Protein 1F5Q (pdb70)

CATH classification: 3.30.200.20 (+1 more: 1.10.510.10)

Nearest PDB structures (foldseek):
  1f5q-assembly2_C  TM=1.003E+00  e=1.117E-59  Homo sapiens
  3f5x-assembly1_A-3  TM=9.539E-01  e=7.981E-47  Homo sapiens
  3eoc-assembly2_C  TM=9.480E-01  e=1.899E-46  Homo sapiens
  3tnw-assembly2_C  TM=9.416E-01  e=5.377E-46  Homo sapiens
  2wip-assembly1_A  TM=9.443E-01  e=1.151E-44  Homo sapiens

Structure (mmCIF, N/CA/C/O backbone):
data_1F5Q
#
_entry.id   1F5Q
#
_cell.length_a   87.59
_cell.length_b   73.45
_cell.length_c   107.67
_cell.angle_alpha   90
_cell.angle_beta   102.18
_cell.angle_gamma   90
#
_symmetry.space_group_name_H-M   'P 1 21 1'
#
loop_
_entity.id
_entity.type
_entity.pdbx_description
1 polymer 'CYCLIN DEPENDENT KINASE 2'
2 polymer 'GAMMA HERPESVIRUS CYCLIN'
3 non-polymer 'CHLORIDE ION'
4 water water
#
loop_
_atom_site.group_PDB
_atom_site.id
_atom_site.type_symbol
_atom_site.label_atom_id
_atom_site.label_alt_id
_atom_site.label_comp_id
_atom_site.label_asym_id
_atom_site.label_entity_id
_atom_site.label_seq_id
_atom_site.pdbx_PDB_ins_code
_atom_site.Cartn_x
_atom_site.Cartn_y
_atom_site.Cartn_z
_atom_site.occupancy
_atom_site.B_iso_or_equiv
_atom_site.auth_seq_id
_atom_site.auth_comp_id
_atom_site.auth_asym_id
_atom_site.auth_atom_id
_atom_site.pdbx_PDB_model_num
ATOM 1 N N . MET A 1 1 ? 57.082 76.305 -23.862 1.00 63.41 1 MET A N 1
ATOM 2 C CA . MET A 1 1 ? 58.169 75.319 -24.132 1.00 64.64 1 MET A CA 1
ATOM 3 C C . MET A 1 1 ? 59.285 75.827 -25.034 1.00 65.25 1 MET A C 1
ATOM 4 O O . MET A 1 1 ? 60.261 75.108 -25.278 1.00 66.15 1 MET A O 1
ATOM 9 N N . GLU A 1 2 ? 59.149 77.037 -25.567 1.00 65.89 2 GLU A N 1
ATOM 10 C CA . GLU A 1 2 ? 60.233 77.548 -26.387 1.00 66.19 2 GLU A CA 1
ATOM 11 C C . GLU A 1 2 ? 61.030 78.614 -25.642 1.00 66.57 2 GLU A C 1
ATOM 12 O O . GLU A 1 2 ? 60.517 79.660 -25.210 1.00 65.00 2 GLU A O 1
ATOM 18 N N . ASN A 1 3 ? 62.302 78.266 -25.491 1.00 66.58 3 ASN A N 1
ATOM 19 C CA . ASN A 1 3 ? 63.348 79.015 -24.819 1.00 65.77 3 ASN A CA 1
ATOM 20 C C . ASN A 1 3 ? 64.336 77.875 -24.773 1.00 65.80 3 ASN A C 1
ATOM 21 O O . ASN A 1 3 ? 65.034 77.702 -23.769 1.00 67.48 3 ASN A O 1
ATOM 26 N N . PHE A 1 4 ? 64.372 77.074 -25.844 1.00 63.77 4 PHE A N 1
ATOM 27 C CA . PHE A 1 4 ? 65.263 75.921 -25.852 1.00 63.62 4 PHE A CA 1
ATOM 28 C C . PHE A 1 4 ? 65.947 75.556 -27.169 1.00 64.71 4 PHE A C 1
ATOM 29 O O . PHE A 1 4 ? 65.409 75.802 -28.252 1.00 65.85 4 PHE A O 1
ATOM 37 N N . GLN A 1 5 ? 67.148 74.973 -27.045 1.00 64.67 5 GLN A N 1
ATOM 38 C CA . GLN A 1 5 ? 67.966 74.533 -28.182 1.00 63.30 5 GLN A CA 1
ATOM 39 C C . GLN A 1 5 ? 68.411 73.057 -27.983 1.00 62.50 5 GLN A C 1
ATOM 40 O O . GLN A 1 5 ? 69.610 72.736 -27.963 1.00 61.77 5 GLN A O 1
ATOM 42 N N . LYS A 1 6 ? 67.419 72.173 -27.856 1.00 60.52 6 LYS A N 1
ATOM 43 C CA . LYS A 1 6 ? 67.621 70.748 -27.622 1.00 58.30 6 LYS A CA 1
ATOM 44 C C . LYS A 1 6 ? 68.813 70.055 -28.272 1.00 58.63 6 LYS A C 1
ATOM 45 O O . LYS A 1 6 ? 69.287 70.441 -29.343 1.00 58.35 6 LYS A O 1
ATOM 51 N N . VAL A 1 7 ? 69.264 69.008 -27.581 1.00 58.75 7 VAL A N 1
ATOM 52 C CA . VAL A 1 7 ? 70.384 68.156 -27.959 1.00 58.20 7 VAL A CA 1
ATOM 53 C C . VAL A 1 7 ? 70.151 66.889 -27.146 1.00 58.79 7 VAL A C 1
ATOM 54 O O . VAL A 1 7 ? 69.661 66.960 -26.012 1.00 59.40 7 VAL A O 1
ATOM 58 N N . GLU A 1 8 ? 70.481 65.732 -27.711 1.00 58.76 8 GLU A N 1
ATOM 59 C CA . GLU A 1 8 ? 70.315 64.481 -26.978 1.00 58.90 8 GLU A CA 1
ATOM 60 C C . GLU A 1 8 ? 71.331 64.474 -25.823 1.00 59.01 8 GLU A C 1
ATOM 61 O O . GLU A 1 8 ? 72.322 65.218 -25.850 1.00 59.17 8 GLU A O 1
ATOM 63 N N . LYS A 1 9 ? 71.084 63.639 -24.814 1.00 58.54 9 LYS A N 1
ATOM 64 C CA . LYS A 1 9 ? 71.976 63.538 -23.663 1.00 57.09 9 LYS A CA 1
ATOM 65 C C . LYS A 1 9 ? 72.074 62.080 -23.204 1.00 56.98 9 LYS A C 1
ATOM 66 O O . LYS A 1 9 ? 71.145 61.286 -23.391 1.00 56.34 9 LYS A O 1
ATOM 68 N N . GLU A 1 12 ? 67.992 57.431 -24.047 1.00 73.39 12 GLU A N 1
ATOM 69 C CA . GLU A 1 12 ? 68.141 56.350 -23.073 1.00 73.77 12 GLU A CA 1
ATOM 70 C C . GLU A 1 12 ? 67.774 56.880 -21.686 1.00 73.64 12 GLU A C 1
ATOM 71 O O . GLU A 1 12 ? 67.957 56.185 -20.677 1.00 73.77 12 GLU A O 1
ATOM 77 N N . GLY A 1 13 ? 67.266 58.111 -21.643 1.00 72.93 13 GLY A N 1
ATOM 78 C CA . GLY A 1 13 ? 66.899 58.739 -20.381 1.00 72.19 13 GLY A CA 1
ATOM 79 C C . GLY A 1 13 ? 66.058 57.945 -19.388 1.00 71.90 13 GLY A C 1
ATOM 80 O O . GLY A 1 13 ? 66.308 56.757 -19.150 1.00 72.23 13 GLY A O 1
ATOM 81 N N . THR A 1 14 ? 65.057 58.605 -18.806 1.00 71.05 14 THR A N 1
ATOM 82 C CA . THR A 1 14 ? 64.184 57.973 -17.818 1.00 70.91 14 THR A CA 1
ATOM 83 C C . THR A 1 14 ? 62.843 57.483 -18.399 1.00 70.22 14 THR A C 1
ATOM 84 O O . THR A 1 14 ? 62.737 56.313 -18.789 1.00 68.69 14 THR A O 1
ATOM 88 N N . TYR A 1 15 ? 61.818 58.347 -18.425 1.00 69.61 15 TYR A N 1
ATOM 89 C CA . TYR A 1 15 ? 60.514 57.966 -18.995 1.00 68.16 15 TYR A CA 1
ATOM 90 C C . TYR A 1 15 ? 60.593 58.219 -20.497 1.00 68.16 15 TYR A C 1
ATOM 91 O O . TYR A 1 15 ? 59.654 58.755 -21.103 1.00 68.60 15 TYR A O 1
ATOM 100 N N . GLY A 1 16 ? 61.715 57.856 -21.099 1.00 67.10 16 GLY A N 1
ATOM 101 C CA . GLY A 1 16 ? 61.859 58.078 -22.519 1.00 66.75 16 GLY A CA 1
ATOM 102 C C . GLY A 1 16 ? 63.222 58.678 -22.774 1.00 66.83 16 GLY A C 1
ATOM 103 O O . GLY A 1 16 ? 64.254 58.067 -22.461 1.00 67.53 16 GLY A O 1
ATOM 104 N N . VAL A 1 17 ? 63.239 59.881 -23.336 1.00 64.99 17 VAL A N 1
ATOM 105 C CA . VAL A 1 17 ? 64.500 60.536 -23.612 1.00 64.00 17 VAL A CA 1
ATOM 106 C C . VAL A 1 17 ? 64.880 61.496 -22.482 1.00 62.99 17 VAL A C 1
ATOM 107 O O . VAL A 1 17 ? 64.225 61.535 -21.418 1.00 63.96 17 VAL A O 1
ATOM 111 N N . VAL A 1 18 ? 65.951 62.253 -22.727 1.00 59.62 18 VAL A N 1
ATOM 112 C CA . VAL A 1 18 ? 66.480 63.249 -21.797 1.00 54.71 18 VAL A CA 1
ATOM 113 C C . VAL A 1 18 ? 67.347 64.211 -22.614 1.00 52.13 18 VAL A C 1
ATOM 114 O O . VAL A 1 18 ? 68.544 63.984 -22.791 1.00 52.23 18 VAL A O 1
ATOM 118 N N . TYR A 1 19 ? 66.733 65.277 -23.114 1.00 48.36 19 TYR A N 1
ATOM 119 C CA . TYR A 1 19 ? 67.445 66.259 -23.914 1.00 47.51 19 TYR A CA 1
ATOM 120 C C . TYR A 1 19 ? 68.257 67.260 -23.093 1.00 47.33 19 TYR A C 1
ATOM 121 O O . TYR A 1 19 ? 67.812 67.715 -22.035 1.00 47.62 19 TYR A O 1
ATOM 130 N N . LYS A 1 20 ? 69.454 67.589 -23.577 1.00 46.38 20 LYS A N 1
ATOM 131 C CA . LYS A 1 20 ? 70.281 68.615 -22.946 1.00 45.63 20 LYS A CA 1
ATOM 132 C C . LYS A 1 20 ? 69.824 69.767 -23.809 1.00 46.83 20 LYS A C 1
ATOM 133 O O . LYS A 1 20 ? 69.570 69.568 -25.003 1.00 48.35 20 LYS A O 1
ATOM 139 N N . ALA A 1 21 ? 69.707 70.963 -23.260 1.00 46.59 21 ALA A N 1
ATOM 140 C CA . ALA A 1 21 ? 69.217 72.032 -24.103 1.00 47.88 21 ALA A CA 1
ATOM 141 C C . ALA A 1 21 ? 69.628 73.385 -23.614 1.00 49.92 21 ALA A C 1
ATOM 142 O O . ALA A 1 21 ? 70.212 73.506 -22.543 1.00 50.16 21 ALA A O 1
ATOM 144 N N . ARG A 1 22 ? 69.311 74.406 -24.402 1.00 52.60 22 ARG A N 1
ATOM 145 C CA . ARG A 1 22 ? 69.661 75.772 -24.041 1.00 55.79 22 ARG A CA 1
ATOM 146 C C . ARG A 1 22 ? 68.423 76.633 -23.920 1.00 57.87 22 ARG A C 1
ATOM 147 O O . ARG A 1 22 ? 67.408 76.365 -24.551 1.00 57.75 22 ARG A O 1
ATOM 149 N N . ASN A 1 23 ? 68.520 77.676 -23.104 1.00 60.74 23 ASN A N 1
ATOM 150 C CA . ASN A 1 23 ? 67.419 78.609 -22.904 1.00 63.63 23 ASN A CA 1
ATOM 151 C C . ASN A 1 23 ? 67.384 79.497 -24.167 1.00 65.52 23 ASN A C 1
ATOM 152 O O . ASN A 1 23 ? 68.343 79.489 -24.946 1.00 66.80 23 ASN A O 1
ATOM 157 N N . LYS A 1 24 ? 66.290 80.224 -24.415 1.00 67.13 24 LYS A N 1
ATOM 158 C CA . LYS A 1 24 ? 66.231 81.108 -25.608 1.00 67.76 24 LYS A CA 1
ATOM 159 C C . LYS A 1 24 ? 66.515 82.506 -25.113 1.00 67.92 24 LYS A C 1
ATOM 160 O O . LYS A 1 24 ? 67.289 83.264 -25.712 1.00 67.09 24 LYS A O 1
ATOM 162 N N . LEU A 1 25 ? 65.857 82.828 -24.004 1.00 68.86 25 LEU A N 1
ATOM 163 C CA . LEU A 1 25 ? 66.015 84.109 -23.344 1.00 69.68 25 LEU A CA 1
ATOM 164 C C . LEU A 1 25 ? 67.428 84.102 -22.766 1.00 69.96 25 LEU A C 1
ATOM 165 O O . LEU A 1 25 ? 68.257 84.965 -23.091 1.00 70.87 25 LEU A O 1
ATOM 167 N N . THR A 1 26 ? 67.715 83.093 -21.946 1.00 69.30 26 THR A N 1
ATOM 168 C CA . THR A 1 26 ? 69.019 83.008 -21.317 1.00 68.29 26 THR A CA 1
ATOM 169 C C . THR A 1 26 ? 70.006 82.026 -21.967 1.00 67.54 26 THR A C 1
ATOM 170 O O . THR A 1 26 ? 71.174 81.979 -21.574 1.00 68.64 26 THR A O 1
ATOM 174 N N . GLY A 1 27 ? 69.564 81.264 -22.966 1.00 65.72 27 GLY A N 1
ATOM 175 C CA . GLY A 1 27 ? 70.471 80.330 -23.630 1.00 63.89 27 GLY A CA 1
ATOM 176 C C . GLY A 1 27 ? 71.345 79.544 -22.666 1.00 62.62 27 GLY A C 1
ATOM 177 O O . GLY A 1 27 ? 72.535 79.302 -22.937 1.00 61.92 27 GLY A O 1
ATOM 178 N N . GLU A 1 28 ? 70.748 79.147 -21.540 1.00 61.23 28 GLU A N 1
ATOM 179 C CA . GLU A 1 28 ? 71.448 78.391 -20.490 1.00 58.44 28 GLU A CA 1
ATOM 180 C C . GLU A 1 28 ? 71.222 76.890 -20.579 1.00 55.01 28 GLU A C 1
ATOM 181 O O . GLU A 1 28 ? 70.103 76.425 -20.806 1.00 53.98 28 GLU A O 1
ATOM 187 N N . VAL A 1 29 ? 72.301 76.146 -20.372 1.00 51.65 29 VAL A N 1
ATOM 188 C CA . VAL A 1 29 ? 72.247 74.702 -20.403 1.00 48.14 29 VAL A CA 1
ATOM 189 C C . VAL A 1 29 ? 71.239 74.277 -19.332 1.00 46.85 29 VAL A C 1
ATOM 190 O O . VAL A 1 29 ? 71.224 74.808 -18.215 1.00 46.04 29 VAL A O 1
ATOM 194 N N . VAL A 1 30 ? 70.389 73.327 -19.694 1.00 43.27 30 VAL A N 1
ATOM 195 C CA . VAL A 1 30 ? 69.360 72.826 -18.808 1.00 40.51 30 VAL A CA 1
ATOM 196 C C . VAL A 1 30 ? 69.161 71.360 -19.197 1.00 40.52 30 VAL A C 1
ATOM 197 O O . VAL A 1 30 ? 69.590 70.944 -20.277 1.00 40.47 30 VAL A O 1
ATOM 201 N N . ALA A 1 31 ? 68.538 70.570 -18.327 1.00 39.50 31 ALA A N 1
ATOM 202 C CA . ALA A 1 31 ? 68.302 69.161 -18.644 1.00 38.35 31 ALA A CA 1
ATOM 203 C C . ALA A 1 31 ? 66.809 68.945 -18.725 1.00 37.52 31 ALA A C 1
ATOM 204 O O . ALA A 1 31 ? 66.088 69.300 -17.799 1.00 37.81 31 ALA A O 1
ATOM 206 N N . LEU A 1 32 ? 66.350 68.363 -19.831 1.00 36.44 32 LEU A N 1
ATOM 207 C CA . LEU A 1 32 ? 64.925 68.120 -20.037 1.00 35.43 32 LEU A CA 1
ATOM 208 C C . LEU A 1 32 ? 64.505 66.654 -19.972 1.00 35.58 32 LEU A C 1
ATOM 209 O O . LEU A 1 32 ? 65.017 65.811 -20.697 1.00 37.88 32 LEU A O 1
ATOM 214 N N . LYS A 1 33 ? 63.567 66.358 -19.084 1.00 35.46 33 LYS A N 1
ATOM 215 C CA . LYS A 1 33 ? 63.047 65.009 -18.932 1.00 32.55 33 LYS A CA 1
ATOM 216 C C . LYS A 1 33 ? 61.676 65.018 -19.591 1.00 31.61 33 LYS A C 1
ATOM 217 O O . LYS A 1 33 ? 60.814 65.799 -19.212 1.00 31.50 33 LYS A O 1
ATOM 223 N N . LYS A 1 34 ? 61.494 64.165 -20.594 1.00 31.48 34 LYS A N 1
ATOM 224 C CA . LYS A 1 34 ? 60.238 64.067 -21.334 1.00 28.88 34 LYS A CA 1
ATOM 225 C C . LYS A 1 34 ? 59.351 62.920 -20.813 1.00 28.16 34 LYS A C 1
ATOM 226 O O . LYS A 1 34 ? 59.813 61.796 -20.652 1.00 26.49 34 LYS A O 1
ATOM 232 N N . ILE A 1 35 ? 58.083 63.224 -20.539 1.00 26.69 35 ILE A N 1
ATOM 233 C CA . ILE A 1 35 ? 57.107 62.247 -20.043 1.00 25.72 35 ILE A CA 1
ATOM 234 C C . ILE A 1 35 ? 55.848 62.304 -20.899 1.00 25.94 35 ILE A C 1
ATOM 235 O O . ILE A 1 35 ? 55.297 63.374 -21.126 1.00 26.30 35 ILE A O 1
ATOM 240 N N . ARG A 1 36 ? 55.386 61.153 -21.368 1.00 26.22 36 ARG A N 1
ATOM 241 C CA . ARG A 1 36 ? 54.201 61.112 -22.211 1.00 26.64 36 ARG A CA 1
ATOM 242 C C . ARG A 1 36 ? 52.931 60.965 -21.395 1.00 25.78 36 ARG A C 1
ATOM 243 O O . ARG A 1 36 ? 52.853 60.134 -20.497 1.00 26.70 36 ARG A O 1
ATOM 251 N N . LEU A 1 37 ? 51.935 61.781 -21.721 1.00 23.48 37 LEU A N 1
ATOM 252 C CA . LEU A 1 37 ? 50.665 61.778 -21.014 1.00 21.48 37 LEU A CA 1
ATOM 253 C C . LEU A 1 37 ? 49.581 60.977 -21.720 1.00 21.89 37 LEU A C 1
ATOM 254 O O . LEU A 1 37 ? 48.550 60.679 -21.137 1.00 22.55 37 LEU A O 1
ATOM 259 N N . ASP A 1 38 ? 49.825 60.602 -22.965 1.00 23.76 38 ASP A N 1
ATOM 260 C CA . ASP A 1 38 ? 48.818 59.887 -23.730 1.00 25.80 38 ASP A CA 1
ATOM 261 C C . ASP A 1 38 ? 49.060 58.413 -24.076 1.00 26.19 38 ASP A C 1
ATOM 262 O O . ASP A 1 38 ? 48.380 57.873 -24.943 1.00 27.64 38 ASP A O 1
ATOM 267 N N . THR A 1 39 ? 50.000 57.749 -23.412 1.00 25.40 39 THR A N 1
ATOM 268 C CA . THR A 1 39 ? 50.249 56.341 -23.726 1.00 26.08 39 THR A CA 1
ATOM 269 C C . THR A 1 39 ? 49.806 55.342 -22.663 1.00 27.16 39 THR A C 1
ATOM 270 O O . THR A 1 39 ? 49.454 54.218 -22.988 1.00 30.96 39 THR A O 1
ATOM 274 N N . GLU A 1 40 ? 49.801 55.754 -21.403 1.00 27.88 40 GLU A N 1
ATOM 275 C CA . GLU A 1 40 ? 49.414 54.876 -20.309 1.00 28.17 40 GLU A CA 1
ATOM 276 C C . GLU A 1 40 ? 47.941 54.914 -19.929 1.00 28.68 40 GLU A C 1
ATOM 277 O O . GLU A 1 40 ? 47.287 55.951 -19.997 1.00 28.22 40 GLU A O 1
ATOM 283 N N . THR A 1 41 ? 47.426 53.757 -19.529 1.00 26.92 41 THR A N 1
ATOM 284 C CA . THR A 1 41 ? 46.028 53.619 -19.159 1.00 26.90 41 THR A CA 1
ATOM 285 C C . THR A 1 41 ? 45.501 54.697 -18.217 1.00 26.47 41 THR A C 1
ATOM 286 O O . THR A 1 41 ? 44.421 55.246 -18.435 1.00 24.50 41 THR A O 1
ATOM 290 N N . GLU A 1 42 ? 46.256 54.996 -17.165 1.00 24.42 42 GLU A N 1
ATOM 291 C CA . GLU A 1 42 ? 45.814 55.991 -16.203 1.00 22.88 42 GLU A CA 1
ATOM 292 C C . GLU A 1 42 ? 46.295 57.416 -16.442 1.00 22.06 42 GLU A C 1
ATOM 293 O O . GLU A 1 42 ? 46.150 58.255 -15.569 1.00 22.67 42 GLU A O 1
ATOM 299 N N . GLY A 1 43 ? 46.854 57.697 -17.616 1.00 19.82 43 GLY A N 1
ATOM 300 C CA . GLY A 1 43 ? 47.313 59.043 -17.913 1.00 18.88 43 GLY A CA 1
ATOM 301 C C . GLY A 1 43 ? 48.684 59.385 -17.367 1.00 19.14 43 GLY A C 1
ATOM 302 O O . GLY A 1 43 ? 49.607 58.608 -17.510 1.00 19.89 43 GLY A O 1
ATOM 303 N N . VAL A 1 44 ? 48.824 60.555 -16.755 1.00 19.58 44 VAL A N 1
ATOM 304 C CA . VAL A 1 44 ? 50.106 60.970 -16.181 1.00 18.73 44 VAL A CA 1
ATOM 305 C C . VAL A 1 44 ? 50.517 59.901 -15.201 1.00 19.36 44 VAL A C 1
ATOM 306 O O . VAL A 1 44 ? 49.739 59.516 -14.341 1.00 20.72 44 VAL A O 1
ATOM 310 N N . PRO A 1 45 ? 51.750 59.409 -15.312 1.00 17.77 45 PRO A N 1
ATOM 311 C CA . PRO A 1 45 ? 52.206 58.371 -14.389 1.00 18.68 45 PRO A CA 1
ATOM 312 C C . PRO A 1 45 ? 52.229 58.872 -12.949 1.00 18.45 45 PRO A C 1
ATOM 313 O O . PRO A 1 45 ? 52.716 59.961 -12.678 1.00 19.48 45 PRO A O 1
ATOM 317 N N . SER A 1 46 ? 51.704 58.076 -12.027 1.00 17.90 46 SER A N 1
ATOM 318 C CA . SER A 1 46 ? 51.687 58.478 -10.629 1.00 19.48 46 SER A CA 1
ATOM 319 C C . SER A 1 46 ? 53.099 58.738 -10.124 1.00 19.83 46 SER A C 1
ATOM 320 O O . SER A 1 46 ? 53.294 59.526 -9.205 1.00 22.23 46 SER A O 1
ATOM 323 N N . THR A 1 47 ? 54.086 58.083 -10.731 1.00 19.80 47 THR A N 1
ATOM 324 C CA . THR A 1 47 ? 55.479 58.252 -10.328 1.00 19.07 47 THR A CA 1
ATOM 325 C C . THR A 1 47 ? 56.000 59.642 -10.670 1.00 19.94 47 THR A C 1
ATOM 326 O O . THR A 1 47 ? 56.800 60.207 -9.944 1.00 22.48 47 THR A O 1
ATOM 330 N N . ALA A 1 48 ? 55.554 60.179 -11.794 1.00 21.44 48 ALA A N 1
ATOM 331 C CA . ALA A 1 48 ? 55.968 61.505 -12.218 1.00 21.12 48 ALA A CA 1
ATOM 332 C C . ALA A 1 48 ? 55.343 62.498 -11.248 1.00 21.83 48 ALA A C 1
ATOM 333 O O . ALA A 1 48 ? 55.984 63.441 -10.786 1.00 20.12 48 ALA A O 1
ATOM 335 N N . ILE A 1 49 ? 54.082 62.257 -10.927 1.00 20.86 49 ILE A N 1
ATOM 336 C CA . ILE A 1 49 ? 53.366 63.119 -10.023 1.00 20.00 49 ILE A CA 1
ATOM 337 C C . ILE A 1 49 ? 54.041 63.209 -8.667 1.00 20.74 49 ILE A C 1
ATOM 338 O O . ILE A 1 49 ? 54.182 64.297 -8.114 1.00 20.09 49 ILE A O 1
ATOM 343 N N . ARG A 1 50 ? 54.467 62.067 -8.141 1.00 20.69 50 ARG A N 1
ATOM 344 C CA . ARG A 1 50 ? 55.115 62.026 -6.836 1.00 20.08 50 ARG A CA 1
ATOM 345 C C . ARG A 1 50 ? 56.497 62.640 -6.839 1.00 19.53 50 ARG A C 1
ATOM 346 O O . ARG A 1 50 ? 56.900 63.271 -5.869 1.00 19.61 50 ARG A O 1
ATOM 354 N N . GLU A 1 51 ? 57.213 62.446 -7.936 1.00 19.43 51 GLU A N 1
ATOM 355 C CA . GLU A 1 51 ? 58.549 62.977 -8.102 1.00 22.03 51 GLU A CA 1
ATOM 356 C C . GLU A 1 51 ? 58.475 64.510 -8.107 1.00 22.99 51 GLU A C 1
ATOM 357 O O . GLU A 1 51 ? 59.258 65.182 -7.427 1.00 24.69 51 GLU A O 1
ATOM 363 N N . ILE A 1 52 ? 57.519 65.056 -8.855 1.00 21.29 52 ILE A N 1
ATOM 364 C CA . ILE A 1 52 ? 57.358 66.500 -8.945 1.00 20.62 52 ILE A CA 1
ATOM 365 C C . ILE A 1 52 ? 57.071 67.149 -7.595 1.00 21.55 52 ILE A C 1
ATOM 366 O O . ILE A 1 52 ? 57.720 68.116 -7.220 1.00 21.65 52 ILE A O 1
ATOM 371 N N . SER A 1 53 ? 56.100 66.626 -6.867 1.00 21.66 53 SER A N 1
ATOM 372 C CA . SER A 1 53 ? 55.764 67.186 -5.572 1.00 24.83 53 SER A CA 1
ATOM 373 C C . SER A 1 53 ? 56.916 67.053 -4.591 1.00 26.14 53 SER A C 1
ATOM 374 O O . SER A 1 53 ? 57.074 67.863 -3.676 1.00 27.79 53 SER A O 1
ATOM 377 N N . LEU A 1 54 ? 57.712 66.013 -4.790 1.00 25.73 54 LEU A N 1
ATOM 378 C CA . LEU A 1 54 ? 58.854 65.718 -3.941 1.00 23.74 54 LEU A CA 1
ATOM 379 C C . LEU A 1 54 ? 59.965 66.726 -4.167 1.00 24.90 54 LEU A C 1
ATOM 380 O O . LEU A 1 54 ? 60.510 67.280 -3.221 1.00 25.44 54 LEU A O 1
ATOM 385 N N . LEU A 1 55 ? 60.281 66.962 -5.436 1.00 25.93 55 LEU A N 1
ATOM 386 C CA . LEU A 1 55 ? 61.325 67.897 -5.836 1.00 25.78 55 LEU A CA 1
ATOM 387 C C . LEU A 1 55 ? 60.923 69.335 -5.536 1.00 26.78 55 LEU A C 1
ATOM 388 O O . LEU A 1 55 ? 61.766 70.189 -5.285 1.00 26.85 55 LEU A O 1
ATOM 393 N N . LYS A 1 56 ? 59.622 69.588 -5.564 1.00 28.23 56 LYS A N 1
ATOM 394 C CA . LYS A 1 56 ? 59.083 70.914 -5.319 1.00 31.15 56 LYS A CA 1
ATOM 395 C C . LYS A 1 56 ? 59.517 71.391 -3.938 1.00 33.43 56 LYS A C 1
ATOM 396 O O . LYS A 1 56 ? 59.710 72.585 -3.713 1.00 34.87 56 LYS A O 1
ATOM 402 N N . GLU A 1 57 ? 59.679 70.459 -3.008 1.00 34.19 57 GLU A N 1
ATOM 403 C CA . GLU A 1 57 ? 60.067 70.845 -1.664 1.00 37.75 57 GLU A CA 1
ATOM 404 C C . GLU A 1 57 ? 61.571 70.707 -1.404 1.00 37.58 57 GLU A C 1
ATOM 405 O O . GLU A 1 57 ? 62.105 71.298 -0.465 1.00 38.77 57 GLU A O 1
ATOM 411 N N . LEU A 1 58 ? 62.251 69.928 -2.231 1.00 34.59 58 LEU A N 1
ATOM 412 C CA . LEU A 1 58 ? 63.677 69.734 -2.069 1.00 32.34 58 LEU A CA 1
ATOM 413 C C . LEU A 1 58 ? 64.510 70.784 -2.786 1.00 33.97 58 LEU A C 1
ATOM 414 O O . LEU A 1 58 ? 65.154 70.483 -3.788 1.00 34.00 58 LEU A O 1
ATOM 419 N N . ASN A 1 59 ? 64.498 72.015 -2.286 1.00 35.96 59 ASN A N 1
ATOM 420 C CA . ASN A 1 59 ? 65.308 73.064 -2.899 1.00 36.12 59 ASN A CA 1
ATOM 421 C C . ASN A 1 59 ? 66.533 73.252 -2.020 1.00 34.71 59 ASN A C 1
ATOM 422 O O . ASN A 1 59 ? 66.426 73.759 -0.904 1.00 34.97 59 ASN A O 1
ATOM 427 N N . HIS A 1 60 ? 67.686 72.828 -2.530 1.00 31.02 60 HIS A N 1
ATOM 428 C CA . HIS A 1 60 ? 68.943 72.905 -1.803 1.00 30.21 60 HIS A CA 1
ATOM 429 C C . HIS A 1 60 ? 70.077 72.847 -2.825 1.00 30.83 60 HIS A C 1
ATOM 430 O O . HIS A 1 60 ? 69.960 72.197 -3.861 1.00 31.51 60 HIS A O 1
ATOM 437 N N . PRO A 1 61 ? 71.196 73.528 -2.549 1.00 30.74 61 PRO A N 1
ATOM 438 C CA . PRO A 1 61 ? 72.321 73.517 -3.489 1.00 27.82 61 PRO A CA 1
ATOM 439 C C . PRO A 1 61 ? 72.932 72.158 -3.816 1.00 27.10 61 PRO A C 1
ATOM 440 O O . PRO A 1 61 ? 73.582 71.995 -4.848 1.00 26.10 61 PRO A O 1
ATOM 444 N N . ASN A 1 62 ? 72.717 71.177 -2.956 1.00 27.49 62 ASN A N 1
ATOM 445 C CA . ASN A 1 62 ? 73.290 69.863 -3.199 1.00 27.80 62 ASN A CA 1
ATOM 446 C C . ASN A 1 62 ? 72.309 68.791 -3.642 1.00 27.89 62 ASN A C 1
ATOM 447 O O . ASN A 1 62 ? 72.537 67.591 -3.449 1.00 25.29 62 ASN A O 1
ATOM 452 N N . ILE A 1 63 ? 71.220 69.243 -4.253 1.00 27.53 63 ILE A N 1
ATOM 453 C CA . ILE A 1 63 ? 70.190 68.359 -4.773 1.00 26.23 63 ILE A CA 1
ATOM 454 C C . ILE A 1 63 ? 69.838 68.895 -6.152 1.00 25.75 63 ILE A C 1
ATOM 455 O O . ILE A 1 63 ? 69.468 70.057 -6.269 1.00 27.47 63 ILE A O 1
ATOM 460 N N . VAL A 1 64 ? 69.964 68.082 -7.199 1.00 25.41 64 VAL A N 1
ATOM 461 C CA . VAL A 1 64 ? 69.636 68.587 -8.534 1.00 25.11 64 VAL A CA 1
ATOM 462 C C . VAL A 1 64 ? 68.297 69.309 -8.439 1.00 26.24 64 VAL A C 1
ATOM 463 O O . VAL A 1 64 ? 67.305 68.756 -7.980 1.00 24.45 64 VAL A O 1
ATOM 467 N N . LYS A 1 65 ? 68.282 70.559 -8.868 1.00 27.72 65 LYS A N 1
ATOM 468 C CA . LYS A 1 65 ? 67.084 71.360 -8.763 1.00 27.61 65 LYS A CA 1
ATOM 469 C C . LYS A 1 65 ? 66.103 71.291 -9.928 1.00 27.46 65 LYS A C 1
ATOM 470 O O . LYS A 1 65 ? 66.479 71.470 -11.090 1.00 24.86 65 LYS A O 1
ATOM 476 N N . LEU A 1 66 ? 64.841 71.024 -9.592 1.00 26.68 66 LEU A N 1
ATOM 477 C CA . LEU A 1 66 ? 63.768 70.974 -10.574 1.00 26.82 66 LEU A CA 1
ATOM 478 C C . LEU A 1 66 ? 63.433 72.433 -10.858 1.00 27.59 66 LEU A C 1
ATOM 479 O O . LEU A 1 66 ? 62.804 73.107 -10.037 1.00 26.34 66 LEU A O 1
ATOM 484 N N . LEU A 1 67 ? 63.870 72.917 -12.014 1.00 26.28 67 LEU A N 1
ATOM 485 C CA . LEU A 1 67 ? 63.645 74.294 -12.396 1.00 24.99 67 LEU A CA 1
ATOM 486 C C . LEU A 1 67 ? 62.207 74.553 -12.820 1.00 26.91 67 LEU A C 1
ATOM 487 O O . LEU A 1 67 ? 61.584 75.497 -12.350 1.00 27.80 67 LEU A O 1
ATOM 492 N N . ASP A 1 68 ? 61.664 73.720 -13.699 1.00 27.89 68 ASP A N 1
ATOM 493 C CA . ASP A 1 68 ? 60.295 73.943 -14.138 1.00 27.00 68 ASP A CA 1
ATOM 494 C C . ASP A 1 68 ? 59.596 72.693 -14.647 1.00 25.38 68 ASP A C 1
ATOM 495 O O . ASP A 1 68 ? 60.227 71.704 -14.987 1.00 26.12 68 ASP A O 1
ATOM 500 N N . VAL A 1 69 ? 58.275 72.746 -14.667 1.00 24.76 69 VAL A N 1
ATOM 501 C CA . VAL A 1 69 ? 57.461 71.651 -15.171 1.00 25.94 69 VAL A CA 1
ATOM 502 C C . VAL A 1 69 ? 56.646 72.261 -16.293 1.00 23.47 69 VAL A C 1
ATOM 503 O O . VAL A 1 69 ? 55.850 73.164 -16.051 1.00 25.27 69 VAL A O 1
ATOM 507 N N . ILE A 1 70 ? 56.858 71.805 -17.520 1.00 21.35 70 ILE A N 1
ATOM 508 C CA . ILE A 1 70 ? 56.105 72.366 -18.635 1.00 23.29 70 ILE A CA 1
ATOM 509 C C . ILE A 1 70 ? 55.239 71.349 -19.351 1.00 23.21 70 ILE A C 1
ATOM 510 O O . ILE A 1 70 ? 55.706 70.283 -19.741 1.00 24.68 70 ILE A O 1
ATOM 515 N N . HIS A 1 71 ? 53.971 71.696 -19.524 1.00 23.43 71 HIS A N 1
ATOM 516 C CA . HIS A 1 71 ? 53.016 70.835 -20.207 1.00 25.42 71 HIS A CA 1
ATOM 517 C C . HIS A 1 71 ? 52.815 71.327 -21.637 1.00 26.38 71 HIS A C 1
ATOM 518 O O . HIS A 1 71 ? 52.439 72.479 -21.854 1.00 26.78 71 HIS A O 1
ATOM 525 N N . THR A 1 72 ? 53.073 70.450 -22.603 1.00 26.60 72 THR A N 1
ATOM 526 C CA . THR A 1 72 ? 52.903 70.790 -24.011 1.00 27.85 72 THR A CA 1
ATOM 527 C C . THR A 1 72 ? 52.434 69.581 -24.828 1.00 28.38 72 THR A C 1
ATOM 528 O O . THR A 1 72 ? 53.043 68.513 -24.802 1.00 28.39 72 THR A O 1
ATOM 532 N N . GLU A 1 73 ? 51.335 69.759 -25.548 1.00 28.54 73 GLU A N 1
ATOM 533 C CA . GLU A 1 73 ? 50.781 68.698 -26.366 1.00 27.35 73 GLU A CA 1
ATOM 534 C C . GLU A 1 73 ? 50.513 67.465 -25.512 1.00 27.70 73 GLU A C 1
ATOM 535 O O . GLU A 1 73 ? 49.844 67.555 -24.486 1.00 30.91 73 GLU A O 1
ATOM 541 N N . ASN A 1 74 ? 51.027 66.316 -25.941 1.00 28.14 74 ASN A N 1
ATOM 542 C CA . ASN A 1 74 ? 50.845 65.057 -25.214 1.00 27.72 74 ASN A CA 1
ATOM 543 C C . ASN A 1 74 ? 52.080 64.807 -24.355 1.00 26.76 74 ASN A C 1
ATOM 544 O O . ASN A 1 74 ? 52.364 63.669 -23.978 1.00 25.60 74 ASN A O 1
ATOM 549 N N . LYS A 1 75 ? 52.804 65.879 -24.046 1.00 25.16 75 LYS A N 1
ATOM 550 C CA . LYS A 1 75 ? 54.036 65.771 -23.282 1.00 24.93 75 LYS A CA 1
ATOM 551 C C . LYS A 1 75 ? 54.104 66.612 -22.010 1.00 25.89 75 LYS A C 1
ATOM 552 O O . LYS A 1 75 ? 53.433 67.642 -21.876 1.00 23.65 75 LYS A O 1
ATOM 558 N N . LEU A 1 76 ? 54.933 66.149 -21.080 1.00 24.19 76 LEU A N 1
ATOM 559 C CA . LEU A 1 76 ? 55.169 66.851 -19.834 1.00 25.14 76 LEU A CA 1
ATOM 560 C C . LEU A 1 76 ? 56.686 66.951 -19.710 1.00 25.46 76 LEU A C 1
ATOM 561 O O . LEU A 1 76 ? 57.349 65.926 -19.591 1.00 27.38 76 LEU A O 1
ATOM 566 N N . TYR A 1 77 ? 57.237 68.167 -19.745 1.00 23.65 77 TYR A N 1
ATOM 567 C CA . TYR A 1 77 ? 58.690 68.341 -19.639 1.00 22.00 77 TYR A CA 1
ATOM 568 C C . TYR A 1 77 ? 59.187 68.786 -18.287 1.00 22.02 77 TYR A C 1
ATOM 569 O O . TYR A 1 77 ? 58.791 69.832 -17.790 1.00 23.52 77 TYR A O 1
ATOM 578 N N . LEU A 1 78 ? 60.074 67.999 -17.695 1.00 22.69 78 LEU A N 1
ATOM 579 C CA . LEU A 1 78 ? 60.648 68.369 -16.413 1.00 23.21 78 LEU A CA 1
ATOM 580 C C . LEU A 1 78 ? 61.978 69.046 -16.716 1.00 24.38 78 LEU A C 1
ATOM 581 O O . LEU A 1 78 ? 62.868 68.446 -17.307 1.00 23.41 78 LEU A O 1
ATOM 586 N N . VAL A 1 79 ? 62.096 70.307 -16.328 1.00 23.39 79 VAL A N 1
ATOM 587 C CA . VAL A 1 79 ? 63.311 71.067 -16.565 1.00 23.94 79 VAL A CA 1
ATOM 588 C C . VAL A 1 79 ? 64.185 71.031 -15.313 1.00 24.89 79 VAL A C 1
ATOM 589 O O . VAL A 1 79 ? 63.876 71.662 -14.307 1.00 27.26 79 VAL A O 1
ATOM 593 N N . PHE A 1 80 ? 65.266 70.266 -15.382 1.00 25.07 80 PHE A N 1
ATOM 594 C CA . PHE A 1 80 ? 66.204 70.121 -14.273 1.00 26.67 80 PHE A CA 1
ATOM 595 C C . PHE A 1 80 ? 67.417 70.991 -14.553 1.00 29.09 80 PHE A C 1
ATOM 596 O O . PHE A 1 80 ? 67.665 71.375 -15.703 1.00 29.96 80 PHE A O 1
ATOM 604 N N . GLU A 1 81 ? 68.178 71.305 -13.511 1.00 29.55 81 GLU A N 1
ATOM 605 C CA . GLU A 1 81 ? 69.382 72.089 -13.712 1.00 28.18 81 GLU A CA 1
ATOM 606 C C . GLU A 1 81 ? 70.320 71.092 -14.386 1.00 27.96 81 GLU A C 1
ATOM 607 O O . GLU A 1 81 ? 70.210 69.882 -14.170 1.00 25.32 81 GLU A O 1
ATOM 613 N N . PHE A 1 82 ? 71.222 71.591 -15.222 1.00 29.32 82 PHE A N 1
ATOM 614 C CA . PHE A 1 82 ? 72.110 70.714 -15.957 1.00 29.01 82 PHE A CA 1
ATOM 615 C C . PHE A 1 82 ? 73.479 70.487 -15.355 1.00 31.03 82 PHE A C 1
ATOM 616 O O . PHE A 1 82 ? 74.186 71.440 -15.059 1.00 34.09 82 PHE A O 1
ATOM 624 N N . LEU A 1 83 ? 73.849 69.218 -15.183 1.00 29.89 83 LEU A N 1
ATOM 625 C CA . LEU A 1 83 ? 75.158 68.857 -14.664 1.00 29.99 83 LEU A CA 1
ATOM 626 C C . LEU A 1 83 ? 75.837 68.008 -15.722 1.00 31.47 83 LEU A C 1
ATOM 627 O O . LEU A 1 83 ? 75.203 67.173 -16.352 1.00 34.16 83 LEU A O 1
ATOM 632 N N . HIS A 1 84 ? 77.134 68.232 -15.902 1.00 33.32 84 HIS A N 1
ATOM 633 C CA . HIS A 1 84 ? 77.947 67.575 -16.926 1.00 33.16 84 HIS A CA 1
ATOM 634 C C . HIS A 1 84 ? 78.155 66.074 -16.872 1.00 32.08 84 HIS A C 1
ATOM 635 O O . HIS A 1 84 ? 78.219 65.423 -17.917 1.00 31.11 84 HIS A O 1
ATOM 642 N N . GLN A 1 85 ? 78.274 65.509 -15.679 1.00 29.30 85 GLN A N 1
ATOM 643 C CA . GLN A 1 85 ? 78.436 64.072 -15.598 1.00 29.01 85 GLN A CA 1
ATOM 644 C C . GLN A 1 85 ? 78.203 63.505 -14.204 1.00 29.13 85 GLN A C 1
ATOM 645 O O . GLN A 1 85 ? 77.892 64.240 -13.266 1.00 29.72 85 GLN A O 1
ATOM 651 N N . ASP A 1 86 ? 78.349 62.191 -14.067 1.00 29.27 86 ASP A N 1
ATOM 652 C CA . ASP A 1 86 ? 78.134 61.555 -12.779 1.00 30.79 86 ASP A CA 1
ATOM 653 C C . ASP A 1 86 ? 79.430 61.064 -12.141 1.00 30.93 86 ASP A C 1
ATOM 654 O O . ASP A 1 86 ? 80.475 61.032 -12.780 1.00 30.12 86 ASP A O 1
ATOM 659 N N . LEU A 1 87 ? 79.336 60.685 -10.869 1.00 32.66 87 LEU A N 1
ATOM 660 C CA . LEU A 1 87 ? 80.464 60.188 -10.086 1.00 33.30 87 LEU A CA 1
ATOM 661 C C . LEU A 1 87 ? 81.137 58.951 -10.679 1.00 33.80 87 LEU A C 1
ATOM 662 O O . LEU A 1 87 ? 82.351 58.835 -10.627 1.00 33.54 87 LEU A O 1
ATOM 667 N N . LYS A 1 88 ? 80.357 58.027 -11.234 1.00 36.18 88 LYS A N 1
ATOM 668 C CA . LYS A 1 88 ? 80.924 56.813 -11.829 1.00 38.47 88 LYS A CA 1
ATOM 669 C C . LYS A 1 88 ? 81.929 57.145 -12.938 1.00 38.93 88 LYS A C 1
ATOM 670 O O . LYS A 1 88 ? 83.026 56.595 -12.974 1.00 39.24 88 LYS A O 1
ATOM 676 N N . LYS A 1 89 ? 81.554 58.044 -13.842 1.00 39.05 89 LYS A N 1
ATOM 677 C CA . LYS A 1 89 ? 82.447 58.449 -14.917 1.00 39.43 89 LYS A CA 1
ATOM 678 C C . LYS A 1 89 ? 83.719 59.063 -14.311 1.00 39.45 89 LYS A C 1
ATOM 679 O O . LYS A 1 89 ? 84.834 58.697 -14.678 1.00 40.23 89 LYS A O 1
ATOM 685 N N . PHE A 1 90 ? 83.550 59.998 -13.380 1.00 38.58 90 PHE A N 1
ATOM 686 C CA . PHE A 1 90 ? 84.690 60.651 -12.737 1.00 37.42 90 PHE A CA 1
ATOM 687 C C . PHE A 1 90 ? 85.639 59.610 -12.136 1.00 39.87 90 PHE A C 1
ATOM 688 O O . PHE A 1 90 ? 86.815 59.540 -12.520 1.00 41.21 90 PHE A O 1
ATOM 696 N N . MET A 1 91 ? 85.131 58.795 -11.209 1.00 41.48 91 MET A N 1
ATOM 697 C CA . MET A 1 91 ? 85.940 57.754 -10.565 1.00 42.93 91 MET A CA 1
ATOM 698 C C . MET A 1 91 ? 86.701 56.937 -11.603 1.00 44.13 91 MET A C 1
ATOM 699 O O . MET A 1 91 ? 87.807 56.461 -11.343 1.00 44.72 91 MET A O 1
ATOM 704 N N . ASP A 1 92 ? 86.099 56.770 -12.777 1.00 45.49 92 ASP A N 1
ATOM 705 C CA . ASP A 1 92 ? 86.722 56.009 -13.850 1.00 47.89 92 ASP A CA 1
ATOM 706 C C . ASP A 1 92 ? 87.722 56.827 -14.661 1.00 51.19 92 ASP A C 1
ATOM 707 O O . ASP A 1 92 ? 88.554 56.268 -15.379 1.00 51.94 92 ASP A O 1
ATOM 712 N N . ALA A 1 93 ? 87.652 58.151 -14.543 1.00 55.08 93 ALA A N 1
ATOM 713 C CA . ALA A 1 93 ? 88.574 59.017 -15.274 1.00 58.19 93 ALA A CA 1
ATOM 714 C C . ALA A 1 93 ? 89.672 59.535 -14.349 1.00 60.44 93 ALA A C 1
ATOM 715 O O . ALA A 1 93 ? 90.076 60.696 -14.434 1.00 61.77 93 ALA A O 1
ATOM 717 N N . SER A 1 94 ? 90.156 58.662 -13.473 1.00 62.74 94 SER A N 1
ATOM 718 C CA . SER A 1 94 ? 91.205 59.009 -12.515 1.00 64.41 94 SER A CA 1
ATOM 719 C C . SER A 1 94 ? 91.410 57.841 -11.539 1.00 65.35 94 SER A C 1
ATOM 720 O O . SER A 1 94 ? 92.031 58.002 -10.487 1.00 64.25 94 SER A O 1
ATOM 723 N N . ALA A 1 95 ? 90.874 56.674 -11.912 1.00 66.93 95 ALA A N 1
ATOM 724 C CA . ALA A 1 95 ? 90.947 55.441 -11.115 1.00 68.78 95 ALA A CA 1
ATOM 725 C C . ALA A 1 95 ? 92.323 55.172 -10.486 1.00 69.80 95 ALA A C 1
ATOM 726 O O . ALA A 1 95 ? 92.418 54.965 -9.263 1.00 69.62 95 ALA A O 1
ATOM 728 N N . LEU A 1 96 ? 93.368 55.164 -11.325 1.00 70.45 96 LEU A N 1
ATOM 729 C CA . LEU A 1 96 ? 94.750 54.933 -10.879 1.00 70.47 96 LEU A CA 1
ATOM 730 C C . LEU A 1 96 ? 95.249 56.152 -10.131 1.00 70.71 96 LEU A C 1
ATOM 731 O O . LEU A 1 96 ? 95.968 56.049 -9.122 1.00 71.15 96 LEU A O 1
ATOM 736 N N . THR A 1 97 ? 94.850 57.307 -10.659 1.00 69.72 97 THR A N 1
ATOM 737 C CA . THR A 1 97 ? 95.208 58.613 -10.122 1.00 67.27 97 THR A CA 1
ATOM 738 C C . THR A 1 97 ? 94.507 58.933 -8.776 1.00 65.35 97 THR A C 1
ATOM 739 O O . THR A 1 97 ? 95.005 59.756 -7.984 1.00 65.04 97 THR A O 1
ATOM 743 N N . GLY A 1 98 ? 93.369 58.278 -8.521 1.00 61.51 98 GLY A N 1
ATOM 744 C CA . GLY A 1 98 ? 92.626 58.506 -7.294 1.00 56.25 98 GLY A CA 1
ATOM 745 C C . GLY A 1 98 ? 92.153 59.940 -7.137 1.00 54.13 98 GLY A C 1
ATOM 746 O O . GLY A 1 98 ? 92.688 60.868 -7.756 1.00 54.23 98 GLY A O 1
ATOM 747 N N . ILE A 1 99 ? 91.145 60.139 -6.299 1.00 50.71 99 ILE A N 1
ATOM 748 C CA . ILE A 1 99 ? 90.627 61.482 -6.085 1.00 47.86 99 ILE A CA 1
ATOM 749 C C . ILE A 1 99 ? 91.350 62.142 -4.911 1.00 46.74 99 ILE A C 1
ATOM 750 O O . ILE A 1 99 ? 91.480 61.554 -3.838 1.00 46.71 99 ILE A O 1
ATOM 755 N N . PRO A 1 100 ? 91.845 63.373 -5.101 1.00 46.77 100 PRO A N 1
ATOM 756 C CA . PRO A 1 100 ? 92.544 64.019 -3.985 1.00 47.69 100 PRO A CA 1
ATOM 757 C C . PRO A 1 100 ? 91.661 64.099 -2.736 1.00 48.50 100 PRO A C 1
ATOM 758 O O . PRO A 1 100 ? 90.467 64.373 -2.837 1.00 49.56 100 PRO A O 1
ATOM 762 N N . LEU A 1 101 ? 92.244 63.850 -1.568 1.00 47.98 101 LEU A N 1
ATOM 763 C CA . LEU A 1 101 ? 91.487 63.905 -0.317 1.00 48.58 101 LEU A CA 1
ATOM 764 C C . LEU A 1 101 ? 90.641 65.180 -0.178 1.00 47.80 101 LEU A C 1
ATOM 765 O O . LEU A 1 101 ? 89.479 65.129 0.240 1.00 49.09 101 LEU A O 1
ATOM 770 N N . PRO A 1 102 ? 91.216 66.351 -0.510 1.00 46.91 102 PRO A N 1
ATOM 771 C CA . PRO A 1 102 ? 90.412 67.576 -0.381 1.00 43.91 102 PRO A CA 1
ATOM 772 C C . PRO A 1 102 ? 89.138 67.524 -1.219 1.00 40.61 102 PRO A C 1
ATOM 773 O O . PRO A 1 102 ? 88.125 68.090 -0.823 1.00 40.21 102 PRO A O 1
ATOM 777 N N . LEU A 1 103 ? 89.196 66.848 -2.369 1.00 36.71 103 LEU A N 1
ATOM 778 C CA . LEU A 1 103 ? 88.030 66.731 -3.246 1.00 35.76 103 LEU A CA 1
ATOM 779 C C . LEU A 1 103 ? 87.061 65.651 -2.733 1.00 36.31 103 LEU A C 1
ATOM 780 O O . LEU A 1 103 ? 85.837 65.809 -2.808 1.00 36.93 103 LEU A O 1
ATOM 785 N N . ILE A 1 104 ? 87.613 64.561 -2.206 1.00 35.63 104 ILE A N 1
ATOM 786 C CA . ILE A 1 104 ? 86.804 63.482 -1.658 1.00 32.46 104 ILE A CA 1
ATOM 787 C C . ILE A 1 104 ? 86.067 63.996 -0.435 1.00 34.39 104 ILE A C 1
ATOM 788 O O . ILE A 1 104 ? 84.881 63.701 -0.228 1.00 36.00 104 ILE A O 1
ATOM 793 N N . LYS A 1 105 ? 86.779 64.762 0.382 1.00 31.94 105 LYS A N 1
ATOM 794 C CA . LYS A 1 105 ? 86.191 65.310 1.586 1.00 31.78 105 LYS A CA 1
ATOM 795 C C . LYS A 1 105 ? 85.087 66.304 1.205 1.00 30.65 105 LYS A C 1
ATOM 796 O O . LYS A 1 105 ? 83.997 66.289 1.775 1.00 30.00 105 LYS A O 1
ATOM 802 N N . SER A 1 106 ? 85.364 67.155 0.225 1.00 31.08 106 SER A N 1
ATOM 803 C CA . SER A 1 106 ? 84.383 68.137 -0.220 1.00 31.97 106 SER A CA 1
ATOM 804 C C . SER A 1 106 ? 83.125 67.471 -0.776 1.00 32.07 106 SER A C 1
ATOM 805 O O . SER A 1 106 ? 82.003 67.880 -0.445 1.00 31.18 106 SER A O 1
ATOM 808 N N . TYR A 1 107 ? 83.309 66.461 -1.624 1.00 28.01 107 TYR A N 1
ATOM 809 C CA . TYR A 1 107 ? 82.173 65.766 -2.205 1.00 26.46 107 TYR A CA 1
ATOM 810 C C . TYR A 1 107 ? 81.327 65.072 -1.147 1.00 27.63 107 TYR A C 1
ATOM 811 O O . TYR A 1 107 ? 80.103 65.158 -1.181 1.00 26.82 107 TYR A O 1
ATOM 820 N N . LEU A 1 108 ? 81.974 64.381 -0.212 1.00 27.78 108 LEU A N 1
ATOM 821 C CA . LEU A 1 108 ? 81.241 63.696 0.844 1.00 26.46 108 LEU A CA 1
ATOM 822 C C . LEU A 1 108 ? 80.546 64.746 1.710 1.00 26.32 108 LEU A C 1
ATOM 823 O O . LEU A 1 108 ? 79.424 64.545 2.172 1.00 28.40 108 LEU A O 1
ATOM 828 N N . PHE A 1 109 ? 81.211 65.876 1.917 1.00 25.60 109 PHE A N 1
ATOM 829 C CA . PHE A 1 109 ? 80.636 66.949 2.709 1.00 26.74 109 PHE A CA 1
ATOM 830 C C . PHE A 1 109 ? 79.338 67.477 2.088 1.00 27.94 109 PHE A C 1
ATOM 831 O O . PHE A 1 109 ? 78.354 67.702 2.792 1.00 29.27 109 PHE A O 1
ATOM 839 N N . GLN A 1 110 ? 79.341 67.686 0.773 1.00 28.63 110 GLN A N 1
ATOM 840 C CA . GLN A 1 110 ? 78.159 68.195 0.067 1.00 27.91 110 GLN A CA 1
ATOM 841 C C . GLN A 1 110 ? 77.040 67.165 0.028 1.00 26.53 110 GLN A C 1
ATOM 842 O O . GLN A 1 110 ? 75.860 67.500 0.131 1.00 26.15 110 GLN A O 1
ATOM 848 N N . LEU A 1 111 ? 77.421 65.908 -0.133 1.00 22.88 111 LEU A N 1
ATOM 849 C CA . LEU A 1 111 ? 76.452 64.845 -0.184 1.00 22.09 111 LEU A CA 1
ATOM 850 C C . LEU A 1 111 ? 75.751 64.705 1.165 1.00 22.98 111 LEU A C 1
ATOM 851 O O . LEU A 1 111 ? 74.557 64.392 1.224 1.00 21.89 111 LEU A O 1
ATOM 856 N N . LEU A 1 112 ? 76.477 64.960 2.250 1.00 23.53 112 LEU A N 1
ATOM 857 C CA . LEU A 1 112 ? 75.871 64.871 3.569 1.00 22.82 112 LEU A CA 1
ATOM 858 C C . LEU A 1 112 ? 74.990 66.088 3.842 1.00 24.40 112 LEU A C 1
ATOM 859 O O . LEU A 1 112 ? 74.119 66.052 4.705 1.00 26.31 112 LEU A O 1
ATOM 864 N N . GLN A 1 113 ? 75.218 67.168 3.104 1.00 24.73 113 GLN A N 1
ATOM 865 C CA . GLN A 1 113 ? 74.412 68.371 3.258 1.00 25.41 113 GLN A CA 1
ATOM 866 C C . GLN A 1 113 ? 73.093 68.199 2.547 1.00 23.95 113 GLN A C 1
ATOM 867 O O . GLN A 1 113 ? 72.046 68.553 3.069 1.00 23.75 113 GLN A O 1
ATOM 873 N N . GLY A 1 114 ? 73.161 67.660 1.336 1.00 25.56 114 GLY A N 1
ATOM 874 C CA . GLY A 1 114 ? 71.958 67.425 0.568 1.00 26.49 114 GLY A CA 1
ATOM 875 C C . GLY A 1 114 ? 71.151 66.354 1.268 1.00 27.05 114 GLY A C 1
ATOM 876 O O . GLY A 1 114 ? 69.932 66.428 1.369 1.00 27.45 114 GLY A O 1
ATOM 877 N N . LEU A 1 115 ? 71.855 65.362 1.790 1.00 28.20 115 LEU A N 1
ATOM 878 C CA . LEU A 1 115 ? 71.212 64.259 2.468 1.00 27.25 115 LEU A CA 1
ATOM 879 C C . LEU A 1 115 ? 70.599 64.703 3.784 1.00 27.15 115 LEU A C 1
ATOM 880 O O . LEU A 1 115 ? 69.576 64.173 4.199 1.00 29.52 115 LEU A O 1
ATOM 885 N N . ALA A 1 116 ? 71.213 65.676 4.445 1.00 24.25 116 ALA A N 1
ATOM 886 C CA . ALA A 1 116 ? 70.665 66.150 5.710 1.00 24.38 116 ALA A CA 1
ATOM 887 C C . ALA A 1 116 ? 69.363 66.898 5.432 1.00 24.19 116 ALA A C 1
ATOM 888 O O . ALA A 1 116 ? 68.373 66.742 6.156 1.00 21.47 116 ALA A O 1
ATOM 890 N N . PHE A 1 117 ? 69.376 67.689 4.359 1.00 25.06 117 PHE A N 1
ATOM 891 C CA . PHE A 1 117 ? 68.216 68.473 3.947 1.00 25.79 117 PHE A CA 1
ATOM 892 C C . PHE A 1 117 ? 67.061 67.535 3.599 1.00 24.87 117 PHE A C 1
ATOM 893 O O . PHE A 1 117 ? 65.918 67.804 3.951 1.00 25.80 117 PHE A O 1
ATOM 901 N N . CYS A 1 118 ? 67.375 66.440 2.907 1.00 22.94 118 CYS A N 1
ATOM 902 C CA . CYS A 1 118 ? 66.381 65.439 2.517 1.00 23.78 118 CYS A CA 1
ATOM 903 C C . CYS A 1 118 ? 65.650 64.798 3.694 1.00 23.72 118 CYS A C 1
ATOM 904 O O . CYS A 1 118 ? 64.436 64.683 3.681 1.00 24.11 118 CYS A O 1
ATOM 907 N N . HIS A 1 119 ? 66.410 64.369 4.699 1.00 24.69 119 HIS A N 1
ATOM 908 C CA . HIS A 1 119 ? 65.870 63.720 5.885 1.00 23.25 119 HIS A CA 1
ATOM 909 C C . HIS A 1 119 ? 65.120 64.673 6.792 1.00 26.62 119 HIS A C 1
ATOM 910 O O . HIS A 1 119 ? 64.387 64.245 7.675 1.00 26.59 119 HIS A O 1
ATOM 917 N N . SER A 1 120 ? 65.311 65.970 6.576 1.00 30.20 120 SER A N 1
ATOM 918 C CA . SER A 1 120 ? 64.643 66.982 7.377 1.00 31.24 120 SER A CA 1
ATOM 919 C C . SER A 1 120 ? 63.284 67.238 6.780 1.00 31.83 120 SER A C 1
ATOM 920 O O . SER A 1 120 ? 62.443 67.898 7.380 1.00 33.75 120 SER A O 1
ATOM 923 N N . HIS A 1 121 ? 63.080 66.711 5.581 1.00 31.78 121 HIS A N 1
ATOM 924 C CA . HIS A 1 121 ? 61.811 66.853 4.889 1.00 31.66 121 HIS A CA 1
ATOM 925 C C . HIS A 1 121 ? 61.106 65.517 4.705 1.00 29.69 121 HIS A C 1
ATOM 926 O O . HIS A 1 121 ? 60.298 65.352 3.800 1.00 30.52 121 HIS A O 1
ATOM 933 N N . ARG A 1 122 ? 61.409 64.569 5.576 1.00 28.78 122 ARG A N 1
ATOM 934 C CA . ARG A 1 122 ? 60.822 63.244 5.496 1.00 26.70 122 ARG A CA 1
ATOM 935 C C . ARG A 1 122 ? 60.972 62.633 4.109 1.00 24.01 122 ARG A C 1
ATOM 936 O O . ARG A 1 122 ? 60.006 62.179 3.520 1.00 24.60 122 ARG A O 1
ATOM 944 N N . VAL A 1 123 ? 62.198 62.634 3.594 1.00 21.66 123 VAL A N 1
ATOM 945 C CA . VAL A 1 123 ? 62.489 62.055 2.286 1.00 19.72 123 VAL A CA 1
ATOM 946 C C . VAL A 1 123 ? 63.704 61.131 2.356 1.00 21.66 123 VAL A C 1
ATOM 947 O O . VAL A 1 123 ? 64.776 61.537 2.798 1.00 24.02 123 VAL A O 1
ATOM 951 N N . LEU A 1 124 ? 63.519 59.886 1.926 1.00 22.06 124 LEU A N 1
ATOM 952 C CA . LEU A 1 124 ? 64.587 58.895 1.887 1.00 21.26 124 LEU A CA 1
ATOM 953 C C . LEU A 1 124 ? 64.891 58.702 0.429 1.00 22.06 124 LEU A C 1
ATOM 954 O O . LEU A 1 124 ? 63.977 58.532 -0.358 1.00 25.98 124 LEU A O 1
ATOM 959 N N . HIS A 1 125 ? 66.159 58.715 0.047 1.00 22.92 125 HIS A N 1
ATOM 960 C CA . HIS A 1 125 ? 66.481 58.501 -1.356 1.00 22.49 125 HIS A CA 1
ATOM 961 C C . HIS A 1 125 ? 66.338 57.008 -1.721 1.00 23.81 125 HIS A C 1
ATOM 962 O O . HIS A 1 125 ? 65.779 56.670 -2.763 1.00 21.89 125 HIS A O 1
ATOM 969 N N . ARG A 1 126 ? 66.836 56.136 -0.841 1.00 23.36 126 ARG A N 1
ATOM 970 C CA . ARG A 1 126 ? 66.780 54.671 -0.984 1.00 21.85 126 ARG A CA 1
ATOM 971 C C . ARG A 1 126 ? 67.636 54.013 -2.058 1.00 20.64 126 ARG A C 1
ATOM 972 O O . ARG A 1 126 ? 67.771 52.793 -2.062 1.00 19.90 126 ARG A O 1
ATOM 980 N N . ASP A 1 127 ? 68.225 54.793 -2.958 1.00 21.35 127 ASP A N 1
ATOM 981 C CA . ASP A 1 127 ? 69.049 54.192 -4.001 1.00 22.74 127 ASP A CA 1
ATOM 982 C C . ASP A 1 127 ? 70.221 55.075 -4.402 1.00 22.49 127 ASP A C 1
ATOM 983 O O . ASP A 1 127 ? 70.458 55.312 -5.575 1.00 22.48 127 ASP A O 1
ATOM 988 N N . LEU A 1 128 ? 70.964 55.556 -3.415 1.00 23.43 128 LEU A N 1
ATOM 989 C CA . LEU A 1 128 ? 72.123 56.390 -3.698 1.00 24.92 128 LEU A CA 1
ATOM 990 C C . LEU A 1 128 ? 73.244 55.511 -4.223 1.00 26.12 128 LEU A C 1
ATOM 991 O O . LEU A 1 128 ? 73.462 54.401 -3.728 1.00 26.31 128 LEU A O 1
ATOM 996 N N . LYS A 1 129 ? 73.960 56.023 -5.218 1.00 27.41 129 LYS A N 1
ATOM 997 C CA . LYS A 1 129 ? 75.077 55.313 -5.828 1.00 28.28 129 LYS A CA 1
ATOM 998 C C . LYS A 1 129 ? 75.800 56.263 -6.761 1.00 28.28 129 LYS A C 1
ATOM 999 O O . LYS A 1 129 ? 75.300 57.333 -7.067 1.00 30.72 129 LYS A O 1
ATOM 1005 N N . PRO A 1 130 ? 76.996 55.891 -7.216 1.00 28.12 130 PRO A N 1
ATOM 1006 C CA . PRO A 1 130 ? 77.750 56.754 -8.118 1.00 26.90 130 PRO A CA 1
ATOM 1007 C C . PRO A 1 130 ? 76.976 57.245 -9.345 1.00 27.39 130 PRO A C 1
ATOM 1008 O O . PRO A 1 130 ? 77.121 58.400 -9.751 1.00 26.62 130 PRO A O 1
ATOM 1012 N N . GLN A 1 131 ? 76.153 56.371 -9.925 1.00 28.54 131 GLN A N 1
ATOM 1013 C CA . GLN A 1 131 ? 75.365 56.703 -11.119 1.00 29.78 131 GLN A CA 1
ATOM 1014 C C . GLN A 1 131 ? 74.385 57.865 -10.988 1.00 28.95 131 GLN A C 1
ATOM 1015 O O . GLN A 1 131 ? 74.056 58.501 -11.988 1.00 27.61 131 GLN A O 1
ATOM 1021 N N . ASN A 1 132 ? 73.903 58.130 -9.775 1.00 29.60 132 ASN A N 1
ATOM 1022 C CA . ASN A 1 132 ? 72.984 59.241 -9.572 1.00 30.06 132 ASN A CA 1
ATOM 1023 C C . ASN A 1 132 ? 73.469 60.282 -8.567 1.00 29.38 132 ASN A C 1
ATOM 1024 O O . ASN A 1 132 ? 72.720 60.778 -7.723 1.00 29.25 132 ASN A O 1
ATOM 1029 N N . LEU A 1 133 ? 74.750 60.602 -8.680 1.00 28.68 133 LEU A N 1
ATOM 1030 C CA . LEU A 1 133 ? 75.392 61.629 -7.876 1.00 27.17 133 LEU A CA 1
ATOM 1031 C C . LEU A 1 133 ? 76.086 62.442 -8.963 1.00 28.89 133 LEU A C 1
ATOM 1032 O O . LEU A 1 133 ? 77.182 62.096 -9.378 1.00 31.18 133 LEU A O 1
ATOM 1037 N N . LEU A 1 134 ? 75.437 63.497 -9.450 1.00 28.79 134 LEU A N 1
ATOM 1038 C CA . LEU A 1 134 ? 76.008 64.300 -10.533 1.00 28.09 134 LEU A CA 1
ATOM 1039 C C . LEU A 1 134 ? 76.936 65.428 -10.117 1.00 28.58 134 LEU A C 1
ATOM 1040 O O . LEU A 1 134 ? 76.742 66.064 -9.086 1.00 29.35 134 LEU A O 1
ATOM 1045 N N . ILE A 1 135 ? 77.937 65.691 -10.948 1.00 29.73 135 ILE A N 1
ATOM 1046 C CA . ILE A 1 135 ? 78.898 66.759 -10.674 1.00 31.08 135 ILE A CA 1
ATOM 1047 C C . ILE A 1 135 ? 78.996 67.756 -11.834 1.00 31.61 135 ILE A C 1
ATOM 1048 O O . ILE A 1 135 ? 78.798 67.404 -12.987 1.00 32.04 135 ILE A O 1
ATOM 1053 N N . ASN A 1 136 ? 79.289 69.007 -11.512 1.00 32.21 136 ASN A N 1
ATOM 1054 C CA . ASN A 1 136 ? 79.438 70.024 -12.534 1.00 33.33 136 ASN A CA 1
ATOM 1055 C C . ASN A 1 136 ? 80.890 70.495 -12.572 1.00 33.64 136 ASN A C 1
ATOM 1056 O O . ASN A 1 136 ? 81.773 69.891 -11.962 1.00 32.37 136 ASN A O 1
ATOM 1061 N N . THR A 1 137 ? 81.115 71.586 -13.293 1.00 33.79 137 THR A N 1
ATOM 1062 C CA . THR A 1 137 ? 82.439 72.158 -13.456 1.00 32.70 137 THR A CA 1
ATOM 1063 C C . THR A 1 137 ? 82.810 73.189 -12.397 1.00 32.00 137 THR A C 1
ATOM 1064 O O . THR A 1 137 ? 83.873 73.796 -12.475 1.00 33.61 137 THR A O 1
ATOM 1068 N N . GLU A 1 138 ? 81.938 73.405 -11.421 1.00 30.45 138 GLU A N 1
ATOM 1069 C CA . GLU A 1 138 ? 82.232 74.356 -10.363 1.00 30.21 138 GLU A CA 1
ATOM 1070 C C . GLU A 1 138 ? 82.530 73.598 -9.068 1.00 30.68 138 GLU A C 1
ATOM 1071 O O . GLU A 1 138 ? 82.354 74.118 -7.976 1.00 30.73 138 GLU A O 1
ATOM 1073 N N . GLY A 1 139 ? 82.974 72.355 -9.212 1.00 31.01 139 GLY A N 1
ATOM 1074 C CA . GLY A 1 139 ? 83.324 71.543 -8.065 1.00 32.40 139 GLY A CA 1
ATOM 1075 C C . GLY A 1 139 ? 82.190 71.147 -7.144 1.00 33.82 139 GLY A C 1
ATOM 1076 O O . GLY A 1 139 ? 82.385 70.977 -5.935 1.00 34.93 139 GLY A O 1
ATOM 1077 N N . ALA A 1 140 ? 80.998 70.989 -7.700 1.00 32.41 140 ALA A N 1
ATOM 1078 C CA . ALA A 1 140 ? 79.862 70.603 -6.885 1.00 29.49 140 ALA A CA 1
ATOM 1079 C C . ALA A 1 140 ? 79.375 69.221 -7.271 1.00 29.76 140 ALA A C 1
ATOM 1080 O O . ALA A 1 140 ? 79.555 68.770 -8.403 1.00 29.50 140 ALA A O 1
ATOM 1082 N N . ILE A 1 141 ? 78.786 68.530 -6.309 1.00 28.90 141 ILE A N 1
ATOM 1083 C CA . ILE A 1 141 ? 78.232 67.213 -6.566 1.00 27.30 141 ILE A CA 1
ATOM 1084 C C . ILE A 1 141 ? 76.804 67.289 -6.034 1.00 27.73 141 ILE A C 1
ATOM 1085 O O . ILE A 1 141 ? 76.560 67.890 -4.984 1.00 28.01 141 ILE A O 1
ATOM 1090 N N . LYS A 1 142 ? 75.855 66.714 -6.763 1.00 26.27 142 LYS A N 1
ATOM 1091 C CA . LYS A 1 142 ? 74.471 66.769 -6.320 1.00 26.04 142 LYS A CA 1
ATOM 1092 C C . LYS A 1 142 ? 73.694 65.458 -6.408 1.00 25.40 142 LYS A C 1
ATOM 1093 O O . LYS A 1 142 ? 73.892 64.663 -7.328 1.00 26.52 142 LYS A O 1
ATOM 1099 N N . LEU A 1 143 ? 72.815 65.247 -5.427 1.00 24.66 143 LEU A N 1
ATOM 1100 C CA . LEU A 1 143 ? 71.961 64.068 -5.372 1.00 24.83 143 LEU A CA 1
ATOM 1101 C C . LEU A 1 143 ? 70.947 64.207 -6.493 1.00 25.87 143 LEU A C 1
ATOM 1102 O O . LEU A 1 143 ? 70.356 65.271 -6.672 1.00 27.71 143 LEU A O 1
ATOM 1107 N N . ALA A 1 144 ? 70.748 63.133 -7.244 1.00 26.10 144 ALA A N 1
ATOM 1108 C CA . ALA A 1 144 ? 69.805 63.150 -8.343 1.00 25.72 144 ALA A CA 1
ATOM 1109 C C . ALA A 1 144 ? 68.983 61.870 -8.397 1.00 27.52 144 ALA A C 1
ATOM 1110 O O . ALA A 1 144 ? 69.240 60.914 -7.665 1.00 26.77 144 ALA A O 1
ATOM 1112 N N . ASP A 1 145 ? 67.981 61.882 -9.270 1.00 28.19 145 ASP A N 1
ATOM 1113 C CA . ASP A 1 145 ? 67.112 60.742 -9.525 1.00 26.13 145 ASP A CA 1
ATOM 1114 C C . ASP A 1 145 ? 66.442 60.118 -8.299 1.00 25.01 145 ASP A C 1
ATOM 1115 O O . ASP A 1 145 ? 66.817 59.039 -7.858 1.00 23.87 145 ASP A O 1
ATOM 1120 N N . PHE A 1 146 ? 65.432 60.803 -7.770 1.00 25.29 146 PHE A N 1
ATOM 1121 C CA . PHE A 1 146 ? 64.674 60.329 -6.615 1.00 21.84 146 PHE A CA 1
ATOM 1122 C C . PHE A 1 146 ? 63.534 59.412 -7.041 1.00 23.04 146 PHE A C 1
ATOM 1123 O O . PHE A 1 146 ? 62.452 59.444 -6.467 1.00 23.84 146 PHE A O 1
ATOM 1131 N N . GLY A 1 147 ? 63.805 58.586 -8.046 1.00 23.23 147 GLY A N 1
ATOM 1132 C CA . GLY A 1 147 ? 62.816 57.661 -8.567 1.00 25.81 147 GLY A CA 1
ATOM 1133 C C . GLY A 1 147 ? 62.424 56.502 -7.664 1.00 25.53 147 GLY A C 1
ATOM 1134 O O . GLY A 1 147 ? 61.404 55.866 -7.909 1.00 24.90 147 GLY A O 1
ATOM 1135 N N . LEU A 1 148 ? 63.226 56.205 -6.645 1.00 24.84 148 LEU A N 1
ATOM 1136 C CA . LEU A 1 148 ? 62.893 55.128 -5.712 1.00 26.03 148 LEU A CA 1
ATOM 1137 C C . LEU A 1 148 ? 62.760 55.675 -4.288 1.00 25.29 148 LEU A C 1
ATOM 1138 O O . LEU A 1 148 ? 62.792 54.931 -3.306 1.00 26.84 148 LEU A O 1
ATOM 1143 N N . ALA A 1 149 ? 62.589 56.987 -4.198 1.00 22.64 149 ALA A N 1
ATOM 1144 C CA . ALA A 1 149 ? 62.480 57.672 -2.929 1.00 19.81 149 ALA A CA 1
ATOM 1145 C C . ALA A 1 149 ? 61.204 57.350 -2.186 1.00 21.28 149 ALA A C 1
ATOM 1146 O O . ALA A 1 149 ? 60.221 56.896 -2.766 1.00 22.73 149 ALA A O 1
ATOM 1148 N N . ARG A 1 150 ? 61.240 57.574 -0.881 1.00 21.23 150 ARG A N 1
ATOM 1149 C CA . ARG A 1 150 ? 60.078 57.388 -0.041 1.00 20.53 150 ARG A CA 1
ATOM 1150 C C . ARG A 1 150 ? 59.930 58.756 0.584 1.00 20.56 150 ARG A C 1
ATOM 1151 O O . ARG A 1 150 ? 60.776 59.165 1.356 1.00 22.21 150 ARG A O 1
ATOM 1159 N N . ALA A 1 151 ? 58.873 59.473 0.216 1.00 22.04 151 ALA A N 1
ATOM 1160 C CA . ALA A 1 151 ? 58.641 60.819 0.728 1.00 20.69 151 ALA A CA 1
ATOM 1161 C C . ALA A 1 151 ? 57.312 60.926 1.457 1.00 22.04 151 ALA A C 1
ATOM 1162 O O . ALA A 1 151 ? 56.272 60.519 0.943 1.00 23.56 151 ALA A O 1
ATOM 1164 N N . PHE A 1 152 ? 57.362 61.490 2.659 1.00 23.06 152 PHE A N 1
ATOM 1165 C CA . PHE A 1 152 ? 56.186 61.648 3.496 1.00 25.07 152 PHE A CA 1
ATOM 1166 C C . PHE A 1 152 ? 55.635 60.272 3.827 1.00 24.16 152 PHE A C 1
ATOM 1167 O O . PHE A 1 152 ? 54.456 60.107 4.132 1.00 25.68 152 PHE A O 1
ATOM 1175 N N . GLY A 1 153 ? 56.511 59.281 3.763 1.00 25.13 153 GLY A N 1
ATOM 1176 C CA . GLY A 1 153 ? 56.119 57.923 4.065 1.00 24.38 153 GLY A CA 1
ATOM 1177 C C . GLY A 1 153 ? 55.562 57.188 2.865 1.00 25.28 153 GLY A C 1
ATOM 1178 O O . GLY A 1 153 ? 55.245 56.006 2.962 1.00 28.46 153 GLY A O 1
ATOM 1179 N N . VAL A 1 154 ? 55.442 57.868 1.731 1.00 21.01 154 VAL A N 1
ATOM 1180 C CA . VAL A 1 154 ? 54.892 57.227 0.548 1.00 20.66 154 VAL A CA 1
ATOM 1181 C C . VAL A 1 154 ? 55.979 56.992 -0.494 1.00 20.22 154 VAL A C 1
ATOM 1182 O O . VAL A 1 154 ? 56.737 57.898 -0.815 1.00 22.99 154 VAL A O 1
ATOM 1186 N N . PRO A 1 155 ? 56.081 55.759 -1.020 1.00 19.28 155 PRO A N 1
ATOM 1187 C CA . PRO A 1 155 ? 57.083 55.399 -2.028 1.00 18.41 155 PRO A CA 1
ATOM 1188 C C . PRO A 1 155 ? 56.755 55.878 -3.434 1.00 19.12 155 PRO A C 1
ATOM 1189 O O . PRO A 1 155 ? 55.635 55.706 -3.902 1.00 21.43 155 PRO A O 1
ATOM 1193 N N . VAL A 1 156 ? 57.742 56.467 -4.105 1.00 19.14 156 VAL A N 1
ATOM 1194 C CA . VAL A 1 156 ? 57.581 56.931 -5.479 1.00 19.10 156 VAL A CA 1
ATOM 1195 C C . VAL A 1 156 ? 57.549 55.683 -6.353 1.00 21.90 156 VAL A C 1
ATOM 1196 O O . VAL A 1 156 ? 56.946 55.672 -7.428 1.00 24.09 156 VAL A O 1
ATOM 1200 N N . ARG A 1 157 ? 58.228 54.647 -5.857 1.00 22.22 157 ARG A N 1
ATOM 1201 C CA . ARG A 1 157 ? 58.355 53.334 -6.485 1.00 21.61 157 ARG A CA 1
ATOM 1202 C C . ARG A 1 157 ? 58.877 52.368 -5.434 1.00 25.57 157 ARG A C 1
ATOM 1203 O O . ARG A 1 157 ? 59.669 52.744 -4.567 1.00 27.47 157 ARG A O 1
ATOM 1211 N N . THR A 1 158 ? 58.446 51.119 -5.521 1.00 27.15 158 THR A N 1
ATOM 1212 C CA . THR A 1 158 ? 58.893 50.103 -4.591 1.00 30.33 158 THR A CA 1
ATOM 1213 C C . THR A 1 158 ? 59.988 49.284 -5.274 1.00 34.50 158 THR A C 1
ATOM 1214 O O . THR A 1 158 ? 60.069 49.257 -6.503 1.00 36.48 158 THR A O 1
ATOM 1218 N N . TYR A 1 159 ? 60.820 48.610 -4.482 1.00 37.54 159 TYR A N 1
ATOM 1219 C CA . TYR A 1 159 ? 61.911 47.789 -5.021 1.00 40.31 159 TYR A CA 1
ATOM 1220 C C . TYR A 1 159 ? 61.421 46.613 -5.858 1.00 42.57 159 TYR A C 1
ATOM 1221 O O . TYR A 1 159 ? 61.918 46.376 -6.965 1.00 43.87 159 TYR A O 1
ATOM 1230 N N . THR A 1 160 ? 60.467 45.871 -5.300 1.00 44.28 160 THR A N 1
ATOM 1231 C CA . THR A 1 160 ? 59.888 44.686 -5.925 1.00 45.83 160 THR A CA 1
ATOM 1232 C C . THR A 1 160 ? 60.053 44.529 -7.440 1.00 48.81 160 THR A C 1
ATOM 1233 O O . THR A 1 160 ? 60.272 43.416 -7.921 1.00 48.24 160 THR A O 1
ATOM 1237 N N . HIS A 1 161 ? 59.951 45.633 -8.182 1.00 53.07 161 HIS A N 1
ATOM 1238 C CA . HIS A 1 161 ? 60.089 45.617 -9.645 1.00 56.50 161 HIS A CA 1
ATOM 1239 C C . HIS A 1 161 ? 61.385 46.269 -10.165 1.00 57.13 161 HIS A C 1
ATOM 1240 O O . HIS A 1 161 ? 61.963 45.807 -11.145 1.00 57.01 161 HIS A O 1
ATOM 1247 N N . GLU A 1 162 ? 61.838 47.336 -9.509 1.00 58.99 162 GLU A N 1
ATOM 1248 C CA . GLU A 1 162 ? 63.045 48.052 -9.934 1.00 60.15 162 GLU A CA 1
ATOM 1249 C C . GLU A 1 162 ? 64.343 47.564 -9.309 1.00 60.35 162 GLU A C 1
ATOM 1250 O O . GLU A 1 162 ? 65.023 48.338 -8.620 1.00 61.65 162 GLU A O 1
ATOM 1256 N N . VAL A 1 163 ? 64.726 46.314 -9.538 1.00 59.70 163 VAL A N 1
ATOM 1257 C CA . VAL A 1 163 ? 65.973 45.887 -8.919 1.00 58.61 163 VAL A CA 1
ATOM 1258 C C . VAL A 1 163 ? 67.178 46.453 -9.658 1.00 57.02 163 VAL A C 1
ATOM 1259 O O . VAL A 1 163 ? 67.574 45.995 -10.734 1.00 57.35 163 VAL A O 1
ATOM 1263 N N . VAL A 1 164 ? 67.742 47.482 -9.044 1.00 55.28 164 VAL A N 1
ATOM 1264 C CA . VAL A 1 164 ? 68.897 48.205 -9.556 1.00 52.77 164 VAL A CA 1
ATOM 1265 C C . VAL A 1 164 ? 70.163 47.389 -9.262 1.00 50.55 164 VAL A C 1
ATOM 1266 O O . VAL A 1 164 ? 70.340 46.279 -9.785 1.00 50.83 164 VAL A O 1
ATOM 1270 N N . THR A 1 165 ? 71.036 47.963 -8.431 1.00 46.83 165 THR A N 1
ATOM 1271 C CA . THR A 1 165 ? 72.270 47.329 -7.991 1.00 40.75 165 THR A CA 1
ATOM 1272 C C . THR A 1 165 ? 72.071 47.234 -6.490 1.00 37.88 165 THR A C 1
ATOM 1273 O O . THR A 1 165 ? 71.424 48.096 -5.893 1.00 36.33 165 THR A O 1
ATOM 1277 N N . LEU A 1 166 ? 72.622 46.189 -5.889 1.00 34.29 166 LEU A N 1
ATOM 1278 C CA . LEU A 1 166 ? 72.474 45.965 -4.465 1.00 31.76 166 LEU A CA 1
ATOM 1279 C C . LEU A 1 166 ? 73.759 46.267 -3.712 1.00 30.36 166 LEU A C 1
ATOM 1280 O O . LEU A 1 166 ? 73.852 46.010 -2.515 1.00 30.24 166 LEU A O 1
ATOM 1285 N N . TRP A 1 167 ? 74.746 46.828 -4.400 1.00 29.53 167 TRP A N 1
ATOM 1286 C CA . TRP A 1 167 ? 76.019 47.113 -3.749 1.00 31.12 167 TRP A CA 1
ATOM 1287 C C . TRP A 1 167 ? 76.011 48.174 -2.649 1.00 29.09 167 TRP A C 1
ATOM 1288 O O . TRP A 1 167 ? 76.946 48.228 -1.845 1.00 26.91 167 TRP A O 1
ATOM 1299 N N . TYR A 1 168 ? 74.971 49.007 -2.610 1.00 26.60 168 TYR A N 1
ATOM 1300 C CA . TYR A 1 168 ? 74.884 50.064 -1.600 1.00 27.09 168 TYR A CA 1
ATOM 1301 C C . TYR A 1 168 ? 73.682 49.922 -0.672 1.00 26.42 168 TYR A C 1
ATOM 1302 O O . TYR A 1 168 ? 73.473 50.749 0.209 1.00 27.36 168 TYR A O 1
ATOM 1311 N N . ARG A 1 169 ? 72.899 48.871 -0.878 1.00 24.37 169 ARG A N 1
ATOM 1312 C CA . ARG A 1 169 ? 71.724 48.630 -0.063 1.00 25.14 169 ARG A CA 1
ATOM 1313 C C . ARG A 1 169 ? 72.133 48.285 1.357 1.00 25.41 169 ARG A C 1
ATOM 1314 O O . ARG A 1 169 ? 72.956 47.405 1.576 1.00 26.75 169 ARG A O 1
ATOM 1322 N N . ALA A 1 170 ? 71.571 49.003 2.320 1.00 25.62 170 ALA A N 1
ATOM 1323 C CA . ALA A 1 170 ? 71.874 48.768 3.724 1.00 25.54 170 ALA A CA 1
ATOM 1324 C C . ALA A 1 170 ? 71.527 47.329 4.046 1.00 25.17 170 ALA A C 1
ATOM 1325 O O . ALA A 1 170 ? 70.723 46.720 3.361 1.00 26.77 170 ALA A O 1
ATOM 1327 N N . PRO A 1 171 ? 72.133 46.771 5.102 1.00 26.35 171 PRO A N 1
ATOM 1328 C CA . PRO A 1 171 ? 71.884 45.394 5.512 1.00 24.05 171 PRO A CA 1
ATOM 1329 C C . PRO A 1 171 ? 70.537 45.177 6.186 1.00 23.71 171 PRO A C 1
ATOM 1330 O O . PRO A 1 171 ? 70.037 44.067 6.196 1.00 24.16 171 PRO A O 1
ATOM 1334 N N . GLU A 1 172 ? 69.945 46.219 6.759 1.00 23.72 172 GLU A N 1
ATOM 1335 C CA . GLU A 1 172 ? 68.652 46.037 7.409 1.00 22.12 172 GLU A CA 1
ATOM 1336 C C . GLU A 1 172 ? 67.543 45.864 6.378 1.00 22.31 172 GLU A C 1
ATOM 1337 O O . GLU A 1 172 ? 66.525 45.221 6.652 1.00 24.05 172 GLU A O 1
ATOM 1343 N N . ILE A 1 173 ? 67.734 46.447 5.199 1.00 21.04 173 ILE A N 1
ATOM 1344 C CA . ILE A 1 173 ? 66.771 46.301 4.115 1.00 19.45 173 ILE A CA 1
ATOM 1345 C C . ILE A 1 173 ? 66.902 44.850 3.650 1.00 19.03 173 ILE A C 1
ATOM 1346 O O . ILE A 1 173 ? 65.912 44.152 3.481 1.00 18.92 173 ILE A O 1
ATOM 1351 N N . LEU A 1 174 ? 68.147 44.416 3.462 1.00 19.71 174 LEU A N 1
ATOM 1352 C CA . LEU A 1 174 ? 68.471 43.057 3.038 1.00 19.12 174 LEU A CA 1
ATOM 1353 C C . LEU A 1 174 ? 67.925 41.984 3.995 1.00 17.97 174 LEU A C 1
ATOM 1354 O O . LEU A 1 174 ? 67.610 40.878 3.575 1.00 18.01 174 LEU A O 1
ATOM 1359 N N . LEU A 1 175 ? 67.822 42.327 5.277 1.00 16.86 175 LEU A N 1
ATOM 1360 C CA . LEU A 1 175 ? 67.328 41.421 6.304 1.00 16.42 175 LEU A CA 1
ATOM 1361 C C . LEU A 1 175 ? 65.824 41.574 6.499 1.00 19.20 175 LEU A C 1
ATOM 1362 O O . LEU A 1 175 ? 65.252 41.062 7.455 1.00 18.51 175 LEU A O 1
ATOM 1367 N N . GLY A 1 176 ? 65.202 42.299 5.579 1.00 20.00 176 GLY A N 1
ATOM 1368 C CA . GLY A 1 176 ? 63.772 42.507 5.619 1.00 21.03 176 GLY A CA 1
ATOM 1369 C C . GLY A 1 176 ? 63.213 43.306 6.773 1.00 21.52 176 GLY A C 1
ATOM 1370 O O . GLY A 1 176 ? 62.015 43.227 7.056 1.00 19.90 176 GLY A O 1
ATOM 1371 N N . CYS A 1 177 ? 64.060 44.077 7.441 1.00 21.50 177 CYS A N 1
ATOM 1372 C CA . CYS A 1 177 ? 63.593 44.871 8.555 1.00 21.41 177 CYS A CA 1
ATOM 1373 C C . CYS A 1 177 ? 62.374 45.644 8.083 1.00 23.60 177 CYS A C 1
ATOM 1374 O O . CYS A 1 177 ? 62.409 46.283 7.038 1.00 24.60 177 CYS A O 1
ATOM 1377 N N . LYS A 1 178 ? 61.293 45.586 8.850 1.00 25.46 178 LYS A N 1
ATOM 1378 C CA . LYS A 1 178 ? 60.069 46.271 8.466 1.00 27.16 178 LYS A CA 1
ATOM 1379 C C . LYS A 1 178 ? 59.999 47.726 8.906 1.00 27.48 178 LYS A C 1
ATOM 1380 O O . LYS A 1 178 ? 59.047 48.425 8.567 1.00 28.21 178 LYS A O 1
ATOM 1386 N N . TYR A 1 179 ? 61.010 48.191 9.637 1.00 26.94 179 TYR A N 1
ATOM 1387 C CA . TYR A 1 179 ? 61.018 49.576 10.112 1.00 26.45 179 TYR A CA 1
ATOM 1388 C C . TYR A 1 179 ? 62.215 50.401 9.687 1.00 24.51 179 TYR A C 1
ATOM 1389 O O . TYR A 1 179 ? 62.541 51.387 10.340 1.00 26.83 179 TYR A O 1
ATOM 1398 N N . TYR A 1 180 ? 62.873 50.013 8.603 1.00 23.18 180 TYR A N 1
ATOM 1399 C CA . TYR A 1 180 ? 64.032 50.759 8.154 1.00 21.43 180 TYR A CA 1
ATOM 1400 C C . TYR A 1 180 ? 63.667 52.212 7.846 1.00 23.61 180 TYR A C 1
ATOM 1401 O O . TYR A 1 180 ? 62.507 52.535 7.597 1.00 26.94 180 TYR A O 1
ATOM 1410 N N . SER A 1 181 ? 64.656 53.094 7.885 1.00 22.23 181 SER A N 1
ATOM 1411 C CA . SER A 1 181 ? 64.402 54.506 7.645 1.00 19.28 181 SER A CA 1
ATOM 1412 C C . SER A 1 181 ? 65.595 55.256 7.052 1.00 18.46 181 SER A C 1
ATOM 1413 O O . SER A 1 181 ? 66.313 54.733 6.213 1.00 17.52 181 SER A O 1
ATOM 1416 N N . THR A 1 182 ? 65.803 56.479 7.522 1.00 18.15 182 THR A N 1
ATOM 1417 C CA . THR A 1 182 ? 66.871 57.341 7.031 1.00 21.58 182 THR A CA 1
ATOM 1418 C C . THR A 1 182 ? 68.288 56.783 7.071 1.00 22.31 182 THR A C 1
ATOM 1419 O O . THR A 1 182 ? 69.105 57.153 6.238 1.00 25.09 182 THR A O 1
ATOM 1423 N N . ALA A 1 183 ? 68.593 55.906 8.022 1.00 22.33 183 ALA A N 1
ATOM 1424 C CA . ALA A 1 183 ? 69.930 55.322 8.094 1.00 19.87 183 ALA A CA 1
ATOM 1425 C C . ALA A 1 183 ? 70.337 54.589 6.799 1.00 21.12 183 ALA A C 1
ATOM 1426 O O . ALA A 1 183 ? 71.507 54.595 6.429 1.00 23.75 183 ALA A O 1
ATOM 1428 N N . VAL A 1 184 ? 69.390 53.969 6.099 1.00 20.34 184 VAL A N 1
ATOM 1429 C CA . VAL A 1 184 ? 69.746 53.271 4.865 1.00 19.02 184 VAL A CA 1
ATOM 1430 C C . VAL A 1 184 ? 70.528 54.147 3.886 1.00 19.15 184 VAL A C 1
ATOM 1431 O O . VAL A 1 184 ? 71.433 53.661 3.221 1.00 23.16 184 VAL A O 1
ATOM 1435 N N . ASP A 1 185 ? 70.185 55.425 3.787 1.00 18.20 185 ASP A N 1
ATOM 1436 C CA . ASP A 1 185 ? 70.902 56.324 2.885 1.00 19.89 185 ASP A CA 1
ATOM 1437 C C . ASP A 1 185 ? 72.336 56.589 3.350 1.00 21.84 185 ASP A C 1
ATOM 1438 O O . ASP A 1 185 ? 73.247 56.693 2.531 1.00 21.93 185 ASP A O 1
ATOM 1443 N N . ILE A 1 186 ? 72.519 56.723 4.666 1.00 22.05 186 ILE A N 1
ATOM 1444 C CA . ILE A 1 186 ? 73.829 56.962 5.259 1.00 21.09 186 ILE A CA 1
ATOM 1445 C C . ILE A 1 186 ? 74.764 55.812 4.931 1.00 21.94 186 ILE A C 1
ATOM 1446 O O . ILE A 1 186 ? 75.951 56.018 4.707 1.00 21.65 186 ILE A O 1
ATOM 1451 N N . TRP A 1 187 ? 74.212 54.602 4.903 1.00 22.77 187 TRP A N 1
ATOM 1452 C CA . TRP A 1 187 ? 74.979 53.407 4.581 1.00 22.49 187 TRP A CA 1
ATOM 1453 C C . TRP A 1 187 ? 75.494 53.516 3.150 1.00 22.68 187 TRP A C 1
ATOM 1454 O O . TRP A 1 187 ? 76.667 53.292 2.879 1.00 24.54 187 TRP A O 1
ATOM 1465 N N . SER A 1 188 ? 74.601 53.866 2.237 1.00 23.52 188 SER A N 1
ATOM 1466 C CA . SER A 1 188 ? 74.954 54.028 0.840 1.00 22.92 188 SER A CA 1
ATOM 1467 C C . SER A 1 188 ? 76.109 55.010 0.693 1.00 23.29 188 SER A C 1
ATOM 1468 O O . SER A 1 188 ? 77.043 54.773 -0.066 1.00 25.17 188 SER A O 1
ATOM 1471 N N . LEU A 1 189 ? 76.035 56.117 1.418 1.00 24.63 189 LEU A N 1
ATOM 1472 C CA . LEU A 1 189 ? 77.087 57.123 1.380 1.00 28.67 189 LEU A CA 1
ATOM 1473 C C . LEU A 1 189 ? 78.370 56.568 1.962 1.00 29.21 189 LEU A C 1
ATOM 1474 O O . LEU A 1 189 ? 79.455 56.929 1.531 1.00 29.76 189 LEU A O 1
ATOM 1479 N N . GLY A 1 190 ? 78.231 55.699 2.956 1.00 29.72 190 GLY A N 1
ATOM 1480 C CA . GLY A 1 190 ? 79.387 55.085 3.581 1.00 29.99 190 GLY A CA 1
ATOM 1481 C C . GLY A 1 190 ? 80.112 54.205 2.588 1.00 30.35 190 GLY A C 1
ATOM 1482 O O . GLY A 1 190 ? 81.337 54.188 2.565 1.00 31.87 190 GLY A O 1
ATOM 1483 N N . CYS A 1 191 ? 79.359 53.482 1.759 1.00 29.09 191 CYS A N 1
ATOM 1484 C CA . CYS A 1 191 ? 79.961 52.614 0.751 1.00 29.97 191 CYS A CA 1
ATOM 1485 C C . CYS A 1 191 ? 80.530 53.449 -0.379 1.00 31.77 191 CYS A C 1
ATOM 1486 O O . CYS A 1 191 ? 81.502 53.058 -1.013 1.00 32.48 191 CYS A O 1
ATOM 1489 N N . ILE A 1 192 ? 79.913 54.595 -0.642 1.00 33.33 192 ILE A N 1
ATOM 1490 C CA . ILE A 1 192 ? 80.375 55.476 -1.707 1.00 33.90 192 ILE A CA 1
ATOM 1491 C C . ILE A 1 192 ? 81.599 56.270 -1.257 1.00 34.21 192 ILE A C 1
ATOM 1492 O O . ILE A 1 192 ? 82.472 56.572 -2.064 1.00 35.54 192 ILE A O 1
ATOM 1497 N N . PHE A 1 193 ? 81.662 56.598 0.032 1.00 32.84 193 PHE A N 1
ATOM 1498 C CA . PHE A 1 193 ? 82.793 57.335 0.590 1.00 32.05 193 PHE A CA 1
ATOM 1499 C C . PHE A 1 193 ? 84.039 56.474 0.511 1.00 32.98 193 PHE A C 1
ATOM 1500 O O . PHE A 1 193 ? 85.135 56.966 0.261 1.00 32.42 193 PHE A O 1
ATOM 1508 N N . ALA A 1 194 ? 83.865 55.177 0.735 1.00 34.35 194 ALA A N 1
ATOM 1509 C CA . ALA A 1 194 ? 84.986 54.256 0.687 1.00 34.78 194 ALA A CA 1
ATOM 1510 C C . ALA A 1 194 ? 85.418 54.075 -0.759 1.00 35.97 194 ALA A C 1
ATOM 1511 O O . ALA A 1 194 ? 86.576 54.311 -1.104 1.00 37.96 194 ALA A O 1
ATOM 1513 N N . GLU A 1 195 ? 84.475 53.675 -1.601 1.00 36.06 195 GLU A N 1
ATOM 1514 C CA . GLU A 1 195 ? 84.749 53.455 -3.008 1.00 35.76 195 GLU A CA 1
ATOM 1515 C C . GLU A 1 195 ? 85.534 54.615 -3.612 1.00 37.18 195 GLU A C 1
ATOM 1516 O O . GLU A 1 195 ? 86.448 54.400 -4.410 1.00 38.61 195 GLU A O 1
ATOM 1522 N N . MET A 1 196 ? 85.186 55.846 -3.252 1.00 35.83 196 MET A N 1
ATOM 1523 C CA . MET A 1 196 ? 85.927 56.977 -3.799 1.00 37.40 196 MET A CA 1
ATOM 1524 C C . MET A 1 196 ? 87.405 56.781 -3.476 1.00 38.58 196 MET A C 1
ATOM 1525 O O . MET A 1 196 ? 88.248 56.692 -4.366 1.00 39.89 196 MET A O 1
ATOM 1530 N N . VAL A 1 197 ? 87.690 56.686 -2.183 1.00 38.35 197 VAL A N 1
ATOM 1531 C CA . VAL A 1 197 ? 89.038 56.519 -1.676 1.00 38.55 197 VAL A CA 1
ATOM 1532 C C . VAL A 1 197 ? 89.851 55.370 -2.285 1.00 40.17 197 VAL A C 1
ATOM 1533 O O . VAL A 1 197 ? 91.032 55.545 -2.597 1.00 41.16 197 VAL A O 1
ATOM 1537 N N . THR A 1 198 ? 89.231 54.209 -2.471 1.00 40.18 198 THR A N 1
ATOM 1538 C CA . THR A 1 198 ? 89.947 53.057 -3.003 1.00 40.97 198 THR A CA 1
ATOM 1539 C C . THR A 1 198 ? 89.833 52.853 -4.497 1.00 42.57 198 THR A C 1
ATOM 1540 O O . THR A 1 198 ? 90.604 52.080 -5.071 1.00 44.94 198 THR A O 1
ATOM 1544 N N . ARG A 1 199 ? 88.882 53.527 -5.132 1.00 43.69 199 ARG A N 1
ATOM 1545 C CA . ARG A 1 199 ? 88.661 53.373 -6.575 1.00 44.58 199 ARG A CA 1
ATOM 1546 C C . ARG A 1 199 ? 87.900 52.071 -6.853 1.00 44.44 199 ARG A C 1
ATOM 1547 O O . ARG A 1 199 ? 87.559 51.781 -7.999 1.00 45.41 199 ARG A O 1
ATOM 1549 N N . ARG A 1 200 ? 87.634 51.301 -5.797 1.00 45.08 200 ARG A N 1
ATOM 1550 C CA . ARG A 1 200 ? 86.926 50.025 -5.907 1.00 44.87 200 ARG A CA 1
ATOM 1551 C C . ARG A 1 200 ? 85.635 50.014 -5.066 1.00 43.24 200 ARG A C 1
ATOM 1552 O O . ARG A 1 200 ? 85.553 50.693 -4.036 1.00 41.81 200 ARG A O 1
ATOM 1560 N N . ALA A 1 201 ? 84.633 49.248 -5.513 1.00 40.92 201 ALA A N 1
ATOM 1561 C CA . ALA A 1 201 ? 83.348 49.137 -4.802 1.00 39.15 201 ALA A CA 1
ATOM 1562 C C . ALA A 1 201 ? 83.503 48.375 -3.483 1.00 37.88 201 ALA A C 1
ATOM 1563 O O . ALA A 1 201 ? 84.031 47.268 -3.456 1.00 37.28 201 ALA A O 1
ATOM 1565 N N . LEU A 1 202 ? 83.018 48.964 -2.396 1.00 37.11 202 LEU A N 1
ATOM 1566 C CA . LEU A 1 202 ? 83.146 48.355 -1.083 1.00 36.58 202 LEU A CA 1
ATOM 1567 C C . LEU A 1 202 ? 82.535 46.962 -0.928 1.00 37.79 202 LEU A C 1
ATOM 1568 O O . LEU A 1 202 ? 83.181 46.073 -0.381 1.00 40.30 202 LEU A O 1
ATOM 1573 N N . PHE A 1 203 ? 81.307 46.751 -1.390 1.00 38.62 203 PHE A N 1
ATOM 1574 C CA . PHE A 1 203 ? 80.687 45.426 -1.265 1.00 38.50 203 PHE A CA 1
ATOM 1575 C C . PHE A 1 203 ? 80.344 44.806 -2.617 1.00 40.85 203 PHE A C 1
ATOM 1576 O O . PHE A 1 203 ? 79.178 44.615 -2.941 1.00 39.39 203 PHE A O 1
ATOM 1584 N N . PRO A 1 204 ? 81.380 44.458 -3.408 1.00 44.97 204 PRO A N 1
ATOM 1585 C CA . PRO A 1 204 ? 81.353 43.854 -4.756 1.00 46.78 204 PRO A CA 1
ATOM 1586 C C . PRO A 1 204 ? 80.594 42.542 -4.779 1.00 49.39 204 PRO A C 1
ATOM 1587 O O . PRO A 1 204 ? 81.085 41.538 -5.316 1.00 50.40 204 PRO A O 1
ATOM 1591 N N . GLY A 1 205 ? 79.399 42.554 -4.204 1.00 51.04 205 GLY A N 1
ATOM 1592 C CA . GLY A 1 205 ? 78.613 41.342 -4.131 1.00 53.29 205 GLY A CA 1
ATOM 1593 C C . GLY A 1 205 ? 77.944 40.912 -5.413 1.00 55.14 205 GLY A C 1
ATOM 1594 O O . GLY A 1 205 ? 77.657 41.723 -6.304 1.00 53.96 205 GLY A O 1
ATOM 1595 N N . ASP A 1 206 ? 77.718 39.609 -5.508 1.00 56.71 206 ASP A N 1
ATOM 1596 C CA . ASP A 1 206 ? 77.033 39.022 -6.656 1.00 57.54 206 ASP A CA 1
ATOM 1597 C C . ASP A 1 206 ? 75.580 39.434 -6.359 1.00 57.41 206 ASP A C 1
ATOM 1598 O O . ASP A 1 206 ? 75.331 40.635 -6.207 1.00 58.45 206 ASP A O 1
ATOM 1603 N N . SER A 1 207 ? 74.624 38.515 -6.232 1.00 54.95 207 SER A N 1
ATOM 1604 C CA . SER A 1 207 ? 73.286 39.015 -5.941 1.00 54.03 207 SER A CA 1
ATOM 1605 C C . SER A 1 207 ? 72.467 38.539 -4.748 1.00 54.05 207 SER A C 1
ATOM 1606 O O . SER A 1 207 ? 72.569 37.404 -4.272 1.00 53.29 207 SER A O 1
ATOM 1609 N N . GLU A 1 208 ? 71.616 39.459 -4.308 1.00 54.42 208 GLU A N 1
ATOM 1610 C CA . GLU A 1 208 ? 70.707 39.281 -3.186 1.00 55.29 208 GLU A CA 1
ATOM 1611 C C . GLU A 1 208 ? 71.350 38.493 -2.056 1.00 54.53 208 GLU A C 1
ATOM 1612 O O . GLU A 1 208 ? 71.692 39.061 -0.998 1.00 53.56 208 GLU A O 1
ATOM 1618 N N . ILE A 1 209 ? 71.511 37.189 -2.269 1.00 52.78 209 ILE A N 1
ATOM 1619 C CA . ILE A 1 209 ? 72.138 36.349 -1.259 1.00 49.97 209 ILE A CA 1
ATOM 1620 C C . ILE A 1 209 ? 73.584 36.781 -1.026 1.00 47.48 209 ILE A C 1
ATOM 1621 O O . ILE A 1 209 ? 73.895 37.341 0.015 1.00 48.67 209 ILE A O 1
ATOM 1626 N N . ASP A 1 210 ? 74.466 36.569 -1.994 1.00 44.72 210 ASP A N 1
ATOM 1627 C CA . ASP A 1 210 ? 75.858 36.932 -1.771 1.00 43.34 210 ASP A CA 1
ATOM 1628 C C . ASP A 1 210 ? 75.976 38.261 -1.041 1.00 41.59 210 ASP A C 1
ATOM 1629 O O . ASP A 1 210 ? 76.509 38.315 0.065 1.00 43.10 210 ASP A O 1
ATOM 1634 N N . GLN A 1 211 ? 75.460 39.319 -1.658 1.00 38.77 211 GLN A N 1
ATOM 1635 C CA . GLN A 1 211 ? 75.512 40.673 -1.104 1.00 34.53 211 GLN A CA 1
ATOM 1636 C C . GLN A 1 211 ? 75.492 40.737 0.414 1.00 33.12 211 GLN A C 1
ATOM 1637 O O . GLN A 1 211 ? 76.339 41.384 1.008 1.00 34.50 211 GLN A O 1
ATOM 1643 N N . LEU A 1 212 ? 74.527 40.075 1.037 1.00 28.80 212 LEU A N 1
ATOM 1644 C CA . LEU A 1 212 ? 74.421 40.086 2.489 1.00 28.64 212 LEU A CA 1
ATOM 1645 C C . LEU A 1 212 ? 75.638 39.417 3.130 1.00 28.75 212 LEU A C 1
ATOM 1646 O O . LEU A 1 212 ? 76.111 39.836 4.183 1.00 27.18 212 LEU A O 1
ATOM 1651 N N . PHE A 1 213 ? 76.131 38.365 2.490 1.00 29.50 213 PHE A N 1
ATOM 1652 C CA . PHE A 1 213 ? 77.281 37.630 2.997 1.00 30.37 213 PHE A CA 1
ATOM 1653 C C . PHE A 1 213 ? 78.550 38.394 2.670 1.00 28.80 213 PHE A C 1
ATOM 1654 O O . PHE A 1 213 ? 79.514 38.362 3.425 1.00 30.20 213 PHE A O 1
ATOM 1662 N N . ARG A 1 214 ? 78.527 39.102 1.551 1.00 26.88 214 ARG A N 1
ATOM 1663 C CA . ARG A 1 214 ? 79.661 39.894 1.116 1.00 27.44 214 ARG A CA 1
ATOM 1664 C C . ARG A 1 214 ? 79.947 40.908 2.208 1.00 27.94 214 ARG A C 1
ATOM 1665 O O . ARG A 1 214 ? 81.095 41.278 2.444 1.00 31.44 214 ARG A O 1
ATOM 1673 N N . ILE A 1 215 ? 78.883 41.353 2.869 1.00 26.12 215 ILE A N 1
ATOM 1674 C CA . ILE A 1 215 ? 78.991 42.323 3.939 1.00 24.56 215 ILE A CA 1
ATOM 1675 C C . ILE A 1 215 ? 79.421 41.624 5.221 1.00 26.06 215 ILE A C 1
ATOM 1676 O O . ILE A 1 215 ? 80.174 42.187 6.018 1.00 27.35 215 ILE A O 1
ATOM 1681 N N . PHE A 1 216 ? 78.928 40.407 5.428 1.00 22.75 216 PHE A N 1
ATOM 1682 C CA . PHE A 1 216 ? 79.280 39.664 6.622 1.00 24.56 216 PHE A CA 1
ATOM 1683 C C . PHE A 1 216 ? 80.755 39.284 6.628 1.00 25.93 216 PHE A C 1
ATOM 1684 O O . PHE A 1 216 ? 81.424 39.357 7.653 1.00 24.64 216 PHE A O 1
ATOM 1692 N N . ARG A 1 217 ? 81.250 38.887 5.463 1.00 28.49 217 ARG A N 1
ATOM 1693 C CA . ARG A 1 217 ? 82.637 38.474 5.300 1.00 30.76 217 ARG A CA 1
ATOM 1694 C C . ARG A 1 217 ? 83.599 39.648 5.400 1.00 32.38 217 ARG A C 1
ATOM 1695 O O . ARG A 1 217 ? 84.818 39.464 5.415 1.00 33.88 217 ARG A O 1
ATOM 1703 N N . THR A 1 218 ? 83.050 40.858 5.471 1.00 32.68 218 THR A N 1
ATOM 1704 C CA . THR A 1 218 ? 83.876 42.060 5.566 1.00 31.06 218 THR A CA 1
ATOM 1705 C C . THR A 1 218 ? 83.719 42.765 6.902 1.00 31.74 218 THR A C 1
ATOM 1706 O O . THR A 1 218 ? 84.698 43.227 7.477 1.00 31.92 218 THR A O 1
ATOM 1710 N N . LEU A 1 219 ? 82.483 42.855 7.389 1.00 30.20 219 LEU A N 1
ATOM 1711 C CA . LEU A 1 219 ? 82.223 43.524 8.651 1.00 28.07 219 LEU A CA 1
ATOM 1712 C C . LEU A 1 219 ? 81.918 42.542 9.786 1.00 29.29 219 LEU A C 1
ATOM 1713 O O . LEU A 1 219 ? 81.722 42.949 10.928 1.00 30.92 219 LEU A O 1
ATOM 1718 N N . GLY A 1 220 ? 81.889 41.251 9.472 1.00 28.98 220 GLY A N 1
ATOM 1719 C CA . GLY A 1 220 ? 81.600 40.251 10.483 1.00 29.43 220 GLY A CA 1
ATOM 1720 C C . GLY A 1 220 ? 80.108 40.042 10.667 1.00 29.88 220 GLY A C 1
ATOM 1721 O O . GLY A 1 220 ? 79.342 40.997 10.629 1.00 31.13 220 GLY A O 1
ATOM 1722 N N . THR A 1 221 ? 79.691 38.795 10.860 1.00 30.26 221 THR A N 1
ATOM 1723 C CA . THR A 1 221 ? 78.278 38.468 11.056 1.00 29.34 221 THR A CA 1
ATOM 1724 C C . THR A 1 221 ? 77.769 39.097 12.344 1.00 29.63 221 THR A C 1
ATOM 1725 O O . THR A 1 221 ? 78.200 38.733 13.437 1.00 31.15 221 THR A O 1
ATOM 1729 N N . PRO A 1 222 ? 76.829 40.045 12.236 1.00 30.20 222 PRO A N 1
ATOM 1730 C CA . PRO A 1 222 ? 76.299 40.702 13.429 1.00 30.03 222 PRO A CA 1
ATOM 1731 C C . PRO A 1 222 ? 75.555 39.767 14.370 1.00 28.68 222 PRO A C 1
ATOM 1732 O O . PRO A 1 222 ? 75.027 38.733 13.952 1.00 25.66 222 PRO A O 1
ATOM 1736 N N . ASP A 1 223 ? 75.534 40.156 15.642 1.00 28.25 223 ASP A N 1
ATOM 1737 C CA . ASP A 1 223 ? 74.861 39.417 16.697 1.00 28.73 223 ASP A CA 1
ATOM 1738 C C . ASP A 1 223 ? 74.060 40.411 17.539 1.00 27.87 223 ASP A C 1
ATOM 1739 O O . ASP A 1 223 ? 74.017 41.599 17.228 1.00 25.87 223 ASP A O 1
ATOM 1744 N N . GLU A 1 224 ? 73.444 39.917 18.609 1.00 27.49 224 GLU A N 1
ATOM 1745 C CA . GLU A 1 224 ? 72.628 40.732 19.498 1.00 28.31 224 GLU A CA 1
ATOM 1746 C C . GLU A 1 224 ? 73.421 41.737 20.346 1.00 30.38 224 GLU A C 1
ATOM 1747 O O . GLU A 1 224 ? 72.838 42.625 20.982 1.00 32.75 224 GLU A O 1
ATOM 1753 N N . VAL A 1 225 ? 74.745 41.593 20.357 1.00 30.33 225 VAL A N 1
ATOM 1754 C CA . VAL A 1 225 ? 75.613 42.483 21.123 1.00 29.38 225 VAL A CA 1
ATOM 1755 C C . VAL A 1 225 ? 75.853 43.747 20.314 1.00 29.24 225 VAL A C 1
ATOM 1756 O O . VAL A 1 225 ? 75.608 44.857 20.798 1.00 29.38 225 VAL A O 1
ATOM 1760 N N . VAL A 1 226 ? 76.322 43.573 19.080 1.00 27.10 226 VAL A N 1
ATOM 1761 C CA . VAL A 1 226 ? 76.589 44.706 18.214 1.00 27.43 226 VAL A CA 1
ATOM 1762 C C . VAL A 1 226 ? 75.296 45.258 17.616 1.00 28.28 226 VAL A C 1
ATOM 1763 O O . VAL A 1 226 ? 75.181 46.463 17.356 1.00 29.26 226 VAL A O 1
ATOM 1767 N N . TRP A 1 227 ? 74.313 44.384 17.427 1.00 26.74 227 TRP A N 1
ATOM 1768 C CA . TRP A 1 227 ? 73.038 44.798 16.851 1.00 26.14 227 TRP A CA 1
ATOM 1769 C C . TRP A 1 227 ? 71.845 44.167 17.564 1.00 26.11 227 TRP A C 1
ATOM 1770 O O . TRP A 1 227 ? 71.395 43.089 17.190 1.00 26.87 227 TRP A O 1
ATOM 1781 N N . PRO A 1 228 ? 71.322 44.832 18.607 1.00 26.21 228 PRO A N 1
ATOM 1782 C CA . PRO A 1 228 ? 70.171 44.276 19.327 1.00 24.23 228 PRO A CA 1
ATOM 1783 C C . PRO A 1 228 ? 68.954 44.138 18.412 1.00 23.42 228 PRO A C 1
ATOM 1784 O O . PRO A 1 228 ? 68.506 45.104 17.821 1.00 26.97 228 PRO A O 1
ATOM 1788 N N . GLY A 1 229 ? 68.436 42.925 18.285 1.00 24.58 229 GLY A N 1
ATOM 1789 C CA . GLY A 1 229 ? 67.286 42.705 17.430 1.00 24.96 229 GLY A CA 1
ATOM 1790 C C . GLY A 1 229 ? 67.553 42.005 16.102 1.00 26.98 229 GLY A C 1
ATOM 1791 O O . GLY A 1 229 ? 66.592 41.630 15.435 1.00 28.09 229 GLY A O 1
ATOM 1792 N N . VAL A 1 230 ? 68.822 41.818 15.716 1.00 26.52 230 VAL A N 1
ATOM 1793 C CA . VAL A 1 230 ? 69.157 41.155 14.447 1.00 25.15 230 VAL A CA 1
ATOM 1794 C C . VAL A 1 230 ? 68.489 39.818 14.284 1.00 25.89 230 VAL A C 1
ATOM 1795 O O . VAL A 1 230 ? 67.793 39.588 13.310 1.00 28.52 230 VAL A O 1
ATOM 1799 N N . THR A 1 231 ? 68.738 38.927 15.237 1.00 26.64 231 THR A N 1
ATOM 1800 C CA . THR A 1 231 ? 68.198 37.576 15.200 1.00 26.46 231 THR A CA 1
ATOM 1801 C C . THR A 1 231 ? 66.677 37.514 15.103 1.00 26.67 231 THR A C 1
ATOM 1802 O O . THR A 1 231 ? 66.108 36.436 14.949 1.00 30.61 231 THR A O 1
ATOM 1806 N N . SER A 1 232 ? 66.015 38.660 15.183 1.00 24.17 232 SER A N 1
ATOM 1807 C CA . SER A 1 232 ? 64.569 38.673 15.073 1.00 25.53 232 SER A CA 1
ATOM 1808 C C . SER A 1 232 ? 64.122 39.235 13.731 1.00 26.04 232 SER A C 1
ATOM 1809 O O . SER A 1 232 ? 62.937 39.281 13.436 1.00 29.26 232 SER A O 1
ATOM 1812 N N . MET A 1 233 ? 65.073 39.652 12.912 1.00 23.69 233 MET A N 1
ATOM 1813 C CA . MET A 1 233 ? 64.745 40.209 11.611 1.00 25.05 233 MET A CA 1
ATOM 1814 C C . MET A 1 233 ? 64.047 39.154 10.746 1.00 22.87 233 MET A C 1
ATOM 1815 O O . MET A 1 233 ? 64.405 37.989 10.769 1.00 23.56 233 MET A O 1
ATOM 1820 N N . PRO A 1 234 ? 63.043 39.560 9.966 1.00 21.95 234 PRO A N 1
ATOM 1821 C CA . PRO A 1 234 ? 62.294 38.654 9.099 1.00 21.34 234 PRO A CA 1
ATOM 1822 C C . PRO A 1 234 ? 63.133 37.672 8.296 1.00 20.62 234 PRO A C 1
ATOM 1823 O O . PRO A 1 234 ? 62.825 36.482 8.241 1.00 20.78 234 PRO A O 1
ATOM 1827 N N . ASP A 1 235 ? 64.189 38.176 7.672 1.00 21.21 235 ASP A N 1
ATOM 1828 C CA . ASP A 1 235 ? 65.044 37.344 6.851 1.00 22.61 235 ASP A CA 1
ATOM 1829 C C . ASP A 1 235 ? 66.362 36.925 7.484 1.00 25.57 235 ASP A C 1
ATOM 1830 O O . ASP A 1 235 ? 67.291 36.527 6.793 1.00 28.31 235 ASP A O 1
ATOM 1835 N N . TYR A 1 236 ? 66.449 37.012 8.804 1.00 27.09 236 TYR A N 1
ATOM 1836 C CA . TYR A 1 236 ? 67.650 36.566 9.494 1.00 28.16 236 TYR A CA 1
ATOM 1837 C C . TYR A 1 236 ? 67.568 35.034 9.557 1.00 29.20 236 TYR A C 1
ATOM 1838 O O . TYR A 1 236 ? 66.482 34.471 9.661 1.00 29.51 236 TYR A O 1
ATOM 1847 N N . LYS A 1 237 ? 68.713 34.368 9.480 1.00 30.87 237 LYS A N 1
ATOM 1848 C CA . LYS A 1 237 ? 68.768 32.908 9.528 1.00 32.51 237 LYS A CA 1
ATOM 1849 C C . LYS A 1 237 ? 69.772 32.423 10.574 1.00 34.34 237 LYS A C 1
ATOM 1850 O O . LYS A 1 237 ? 70.970 32.722 10.491 1.00 35.54 237 LYS A O 1
ATOM 1856 N N . PRO A 1 238 ? 69.300 31.652 11.569 1.00 35.16 238 PRO A N 1
ATOM 1857 C CA . PRO A 1 238 ? 70.184 31.139 12.617 1.00 35.75 238 PRO A CA 1
ATOM 1858 C C . PRO A 1 238 ? 71.302 30.303 12.016 1.00 36.26 238 PRO A C 1
ATOM 1859 O O . PRO A 1 238 ? 72.367 30.163 12.611 1.00 38.02 238 PRO A O 1
ATOM 1863 N N . SER A 1 239 ? 71.065 29.751 10.832 1.00 35.30 239 SER A N 1
ATOM 1864 C CA . SER A 1 239 ? 72.081 28.933 10.186 1.00 35.42 239 SER A CA 1
ATOM 1865 C C . SER A 1 239 ? 73.138 29.757 9.429 1.00 35.81 239 SER A C 1
ATOM 1866 O O . SER A 1 239 ? 73.974 29.190 8.721 1.00 36.02 239 SER A O 1
ATOM 1869 N N . PHE A 1 240 ? 73.103 31.082 9.570 1.00 35.81 240 PHE A N 1
ATOM 1870 C CA . PHE A 1 240 ? 74.081 31.943 8.899 1.00 37.22 240 PHE A CA 1
ATOM 1871 C C . PHE A 1 240 ? 75.503 31.628 9.371 1.00 36.84 240 PHE A C 1
ATOM 1872 O O . PHE A 1 240 ? 75.709 31.226 10.513 1.00 37.60 240 PHE A O 1
ATOM 1880 N N . PRO A 1 241 ? 76.501 31.813 8.492 1.00 36.84 241 PRO A N 1
ATOM 1881 C CA . PRO A 1 241 ? 77.922 31.573 8.771 1.00 37.47 241 PRO A CA 1
ATOM 1882 C C . PRO A 1 241 ? 78.429 32.660 9.704 1.00 37.48 241 PRO A C 1
ATOM 1883 O O . PRO A 1 241 ? 78.162 33.832 9.470 1.00 38.81 241 PRO A O 1
ATOM 1887 N N . LYS A 1 242 ? 79.168 32.287 10.741 1.00 37.76 242 LYS A N 1
ATOM 1888 C CA . LYS A 1 242 ? 79.677 33.277 11.683 1.00 40.53 242 LYS A CA 1
ATOM 1889 C C . LYS A 1 242 ? 81.062 33.869 11.371 1.00 39.73 242 LYS A C 1
ATOM 1890 O O . LYS A 1 242 ? 82.044 33.585 12.060 1.00 42.42 242 LYS A O 1
ATOM 1896 N N . TRP A 1 243 ? 81.122 34.714 10.349 1.00 35.86 243 TRP A N 1
ATOM 1897 C CA . TRP A 1 243 ? 82.356 35.368 9.952 1.00 33.30 243 TRP A CA 1
ATOM 1898 C C . TRP A 1 243 ? 82.731 36.456 10.949 1.00 32.22 243 TRP A C 1
ATOM 1899 O O . TRP A 1 243 ? 81.915 36.857 11.779 1.00 31.43 243 TRP A O 1
ATOM 1910 N N . ALA A 1 244 ? 83.964 36.942 10.845 1.00 30.44 244 ALA A N 1
ATOM 1911 C CA . ALA A 1 244 ? 84.459 37.979 11.740 1.00 29.26 244 ALA A CA 1
ATOM 1912 C C . ALA A 1 244 ? 84.942 39.214 10.979 1.00 29.75 244 ALA A C 1
ATOM 1913 O O . ALA A 1 244 ? 85.193 39.161 9.771 1.00 28.00 244 ALA A O 1
ATOM 1915 N N . ARG A 1 245 ? 85.061 40.325 11.700 1.00 31.21 245 ARG A N 1
ATOM 1916 C CA . ARG A 1 245 ? 85.514 41.584 11.119 1.00 35.58 245 ARG A CA 1
ATOM 1917 C C . ARG A 1 245 ? 86.808 41.380 10.363 1.00 37.13 245 ARG A C 1
ATOM 1918 O O . ARG A 1 245 ? 87.515 40.402 10.576 1.00 38.20 245 ARG A O 1
ATOM 1926 N N . GLN A 1 246 ? 87.113 42.308 9.471 1.00 38.95 246 GLN A N 1
ATOM 1927 C CA . GLN A 1 246 ? 88.359 42.264 8.745 1.00 40.31 246 GLN A CA 1
ATOM 1928 C C . GLN A 1 246 ? 89.074 43.510 9.215 1.00 44.72 246 GLN A C 1
ATOM 1929 O O . GLN A 1 246 ? 88.440 44.449 9.704 1.00 45.46 246 GLN A O 1
ATOM 1935 N N . ASP A 1 247 ? 90.397 43.517 9.095 1.00 49.26 247 ASP A N 1
ATOM 1936 C CA . ASP A 1 247 ? 91.177 44.667 9.518 1.00 50.90 247 ASP A CA 1
ATOM 1937 C C . ASP A 1 247 ? 90.868 45.789 8.525 1.00 51.26 247 ASP A C 1
ATOM 1938 O O . ASP A 1 247 ? 91.433 45.852 7.424 1.00 50.26 247 ASP A O 1
ATOM 1943 N N . PHE A 1 248 ? 89.939 46.657 8.917 1.00 51.95 248 PHE A N 1
ATOM 1944 C CA . PHE A 1 248 ? 89.520 47.772 8.074 1.00 53.03 248 PHE A CA 1
ATOM 1945 C C . PHE A 1 248 ? 90.735 48.535 7.549 1.00 52.17 248 PHE A C 1
ATOM 1946 O O . PHE A 1 248 ? 90.742 49.032 6.418 1.00 51.21 248 PHE A O 1
ATOM 1954 N N . SER A 1 249 ? 91.770 48.592 8.381 1.00 52.42 249 SER A N 1
ATOM 1955 C CA . SER A 1 249 ? 93.023 49.277 8.067 1.00 51.87 249 SER A CA 1
ATOM 1956 C C . SER A 1 249 ? 93.572 48.752 6.756 1.00 51.38 249 SER A C 1
ATOM 1957 O O . SER A 1 249 ? 94.400 49.384 6.110 1.00 52.97 249 SER A O 1
ATOM 1960 N N . LYS A 1 250 ? 93.100 47.578 6.374 1.00 51.44 250 LYS A N 1
ATOM 1961 C CA . LYS A 1 250 ? 93.539 46.933 5.150 1.00 50.97 250 LYS A CA 1
ATOM 1962 C C . LYS A 1 250 ? 92.461 47.042 4.078 1.00 50.41 250 LYS A C 1
ATOM 1963 O O . LYS A 1 250 ? 92.733 46.812 2.905 1.00 50.69 250 LYS A O 1
ATOM 1969 N N . VAL A 1 251 ? 91.235 47.377 4.481 1.00 50.17 251 VAL A N 1
ATOM 1970 C CA . VAL A 1 251 ? 90.130 47.532 3.532 1.00 49.74 251 VAL A CA 1
ATOM 1971 C C . VAL A 1 251 ? 90.251 48.884 2.798 1.00 50.27 251 VAL A C 1
ATOM 1972 O O . VAL A 1 251 ? 90.396 48.924 1.569 1.00 52.01 251 VAL A O 1
ATOM 1976 N N . VAL A 1 252 ? 90.193 49.985 3.544 1.00 48.84 252 VAL A N 1
ATOM 1977 C CA . VAL A 1 252 ? 90.357 51.318 2.961 1.00 47.38 252 VAL A CA 1
ATOM 1978 C C . VAL A 1 252 ? 91.706 51.799 3.512 1.00 46.99 252 VAL A C 1
ATOM 1979 O O . VAL A 1 252 ? 91.775 52.564 4.489 1.00 48.72 252 VAL A O 1
ATOM 1983 N N . PRO A 1 253 ? 92.807 51.341 2.894 1.00 44.67 253 PRO A N 1
ATOM 1984 C CA . PRO A 1 253 ? 94.100 51.775 3.418 1.00 43.99 253 PRO A CA 1
ATOM 1985 C C . PRO A 1 253 ? 94.440 53.265 3.411 1.00 43.24 253 PRO A C 1
ATOM 1986 O O . PRO A 1 253 ? 94.716 53.835 4.464 1.00 45.84 253 PRO A O 1
ATOM 1990 N N . PRO A 1 254 ? 94.398 53.930 2.253 1.00 41.67 254 PRO A N 1
ATOM 1991 C CA . PRO A 1 254 ? 94.743 55.361 2.284 1.00 40.60 254 PRO A CA 1
ATOM 1992 C C . PRO A 1 254 ? 93.969 56.294 3.229 1.00 40.59 254 PRO A C 1
ATOM 1993 O O . PRO A 1 254 ? 94.126 57.510 3.162 1.00 41.46 254 PRO A O 1
ATOM 1997 N N . LEU A 1 255 ? 93.167 55.741 4.129 1.00 40.90 255 LEU A N 1
ATOM 1998 C CA . LEU A 1 255 ? 92.362 56.567 5.028 1.00 42.00 255 LEU A CA 1
ATOM 1999 C C . LEU A 1 255 ? 93.028 56.959 6.357 1.00 43.85 255 LEU A C 1
ATOM 2000 O O . LEU A 1 255 ? 93.583 56.109 7.059 1.00 45.46 255 LEU A O 1
ATOM 2005 N N . ASP A 1 256 ? 92.956 58.244 6.710 1.00 44.96 256 ASP A N 1
ATOM 2006 C CA . ASP A 1 256 ? 93.544 58.723 7.961 1.00 46.90 256 ASP A CA 1
ATOM 2007 C C . ASP A 1 256 ? 92.641 58.464 9.165 1.00 47.44 256 ASP A C 1
ATOM 2008 O O . ASP A 1 256 ? 91.452 58.210 8.999 1.00 49.45 256 ASP A O 1
ATOM 2013 N N . GLU A 1 257 ? 93.200 58.543 10.374 1.00 47.81 257 GLU A N 1
ATOM 2014 C CA . GLU A 1 257 ? 92.444 58.247 11.595 1.00 47.08 257 GLU A CA 1
ATOM 2015 C C . GLU A 1 257 ? 91.051 58.864 11.676 1.00 46.87 257 GLU A C 1
ATOM 2016 O O . GLU A 1 257 ? 90.190 58.367 12.415 1.00 45.21 257 GLU A O 1
ATOM 2018 N N . ASP A 1 258 ? 90.819 59.940 10.932 1.00 46.73 258 ASP A N 1
ATOM 2019 C CA . ASP A 1 258 ? 89.502 60.568 10.953 1.00 47.23 258 ASP A CA 1
ATOM 2020 C C . ASP A 1 258 ? 88.594 59.902 9.936 1.00 46.11 258 ASP A C 1
ATOM 2021 O O . ASP A 1 258 ? 87.421 59.653 10.209 1.00 47.18 258 ASP A O 1
ATOM 2026 N N . GLY A 1 259 ? 89.154 59.613 8.767 1.00 44.30 259 GLY A N 1
ATOM 2027 C CA . GLY A 1 259 ? 88.402 58.980 7.706 1.00 44.26 259 GLY A CA 1
ATOM 2028 C C . GLY A 1 259 ? 87.679 57.727 8.155 1.00 44.85 259 GLY A C 1
ATOM 2029 O O . GLY A 1 259 ? 86.470 57.606 7.969 1.00 45.50 259 GLY A O 1
ATOM 2030 N N . ARG A 1 260 ? 88.415 56.787 8.739 1.00 45.70 260 ARG A N 1
ATOM 2031 C CA . ARG A 1 260 ? 87.807 55.547 9.209 1.00 46.63 260 ARG A CA 1
ATOM 2032 C C . ARG A 1 260 ? 86.895 55.896 10.382 1.00 45.46 260 ARG A C 1
ATOM 2033 O O . ARG A 1 260 ? 85.930 55.180 10.669 1.00 45.31 260 ARG A O 1
ATOM 2041 N N . SER A 1 261 ? 87.212 56.998 11.059 1.00 43.84 261 SER A N 1
ATOM 2042 C CA . SER A 1 261 ? 86.417 57.438 12.197 1.00 44.36 261 SER A CA 1
ATOM 2043 C C . SER A 1 261 ? 85.038 57.855 11.732 1.00 45.15 261 SER A C 1
ATOM 2044 O O . SER A 1 261 ? 84.063 57.771 12.481 1.00 47.48 261 SER A O 1
ATOM 2047 N N . LEU A 1 262 ? 84.953 58.333 10.498 1.00 43.12 262 LEU A N 1
ATOM 2048 C CA . LEU A 1 262 ? 83.664 58.731 9.975 1.00 39.70 262 LEU A CA 1
ATOM 2049 C C . LEU A 1 262 ? 83.050 57.531 9.261 1.00 38.90 262 LEU A C 1
ATOM 2050 O O . LEU A 1 262 ? 81.865 57.250 9.432 1.00 41.18 262 LEU A O 1
ATOM 2055 N N . LEU A 1 263 ? 83.851 56.795 8.497 1.00 35.51 263 LEU A N 1
ATOM 2056 C CA . LEU A 1 263 ? 83.315 55.638 7.792 1.00 36.01 263 LEU A CA 1
ATOM 2057 C C . LEU A 1 263 ? 82.801 54.559 8.740 1.00 36.90 263 LEU A C 1
ATOM 2058 O O . LEU A 1 263 ? 81.770 53.939 8.481 1.00 38.35 263 LEU A O 1
ATOM 2063 N N . SER A 1 264 ? 83.515 54.339 9.836 1.00 35.68 264 SER A N 1
ATOM 2064 C CA . SER A 1 264 ? 83.118 53.323 10.798 1.00 34.13 264 SER A CA 1
ATOM 2065 C C . SER A 1 264 ? 81.755 53.631 11.419 1.00 34.22 264 SER A C 1
ATOM 2066 O O . SER A 1 264 ? 81.041 52.719 11.839 1.00 34.22 264 SER A O 1
ATOM 2069 N N . GLN A 1 265 ? 81.397 54.911 11.493 1.00 32.42 265 GLN A N 1
ATOM 2070 C CA . GLN A 1 265 ? 80.114 55.292 12.077 1.00 30.67 265 GLN A CA 1
ATOM 2071 C C . GLN A 1 265 ? 78.971 55.337 11.081 1.00 28.16 265 GLN A C 1
ATOM 2072 O O . GLN A 1 265 ? 77.809 55.301 11.467 1.00 26.72 265 GLN A O 1
ATOM 2078 N N . MET A 1 266 ? 79.309 55.439 9.803 1.00 26.17 266 MET A N 1
ATOM 2079 C CA . MET A 1 266 ? 78.309 55.440 8.757 1.00 28.17 266 MET A CA 1
ATOM 2080 C C . MET A 1 266 ? 78.024 53.975 8.416 1.00 29.67 266 MET A C 1
ATOM 2081 O O . MET A 1 266 ? 77.024 53.654 7.770 1.00 30.96 266 MET A O 1
ATOM 2086 N N . LEU A 1 267 ? 78.904 53.089 8.872 1.00 29.52 267 LEU A N 1
ATOM 2087 C CA . LEU A 1 267 ? 78.765 51.668 8.605 1.00 27.64 267 LEU A CA 1
ATOM 2088 C C . LEU A 1 267 ? 78.422 50.789 9.800 1.00 26.28 267 LEU A C 1
ATOM 2089 O O . LEU A 1 267 ? 78.817 49.629 9.849 1.00 26.60 267 LEU A O 1
ATOM 2094 N N . HIS A 1 268 ? 77.697 51.335 10.766 1.00 27.05 268 HIS A N 1
ATOM 2095 C CA . HIS A 1 268 ? 77.278 50.552 11.926 1.00 28.74 268 HIS A CA 1
ATOM 2096 C C . HIS A 1 268 ? 76.112 49.675 11.505 1.00 27.50 268 HIS A C 1
ATOM 2097 O O . HIS A 1 268 ? 75.200 50.144 10.827 1.00 26.78 268 HIS A O 1
ATOM 2104 N N . TYR A 1 269 ? 76.143 48.406 11.896 1.00 26.44 269 TYR A N 1
ATOM 2105 C CA . TYR A 1 269 ? 75.070 47.479 11.554 1.00 25.77 269 TYR A CA 1
ATOM 2106 C C . TYR A 1 269 ? 73.731 47.968 12.104 1.00 27.89 269 TYR A C 1
ATOM 2107 O O . TYR A 1 269 ? 72.702 47.908 11.430 1.00 28.96 269 TYR A O 1
ATOM 2116 N N . ASP A 1 270 ? 73.765 48.467 13.331 1.00 27.06 270 ASP A N 1
ATOM 2117 C CA . ASP A 1 270 ? 72.576 48.963 14.001 1.00 28.11 270 ASP A CA 1
ATOM 2118 C C . ASP A 1 270 ? 72.122 50.316 13.443 1.00 27.10 270 ASP A C 1
ATOM 2119 O O . ASP A 1 270 ? 72.850 51.300 13.518 1.00 26.81 270 ASP A O 1
ATOM 2124 N N . PRO A 1 271 ? 70.909 50.381 12.875 1.00 25.86 271 PRO A N 1
ATOM 2125 C CA . PRO A 1 271 ? 70.438 51.659 12.341 1.00 26.34 271 PRO A CA 1
ATOM 2126 C C . PRO A 1 271 ? 70.338 52.704 13.452 1.00 26.81 271 PRO A C 1
ATOM 2127 O O . PRO A 1 271 ? 70.433 53.903 13.194 1.00 26.86 271 PRO A O 1
ATOM 2131 N N . ASN A 1 272 ? 70.153 52.239 14.688 1.00 28.40 272 ASN A N 1
ATOM 2132 C CA . ASN A 1 272 ? 70.036 53.127 15.850 1.00 30.39 272 ASN A CA 1
ATOM 2133 C C . ASN A 1 272 ? 71.366 53.733 16.288 1.00 30.92 272 ASN A C 1
ATOM 2134 O O . ASN A 1 272 ? 71.395 54.797 16.913 1.00 31.47 272 ASN A O 1
ATOM 2139 N N . LYS A 1 273 ? 72.462 53.049 15.968 1.00 29.40 273 LYS A N 1
ATOM 2140 C CA . LYS A 1 273 ? 73.781 53.533 16.324 1.00 30.46 273 LYS A CA 1
ATOM 2141 C C . LYS A 1 273 ? 74.417 54.263 15.155 1.00 30.35 273 LYS A C 1
ATOM 2142 O O . LYS A 1 273 ? 75.250 55.146 15.356 1.00 32.92 273 LYS A O 1
ATOM 2148 N N . ARG A 1 274 ? 74.026 53.899 13.937 1.00 28.43 274 ARG A N 1
ATOM 2149 C CA . ARG A 1 274 ? 74.588 54.530 12.754 1.00 27.27 274 ARG A CA 1
ATOM 2150 C C . ARG A 1 274 ? 74.468 56.043 12.857 1.00 26.86 274 ARG A C 1
ATOM 2151 O O . ARG A 1 274 ? 73.474 56.576 13.353 1.00 26.29 274 ARG A O 1
ATOM 2159 N N . ILE A 1 275 ? 75.500 56.730 12.391 1.00 25.83 275 ILE A N 1
ATOM 2160 C CA . ILE A 1 275 ? 75.540 58.178 12.441 1.00 25.61 275 ILE A CA 1
ATOM 2161 C C . ILE A 1 275 ? 74.517 58.803 11.482 1.00 28.03 275 ILE A C 1
ATOM 2162 O O . ILE A 1 275 ? 74.162 58.214 10.461 1.00 30.31 275 ILE A O 1
ATOM 2167 N N . SER A 1 276 ? 74.033 59.992 11.822 1.00 27.17 276 SER A N 1
ATOM 2168 C CA . SER A 1 276 ? 73.079 60.678 10.972 1.00 27.22 276 SER A CA 1
ATOM 2169 C C . SER A 1 276 ? 73.834 61.630 10.024 1.00 28.07 276 SER A C 1
ATOM 2170 O O . SER A 1 276 ? 75.037 61.824 10.156 1.00 26.31 276 SER A O 1
ATOM 2173 N N . ALA A 1 277 ? 73.133 62.201 9.052 1.00 28.23 277 ALA A N 1
ATOM 2174 C CA . ALA A 1 277 ? 73.770 63.117 8.120 1.00 28.91 277 ALA A CA 1
ATOM 2175 C C . ALA A 1 277 ? 74.196 64.365 8.888 1.00 28.85 277 ALA A C 1
ATOM 2176 O O . ALA A 1 277 ? 75.355 64.794 8.824 1.00 26.47 277 ALA A O 1
ATOM 2178 N N . LYS A 1 278 ? 73.246 64.935 9.622 1.00 27.23 278 LYS A N 1
ATOM 2179 C CA . LYS A 1 278 ? 73.501 66.125 10.412 1.00 29.95 278 LYS A CA 1
ATOM 2180 C C . LYS A 1 278 ? 74.756 65.892 11.245 1.00 31.34 278 LYS A C 1
ATOM 2181 O O . LYS A 1 278 ? 75.730 66.635 11.137 1.00 31.01 278 LYS A O 1
ATOM 2187 N N . ALA A 1 279 ? 74.721 64.829 12.048 1.00 32.05 279 ALA A N 1
ATOM 2188 C CA . ALA A 1 279 ? 75.815 64.454 12.937 1.00 30.81 279 ALA A CA 1
ATOM 2189 C C . ALA A 1 279 ? 77.160 64.319 12.254 1.00 31.12 279 ALA A C 1
ATOM 2190 O O . ALA A 1 279 ? 78.178 64.735 12.799 1.00 32.62 279 ALA A O 1
ATOM 2192 N N . ALA A 1 280 ? 77.175 63.733 11.067 1.00 30.61 280 ALA A N 1
ATOM 2193 C CA . ALA A 1 280 ? 78.426 63.552 10.346 1.00 30.22 280 ALA A CA 1
ATOM 2194 C C . ALA A 1 280 ? 78.989 64.899 9.903 1.00 31.18 280 ALA A C 1
ATOM 2195 O O . ALA A 1 280 ? 80.196 65.054 9.766 1.00 30.78 280 ALA A O 1
ATOM 2197 N N . LEU A 1 281 ? 78.112 65.871 9.679 1.00 31.20 281 LEU A N 1
ATOM 2198 C CA . LEU A 1 281 ? 78.557 67.194 9.265 1.00 31.75 281 LEU A CA 1
ATOM 2199 C C . LEU A 1 281 ? 79.503 67.839 10.278 1.00 33.33 281 LEU A C 1
ATOM 2200 O O . LEU A 1 281 ? 80.417 68.572 9.902 1.00 34.87 281 LEU A O 1
ATOM 2205 N N . ALA A 1 282 ? 79.288 67.555 11.558 1.00 33.93 282 ALA A N 1
ATOM 2206 C CA . ALA A 1 282 ? 80.129 68.107 12.616 1.00 34.93 282 ALA A CA 1
ATOM 2207 C C . ALA A 1 282 ? 81.307 67.183 12.977 1.00 35.42 282 ALA A C 1
ATOM 2208 O O . ALA A 1 282 ? 82.013 67.404 13.966 1.00 33.53 282 ALA A O 1
ATOM 2210 N N . HIS A 1 283 ? 81.526 66.153 12.167 1.00 36.25 283 HIS A N 1
ATOM 2211 C CA . HIS A 1 283 ? 82.620 65.223 12.419 1.00 39.18 283 HIS A CA 1
ATOM 2212 C C . HIS A 1 283 ? 83.932 65.907 12.090 1.00 41.15 283 HIS A C 1
ATOM 2213 O O . HIS A 1 283 ? 84.035 66.617 11.096 1.00 41.65 283 HIS A O 1
ATOM 2220 N N . PRO A 1 284 ? 84.954 65.710 12.938 1.00 44.22 284 PRO A N 1
ATOM 2221 C CA . PRO A 1 284 ? 86.265 66.328 12.709 1.00 43.40 284 PRO A CA 1
ATOM 2222 C C . PRO A 1 284 ? 86.871 66.113 11.317 1.00 42.47 284 PRO A C 1
ATOM 2223 O O . PRO A 1 284 ? 87.590 66.971 10.811 1.00 43.68 284 PRO A O 1
ATOM 2227 N N . PHE A 1 285 ? 86.583 64.988 10.684 1.00 42.16 285 PHE A N 1
ATOM 2228 C CA . PHE A 1 285 ? 87.130 64.750 9.353 1.00 42.17 285 PHE A CA 1
ATOM 2229 C C . PHE A 1 285 ? 86.759 65.927 8.427 1.00 43.23 285 PHE A C 1
ATOM 2230 O O . PHE A 1 285 ? 87.392 66.153 7.399 1.00 42.05 285 PHE A O 1
ATOM 2238 N N . PHE A 1 286 ? 85.727 66.672 8.801 1.00 44.89 286 PHE A N 1
ATOM 2239 C CA . PHE A 1 286 ? 85.295 67.834 8.021 1.00 48.81 286 PHE A CA 1
ATOM 2240 C C . PHE A 1 286 ? 85.800 69.109 8.680 1.00 51.21 286 PHE A C 1
ATOM 2241 O O . PHE A 1 286 ? 85.223 70.189 8.503 1.00 52.08 286 PHE A O 1
ATOM 2249 N N . GLN A 1 287 ? 86.864 68.974 9.460 1.00 53.53 287 GLN A N 1
ATOM 2250 C CA . GLN A 1 287 ? 87.463 70.111 10.146 1.00 54.88 287 GLN A CA 1
ATOM 2251 C C . GLN A 1 287 ? 88.002 71.141 9.155 1.00 54.86 287 GLN A C 1
ATOM 2252 O O . GLN A 1 287 ? 87.776 72.345 9.307 1.00 55.13 287 GLN A O 1
ATOM 2258 N N . ASP A 1 288 ? 88.722 70.651 8.149 1.00 53.51 288 ASP A N 1
ATOM 2259 C CA . ASP A 1 288 ? 89.332 71.497 7.133 1.00 53.45 288 ASP A CA 1
ATOM 2260 C C . ASP A 1 288 ? 88.767 71.190 5.741 1.00 54.44 288 ASP A C 1
ATOM 2261 O O . ASP A 1 288 ? 89.458 70.624 4.879 1.00 54.24 288 ASP A O 1
ATOM 2266 N N . VAL A 1 289 ? 87.516 71.574 5.519 1.00 53.92 289 VAL A N 1
ATOM 2267 C CA . VAL A 1 289 ? 86.862 71.324 4.246 1.00 54.07 289 VAL A CA 1
ATOM 2268 C C . VAL A 1 289 ? 86.876 72.508 3.302 1.00 52.75 289 VAL A C 1
ATOM 2269 O O . VAL A 1 289 ? 86.339 73.573 3.621 1.00 51.96 289 VAL A O 1
ATOM 2273 N N . THR A 1 290 ? 87.478 72.315 2.134 1.00 52.14 290 THR A N 1
ATOM 2274 C CA . THR A 1 290 ? 87.503 73.359 1.121 1.00 51.47 290 THR A CA 1
ATOM 2275 C C . THR A 1 290 ? 86.517 72.961 0.025 1.00 50.77 290 THR A C 1
ATOM 2276 O O . THR A 1 290 ? 85.609 72.163 0.251 1.00 51.05 290 THR A O 1
ATOM 2280 N N . LYS A 1 291 ? 86.701 73.516 -1.164 1.00 48.95 291 LYS A N 1
ATOM 2281 C CA . LYS A 1 291 ? 85.826 73.205 -2.280 1.00 45.42 291 LYS A CA 1
ATOM 2282 C C . LYS A 1 291 ? 86.615 73.317 -3.569 1.00 42.24 291 LYS A C 1
ATOM 2283 O O . LYS A 1 291 ? 86.417 74.241 -4.352 1.00 42.00 291 LYS A O 1
ATOM 2289 N N . PRO A 1 292 ? 87.543 72.376 -3.790 1.00 39.91 292 PRO A N 1
ATOM 2290 C CA . PRO A 1 292 ? 88.368 72.367 -4.995 1.00 39.60 292 PRO A CA 1
ATOM 2291 C C . PRO A 1 292 ? 87.427 72.174 -6.175 1.00 40.44 292 PRO A C 1
ATOM 2292 O O . PRO A 1 292 ? 86.271 71.771 -5.997 1.00 42.50 292 PRO A O 1
ATOM 2296 N N . VAL A 1 293 ? 87.899 72.470 -7.374 1.00 38.80 293 VAL A N 1
ATOM 2297 C CA . VAL A 1 293 ? 87.076 72.271 -8.550 1.00 37.23 293 VAL A CA 1
ATOM 2298 C C . VAL A 1 293 ? 87.957 71.558 -9.556 1.00 38.00 293 VAL A C 1
ATOM 2299 O O . VAL A 1 293 ? 88.966 72.089 -10.027 1.00 39.36 293 VAL A O 1
ATOM 2303 N N . PRO A 1 294 ? 87.600 70.306 -9.862 1.00 38.50 294 PRO A N 1
ATOM 2304 C CA . PRO A 1 294 ? 88.299 69.428 -10.793 1.00 37.56 294 PRO A CA 1
ATOM 2305 C C . PRO A 1 294 ? 88.169 69.911 -12.209 1.00 38.46 294 PRO A C 1
ATOM 2306 O O . PRO A 1 294 ? 87.405 70.825 -12.501 1.00 39.81 294 PRO A O 1
ATOM 2310 N N . HIS A 1 295 ? 88.939 69.292 -13.084 1.00 40.23 295 HIS A N 1
ATOM 2311 C CA . HIS A 1 295 ? 88.844 69.579 -14.500 1.00 42.63 295 HIS A CA 1
ATOM 2312 C C . HIS A 1 295 ? 88.029 68.378 -14.906 1.00 44.46 295 HIS A C 1
ATOM 2313 O O . HIS A 1 295 ? 88.389 67.249 -14.543 1.00 45.14 295 HIS A O 1
ATOM 2320 N N . LEU A 1 296 ? 86.935 68.591 -15.628 1.00 45.06 296 LEU A N 1
ATOM 2321 C CA . LEU A 1 296 ? 86.125 67.455 -16.044 1.00 48.05 296 LEU A CA 1
ATOM 2322 C C . LEU A 1 296 ? 86.509 66.904 -17.410 1.00 51.40 296 LEU A C 1
ATOM 2323 O O . LEU A 1 296 ? 86.845 67.648 -18.341 1.00 52.20 296 LEU A O 1
ATOM 2328 N N . ARG A 1 297 ? 86.485 65.581 -17.500 1.00 55.04 297 ARG A N 1
ATOM 2329 C CA . ARG A 1 297 ? 86.794 64.877 -18.735 1.00 60.10 297 ARG A CA 1
ATOM 2330 C C . ARG A 1 297 ? 85.437 64.834 -19.446 1.00 62.01 297 ARG A C 1
ATOM 2331 O O . ARG A 1 297 ? 84.649 63.901 -19.249 1.00 62.85 297 ARG A O 1
ATOM 2339 N N . LEU A 1 298 ? 85.151 65.858 -20.250 1.00 64.28 298 LEU A N 1
ATOM 2340 C CA . LEU A 1 298 ? 83.866 65.917 -20.944 1.00 66.21 298 LEU A CA 1
ATOM 2341 C C . LEU A 1 298 ? 83.979 65.659 -22.450 1.00 67.62 298 LEU A C 1
ATOM 2342 O O . LEU A 1 298 ? 83.704 64.505 -22.881 1.00 67.42 298 LEU A O 1
ATOM 2347 N N . PHE B 2 6 ? 51.233 55.806 3.684 1.00 47.42 6 PHE B N 1
ATOM 2348 C CA . PHE B 2 6 ? 51.675 56.293 5.024 1.00 50.58 6 PHE B CA 1
ATOM 2349 C C . PHE B 2 6 ? 51.490 55.235 6.121 1.00 52.31 6 PHE B C 1
ATOM 2350 O O . PHE B 2 6 ? 50.358 54.839 6.445 1.00 53.70 6 PHE B O 1
ATOM 2352 N N . GLN B 2 7 ? 52.604 54.778 6.693 1.00 52.54 7 GLN B N 1
ATOM 2353 C CA . GLN B 2 7 ? 52.563 53.791 7.774 1.00 51.19 7 GLN B CA 1
ATOM 2354 C C . GLN B 2 7 ? 52.751 54.512 9.122 1.00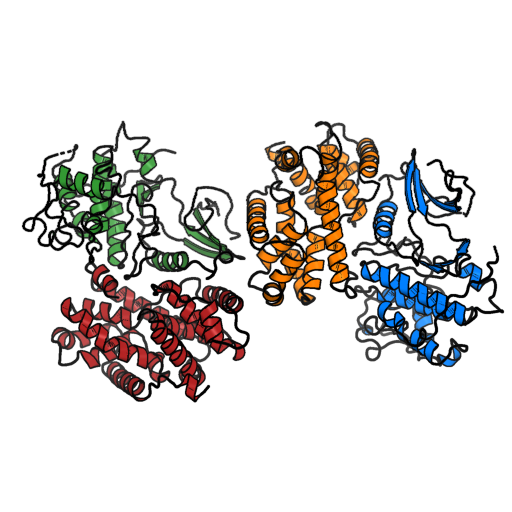 48.63 7 GLN B C 1
ATOM 2355 O O . GLN B 2 7 ? 53.478 54.045 10.009 1.00 49.07 7 GLN B O 1
ATOM 2357 N N . GLY B 2 8 ? 52.080 55.654 9.254 1.00 44.74 8 GLY B N 1
ATOM 2358 C CA . GLY B 2 8 ? 52.166 56.443 10.462 1.00 42.03 8 GLY B CA 1
ATOM 2359 C C . GLY B 2 8 ? 52.805 57.784 10.152 1.00 41.95 8 GLY B C 1
ATOM 2360 O O . GLY B 2 8 ? 52.201 58.647 9.517 1.00 40.73 8 GLY B O 1
ATOM 2361 N N . PHE B 2 9 ? 54.044 57.951 10.604 1.00 41.06 9 PHE B N 1
ATOM 2362 C CA . PHE B 2 9 ? 54.799 59.177 10.391 1.00 38.93 9 PHE B CA 1
ATOM 2363 C C . PHE B 2 9 ? 56.215 58.711 10.077 1.00 38.62 9 PHE B C 1
ATOM 2364 O O . PHE B 2 9 ? 57.182 59.103 10.736 1.00 36.09 9 PHE B O 1
ATOM 2372 N N . LEU B 2 10 ? 56.316 57.853 9.062 1.00 39.64 10 LEU B N 1
ATOM 2373 C CA . LEU B 2 10 ? 57.593 57.271 8.655 1.00 39.22 10 LEU B CA 1
ATOM 2374 C C . LEU B 2 10 ? 58.659 58.326 8.380 1.00 40.50 10 LEU B C 1
ATOM 2375 O O . LEU B 2 10 ? 58.347 59.420 7.883 1.00 42.79 10 LEU B O 1
ATOM 2380 N N . ASP B 2 11 ? 59.904 57.999 8.736 1.00 37.80 11 ASP B N 1
ATOM 2381 C CA . ASP B 2 11 ? 61.033 58.869 8.470 1.00 35.58 11 ASP B CA 1
ATOM 2382 C C . ASP B 2 11 ? 60.922 60.262 9.057 1.00 34.96 11 ASP B C 1
ATOM 2383 O O . ASP B 2 11 ? 61.160 61.241 8.362 1.00 34.83 11 ASP B O 1
ATOM 2388 N N . SER B 2 12 ? 60.597 60.353 10.339 1.00 37.22 12 SER B N 1
ATOM 2389 C CA . SER B 2 12 ? 60.415 61.656 10.986 1.00 37.53 12 SER B CA 1
ATOM 2390 C C . SER B 2 12 ? 61.244 61.916 12.249 1.00 38.00 12 SER B C 1
ATOM 2391 O O . SER B 2 12 ? 61.119 62.972 12.863 1.00 39.45 12 SER B O 1
ATOM 2394 N N . SER B 2 13 ? 62.081 60.962 12.634 1.00 37.86 13 SER B N 1
ATOM 2395 C CA . SER B 2 13 ? 62.891 61.093 13.837 1.00 38.65 13 SER B CA 1
ATOM 2396 C C . SER B 2 13 ? 63.857 62.264 13.901 1.00 38.71 13 SER B C 1
ATOM 2397 O O . SER B 2 13 ? 64.078 62.811 14.974 1.00 41.00 13 SER B O 1
ATOM 2400 N N . LEU B 2 14 ? 64.422 62.652 12.764 1.00 37.66 14 LEU B N 1
ATOM 2401 C CA . LEU B 2 14 ? 65.410 63.734 12.719 1.00 37.35 14 LEU B CA 1
ATOM 2402 C C . LEU B 2 14 ? 64.861 65.148 12.623 1.00 37.51 14 LEU B C 1
ATOM 2403 O O . LEU B 2 14 ? 65.630 66.111 12.500 1.00 39.11 14 LEU B O 1
ATOM 2408 N N . LEU B 2 15 ? 63.543 65.275 12.680 1.00 36.16 15 LEU B N 1
ATOM 2409 C CA . LEU B 2 15 ? 62.899 66.576 12.604 1.00 36.07 15 LEU B CA 1
ATOM 2410 C C . LEU B 2 15 ? 63.065 67.393 13.875 1.00 35.31 15 LEU B C 1
ATOM 2411 O O . LEU B 2 15 ? 63.038 66.858 14.973 1.00 34.10 15 LEU B O 1
ATOM 2416 N N . ASN B 2 16 ? 63.236 68.699 13.709 1.00 35.99 16 ASN B N 1
ATOM 2417 C CA . ASN B 2 16 ? 63.355 69.620 14.834 1.00 37.05 16 ASN B CA 1
ATOM 2418 C C . ASN B 2 16 ? 62.235 70.634 14.660 1.00 37.57 16 ASN B C 1
ATOM 2419 O O . ASN B 2 16 ? 61.838 70.927 13.539 1.00 38.66 16 ASN B O 1
ATOM 2424 N N . GLU B 2 17 ? 61.724 71.169 15.761 1.00 40.10 17 GLU B N 1
ATOM 2425 C CA . GLU B 2 17 ? 60.624 72.127 15.696 1.00 41.23 17 GLU B CA 1
ATOM 2426 C C . GLU B 2 17 ? 60.547 72.962 14.417 1.00 39.45 17 GLU B C 1
ATOM 2427 O O . GLU B 2 17 ? 59.502 73.039 13.790 1.00 40.88 17 GLU B O 1
ATOM 2433 N N . GLU B 2 18 ? 61.654 73.566 14.016 1.00 37.42 18 GLU B N 1
ATOM 2434 C CA . GLU B 2 18 ? 61.637 74.415 12.843 1.00 38.04 18 GLU B CA 1
ATOM 2435 C C . GLU B 2 18 ? 61.163 73.738 11.562 1.00 39.13 18 GLU B C 1
ATOM 2436 O O . GLU B 2 18 ? 60.503 74.380 10.736 1.00 40.08 18 GLU B O 1
ATOM 2442 N N . ASP B 2 19 ? 61.502 72.460 11.388 1.00 37.86 19 ASP B N 1
ATOM 2443 C CA . ASP B 2 19 ? 61.096 71.718 10.201 1.00 35.49 19 ASP B CA 1
ATOM 2444 C C . ASP B 2 19 ? 59.576 71.581 10.190 1.00 35.93 19 ASP B C 1
ATOM 2445 O O . ASP B 2 19 ? 58.928 71.758 9.152 1.00 37.41 19 ASP B O 1
ATOM 2450 N N . CYS B 2 20 ? 59.021 71.251 11.355 1.00 34.15 20 CYS B N 1
ATOM 2451 C CA . CYS B 2 20 ? 57.590 71.083 11.523 1.00 33.60 20 CYS B CA 1
ATOM 2452 C C . CYS B 2 20 ? 56.896 72.418 11.270 1.00 35.00 20 CYS B C 1
ATOM 2453 O O . CYS B 2 20 ? 55.760 72.471 10.782 1.00 35.12 20 CYS B O 1
ATOM 2456 N N . ARG B 2 21 ? 57.578 73.505 11.614 1.00 33.93 21 ARG B N 1
ATOM 2457 C CA . ARG B 2 21 ? 57.008 74.821 11.400 1.00 32.08 21 ARG B CA 1
ATOM 2458 C C . ARG B 2 21 ? 56.992 75.144 9.920 1.00 32.21 21 ARG B C 1
ATOM 2459 O O . ARG B 2 21 ? 56.047 75.754 9.435 1.00 33.47 21 ARG B O 1
ATOM 2467 N N . GLN B 2 22 ? 58.036 74.732 9.203 1.00 31.93 22 GLN B N 1
ATOM 2468 C CA . GLN B 2 22 ? 58.113 74.956 7.765 1.00 31.25 22 GLN B CA 1
ATOM 2469 C C . GLN B 2 22 ? 56.927 74.317 7.065 1.00 30.47 22 GLN B C 1
ATOM 2470 O O . GLN B 2 22 ? 56.364 74.883 6.137 1.00 28.10 22 GLN B O 1
ATOM 2476 N N . MET B 2 23 ? 56.576 73.122 7.525 1.00 30.01 23 MET B N 1
ATOM 2477 C CA . MET B 2 23 ? 55.471 72.337 6.987 1.00 30.32 23 MET B CA 1
ATOM 2478 C C . MET B 2 23 ? 54.156 73.047 7.271 1.00 28.50 23 MET B C 1
ATOM 2479 O O . MET B 2 23 ? 53.266 73.105 6.429 1.00 28.90 23 MET B O 1
ATOM 2484 N N . ILE B 2 24 ? 54.033 73.593 8.468 1.00 28.84 24 ILE B N 1
ATOM 2485 C CA . ILE B 2 24 ? 52.812 74.298 8.823 1.00 28.78 24 ILE B CA 1
ATOM 2486 C C . ILE B 2 24 ? 52.686 75.529 7.940 1.00 30.16 24 ILE B C 1
ATOM 2487 O O . ILE B 2 24 ? 51.611 75.827 7.444 1.00 31.62 24 ILE B O 1
ATOM 2492 N N . TYR B 2 25 ? 53.799 76.228 7.744 1.00 29.94 25 TYR B N 1
ATOM 2493 C CA . TYR B 2 25 ? 53.823 77.422 6.921 1.00 31.54 25 TYR B CA 1
ATOM 2494 C C . TYR B 2 25 ? 53.418 77.053 5.499 1.00 30.02 25 TYR B C 1
ATOM 2495 O O . TYR B 2 25 ? 52.847 77.863 4.770 1.00 28.91 25 TYR B O 1
ATOM 2504 N N . ARG B 2 26 ? 53.711 75.823 5.105 1.00 27.93 26 ARG B N 1
ATOM 2505 C CA . ARG B 2 26 ? 53.374 75.386 3.766 1.00 27.98 26 ARG B CA 1
ATOM 2506 C C . ARG B 2 26 ? 51.887 75.112 3.612 1.00 27.67 26 ARG B C 1
ATOM 2507 O O . ARG B 2 26 ? 51.347 75.264 2.522 1.00 27.74 26 ARG B O 1
ATOM 2515 N N . SER B 2 27 ? 51.222 74.697 4.683 1.00 23.52 27 SER B N 1
ATOM 2516 C CA . SER B 2 27 ? 49.793 74.445 4.579 1.00 24.00 27 SER B CA 1
ATOM 2517 C C . SER B 2 27 ? 49.072 75.781 4.704 1.00 22.95 27 SER B C 1
ATOM 2518 O O . SER B 2 27 ? 47.951 75.935 4.240 1.00 23.59 27 SER B O 1
ATOM 2521 N N . GLU B 2 28 ? 49.732 76.749 5.325 1.00 22.60 28 GLU B N 1
ATOM 2522 C CA . GLU B 2 28 ? 49.165 78.079 5.484 1.00 23.44 28 GLU B CA 1
ATOM 2523 C C . GLU B 2 28 ? 49.071 78.709 4.102 1.00 25.57 28 GLU B C 1
ATOM 2524 O O . GLU B 2 28 ? 48.056 79.296 3.730 1.00 27.21 28 GLU B O 1
ATOM 2530 N N . ARG B 2 29 ? 50.151 78.567 3.344 1.00 26.48 29 ARG B N 1
ATOM 2531 C CA . ARG B 2 29 ? 50.227 79.104 1.998 1.00 24.94 29 ARG B CA 1
ATOM 2532 C C . ARG B 2 29 ? 49.273 78.397 1.047 1.00 22.59 29 ARG B C 1
ATOM 2533 O O . ARG B 2 29 ? 48.644 79.039 0.206 1.00 23.86 29 ARG B O 1
ATOM 2541 N N . GLU B 2 30 ? 49.155 77.082 1.183 1.00 20.71 30 GLU B N 1
ATOM 2542 C CA . GLU B 2 30 ? 48.261 76.316 0.331 1.00 18.98 30 GLU B CA 1
ATOM 2543 C C . GLU B 2 30 ? 46.825 76.722 0.634 1.00 19.58 30 GLU B C 1
ATOM 2544 O O . GLU B 2 30 ? 45.993 76.806 -0.263 1.00 18.78 30 GLU B O 1
ATOM 2550 N N . HIS B 2 31 ? 46.539 76.978 1.907 1.00 19.66 31 HIS B N 1
ATOM 2551 C CA . HIS B 2 31 ? 45.211 77.406 2.325 1.00 17.22 31 HIS B CA 1
ATOM 2552 C C . HIS B 2 31 ? 44.915 78.736 1.646 1.00 20.73 31 HIS B C 1
ATOM 2553 O O . HIS B 2 31 ? 43.829 78.944 1.109 1.00 24.04 31 HIS B O 1
ATOM 2560 N N . ASP B 2 32 ? 45.889 79.640 1.676 1.00 21.42 32 ASP B N 1
ATOM 2561 C CA . ASP B 2 32 ? 45.730 80.947 1.061 1.00 23.35 32 ASP B CA 1
ATOM 2562 C C . ASP B 2 32 ? 45.482 80.818 -0.439 1.00 24.35 32 ASP B C 1
ATOM 2563 O O . ASP B 2 32 ? 44.498 81.343 -0.958 1.00 23.64 32 ASP B O 1
ATOM 2568 N N . ALA B 2 33 ? 46.377 80.121 -1.131 1.00 24.49 33 ALA B N 1
ATOM 2569 C CA . ALA B 2 33 ? 46.241 79.941 -2.570 1.00 26.83 33 ALA B CA 1
ATOM 2570 C C . ALA B 2 33 ? 44.882 79.371 -2.898 1.00 29.12 33 ALA B C 1
ATOM 2571 O O . ALA B 2 33 ? 44.284 79.708 -3.911 1.00 32.43 33 ALA B O 1
ATOM 2573 N N . ARG B 2 34 ? 44.393 78.510 -2.023 1.00 31.36 34 ARG B N 1
ATOM 2574 C CA . ARG B 2 34 ? 43.115 77.865 -2.222 1.00 32.81 34 ARG B CA 1
ATOM 2575 C C . ARG B 2 34 ? 41.993 78.753 -1.760 1.00 35.03 34 ARG B C 1
ATOM 2576 O O . ARG B 2 34 ? 40.839 78.491 -2.064 1.00 35.09 34 ARG B O 1
ATOM 2584 N N . MET B 2 35 ? 42.331 79.809 -1.028 1.00 40.42 35 MET B N 1
ATOM 2585 C CA . MET B 2 35 ? 41.316 80.722 -0.489 1.00 43.89 35 MET B CA 1
ATOM 2586 C C . MET B 2 35 ? 41.110 82.039 -1.251 1.00 46.35 35 MET B C 1
ATOM 2587 O O . MET B 2 35 ? 40.011 82.601 -1.235 1.00 46.26 35 MET B O 1
ATOM 2592 N N . VAL B 2 36 ? 42.154 82.552 -1.896 1.00 47.80 36 VAL B N 1
ATOM 2593 C CA . VAL B 2 36 ? 41.996 83.790 -2.648 1.00 49.62 36 VAL B CA 1
ATOM 2594 C C . VAL B 2 36 ? 41.217 83.442 -3.930 1.00 49.76 36 VAL B C 1
ATOM 2595 O O . VAL B 2 36 ? 41.455 83.986 -5.023 1.00 49.94 36 VAL B O 1
ATOM 2599 N N . GLY B 2 37 ? 40.265 82.525 -3.767 1.00 48.50 37 GLY B N 1
ATOM 2600 C CA . GLY B 2 37 ? 39.452 82.090 -4.880 1.00 46.20 37 GLY B CA 1
ATOM 2601 C C . GLY B 2 37 ? 38.343 83.057 -5.249 1.00 46.01 37 GLY B C 1
ATOM 2602 O O . GLY B 2 37 ? 38.387 84.261 -4.967 1.00 44.30 37 GLY B O 1
ATOM 2603 N N . VAL B 2 38 ? 37.330 82.494 -5.892 1.00 46.43 38 VAL B N 1
ATOM 2604 C CA . VAL B 2 38 ? 36.168 83.231 -6.366 1.00 45.37 38 VAL B CA 1
ATOM 2605 C C . VAL B 2 38 ? 34.930 82.683 -5.633 1.00 43.54 38 VAL B C 1
ATOM 2606 O O . VAL B 2 38 ? 34.716 81.480 -5.608 1.00 42.43 38 VAL B O 1
ATOM 2610 N N . ASN B 2 39 ? 34.137 83.561 -5.021 1.00 42.05 39 ASN B N 1
ATOM 2611 C CA . ASN B 2 39 ? 32.944 83.131 -4.291 1.00 40.65 39 ASN B CA 1
ATOM 2612 C C . ASN B 2 39 ? 33.301 82.031 -3.285 1.00 38.06 39 ASN B C 1
ATOM 2613 O O . ASN B 2 39 ? 32.668 80.963 -3.281 1.00 37.50 39 ASN B O 1
ATOM 2618 N N . VAL B 2 40 ? 34.297 82.277 -2.438 1.00 32.38 40 VAL B N 1
ATOM 2619 C CA . VAL B 2 40 ? 34.714 81.273 -1.462 1.00 27.82 40 VAL B CA 1
ATOM 2620 C C . VAL B 2 40 ? 33.569 80.729 -0.603 1.00 26.78 40 VAL B C 1
ATOM 2621 O O . VAL B 2 40 ? 33.254 79.546 -0.652 1.00 31.63 40 VAL B O 1
ATOM 2625 N N . ASP B 2 41 ? 32.938 81.592 0.176 1.00 24.22 41 ASP B N 1
ATOM 2626 C CA . ASP B 2 41 ? 31.855 81.180 1.058 1.00 25.17 41 ASP B CA 1
ATOM 2627 C C . ASP B 2 41 ? 30.716 80.466 0.342 1.00 25.58 41 ASP B C 1
ATOM 2628 O O . ASP B 2 41 ? 30.141 79.516 0.864 1.00 26.22 41 ASP B O 1
ATOM 2633 N N . GLN B 2 42 ? 30.393 80.929 -0.854 1.00 25.40 42 GLN B N 1
ATOM 2634 C CA . GLN B 2 42 ? 29.311 80.356 -1.633 1.00 24.77 42 GLN B CA 1
ATOM 2635 C C . GLN B 2 42 ? 29.564 78.900 -1.977 1.00 24.11 42 GLN B C 1
ATOM 2636 O O . GLN B 2 42 ? 28.650 78.078 -2.013 1.00 23.94 42 GLN B O 1
ATOM 2642 N N . HIS B 2 43 ? 30.817 78.578 -2.234 1.00 22.36 43 HIS B N 1
ATOM 2643 C CA . HIS B 2 43 ? 31.153 77.216 -2.568 1.00 21.43 43 HIS B CA 1
ATOM 2644 C C . HIS B 2 43 ? 31.035 76.319 -1.337 1.00 23.02 43 HIS B C 1
ATOM 2645 O O . HIS B 2 43 ? 30.486 75.225 -1.416 1.00 22.64 43 HIS B O 1
ATOM 2652 N N . PHE B 2 44 ? 31.531 76.789 -0.197 1.00 20.55 44 PHE B N 1
ATOM 2653 C CA . PHE B 2 44 ? 31.495 75.982 1.012 1.00 19.28 44 PHE B CA 1
ATOM 2654 C C . PHE B 2 44 ? 30.131 75.802 1.661 1.00 20.78 44 PHE B C 1
ATOM 2655 O O . PHE B 2 44 ? 29.896 74.824 2.375 1.00 21.40 44 PHE B O 1
ATOM 2663 N N . THR B 2 45 ? 29.220 76.722 1.397 1.00 18.15 45 THR B N 1
ATOM 2664 C CA . THR B 2 45 ? 27.891 76.608 1.961 1.00 19.74 45 THR B CA 1
ATOM 2665 C C . THR B 2 45 ? 26.949 75.889 0.999 1.00 20.75 45 THR B C 1
ATOM 2666 O O . THR B 2 45 ? 25.888 75.418 1.397 1.00 18.48 45 THR B O 1
ATOM 2670 N N . SER B 2 46 ? 27.359 75.790 -0.264 1.00 22.83 46 SER B N 1
ATOM 2671 C CA . SER B 2 46 ? 26.539 75.158 -1.287 1.00 24.03 46 SER B CA 1
ATOM 2672 C C . SER B 2 46 ? 26.114 73.752 -0.938 1.00 25.76 46 SER B C 1
ATOM 2673 O O . SER B 2 46 ? 26.730 73.079 -0.124 1.00 27.34 46 SER B O 1
ATOM 2676 N N . GLN B 2 47 ? 25.028 73.325 -1.562 1.00 26.96 47 GLN B N 1
ATOM 2677 C CA . GLN B 2 47 ? 24.499 71.999 -1.353 1.00 29.45 47 GLN B CA 1
ATOM 2678 C C . GLN B 2 47 ? 25.231 70.998 -2.242 1.00 27.75 47 GLN B C 1
ATOM 2679 O O . GLN B 2 47 ? 25.321 69.820 -1.907 1.00 28.77 47 GLN B O 1
ATOM 2685 N N . TYR B 2 48 ? 25.764 71.465 -3.366 1.00 24.40 48 TYR B N 1
ATOM 2686 C CA . TYR B 2 48 ? 26.469 70.572 -4.266 1.00 24.02 48 TYR B CA 1
ATOM 2687 C C . TYR B 2 48 ? 27.802 70.141 -3.690 1.00 22.90 48 TYR B C 1
ATOM 2688 O O . TYR B 2 48 ? 28.314 69.090 -4.046 1.00 23.17 48 TYR B O 1
ATOM 2697 N N . ARG B 2 49 ? 28.375 70.945 -2.802 1.00 23.42 49 ARG B N 1
ATOM 2698 C CA . ARG B 2 49 ? 29.647 70.563 -2.216 1.00 23.37 49 ARG B CA 1
ATOM 2699 C C . ARG B 2 49 ? 29.428 69.445 -1.213 1.00 24.12 49 ARG B C 1
ATOM 2700 O O . ARG B 2 49 ? 30.310 68.632 -0.975 1.00 22.74 49 ARG B O 1
ATOM 2708 N N . LYS B 2 50 ? 28.239 69.413 -0.626 1.00 26.50 50 LYS B N 1
ATOM 2709 C CA . LYS B 2 50 ? 27.910 68.381 0.342 1.00 27.82 50 LYS B CA 1
ATOM 2710 C C . LYS B 2 50 ? 27.804 67.039 -0.372 1.00 27.68 50 LYS B C 1
ATOM 2711 O O . LYS B 2 50 ? 28.341 66.033 0.095 1.00 29.38 50 LYS B O 1
ATOM 2717 N N . VAL B 2 51 ? 27.111 67.026 -1.506 1.00 24.82 51 VAL B N 1
ATOM 2718 C CA . VAL B 2 51 ? 26.939 65.804 -2.283 1.00 23.67 51 VAL B CA 1
ATOM 2719 C C . VAL B 2 51 ? 28.288 65.269 -2.787 1.00 23.83 51 VAL B C 1
ATOM 2720 O O . VAL B 2 51 ? 28.595 64.084 -2.657 1.00 23.91 51 VAL B O 1
ATOM 2724 N N . LEU B 2 52 ? 29.088 66.164 -3.351 1.00 23.36 52 LEU B N 1
ATOM 2725 C CA . LEU B 2 52 ? 30.393 65.823 -3.883 1.00 20.94 52 LEU B CA 1
ATOM 2726 C C . LEU B 2 52 ? 31.363 65.232 -2.852 1.00 20.19 52 LEU B C 1
ATOM 2727 O O . LEU B 2 52 ? 32.028 64.250 -3.145 1.00 17.84 52 LEU B O 1
ATOM 2732 N N . THR B 2 53 ? 31.438 65.803 -1.649 1.00 19.62 53 THR B N 1
ATOM 2733 C CA . THR B 2 53 ? 32.358 65.275 -0.634 1.00 18.37 53 THR B CA 1
ATOM 2734 C C . THR B 2 53 ? 31.879 63.987 0.025 1.00 19.22 53 THR B C 1
ATOM 2735 O O . THR B 2 53 ? 32.689 63.132 0.367 1.00 18.32 53 THR B O 1
ATOM 2739 N N . THR B 2 54 ? 30.573 63.842 0.220 1.00 21.07 54 THR B N 1
ATOM 2740 C CA . THR B 2 54 ? 30.070 62.626 0.844 1.00 23.86 54 THR B CA 1
ATOM 2741 C C . THR B 2 54 ? 30.112 61.481 -0.173 1.00 26.63 54 THR B C 1
ATOM 2742 O O . THR B 2 54 ? 30.170 60.307 0.196 1.00 29.31 54 THR B O 1
ATOM 2746 N N . TRP B 2 55 ? 30.087 61.834 -1.455 1.00 26.09 55 TRP B N 1
ATOM 2747 C CA . TRP B 2 55 ? 30.168 60.849 -2.514 1.00 24.63 55 TRP B CA 1
ATOM 2748 C C . TRP B 2 55 ? 31.589 60.319 -2.543 1.00 25.83 55 TRP B C 1
ATOM 2749 O O . TRP B 2 55 ? 31.817 59.124 -2.419 1.00 30.29 55 TRP B O 1
ATOM 2760 N N . MET B 2 56 ? 32.550 61.216 -2.716 1.00 24.95 56 MET B N 1
ATOM 2761 C CA . MET B 2 56 ? 33.951 60.832 -2.746 1.00 22.94 56 MET B CA 1
ATOM 2762 C C . MET B 2 56 ? 34.284 60.009 -1.514 1.00 23.28 56 MET B C 1
ATOM 2763 O O . MET B 2 56 ? 35.065 59.065 -1.585 1.00 22.08 56 MET B O 1
ATOM 2768 N N . PHE B 2 57 ? 33.675 60.382 -0.389 1.00 23.40 57 PHE B N 1
ATOM 2769 C CA . PHE B 2 57 ? 33.897 59.713 0.886 1.00 24.04 57 PHE B CA 1
ATOM 2770 C C . PHE B 2 57 ? 33.457 58.258 0.867 1.00 25.41 57 PHE B C 1
ATOM 2771 O O . PHE B 2 57 ? 34.176 57.375 1.338 1.00 24.82 57 PHE B O 1
ATOM 2779 N N A CYS B 2 58 ? 32.268 57.998 0.348 0.50 25.47 58 CYS B N 1
ATOM 2780 N N B CYS B 2 58 ? 32.263 58.028 0.331 0.50 25.07 58 CYS B N 1
ATOM 2781 C CA A CYS B 2 58 ? 31.807 56.627 0.298 0.50 26.08 58 CYS B CA 1
ATOM 2782 C CA B CYS B 2 58 ? 31.697 56.692 0.232 0.50 25.43 58 CYS B CA 1
ATOM 2783 C C A CYS B 2 58 ? 32.620 55.846 -0.723 0.50 27.08 58 CYS B C 1
ATOM 2784 C C B CYS B 2 58 ? 32.552 55.867 -0.733 0.50 26.71 58 CYS B C 1
ATOM 2785 O O A CYS B 2 58 ? 32.933 54.670 -0.513 0.50 25.99 58 CYS B O 1
ATOM 2786 O O B CYS B 2 58 ? 32.836 54.691 -0.486 0.50 25.91 58 CYS B O 1
ATOM 2791 N N . VAL B 2 59 ? 32.979 56.503 -1.817 1.00 26.73 59 VAL B N 1
ATOM 2792 C CA . VAL B 2 59 ? 33.785 55.847 -2.836 1.00 28.15 59 VAL B CA 1
ATOM 2793 C C . VAL B 2 59 ? 35.104 55.391 -2.245 1.00 27.82 59 VAL B C 1
ATOM 2794 O O . VAL B 2 59 ? 35.566 54.297 -2.525 1.00 29.04 59 VAL B O 1
ATOM 2798 N N . CYS B 2 60 ? 35.705 56.242 -1.428 1.00 28.46 60 CYS B N 1
ATOM 2799 C CA . CYS B 2 60 ? 36.965 55.913 -0.790 1.00 29.41 60 CYS B CA 1
ATOM 2800 C C . CYS B 2 60 ? 36.792 54.787 0.222 1.00 30.58 60 CYS B C 1
ATOM 2801 O O . CYS B 2 60 ? 37.680 53.952 0.387 1.00 31.53 60 CYS B O 1
ATOM 2804 N N . LYS B 2 61 ? 35.658 54.764 0.908 1.00 32.73 61 LYS B N 1
ATOM 2805 C CA . LYS B 2 61 ? 35.418 53.715 1.891 1.00 34.85 61 LYS B CA 1
ATOM 2806 C C . LYS B 2 61 ? 35.177 52.393 1.163 1.00 35.69 61 LYS B C 1
ATOM 2807 O O . LYS B 2 61 ? 35.712 51.356 1.554 1.00 36.90 61 LYS B O 1
ATOM 2813 N N . ASP B 2 62 ? 34.378 52.436 0.098 1.00 34.96 62 ASP B N 1
ATOM 2814 C CA . ASP B 2 62 ? 34.091 51.238 -0.673 1.00 34.15 62 ASP B CA 1
ATOM 2815 C C . ASP B 2 62 ? 35.369 50.664 -1.288 1.00 34.57 62 ASP B C 1
ATOM 2816 O O . ASP B 2 62 ? 35.731 49.530 -0.986 1.00 35.64 62 ASP B O 1
ATOM 2821 N N . LEU B 2 63 ? 36.058 51.436 -2.133 1.00 33.54 63 LEU B N 1
ATOM 2822 C CA . LEU B 2 63 ? 37.302 50.965 -2.754 1.00 32.80 63 LEU B CA 1
ATOM 2823 C C . LEU B 2 63 ? 38.386 50.730 -1.714 1.00 34.04 63 LEU B C 1
ATOM 2824 O O . LEU B 2 63 ? 39.505 50.353 -2.051 1.00 34.61 63 LEU B O 1
ATOM 2829 N N . ARG B 2 64 ? 38.053 50.974 -0.452 1.00 36.24 64 ARG B N 1
ATOM 2830 C CA . ARG B 2 64 ? 38.989 50.780 0.648 1.00 38.87 64 ARG B CA 1
ATOM 2831 C C . ARG B 2 64 ? 40.326 51.447 0.395 1.00 38.67 64 ARG B C 1
ATOM 2832 O O . ARG B 2 64 ? 41.366 50.784 0.402 1.00 40.87 64 ARG B O 1
ATOM 2840 N N . GLN B 2 65 ? 40.285 52.766 0.212 1.00 37.94 65 GLN B N 1
ATOM 2841 C CA . GLN B 2 65 ? 41.465 53.558 -0.100 1.00 38.56 65 GLN B CA 1
ATOM 2842 C C . GLN B 2 65 ? 42.310 54.054 1.051 1.00 41.28 65 GLN B C 1
ATOM 2843 O O . GLN B 2 65 ? 41.831 54.126 2.190 1.00 42.67 65 GLN B O 1
ATOM 2849 N N . ASP B 2 66 ? 43.567 54.405 0.744 1.00 43.22 66 ASP B N 1
ATOM 2850 C CA . ASP B 2 66 ? 44.478 54.943 1.763 1.00 44.08 66 ASP B CA 1
ATOM 2851 C C . ASP B 2 66 ? 43.689 56.055 2.410 1.00 43.72 66 ASP B C 1
ATOM 2852 O O . ASP B 2 66 ? 42.976 56.794 1.715 1.00 44.56 66 ASP B O 1
ATOM 2857 N N . ASN B 2 67 ? 43.818 56.186 3.727 1.00 42.45 67 ASN B N 1
ATOM 2858 C CA . ASN B 2 67 ? 43.072 57.205 4.451 1.00 41.79 67 ASN B CA 1
ATOM 2859 C C . ASN B 2 67 ? 43.490 58.642 4.242 1.00 38.42 67 ASN B C 1
ATOM 2860 O O . ASN B 2 67 ? 42.943 59.549 4.879 1.00 40.57 67 ASN B O 1
ATOM 2865 N N . ASN B 2 68 ? 44.457 58.870 3.369 1.00 32.52 68 ASN B N 1
ATOM 2866 C CA . ASN B 2 68 ? 44.857 60.232 3.100 1.00 29.82 68 ASN B CA 1
ATOM 2867 C C . ASN B 2 68 ? 44.401 60.655 1.722 1.00 27.01 68 ASN B C 1
ATOM 2868 O O . ASN B 2 68 ? 44.568 61.804 1.347 1.00 30.39 68 ASN B O 1
ATOM 2873 N N . VAL B 2 69 ? 43.793 59.728 0.986 1.00 23.52 69 VAL B N 1
ATOM 2874 C CA . VAL B 2 69 ? 43.310 60.009 -0.360 1.00 20.15 69 VAL B CA 1
ATOM 2875 C C . VAL B 2 69 ? 42.138 60.970 -0.348 1.00 19.83 69 VAL B C 1
ATOM 2876 O O . VAL B 2 69 ? 42.167 61.984 -1.034 1.00 19.90 69 VAL B O 1
ATOM 2880 N N . PHE B 2 70 ? 41.109 60.639 0.429 1.00 18.80 70 PHE B N 1
ATOM 2881 C CA . PHE B 2 70 ? 39.913 61.470 0.560 1.00 18.57 70 PHE B CA 1
ATOM 2882 C C . PHE B 2 70 ? 40.254 62.904 1.016 1.00 20.63 70 PHE B C 1
ATOM 2883 O O . PHE B 2 70 ? 39.746 63.876 0.459 1.00 20.78 70 PHE B O 1
ATOM 2891 N N . PRO B 2 71 ? 41.109 63.048 2.047 1.00 21.67 71 PRO B N 1
ATOM 2892 C CA . PRO B 2 71 ? 41.499 64.370 2.546 1.00 21.52 71 PRO B CA 1
ATOM 2893 C C . PRO B 2 71 ? 42.098 65.248 1.450 1.00 22.46 71 PRO B C 1
ATOM 2894 O O . PRO B 2 71 ? 41.712 66.403 1.301 1.00 24.53 71 PRO B O 1
ATOM 2898 N N . LEU B 2 72 ? 43.043 64.694 0.692 1.00 19.85 72 LEU B N 1
ATOM 2899 C CA . LEU B 2 72 ? 43.685 65.425 -0.395 1.00 19.06 72 LEU B CA 1
ATOM 2900 C C . LEU B 2 72 ? 42.689 65.694 -1.516 1.00 19.60 72 LEU B C 1
ATOM 2901 O O . LEU B 2 72 ? 42.629 66.796 -2.053 1.00 22.75 72 LEU B O 1
ATOM 2906 N N . ALA B 2 73 ? 41.912 64.678 -1.868 1.00 16.76 73 ALA B N 1
ATOM 2907 C CA . ALA B 2 73 ? 40.920 64.811 -2.920 1.00 16.72 73 ALA B CA 1
ATOM 2908 C C . ALA B 2 73 ? 40.015 65.991 -2.628 1.00 16.06 73 ALA B C 1
ATOM 2909 O O . ALA B 2 73 ? 39.575 66.676 -3.541 1.00 18.18 73 ALA B O 1
ATOM 2911 N N . VAL B 2 74 ? 39.744 66.230 -1.350 1.00 14.93 74 VAL B N 1
ATOM 2912 C CA . VAL B 2 74 ? 38.884 67.336 -0.959 1.00 14.29 74 VAL B CA 1
ATOM 2913 C C . VAL B 2 74 ? 39.606 68.686 -1.076 1.00 16.04 74 VAL B C 1
ATOM 2914 O O . VAL B 2 74 ? 39.020 69.657 -1.545 1.00 16.44 74 VAL B O 1
ATOM 2918 N N . ALA B 2 75 ? 40.874 68.738 -0.675 1.00 13.47 75 ALA B N 1
ATOM 2919 C CA . ALA B 2 75 ? 41.657 69.970 -0.768 1.00 12.60 75 ALA B CA 1
ATOM 2920 C C . ALA B 2 75 ? 41.811 70.389 -2.224 1.00 13.53 75 ALA B C 1
ATOM 2921 O O . ALA B 2 75 ? 41.828 71.578 -2.542 1.00 11.51 75 ALA B O 1
ATOM 2923 N N . LEU B 2 76 ? 41.913 69.387 -3.095 1.00 14.83 76 LEU B N 1
ATOM 2924 C CA . LEU B 2 76 ? 42.088 69.582 -4.533 1.00 15.44 76 LEU B CA 1
ATOM 2925 C C . LEU B 2 76 ? 40.813 69.910 -5.272 1.00 15.83 76 LEU B C 1
ATOM 2926 O O . LEU B 2 76 ? 40.845 70.594 -6.284 1.00 16.17 76 LEU B O 1
ATOM 2931 N N . LEU B 2 77 ? 39.696 69.391 -4.781 1.00 16.98 77 LEU B N 1
ATOM 2932 C CA . LEU B 2 77 ? 38.409 69.656 -5.395 1.00 17.82 77 LEU B CA 1
ATOM 2933 C C . LEU B 2 77 ? 38.073 71.124 -5.151 1.00 20.91 77 LEU B C 1
ATOM 2934 O O . LEU B 2 77 ? 37.571 71.805 -6.044 1.00 23.57 77 LEU B O 1
ATOM 2939 N N . ASP B 2 78 ? 38.365 71.596 -3.936 1.00 20.54 78 ASP B N 1
ATOM 2940 C CA . ASP B 2 78 ? 38.107 72.979 -3.542 1.00 19.97 78 ASP B CA 1
ATOM 2941 C C . ASP B 2 78 ? 38.905 74.000 -4.342 1.00 21.05 78 ASP B C 1
ATOM 2942 O O . ASP B 2 78 ? 38.350 75.000 -4.771 1.00 23.09 78 ASP B O 1
ATOM 2947 N N . GLU B 2 79 ? 40.197 73.763 -4.541 1.00 16.48 79 GLU B N 1
ATOM 2948 C CA . GLU B 2 79 ? 40.983 74.704 -5.302 1.00 17.62 79 GLU B CA 1
ATOM 2949 C C . GLU B 2 79 ? 40.519 74.733 -6.754 1.00 18.83 79 GLU B C 1
ATOM 2950 O O . GLU B 2 79 ? 40.541 75.775 -7.399 1.00 17.03 79 GLU B O 1
ATOM 2956 N N . LEU B 2 80 ? 40.090 73.587 -7.265 1.00 18.67 80 LEU B N 1
ATOM 2957 C CA . LEU B 2 80 ? 39.626 73.516 -8.637 1.00 20.35 80 LEU B CA 1
ATOM 2958 C C . LEU B 2 80 ? 38.320 74.265 -8.826 1.00 22.46 80 LEU B C 1
ATOM 2959 O O . LEU B 2 80 ? 38.104 74.890 -9.852 1.00 22.00 80 LEU B O 1
ATOM 2964 N N . PHE B 2 81 ? 37.449 74.206 -7.827 1.00 24.61 81 PHE B N 1
ATOM 2965 C CA . PHE B 2 81 ? 36.170 74.893 -7.906 1.00 23.60 81 PHE B CA 1
ATOM 2966 C C . PHE B 2 81 ? 36.344 76.383 -7.694 1.00 25.31 81 PHE B C 1
ATOM 2967 O O . PHE B 2 81 ? 35.619 77.181 -8.274 1.00 26.66 81 PHE B O 1
ATOM 2975 N N . LEU B 2 82 ? 37.309 76.762 -6.866 1.00 25.99 82 LEU B N 1
ATOM 2976 C CA . LEU B 2 82 ? 37.542 78.172 -6.591 1.00 25.69 82 LEU B CA 1
ATOM 2977 C C . LEU B 2 82 ? 38.520 78.818 -7.576 1.00 27.41 82 LEU B C 1
ATOM 2978 O O . LEU B 2 82 ? 38.557 80.040 -7.694 1.00 27.09 82 LEU B O 1
ATOM 2983 N N . SER B 2 83 ? 39.307 78.015 -8.286 1.00 27.87 83 SER B N 1
ATOM 2984 C CA . SER B 2 83 ? 40.288 78.574 -9.218 1.00 29.36 83 SER B CA 1
ATOM 2985 C C . SER B 2 83 ? 39.914 78.528 -10.683 1.00 30.11 83 SER B C 1
ATOM 2986 O O . SER B 2 83 ? 40.710 78.910 -11.531 1.00 31.16 83 SER B O 1
ATOM 2989 N N . THR B 2 84 ? 38.723 78.041 -10.989 1.00 30.89 84 THR B N 1
ATOM 2990 C CA . THR B 2 84 ? 38.283 77.965 -12.374 1.00 33.57 84 THR B CA 1
ATOM 2991 C C . THR B 2 84 ? 36.772 77.968 -12.396 1.00 35.05 84 THR B C 1
ATOM 2992 O O . THR B 2 84 ? 36.129 77.870 -11.352 1.00 37.38 84 THR B O 1
ATOM 2996 N N . ARG B 2 85 ? 36.204 78.105 -13.585 1.00 34.94 85 ARG B N 1
ATOM 2997 C CA . ARG B 2 85 ? 34.764 78.095 -13.715 1.00 33.96 85 ARG B CA 1
ATOM 2998 C C . ARG B 2 85 ? 34.382 76.720 -14.207 1.00 32.36 85 ARG B C 1
ATOM 2999 O O . ARG B 2 85 ? 34.876 76.266 -15.236 1.00 33.43 85 ARG B O 1
ATOM 3007 N N . ILE B 2 86 ? 33.518 76.052 -13.458 1.00 28.85 86 ILE B N 1
ATOM 3008 C CA . ILE B 2 86 ? 33.088 74.707 -13.808 1.00 26.35 86 ILE B CA 1
ATOM 3009 C C . ILE B 2 86 ? 31.597 74.709 -14.135 1.00 25.27 86 ILE B C 1
ATOM 3010 O O . ILE B 2 86 ? 30.806 75.365 -13.464 1.00 25.36 86 ILE B O 1
ATOM 3015 N N . ASP B 2 87 ? 31.215 73.984 -15.177 1.00 23.13 87 ASP B N 1
ATOM 3016 C CA . ASP B 2 87 ? 29.814 73.905 -15.546 1.00 23.55 87 ASP B CA 1
ATOM 3017 C C . ASP B 2 87 ? 29.182 72.829 -14.682 1.00 23.65 87 ASP B C 1
ATOM 3018 O O . ASP B 2 87 ? 29.817 71.821 -14.397 1.00 22.23 87 ASP B O 1
ATOM 3023 N N . ARG B 2 88 ? 27.944 73.045 -14.251 1.00 23.48 88 ARG B N 1
ATOM 3024 C CA . ARG B 2 88 ? 27.277 72.068 -13.403 1.00 26.03 88 ARG B CA 1
ATOM 3025 C C . ARG B 2 88 ? 27.350 70.634 -13.929 1.00 25.16 88 ARG B C 1
ATOM 3026 O O . ARG B 2 88 ? 27.410 69.701 -13.144 1.00 25.91 88 ARG B O 1
ATOM 3034 N N . GLU B 2 89 ? 27.345 70.460 -15.249 1.00 28.31 89 GLU B N 1
ATOM 3035 C CA . GLU B 2 89 ? 27.418 69.123 -15.855 1.00 30.66 89 GLU B CA 1
ATOM 3036 C C . GLU B 2 89 ? 28.712 68.405 -15.488 1.00 28.41 89 GLU B C 1
ATOM 3037 O O . GLU B 2 89 ? 28.726 67.195 -15.339 1.00 27.94 89 GLU B O 1
ATOM 3043 N N . ASN B 2 90 ? 29.796 69.159 -15.343 1.00 26.48 90 ASN B N 1
ATOM 3044 C CA . ASN B 2 90 ? 31.085 68.565 -15.026 1.00 24.77 90 ASN B CA 1
ATOM 3045 C C . ASN B 2 90 ? 31.464 68.508 -13.546 1.00 23.85 90 ASN B C 1
ATOM 3046 O O . ASN B 2 90 ? 32.598 68.174 -13.220 1.00 25.83 90 ASN B O 1
ATOM 3051 N N . TYR B 2 91 ? 30.535 68.830 -12.652 1.00 22.12 91 TYR B N 1
ATOM 3052 C CA . TYR B 2 91 ? 30.822 68.775 -11.216 1.00 22.15 91 TYR B CA 1
ATOM 3053 C C . TYR B 2 91 ? 31.214 67.359 -10.780 1.00 22.95 91 TYR B C 1
ATOM 3054 O O . TYR B 2 91 ? 32.310 67.134 -10.291 1.00 22.30 91 TYR B O 1
ATOM 3063 N N . GLN B 2 92 ? 30.304 66.410 -10.961 1.00 21.44 92 GLN B N 1
ATOM 3064 C CA . GLN B 2 92 ? 30.561 65.042 -10.580 1.00 22.08 92 GLN B CA 1
ATOM 3065 C C . GLN B 2 92 ? 31.887 64.563 -11.163 1.00 22.42 92 GLN B C 1
ATOM 3066 O O . GLN B 2 92 ? 32.664 63.890 -10.482 1.00 22.85 92 GLN B O 1
ATOM 3072 N N . SER B 2 93 ? 32.140 64.924 -12.419 1.00 19.77 93 SER B N 1
ATOM 3073 C CA . SER B 2 93 ? 33.358 64.540 -13.116 1.00 18.58 93 SER B CA 1
ATOM 3074 C C . SER B 2 93 ? 34.590 65.119 -12.451 1.00 18.63 93 SER B C 1
ATOM 3075 O O . SER B 2 93 ? 35.614 64.461 -12.364 1.00 17.32 93 SER B O 1
ATOM 3078 N N . THR B 2 94 ? 34.487 66.363 -12.000 1.00 18.65 94 THR B N 1
ATOM 3079 C CA . THR B 2 94 ? 35.584 67.037 -11.318 1.00 18.23 94 THR B CA 1
ATOM 3080 C C . THR B 2 94 ? 35.885 66.300 -10.012 1.00 19.50 94 THR B C 1
ATOM 3081 O O . THR B 2 94 ? 37.037 66.094 -9.647 1.00 20.66 94 THR B O 1
ATOM 3085 N N . ALA B 2 95 ? 34.832 65.903 -9.312 1.00 17.23 95 ALA B N 1
ATOM 3086 C CA . ALA B 2 95 ? 34.976 65.196 -8.053 1.00 18.23 95 ALA B CA 1
ATOM 3087 C C . ALA B 2 95 ? 35.700 63.871 -8.285 1.00 19.86 95 ALA B C 1
ATOM 3088 O O . ALA B 2 95 ? 36.428 63.388 -7.422 1.00 22.28 95 ALA B O 1
ATOM 3090 N N . ALA B 2 96 ? 35.504 63.287 -9.460 1.00 18.90 96 ALA B N 1
ATOM 3091 C CA . ALA B 2 96 ? 36.152 62.036 -9.793 1.00 16.44 96 ALA B CA 1
ATOM 3092 C C . ALA B 2 96 ? 37.633 62.261 -10.103 1.00 17.49 96 ALA B C 1
ATOM 3093 O O . ALA B 2 96 ? 38.482 61.444 -9.746 1.00 15.53 96 ALA B O 1
ATOM 3095 N N . VAL B 2 97 ? 37.936 63.377 -10.762 1.00 16.18 97 VAL B N 1
ATOM 3096 C CA . VAL B 2 97 ? 39.303 63.719 -11.124 1.00 14.09 97 VAL B CA 1
ATOM 3097 C C . VAL B 2 97 ? 40.108 64.014 -9.872 1.00 15.20 97 VAL B C 1
ATOM 3098 O O . VAL B 2 97 ? 41.242 63.559 -9.736 1.00 17.68 97 VAL B O 1
ATOM 3102 N N . ALA B 2 98 ? 39.514 64.779 -8.965 1.00 11.37 98 ALA B N 1
ATOM 3103 C CA . ALA B 2 98 ? 40.163 65.119 -7.717 1.00 11.90 98 ALA B CA 1
ATOM 3104 C C . ALA B 2 98 ? 40.515 63.821 -6.995 1.00 15.45 98 ALA B C 1
ATOM 3105 O O . ALA B 2 98 ? 41.570 63.686 -6.400 1.00 17.01 98 ALA B O 1
ATOM 3107 N N . LEU B 2 99 ? 39.610 62.860 -7.069 1.00 16.58 99 LEU B N 1
ATOM 3108 C CA . LEU B 2 99 ? 39.781 61.561 -6.456 1.00 16.18 99 LEU B CA 1
ATOM 3109 C C . LEU B 2 99 ? 40.888 60.804 -7.170 1.00 19.94 99 LEU B C 1
ATOM 3110 O O . LEU B 2 99 ? 41.766 60.219 -6.540 1.00 23.69 99 LEU B O 1
ATOM 3115 N N . HIS B 2 100 ? 40.852 60.824 -8.495 1.00 18.89 100 HIS B N 1
ATOM 3116 C CA . HIS B 2 100 ? 41.849 60.122 -9.285 1.00 18.87 100 HIS B CA 1
ATOM 3117 C C . HIS B 2 100 ? 43.254 60.681 -9.076 1.00 20.93 100 HIS B C 1
ATOM 3118 O O . HIS B 2 100 ? 44.227 59.924 -8.999 1.00 22.33 100 HIS B O 1
ATOM 3125 N N . ILE B 2 101 ? 43.361 62.006 -8.998 1.00 19.13 101 ILE B N 1
ATOM 3126 C CA . ILE B 2 101 ? 44.649 62.650 -8.800 1.00 18.11 101 ILE B CA 1
ATOM 3127 C C . ILE B 2 101 ? 45.211 62.425 -7.389 1.00 15.75 101 ILE B C 1
ATOM 3128 O O . ILE B 2 101 ? 46.410 62.276 -7.218 1.00 15.69 101 ILE B O 1
ATOM 3133 N N . ALA B 2 102 ? 44.337 62.397 -6.390 1.00 15.14 102 ALA B N 1
ATOM 3134 C CA . ALA B 2 102 ? 44.745 62.188 -5.007 1.00 15.67 102 ALA B CA 1
ATOM 3135 C C . ALA B 2 102 ? 45.323 60.794 -4.842 1.00 16.52 102 ALA B C 1
ATOM 3136 O O . ALA B 2 102 ? 46.263 60.593 -4.082 1.00 14.88 102 ALA B O 1
ATOM 3138 N N . GLY B 2 103 ? 44.742 59.832 -5.558 1.00 19.68 103 GLY B N 1
ATOM 3139 C CA . GLY B 2 103 ? 45.224 58.461 -5.508 1.00 19.59 103 GLY B CA 1
ATOM 3140 C C . GLY B 2 103 ? 46.641 58.353 -6.054 1.00 20.81 103 GLY B C 1
ATOM 3141 O O . GLY B 2 103 ? 47.491 57.663 -5.488 1.00 22.31 103 GLY B O 1
ATOM 3142 N N . LYS B 2 104 ? 46.900 59.045 -7.158 1.00 18.40 104 LYS B N 1
ATOM 3143 C CA . LYS B 2 104 ? 48.217 59.048 -7.761 1.00 17.50 104 LYS B CA 1
ATOM 3144 C C . LYS B 2 104 ? 49.251 59.603 -6.805 1.00 17.58 104 LYS B C 1
ATOM 3145 O O . LYS B 2 104 ? 50.438 59.460 -7.033 1.00 22.42 104 LYS B O 1
ATOM 3151 N N . VAL B 2 105 ? 48.806 60.252 -5.742 1.00 17.38 105 VAL B N 1
ATOM 3152 C CA . VAL B 2 105 ? 49.733 60.831 -4.780 1.00 18.05 105 VAL B CA 1
ATOM 3153 C C . VAL B 2 105 ? 49.874 60.011 -3.503 1.00 17.34 105 VAL B C 1
ATOM 3154 O O . VAL B 2 105 ? 50.978 59.730 -3.060 1.00 17.16 105 VAL B O 1
ATOM 3158 N N . ARG B 2 106 ? 48.742 59.619 -2.935 1.00 18.96 106 ARG B N 1
ATOM 3159 C CA . ARG B 2 106 ? 48.716 58.903 -1.662 1.00 23.09 106 ARG B CA 1
ATOM 3160 C C . ARG B 2 106 ? 48.269 57.445 -1.685 1.00 25.60 106 ARG B C 1
ATOM 3161 O O . ARG B 2 106 ? 48.466 56.733 -0.707 1.00 27.26 106 ARG B O 1
ATOM 3169 N N . ALA B 2 107 ? 47.666 56.992 -2.779 1.00 25.83 107 ALA B N 1
ATOM 3170 C CA . ALA B 2 107 ? 47.162 55.622 -2.816 1.00 27.00 107 ALA B CA 1
ATOM 3171 C C . ALA B 2 107 ? 48.179 54.525 -3.064 1.00 27.59 107 ALA B C 1
ATOM 3172 O O . ALA B 2 107 ? 49.128 54.690 -3.822 1.00 28.94 107 ALA B O 1
ATOM 3174 N N . TYR B 2 108 ? 47.989 53.401 -2.390 1.00 28.28 108 TYR B N 1
ATOM 3175 C CA . TYR B 2 108 ? 48.862 52.276 -2.622 1.00 30.33 108 TYR B CA 1
ATOM 3176 C C . TYR B 2 108 ? 48.232 51.586 -3.840 1.00 32.56 108 TYR B C 1
ATOM 3177 O O . TYR B 2 108 ? 48.854 51.480 -4.899 1.00 34.52 108 TYR B O 1
ATOM 3186 N N . MET B 2 109 ? 46.983 51.146 -3.688 1.00 35.66 109 MET B N 1
ATOM 3187 C CA . MET B 2 109 ? 46.239 50.497 -4.771 1.00 38.29 109 MET B CA 1
ATOM 3188 C C . MET B 2 109 ? 45.748 51.583 -5.712 1.00 38.07 109 MET B C 1
ATOM 3189 O O . MET B 2 109 ? 44.857 52.356 -5.373 1.00 38.99 109 MET B O 1
ATOM 3194 N N . PRO B 2 110 ? 46.310 51.646 -6.919 1.00 39.18 110 PRO B N 1
ATOM 3195 C CA . PRO B 2 110 ? 45.881 52.673 -7.876 1.00 38.40 110 PRO B CA 1
ATOM 3196 C C . PRO B 2 110 ? 44.360 52.794 -8.028 1.00 36.73 110 PRO B C 1
ATOM 3197 O O . PRO B 2 110 ? 43.642 51.799 -8.003 1.00 35.32 110 PRO B O 1
ATOM 3201 N N . ILE B 2 111 ? 43.876 54.021 -8.181 1.00 35.47 111 ILE B N 1
ATOM 3202 C CA . ILE B 2 111 ? 42.446 54.271 -8.364 1.00 34.85 111 ILE B CA 1
ATOM 3203 C C . ILE B 2 111 ? 42.159 54.415 -9.859 1.00 32.51 111 ILE B C 1
ATOM 3204 O O . ILE B 2 111 ? 42.509 55.418 -10.454 1.00 33.78 111 ILE B O 1
ATOM 3209 N N . LYS B 2 112 ? 41.507 53.423 -10.459 1.00 30.62 112 LYS B N 1
ATOM 3210 C CA . LYS B 2 112 ? 41.243 53.428 -11.908 1.00 27.84 112 LYS B CA 1
ATOM 3211 C C . LYS B 2 112 ? 40.170 54.352 -12.477 1.00 26.35 112 LYS B C 1
ATOM 3212 O O . LYS B 2 112 ? 39.042 54.397 -11.993 1.00 26.00 112 LYS B O 1
ATOM 3218 N N . ALA B 2 113 ? 40.533 55.051 -13.549 1.00 23.18 113 ALA B N 1
ATOM 3219 C CA . ALA B 2 113 ? 39.636 55.969 -14.241 1.00 20.13 113 ALA B CA 1
ATOM 3220 C C . ALA B 2 113 ? 38.381 55.278 -14.806 1.00 20.76 113 ALA B C 1
ATOM 3221 O O . ALA B 2 113 ? 37.277 55.823 -14.717 1.00 21.25 113 ALA B O 1
ATOM 3223 N N . THR B 2 114 ? 38.558 54.091 -15.394 1.00 18.74 114 THR B N 1
ATOM 3224 C CA . THR B 2 114 ? 37.445 53.336 -15.966 1.00 18.52 114 THR B CA 1
ATOM 3225 C C . THR B 2 114 ? 36.447 52.980 -14.879 1.00 20.47 114 THR B C 1
ATOM 3226 O O . THR B 2 114 ? 35.236 53.002 -15.092 1.00 20.52 114 THR B O 1
ATOM 3230 N N . GLN B 2 115 ? 36.966 52.637 -13.711 1.00 20.35 115 GLN B N 1
ATOM 3231 C CA . GLN B 2 115 ? 36.107 52.284 -12.603 1.00 22.29 115 GLN B CA 1
ATOM 3232 C C . GLN B 2 115 ? 35.397 53.525 -12.086 1.00 21.59 115 GLN B C 1
ATOM 3233 O O . GLN B 2 115 ? 34.228 53.471 -11.745 1.00 23.43 115 GLN B O 1
ATOM 3239 N N . LEU B 2 116 ? 36.102 54.649 -12.045 1.00 20.42 116 LEU B N 1
ATOM 3240 C CA . LEU B 2 116 ? 35.497 55.885 -11.583 1.00 19.67 116 LEU B CA 1
ATOM 3241 C C . LEU B 2 116 ? 34.442 56.376 -12.568 1.00 19.47 116 LEU B C 1
ATOM 3242 O O . LEU B 2 116 ? 33.391 56.863 -12.161 1.00 18.79 116 LEU B O 1
ATOM 3247 N N . ALA B 2 117 ? 34.720 56.248 -13.860 1.00 18.50 117 ALA B N 1
ATOM 3248 C CA . ALA B 2 117 ? 33.768 56.676 -14.876 1.00 19.95 117 ALA B CA 1
ATOM 3249 C C . ALA B 2 117 ? 32.483 55.890 -14.674 1.00 21.98 117 ALA B C 1
ATOM 3250 O O . ALA B 2 117 ? 31.386 56.435 -14.699 1.00 23.38 117 ALA B O 1
ATOM 3252 N N . TYR B 2 118 ? 32.641 54.593 -14.459 1.00 22.82 118 TYR B N 1
ATOM 3253 C CA . TYR B 2 118 ? 31.520 53.702 -14.225 1.00 24.81 118 TYR B CA 1
ATOM 3254 C C . TYR B 2 118 ? 30.723 54.130 -12.992 1.00 25.49 118 TYR B C 1
ATOM 3255 O O . TYR B 2 118 ? 29.501 54.190 -13.026 1.00 24.55 118 TYR B O 1
ATOM 3264 N N . LEU B 2 119 ? 31.415 54.403 -11.894 1.00 26.35 119 LEU B N 1
ATOM 3265 C CA . LEU B 2 119 ? 30.731 54.824 -10.680 1.00 26.36 119 LEU B CA 1
ATOM 3266 C C . LEU B 2 119 ? 29.991 56.130 -10.955 1.00 26.71 119 LEU B C 1
ATOM 3267 O O . LEU B 2 119 ? 28.935 56.374 -10.395 1.00 25.42 119 LEU B O 1
ATOM 3272 N N . CYS B 2 120 ? 30.540 56.957 -11.841 1.00 28.51 120 CYS B N 1
ATOM 3273 C CA . CYS B 2 120 ? 29.912 58.224 -12.183 1.00 30.94 120 CYS B CA 1
ATOM 3274 C C . CYS B 2 120 ? 28.647 57.982 -12.990 1.00 32.54 120 CYS B C 1
ATOM 3275 O O . CYS B 2 120 ? 27.643 58.669 -12.810 1.00 32.22 120 CYS B O 1
ATOM 3278 N N . GLY B 2 121 ? 28.699 57.000 -13.884 1.00 34.53 121 GLY B N 1
ATOM 3279 C CA . GLY B 2 121 ? 27.542 56.689 -14.704 1.00 35.27 121 GLY B CA 1
ATOM 3280 C C . GLY B 2 121 ? 27.229 57.807 -15.680 1.00 37.26 121 GLY B C 1
ATOM 3281 O O . GLY B 2 121 ? 27.830 58.883 -15.617 1.00 38.82 121 GLY B O 1
ATOM 3282 N N . GLY B 2 122 ? 26.291 57.558 -16.587 1.00 37.04 122 GLY B N 1
ATOM 3283 C CA . GLY B 2 122 ? 25.937 58.570 -17.563 1.00 35.22 122 GLY B CA 1
ATOM 3284 C C . GLY B 2 122 ? 26.781 58.437 -18.816 1.00 33.92 122 GLY B C 1
ATOM 3285 O O . GLY B 2 122 ? 27.032 57.328 -19.287 1.00 32.60 122 GLY B O 1
ATOM 3286 N N . ALA B 2 123 ? 27.221 59.568 -19.355 1.00 33.61 123 ALA B N 1
ATOM 3287 C CA . ALA B 2 123 ? 28.044 59.573 -20.561 1.00 34.38 123 ALA B CA 1
ATOM 3288 C C . ALA B 2 123 ? 29.522 59.671 -20.205 1.00 34.42 123 ALA B C 1
ATOM 3289 O O . ALA B 2 123 ? 30.376 59.868 -21.081 1.00 36.23 123 ALA B O 1
ATOM 3291 N N . THR B 2 124 ? 29.806 59.531 -18.912 1.00 32.63 124 THR B N 1
ATOM 3292 C CA . THR B 2 124 ? 31.163 59.612 -18.382 1.00 29.88 124 THR B CA 1
ATOM 3293 C C . THR B 2 124 ? 32.022 58.412 -18.778 1.00 27.73 124 THR B C 1
ATOM 3294 O O . THR B 2 124 ? 31.598 57.266 -18.648 1.00 26.62 124 THR B O 1
ATOM 3298 N N . THR B 2 125 ? 33.229 58.693 -19.263 1.00 24.82 125 THR B N 1
ATOM 3299 C CA . THR B 2 125 ? 34.169 57.654 -19.661 1.00 24.73 125 THR B CA 1
ATOM 3300 C C . THR B 2 125 ? 35.559 57.997 -19.163 1.00 24.01 125 THR B C 1
ATOM 3301 O O . THR B 2 125 ? 35.855 59.150 -18.862 1.00 24.13 125 THR B O 1
ATOM 3305 N N . ALA B 2 126 ? 36.416 56.989 -19.095 1.00 23.11 126 ALA B N 1
ATOM 3306 C CA . ALA B 2 126 ? 37.773 57.194 -18.636 1.00 24.83 126 ALA B CA 1
ATOM 3307 C C . ALA B 2 126 ? 38.424 58.253 -19.504 1.00 26.82 126 ALA B C 1
ATOM 3308 O O . ALA B 2 126 ? 39.088 59.152 -18.999 1.00 30.52 126 ALA B O 1
ATOM 3310 N N . ASP B 2 127 ? 38.230 58.144 -20.814 1.00 28.39 127 ASP B N 1
ATOM 3311 C CA . ASP B 2 127 ? 38.817 59.097 -21.740 1.00 29.89 127 ASP B CA 1
ATOM 3312 C C . ASP B 2 127 ? 38.449 60.547 -21.372 1.00 28.03 127 ASP B C 1
ATOM 3313 O O . ASP B 2 127 ? 39.288 61.442 -21.444 1.00 28.71 127 ASP B O 1
ATOM 3318 N N . LYS B 2 128 ? 37.206 60.781 -20.967 1.00 25.03 128 LYS B N 1
ATOM 3319 C CA . LYS B 2 128 ? 36.796 62.124 -20.583 1.00 23.27 128 LYS B CA 1
ATOM 3320 C C . LYS B 2 128 ? 37.418 62.566 -19.259 1.00 22.62 128 LYS B C 1
ATOM 3321 O O . LYS B 2 128 ? 37.822 63.714 -19.110 1.00 22.56 128 LYS B O 1
ATOM 3327 N N . LEU B 2 129 ? 37.484 61.658 -18.293 1.00 20.31 129 LEU B N 1
ATOM 3328 C CA . LEU B 2 129 ? 38.065 61.988 -17.002 1.00 19.00 129 LEU B CA 1
ATOM 3329 C C . LEU B 2 129 ? 39.552 62.309 -17.113 1.00 19.58 129 LEU B C 1
ATOM 3330 O O . LEU B 2 129 ? 40.046 63.183 -16.404 1.00 19.79 129 LEU B O 1
ATOM 3335 N N . LEU B 2 130 ? 40.256 61.612 -18.007 1.00 19.57 130 LEU B N 1
ATOM 3336 C CA . LEU B 2 130 ? 41.686 61.830 -18.219 1.00 19.91 130 LEU B CA 1
ATOM 3337 C C . LEU B 2 130 ? 41.970 63.138 -18.945 1.00 21.30 130 LEU B C 1
ATOM 3338 O O . LEU B 2 130 ? 42.998 63.764 -18.725 1.00 24.45 130 LEU B O 1
ATOM 3343 N N . THR B 2 131 ? 41.070 63.547 -19.823 1.00 22.75 131 THR B N 1
ATOM 3344 C CA . THR B 2 131 ? 41.248 64.815 -20.514 1.00 23.60 131 THR B CA 1
ATOM 3345 C C . THR B 2 131 ? 41.025 65.932 -19.494 1.00 22.08 131 THR B C 1
ATOM 3346 O O . THR B 2 131 ? 41.666 66.978 -19.551 1.00 25.12 131 THR B O 1
ATOM 3350 N N . LEU B 2 132 ? 40.123 65.681 -18.553 1.00 20.43 132 LEU B N 1
ATOM 3351 C CA . LEU B 2 132 ? 39.803 66.633 -17.501 1.00 20.10 132 LEU B CA 1
ATOM 3352 C C . LEU B 2 132 ? 40.904 66.683 -16.443 1.00 21.03 132 LEU B C 1
ATOM 3353 O O . LEU B 2 132 ? 41.083 67.685 -15.777 1.00 22.66 132 LEU B O 1
ATOM 3358 N N . GLU B 2 133 ? 41.634 65.589 -16.286 1.00 21.12 133 GLU B N 1
ATOM 3359 C CA . GLU B 2 133 ? 42.711 65.525 -15.317 1.00 20.41 133 GLU B CA 1
ATOM 3360 C C . GLU B 2 133 ? 43.905 66.361 -15.764 1.00 21.69 133 GLU B C 1
ATOM 3361 O O . GLU B 2 133 ? 44.591 66.950 -14.939 1.00 23.37 133 GLU B O 1
ATOM 3367 N N . VAL B 2 134 ? 44.160 66.409 -17.066 1.00 20.17 134 VAL B N 1
ATOM 3368 C CA . VAL B 2 134 ? 45.279 67.190 -17.586 1.00 19.85 134 VAL B CA 1
ATOM 3369 C C . VAL B 2 134 ? 44.990 68.684 -17.366 1.00 21.00 134 VAL B C 1
ATOM 3370 O O . VAL B 2 134 ? 45.838 69.447 -16.895 1.00 18.96 134 VAL B O 1
ATOM 3374 N N . LYS B 2 135 ? 43.768 69.077 -17.706 1.00 22.78 135 LYS B N 1
ATOM 3375 C CA . LYS B 2 135 ? 43.319 70.445 -17.560 1.00 24.81 135 LYS B CA 1
ATOM 3376 C C . LYS B 2 135 ? 43.332 70.829 -16.080 1.00 23.71 135 LYS B C 1
ATOM 3377 O O . LYS B 2 135 ? 43.653 71.958 -15.738 1.00 26.17 135 LYS B O 1
ATOM 3383 N N . SER B 2 136 ? 43.001 69.891 -15.200 1.00 21.93 136 SER B N 1
ATOM 3384 C CA . SER B 2 136 ? 43.002 70.161 -13.765 1.00 19.36 136 SER B CA 1
ATOM 3385 C C . SER B 2 136 ? 44.435 70.305 -13.241 1.00 19.03 136 SER B C 1
ATOM 3386 O O . SER B 2 136 ? 44.744 71.240 -12.515 1.00 19.21 136 SER B O 1
ATOM 3389 N N . LEU B 2 137 ? 45.312 69.381 -13.615 1.00 18.24 137 LEU B N 1
ATOM 3390 C CA . LEU B 2 137 ? 46.704 69.448 -13.187 1.00 19.51 137 LEU B CA 1
ATOM 3391 C C . LEU B 2 137 ? 47.394 70.726 -13.699 1.00 21.38 137 LEU B C 1
ATOM 3392 O O . LEU B 2 137 ? 48.293 71.255 -13.046 1.00 21.32 137 LEU B O 1
ATOM 3397 N N . ASP B 2 138 ? 46.970 71.212 -14.865 1.00 22.34 138 ASP B N 1
ATOM 3398 C CA . ASP B 2 138 ? 47.515 72.445 -15.431 1.00 21.75 138 ASP B CA 1
ATOM 3399 C C . ASP B 2 138 ? 47.153 73.588 -14.488 1.00 21.62 138 ASP B C 1
ATOM 3400 O O . ASP B 2 138 ? 47.920 74.528 -14.302 1.00 23.52 138 ASP B O 1
ATOM 3405 N N . THR B 2 139 ? 45.963 73.503 -13.911 1.00 20.52 139 THR B N 1
ATOM 3406 C CA . THR B 2 139 ? 45.488 74.507 -12.979 1.00 19.63 139 THR B CA 1
ATOM 3407 C C . THR B 2 139 ? 46.356 74.472 -11.725 1.00 21.05 139 THR B C 1
ATOM 3408 O O . THR B 2 139 ? 46.781 75.504 -11.221 1.00 20.11 139 THR B O 1
ATOM 3412 N N . LEU B 2 140 ? 46.622 73.266 -11.240 1.00 19.60 140 LEU B N 1
ATOM 3413 C CA . LEU B 2 140 ? 47.422 73.064 -10.049 1.00 16.42 140 LEU B CA 1
ATOM 3414 C C . LEU B 2 140 ? 48.925 73.092 -10.339 1.00 17.02 140 LEU B C 1
ATOM 3415 O O . LEU B 2 140 ? 49.727 72.718 -9.495 1.00 17.06 140 LEU B O 1
ATOM 3420 N N . SER B 2 141 ? 49.305 73.541 -11.531 1.00 17.47 141 SER B N 1
ATOM 3421 C CA . SER B 2 141 ? 50.713 73.624 -11.923 1.00 17.19 141 SER B CA 1
ATOM 3422 C C . SER B 2 141 ? 51.465 72.304 -11.750 1.00 19.10 141 SER B C 1
ATOM 3423 O O . SER B 2 141 ? 52.660 72.287 -11.495 1.00 18.38 141 SER B O 1
ATOM 3426 N N . TRP B 2 142 ? 50.746 71.201 -11.879 1.00 16.81 142 TRP B N 1
ATOM 3427 C CA . TRP B 2 142 ? 51.328 69.875 -11.758 1.00 19.61 142 TRP B CA 1
ATOM 3428 C C . TRP B 2 142 ? 51.931 69.537 -10.396 1.00 21.14 142 TRP B C 1
ATOM 3429 O O . TRP B 2 142 ? 52.755 68.633 -10.280 1.00 22.48 142 TRP B O 1
ATOM 3440 N N . VAL B 2 143 ? 51.491 70.268 -9.374 1.00 19.98 143 VAL B N 1
ATOM 3441 C CA . VAL B 2 143 ? 51.898 70.060 -7.988 1.00 16.26 143 VAL B CA 1
ATOM 3442 C C . VAL B 2 143 ? 50.598 69.629 -7.325 1.00 15.87 143 VAL B C 1
ATOM 3443 O O . VAL B 2 143 ? 49.757 70.460 -7.014 1.00 16.01 143 VAL B O 1
ATOM 3447 N N . ALA B 2 144 ? 50.435 68.328 -7.112 1.00 17.17 144 ALA B N 1
ATOM 3448 C CA . ALA B 2 144 ? 49.199 67.796 -6.547 1.00 18.45 144 ALA B CA 1
ATOM 3449 C C . ALA B 2 144 ? 49.135 67.434 -5.071 1.00 18.79 144 ALA B C 1
ATOM 3450 O O . ALA B 2 144 ? 48.047 67.253 -4.534 1.00 20.83 144 ALA B O 1
ATOM 3452 N N . ASP B 2 145 ? 50.266 67.318 -4.398 1.00 19.55 145 ASP B N 1
ATOM 3453 C CA . ASP B 2 145 ? 50.190 66.962 -2.994 1.00 21.56 145 ASP B CA 1
ATOM 3454 C C . ASP B 2 145 ? 50.077 68.181 -2.100 1.00 21.17 145 ASP B C 1
ATOM 3455 O O . ASP B 2 145 ? 50.618 69.238 -2.399 1.00 21.98 145 ASP B O 1
ATOM 3460 N N . ARG B 2 146 ? 49.350 68.016 -1.004 1.00 20.46 146 ARG B N 1
ATOM 3461 C CA . ARG B 2 146 ? 49.132 69.082 -0.044 1.00 21.59 146 ARG B CA 1
ATOM 3462 C C . ARG B 2 146 ? 49.517 68.601 1.339 1.00 24.27 146 ARG B C 1
ATOM 3463 O O . ARG B 2 146 ? 49.753 67.411 1.555 1.00 26.11 146 ARG B O 1
ATOM 3471 N N . CYS B 2 147 ? 49.585 69.543 2.269 1.00 24.08 147 CYS B N 1
ATOM 3472 C CA . CYS B 2 147 ? 49.872 69.245 3.661 1.00 23.36 147 CYS B CA 1
ATOM 3473 C C . CYS B 2 147 ? 48.484 69.292 4.299 1.00 21.33 147 CYS B C 1
ATOM 3474 O O . CYS B 2 147 ? 47.911 70.354 4.505 1.00 19.67 147 CYS B O 1
ATOM 3477 N N . LEU B 2 148 ? 47.939 68.121 4.583 1.00 20.73 148 LEU B N 1
ATOM 3478 C CA . LEU B 2 148 ? 46.603 67.990 5.151 1.00 20.49 148 LEU B CA 1
ATOM 3479 C C . LEU B 2 148 ? 46.543 68.118 6.681 1.00 21.76 148 LEU B C 1
ATOM 3480 O O . LEU B 2 148 ? 47.571 68.089 7.369 1.00 20.34 148 LEU B O 1
ATOM 3485 N N . SER B 2 149 ? 45.328 68.259 7.207 1.00 19.98 149 SER B N 1
ATOM 3486 C CA . SER B 2 149 ? 45.124 68.366 8.649 1.00 20.48 149 SER B CA 1
ATOM 3487 C C . SER B 2 149 ? 45.543 67.061 9.321 1.00 21.97 149 SER B C 1
ATOM 3488 O O . SER B 2 149 ? 45.998 67.053 10.474 1.00 23.15 149 SER B O 1
ATOM 3491 N N . THR B 2 150 ? 45.360 65.959 8.600 1.00 22.04 150 THR B N 1
ATOM 3492 C CA . THR B 2 150 ? 45.754 64.652 9.100 1.00 21.88 150 THR B CA 1
ATOM 3493 C C . THR B 2 150 ? 47.273 64.654 9.229 1.00 22.13 150 THR B C 1
ATOM 3494 O O . THR B 2 150 ? 47.814 64.228 10.244 1.00 24.68 150 THR B O 1
ATOM 3498 N N . ASP B 2 151 ? 47.956 65.148 8.201 1.00 21.73 151 ASP B N 1
ATOM 3499 C CA . ASP B 2 151 ? 49.408 65.188 8.214 1.00 20.47 151 ASP B CA 1
ATOM 3500 C C . ASP B 2 151 ? 49.932 66.100 9.301 1.00 22.16 151 ASP B C 1
ATOM 3501 O O . ASP B 2 151 ? 50.969 65.817 9.889 1.00 26.74 151 ASP B O 1
ATOM 3506 N N . LEU B 2 152 ? 49.231 67.202 9.553 1.00 24.45 152 LEU B N 1
ATOM 3507 C CA . LEU B 2 152 ? 49.651 68.168 10.567 1.00 25.27 152 LEU B CA 1
ATOM 3508 C C . LEU B 2 152 ? 49.596 67.625 11.992 1.00 25.82 152 LEU B C 1
ATOM 3509 O O . LEU B 2 152 ? 50.416 67.983 12.833 1.00 24.64 152 LEU B O 1
ATOM 3514 N N . ILE B 2 153 ? 48.628 66.760 12.256 1.00 25.45 153 ILE B N 1
ATOM 3515 C CA . ILE B 2 153 ? 48.483 66.170 13.576 1.00 27.74 153 ILE B CA 1
ATOM 3516 C C . ILE B 2 153 ? 49.802 65.642 14.133 1.00 29.93 153 ILE B C 1
ATOM 3517 O O . ILE B 2 153 ? 50.073 65.732 15.325 1.00 31.83 153 ILE B O 1
ATOM 3522 N N . CYS B 2 154 ? 50.630 65.099 13.259 1.00 31.04 154 CYS B N 1
ATOM 3523 C CA . CYS B 2 154 ? 51.892 64.535 13.681 1.00 30.99 154 CYS B CA 1
ATOM 3524 C C . CYS B 2 154 ? 53.023 65.574 13.814 1.00 30.42 154 CYS B C 1
ATOM 3525 O O . CYS B 2 154 ? 53.942 65.398 14.627 1.00 30.81 154 CYS B O 1
ATOM 3528 N N . TYR B 2 155 ? 52.954 66.662 13.049 1.00 26.02 155 TYR B N 1
ATOM 3529 C CA . TYR B 2 155 ? 53.976 67.701 13.141 1.00 25.24 155 TYR B CA 1
ATOM 3530 C C . TYR B 2 155 ? 53.812 68.478 14.423 1.00 26.18 155 TYR B C 1
ATOM 3531 O O . TYR B 2 155 ? 54.755 69.091 14.924 1.00 25.82 155 TYR B O 1
ATOM 3540 N N . ILE B 2 156 ? 52.591 68.440 14.941 1.00 26.10 156 ILE B N 1
ATOM 3541 C CA . ILE B 2 156 ? 52.243 69.127 16.163 1.00 27.74 156 ILE B CA 1
ATOM 3542 C C . ILE B 2 156 ? 52.600 68.305 17.379 1.00 28.79 156 ILE B C 1
ATOM 3543 O O . ILE B 2 156 ? 52.995 68.853 18.399 1.00 29.94 156 ILE B O 1
ATOM 3548 N N . LEU B 2 157 ? 52.455 66.991 17.281 1.00 29.42 157 LEU B N 1
ATOM 3549 C CA . LEU B 2 157 ? 52.816 66.134 18.402 1.00 30.83 157 LEU B CA 1
ATOM 3550 C C . LEU B 2 157 ? 54.333 66.158 18.553 1.00 32.99 157 LEU B C 1
ATOM 3551 O O . LEU B 2 157 ? 54.853 66.049 19.658 1.00 36.24 157 LEU B O 1
ATOM 3556 N N . HIS B 2 158 ? 55.040 66.307 17.438 1.00 34.11 158 HIS B N 1
ATOM 3557 C CA . HIS B 2 158 ? 56.499 66.349 17.477 1.00 35.25 158 HIS B CA 1
ATOM 3558 C C . HIS B 2 158 ? 56.938 67.621 18.193 1.00 35.92 158 HIS B C 1
ATOM 3559 O O . HIS B 2 158 ? 57.723 67.572 19.133 1.00 38.05 158 HIS B O 1
ATOM 3566 N N . ILE B 2 159 ? 56.422 68.758 17.735 1.00 35.07 159 ILE B N 1
ATOM 3567 C CA . ILE B 2 159 ? 56.721 70.057 18.324 1.00 31.86 159 ILE B CA 1
ATOM 3568 C C . ILE B 2 159 ? 56.460 70.066 19.837 1.00 32.71 159 ILE B C 1
ATOM 3569 O O . ILE B 2 159 ? 57.123 70.782 20.591 1.00 33.44 159 ILE B O 1
ATOM 3574 N N . MET B 2 160 ? 55.485 69.279 20.274 1.00 32.40 160 MET B N 1
ATOM 3575 C CA . MET B 2 160 ? 55.145 69.194 21.688 1.00 31.47 160 MET B CA 1
ATOM 3576 C C . MET B 2 160 ? 55.885 68.028 22.342 1.00 33.35 160 MET B C 1
ATOM 3577 O O . MET B 2 160 ? 55.468 67.540 23.394 1.00 34.46 160 MET B O 1
ATOM 3582 N N . HIS B 2 161 ? 56.978 67.594 21.719 1.00 35.12 161 HIS B N 1
ATOM 3583 C CA . HIS B 2 161 ? 57.777 66.461 22.198 1.00 36.09 161 HIS B CA 1
ATOM 3584 C C . HIS B 2 161 ? 56.962 65.371 22.886 1.00 35.04 161 HIS B C 1
ATOM 3585 O O . HIS B 2 161 ? 57.242 64.994 24.017 1.00 35.21 161 HIS B O 1
ATOM 3592 N N . ALA B 2 162 ? 55.953 64.868 22.182 1.00 34.04 162 ALA B N 1
ATOM 3593 C CA . ALA B 2 162 ? 55.085 63.819 22.691 1.00 35.77 162 ALA B CA 1
ATOM 3594 C C . ALA B 2 162 ? 55.793 62.490 22.547 1.00 36.59 162 ALA B C 1
ATOM 3595 O O . ALA B 2 162 ? 56.714 62.365 21.749 1.00 38.55 162 ALA B O 1
ATOM 3597 N N . PRO B 2 163 ? 55.385 61.482 23.331 1.00 36.88 163 PRO B N 1
ATOM 3598 C CA . PRO B 2 163 ? 56.010 60.155 23.253 1.00 36.01 163 PRO B CA 1
ATOM 3599 C C . PRO B 2 163 ? 55.517 59.397 22.020 1.00 35.50 163 PRO B C 1
ATOM 3600 O O . PRO B 2 163 ? 54.348 59.494 21.662 1.00 36.17 163 PRO B O 1
ATOM 3604 N N . ARG B 2 164 ? 56.402 58.638 21.383 1.00 37.41 164 ARG B N 1
ATOM 3605 C CA . ARG B 2 164 ? 56.057 57.859 20.185 1.00 39.69 164 ARG B CA 1
ATOM 3606 C C . ARG B 2 164 ? 54.735 57.115 20.315 1.00 40.25 164 ARG B C 1
ATOM 3607 O O . ARG B 2 164 ? 53.893 57.132 19.417 1.00 41.04 164 ARG B O 1
ATOM 3615 N N . GLU B 2 165 ? 54.580 56.442 21.445 1.00 39.31 165 GLU B N 1
ATOM 3616 C CA . GLU B 2 165 ? 53.404 55.634 21.731 1.00 40.84 165 GLU B CA 1
ATOM 3617 C C . GLU B 2 165 ? 52.071 56.363 21.699 1.00 40.14 165 GLU B C 1
ATOM 3618 O O . GLU B 2 165 ? 51.020 55.734 21.555 1.00 40.26 165 GLU B O 1
ATOM 3624 N N . ASP B 2 166 ? 52.100 57.682 21.847 1.00 37.54 166 ASP B N 1
ATOM 3625 C CA . ASP B 2 166 ? 50.863 58.446 21.831 1.00 35.43 166 ASP B CA 1
ATOM 3626 C C . ASP B 2 166 ? 50.325 58.641 20.418 1.00 33.65 166 ASP B C 1
ATOM 3627 O O . ASP B 2 166 ? 49.152 58.418 20.163 1.00 32.51 166 ASP B O 1
ATOM 3632 N N . TYR B 2 167 ? 51.191 59.039 19.496 1.00 32.81 167 TYR B N 1
ATOM 3633 C CA . TYR B 2 167 ? 50.775 59.288 18.122 1.00 32.76 167 TYR B CA 1
ATOM 3634 C C . TYR B 2 167 ? 49.653 58.417 17.571 1.00 33.05 167 TYR B C 1
ATOM 3635 O O . TYR B 2 167 ? 48.647 58.930 17.102 1.00 34.56 167 TYR B O 1
ATOM 3644 N N . LEU B 2 168 ? 49.817 57.105 17.623 1.00 34.58 168 LEU B N 1
ATOM 3645 C CA . LEU B 2 168 ? 48.804 56.219 17.073 1.00 34.87 168 LEU B CA 1
ATOM 3646 C C . LEU B 2 168 ? 47.405 56.465 17.579 1.00 34.74 168 LEU B C 1
ATOM 3647 O O . LEU B 2 168 ? 46.512 56.779 16.799 1.00 36.94 168 LEU B O 1
ATOM 3652 N N . ASN B 2 169 ? 47.200 56.294 18.879 1.00 36.36 169 ASN B N 1
ATOM 3653 C CA . ASN B 2 169 ? 45.871 56.480 19.453 1.00 36.47 169 ASN B CA 1
ATOM 3654 C C . ASN B 2 169 ? 45.308 57.827 19.056 1.00 34.24 169 ASN B C 1
ATOM 3655 O O . ASN B 2 169 ? 44.134 57.938 18.716 1.00 33.01 169 ASN B O 1
ATOM 3660 N N . ILE B 2 170 ? 46.161 58.847 19.098 1.00 32.87 170 ILE B N 1
ATOM 3661 C CA . ILE B 2 170 ? 45.767 60.212 18.776 1.00 29.77 170 ILE B CA 1
ATOM 3662 C C . ILE B 2 170 ? 45.401 60.382 17.317 1.00 29.04 170 ILE B C 1
ATOM 3663 O O . ILE B 2 170 ? 44.351 60.927 16.987 1.00 29.57 170 ILE B O 1
ATOM 3668 N N . TYR B 2 171 ? 46.257 59.910 16.433 1.00 25.90 171 TYR B N 1
ATOM 3669 C CA . TYR B 2 171 ? 45.951 60.013 15.023 1.00 26.74 171 TYR B CA 1
ATOM 3670 C C . TYR B 2 171 ? 44.580 59.403 14.752 1.00 26.86 171 TYR B C 1
ATOM 3671 O O . TYR B 2 171 ? 43.735 60.009 14.093 1.00 27.44 171 TYR B O 1
ATOM 3680 N N . ASN B 2 172 ? 44.362 58.203 15.275 1.00 24.87 172 ASN B N 1
ATOM 3681 C CA . ASN B 2 172 ? 43.113 57.512 15.054 1.00 25.54 172 ASN B CA 1
ATOM 3682 C C . ASN B 2 172 ? 41.879 58.156 15.635 1.00 26.14 172 ASN B C 1
ATOM 3683 O O . ASN B 2 172 ? 40.766 57.852 15.208 1.00 26.82 172 ASN B O 1
ATOM 3688 N N . LEU B 2 173 ? 42.043 59.029 16.615 1.00 26.45 173 LEU B N 1
ATOM 3689 C CA . LEU B 2 173 ? 40.870 59.670 17.169 1.00 27.85 173 LEU B CA 1
ATOM 3690 C C . LEU B 2 173 ? 40.564 60.916 16.361 1.00 28.48 173 LEU B C 1
ATOM 3691 O O . LEU B 2 173 ? 39.401 61.256 16.133 1.00 29.16 173 LEU B O 1
ATOM 3696 N N . CYS B 2 174 ? 41.618 61.576 15.900 1.00 27.40 174 CYS B N 1
ATOM 3697 C CA . CYS B 2 174 ? 41.475 62.798 15.129 1.00 29.47 174 CYS B CA 1
ATOM 3698 C C . CYS B 2 174 ? 40.987 62.595 13.707 1.00 29.52 174 CYS B C 1
ATOM 3699 O O . CYS B 2 174 ? 40.226 63.402 13.198 1.00 29.95 174 CYS B O 1
ATOM 3702 N N . ARG B 2 175 ? 41.431 61.521 13.066 1.00 31.17 175 ARG B N 1
ATOM 3703 C CA . ARG B 2 175 ? 41.051 61.241 11.688 1.00 30.39 175 ARG B CA 1
ATOM 3704 C C . ARG B 2 175 ? 39.548 61.396 11.437 1.00 29.31 175 ARG B C 1
ATOM 3705 O O . ARG B 2 175 ? 39.130 62.229 10.631 1.00 30.77 175 ARG B O 1
ATOM 3713 N N . PRO B 2 176 ? 38.713 60.614 12.141 1.00 26.97 176 PRO B N 1
ATOM 3714 C CA . PRO B 2 176 ? 37.269 60.724 11.921 1.00 24.68 176 PRO B CA 1
ATOM 3715 C C . PRO B 2 176 ? 36.681 62.122 12.057 1.00 24.49 176 PRO B C 1
ATOM 3716 O O . PRO B 2 176 ? 35.768 62.489 11.321 1.00 27.27 176 PRO B O 1
ATOM 3720 N N . LYS B 2 177 ? 37.193 62.904 12.996 1.00 24.56 177 LYS B N 1
ATOM 3721 C CA . LYS B 2 177 ? 36.693 64.259 13.196 1.00 23.47 177 LYS B CA 1
ATOM 3722 C C . LYS B 2 177 ? 37.055 65.161 12.023 1.00 22.99 177 LYS B C 1
ATOM 3723 O O . LYS B 2 177 ? 36.247 65.986 11.599 1.00 22.72 177 LYS B O 1
ATOM 3729 N N . ILE B 2 178 ? 38.275 64.993 11.514 1.00 20.96 178 ILE B N 1
ATOM 3730 C CA . ILE B 2 178 ? 38.784 65.783 10.399 1.00 20.44 178 ILE B CA 1
ATOM 3731 C C . ILE B 2 178 ? 38.005 65.535 9.112 1.00 22.67 178 ILE B C 1
ATOM 3732 O O . ILE B 2 178 ? 37.739 66.457 8.352 1.00 21.70 178 ILE B O 1
ATOM 3737 N N . PHE B 2 179 ? 37.655 64.274 8.876 1.00 22.00 179 PHE B N 1
ATOM 3738 C CA . PHE B 2 179 ? 36.912 63.883 7.688 1.00 21.70 179 PHE B CA 1
ATOM 3739 C C . PHE B 2 179 ? 35.537 64.511 7.701 1.00 22.12 179 PHE B C 1
ATOM 3740 O O . PHE B 2 179 ? 35.034 64.921 6.668 1.00 23.40 179 PHE B O 1
ATOM 3748 N N . CYS B 2 180 ? 34.929 64.572 8.878 1.00 21.38 180 CYS B N 1
ATOM 3749 C CA . CYS B 2 180 ? 33.614 65.166 9.021 1.00 22.70 180 CYS B CA 1
ATOM 3750 C C . CYS B 2 180 ? 33.713 66.662 8.811 1.00 22.66 180 CYS B C 1
ATOM 3751 O O . CYS B 2 180 ? 32.820 67.278 8.232 1.00 24.60 180 CYS B O 1
ATOM 3754 N N . ALA B 2 181 ? 34.810 67.239 9.286 1.00 20.63 181 ALA B N 1
ATOM 3755 C CA . ALA B 2 181 ? 35.036 68.663 9.154 1.00 21.00 181 ALA B CA 1
ATOM 3756 C C . ALA B 2 181 ? 35.145 69.031 7.689 1.00 20.81 181 ALA B C 1
ATOM 3757 O O . ALA B 2 181 ? 34.660 70.078 7.265 1.00 21.45 181 ALA B O 1
ATOM 3759 N N . LEU B 2 182 ? 35.775 68.152 6.919 1.00 20.80 182 LEU B N 1
ATOM 3760 C CA . LEU B 2 182 ? 35.971 68.370 5.497 1.00 20.39 182 LEU B CA 1
ATOM 3761 C C . LEU B 2 182 ? 34.672 68.388 4.721 1.00 21.27 182 LEU B C 1
ATOM 3762 O O . LEU B 2 182 ? 34.539 69.111 3.747 1.00 25.45 182 LEU B O 1
ATOM 3767 N N . CYS B 2 183 ? 33.699 67.609 5.165 1.00 24.35 183 CYS B N 1
ATOM 3768 C CA . CYS B 2 183 ? 32.414 67.562 4.487 1.00 25.82 183 CYS B CA 1
ATOM 3769 C C . CYS B 2 183 ? 31.506 68.706 4.891 1.00 27.27 183 CYS B C 1
ATOM 3770 O O . CYS B 2 183 ? 30.453 68.906 4.291 1.00 27.95 183 CYS B O 1
ATOM 3773 N N . ASP B 2 184 ? 31.892 69.444 5.926 1.00 29.29 184 ASP B N 1
ATOM 3774 C CA . ASP B 2 184 ? 31.087 70.575 6.364 1.00 29.69 184 ASP B CA 1
ATOM 3775 C C . ASP B 2 184 ? 31.800 71.829 5.861 1.00 28.49 184 ASP B C 1
ATOM 3776 O O . ASP B 2 184 ? 32.938 72.088 6.224 1.00 29.12 184 ASP B O 1
ATOM 3781 N N . GLY B 2 185 ? 31.133 72.589 5.003 1.00 28.09 185 GLY B N 1
ATOM 3782 C CA . GLY B 2 185 ? 31.727 73.795 4.460 1.00 27.36 185 GLY B CA 1
ATOM 3783 C C . GLY B 2 185 ? 32.052 74.844 5.504 1.00 27.47 185 GLY B C 1
ATOM 3784 O O . GLY B 2 185 ? 33.015 75.582 5.353 1.00 27.21 185 GLY B O 1
ATOM 3785 N N . ARG B 2 186 ? 31.251 74.915 6.561 1.00 27.29 186 ARG B N 1
ATOM 3786 C CA . ARG B 2 186 ? 31.496 75.889 7.609 1.00 29.65 186 ARG B CA 1
ATOM 3787 C C . ARG B 2 186 ? 32.726 75.561 8.435 1.00 28.89 186 ARG B C 1
ATOM 3788 O O . ARG B 2 186 ? 33.201 76.403 9.183 1.00 31.47 186 ARG B O 1
ATOM 3796 N N . SER B 2 187 ? 33.247 74.346 8.299 1.00 27.53 187 SER B N 1
ATOM 3797 C CA . SER B 2 187 ? 34.441 73.950 9.039 1.00 24.96 187 SER B CA 1
ATOM 3798 C C . SER B 2 187 ? 35.583 73.567 8.113 1.00 24.25 187 SER B C 1
ATOM 3799 O O . SER B 2 187 ? 36.733 73.545 8.522 1.00 26.46 187 SER B O 1
ATOM 3802 N N . ALA B 2 188 ? 35.260 73.278 6.865 1.00 21.87 188 ALA B N 1
ATOM 3803 C CA . ALA B 2 188 ? 36.263 72.892 5.900 1.00 21.90 188 ALA B CA 1
ATOM 3804 C C . ALA B 2 188 ? 36.998 74.085 5.295 1.00 22.15 188 ALA B C 1
ATOM 3805 O O . ALA B 2 188 ? 38.053 73.916 4.681 1.00 24.73 188 ALA B O 1
ATOM 3807 N N . MET B 2 189 ? 36.456 75.287 5.456 1.00 22.04 189 MET B N 1
ATOM 3808 C CA . MET B 2 189 ? 37.113 76.469 4.908 1.00 22.84 189 MET B CA 1
ATOM 3809 C C . MET B 2 189 ? 38.099 77.069 5.926 1.00 23.44 189 MET B C 1
ATOM 3810 O O . MET B 2 189 ? 38.796 78.050 5.655 1.00 23.28 189 MET B O 1
ATOM 3815 N N . LYS B 2 190 ? 38.172 76.446 7.096 1.00 24.30 190 LYS B N 1
ATOM 3816 C CA . LYS B 2 190 ? 39.081 76.897 8.136 1.00 23.67 190 LYS B CA 1
ATOM 3817 C C . LYS B 2 190 ? 40.494 76.414 7.823 1.00 23.90 190 LYS B C 1
ATOM 3818 O O . LYS B 2 190 ? 40.672 75.396 7.163 1.00 23.07 190 LYS B O 1
ATOM 3824 N N . ARG B 2 191 ? 41.493 77.154 8.293 1.00 23.38 191 ARG B N 1
ATOM 3825 C CA . ARG B 2 191 ? 42.892 76.794 8.075 1.00 23.25 191 ARG B CA 1
ATOM 3826 C C . ARG B 2 191 ? 43.115 75.362 8.547 1.00 22.11 191 ARG B C 1
ATOM 3827 O O . ARG B 2 191 ? 42.463 74.908 9.482 1.00 24.73 191 ARG B O 1
ATOM 3835 N N . PRO B 2 192 ? 44.031 74.630 7.894 1.00 19.85 192 PRO B N 1
ATOM 3836 C CA . PRO B 2 192 ? 44.373 73.243 8.221 1.00 18.22 192 PRO B CA 1
ATOM 3837 C C . PRO B 2 192 ? 44.828 73.004 9.667 1.00 18.08 192 PRO B C 1
ATOM 3838 O O . PRO B 2 192 ? 44.336 72.097 10.322 1.00 19.40 192 PRO B O 1
ATOM 3842 N N . VAL B 2 193 ? 45.774 73.796 10.161 1.00 17.37 193 VAL B N 1
ATOM 3843 C CA . VAL B 2 193 ? 46.252 73.617 11.529 1.00 19.28 193 VAL B CA 1
ATOM 3844 C C . VAL B 2 193 ? 45.161 73.843 12.556 1.00 19.24 193 VAL B C 1
ATOM 3845 O O . VAL B 2 193 ? 45.094 73.134 13.552 1.00 20.09 193 VAL B O 1
ATOM 3849 N N . LEU B 2 194 ? 44.320 74.843 12.318 1.00 18.41 194 LEU B N 1
ATOM 3850 C CA . LEU B 2 194 ? 43.238 75.155 13.233 1.00 19.18 194 LEU B CA 1
ATOM 3851 C C . LEU B 2 194 ? 42.311 73.958 13.380 1.00 17.89 194 LEU B C 1
ATOM 3852 O O . LEU B 2 194 ? 41.824 73.674 14.462 1.00 18.87 194 LEU B O 1
ATOM 3857 N N . ILE B 2 195 ? 42.067 73.266 12.278 1.00 18.98 195 ILE B N 1
ATOM 3858 C CA . ILE B 2 195 ? 41.208 72.095 12.278 1.00 20.03 195 ILE B CA 1
ATOM 3859 C C . ILE B 2 195 ? 41.943 70.989 13.018 1.00 20.12 195 ILE B C 1
ATOM 3860 O O . ILE B 2 195 ? 41.356 70.251 13.807 1.00 21.06 195 ILE B O 1
ATOM 3865 N N . THR B 2 196 ? 43.242 70.907 12.769 1.00 20.44 196 THR B N 1
ATOM 3866 C CA . THR B 2 196 ? 44.104 69.923 13.397 1.00 19.01 196 THR B CA 1
ATOM 3867 C C . THR B 2 196 ? 44.135 70.161 14.899 1.00 18.72 196 THR B C 1
ATOM 3868 O O . THR B 2 196 ? 43.824 69.270 15.677 1.00 17.79 196 THR B O 1
ATOM 3872 N N . LEU B 2 197 ? 44.515 71.371 15.296 1.00 16.93 197 LEU B N 1
ATOM 3873 C CA . LEU B 2 197 ? 44.573 71.731 16.699 1.00 16.86 197 LEU B CA 1
ATOM 3874 C C . LEU B 2 197 ? 43.215 71.559 17.389 1.00 18.32 197 LEU B C 1
ATOM 3875 O O . LEU B 2 197 ? 43.155 71.131 18.545 1.00 20.78 197 LEU B O 1
ATOM 3880 N N . ALA B 2 198 ? 42.132 71.874 16.683 1.00 16.65 198 ALA B N 1
ATOM 3881 C CA . ALA B 2 198 ? 40.787 71.728 17.230 1.00 15.07 198 ALA B CA 1
ATOM 3882 C C . ALA B 2 198 ? 40.506 70.265 17.564 1.00 15.96 198 ALA B C 1
ATOM 3883 O O . ALA B 2 198 ? 40.076 69.938 18.659 1.00 15.79 198 ALA B O 1
ATOM 3885 N N . CYS B 2 199 ? 40.755 69.387 16.604 1.00 19.02 199 CYS B N 1
ATOM 3886 C CA . CYS B 2 199 ? 40.541 67.962 16.798 1.00 22.10 199 CYS B CA 1
ATOM 3887 C C . CYS B 2 199 ? 41.472 67.446 17.903 1.00 22.36 199 CYS B C 1
ATOM 3888 O O . CYS B 2 199 ? 41.068 66.634 18.737 1.00 20.14 199 CYS B O 1
ATOM 3891 N N . MET B 2 200 ? 42.716 67.925 17.902 1.00 22.56 200 MET B N 1
ATOM 3892 C CA . MET B 2 200 ? 43.682 67.543 18.922 1.00 24.98 200 MET B CA 1
ATOM 3893 C C . MET B 2 200 ? 43.199 67.990 20.311 1.00 27.15 200 MET B C 1
ATOM 3894 O O . MET B 2 200 ? 43.364 67.259 21.294 1.00 27.50 200 MET B O 1
ATOM 3899 N N . HIS B 2 201 ? 42.598 69.181 20.383 1.00 26.19 201 HIS B N 1
ATOM 3900 C CA . HIS B 2 201 ? 42.067 69.709 21.644 1.00 24.82 201 HIS B CA 1
ATOM 3901 C C . HIS B 2 201 ? 40.963 68.779 22.140 1.00 24.53 201 HIS B C 1
ATOM 3902 O O . HIS B 2 201 ? 40.943 68.357 23.294 1.00 24.53 201 HIS B O 1
ATOM 3909 N N . LEU B 2 202 ? 40.045 68.468 21.235 1.00 24.77 202 LEU B N 1
ATOM 3910 C CA . LEU B 2 202 ? 38.918 67.599 21.520 1.00 25.57 202 LEU B CA 1
ATOM 3911 C C . LEU B 2 202 ? 39.349 66.249 22.056 1.00 26.03 202 LEU B C 1
ATOM 3912 O O . LEU B 2 202 ? 38.630 65.620 22.829 1.00 29.45 202 LEU B O 1
ATOM 3917 N N . THR B 2 203 ? 40.532 65.810 21.661 1.00 26.01 203 THR B N 1
ATOM 3918 C CA . THR B 2 203 ? 40.995 64.511 22.087 1.00 27.18 203 THR B CA 1
ATOM 3919 C C . THR B 2 203 ? 42.109 64.519 23.130 1.00 27.53 203 THR B C 1
ATOM 3920 O O . THR B 2 203 ? 42.249 63.571 23.900 1.00 29.24 203 THR B O 1
ATOM 3924 N N . MET B 2 204 ? 42.893 65.585 23.165 1.00 27.10 204 MET B N 1
ATOM 3925 C CA . MET B 2 204 ? 44.010 65.659 24.100 1.00 27.57 204 MET B CA 1
ATOM 3926 C C . MET B 2 204 ? 43.811 66.583 25.291 1.00 29.48 204 MET B C 1
ATOM 3927 O O . MET B 2 204 ? 44.482 66.431 26.302 1.00 30.26 204 MET B O 1
ATOM 3932 N N . ASN B 2 205 ? 42.906 67.545 25.168 1.00 31.79 205 ASN B N 1
ATOM 3933 C CA . ASN B 2 205 ? 42.672 68.491 26.247 1.00 33.78 205 ASN B CA 1
ATOM 3934 C C . ASN B 2 205 ? 42.363 67.830 27.577 1.00 34.83 205 ASN B C 1
ATOM 3935 O O . ASN B 2 205 ? 41.439 67.037 27.690 1.00 36.98 205 ASN B O 1
ATOM 3940 N N . GLN B 2 206 ? 43.140 68.183 28.589 1.00 35.66 206 GLN B N 1
ATOM 3941 C CA . GLN B 2 206 ? 42.966 67.640 29.923 1.00 36.90 206 GLN B CA 1
ATOM 3942 C C . GLN B 2 206 ? 43.087 66.124 29.969 1.00 37.80 206 GLN B C 1
ATOM 3943 O O . GLN B 2 206 ? 42.404 65.481 30.755 1.00 40.54 206 GLN B O 1
ATOM 3949 N N . LYS B 2 207 ? 43.951 65.551 29.134 1.00 37.31 207 LYS B N 1
ATOM 3950 C CA . LYS B 2 207 ? 44.156 64.106 29.143 1.00 37.16 207 LYS B CA 1
ATOM 3951 C C . LYS B 2 207 ? 45.630 63.775 29.020 1.00 36.53 207 LYS B C 1
ATOM 3952 O O . LYS B 2 207 ? 46.073 62.705 29.461 1.00 38.41 207 LYS B O 1
ATOM 3958 N N . TYR B 2 208 ? 46.378 64.696 28.415 1.00 34.99 208 TYR B N 1
ATOM 3959 C CA . TYR B 2 208 ? 47.820 64.551 28.228 1.00 34.87 208 TYR B CA 1
ATOM 3960 C C . TYR B 2 208 ? 48.458 65.802 28.809 1.00 36.92 208 TYR B C 1
ATOM 3961 O O . TYR B 2 208 ? 47.995 66.914 28.558 1.00 39.76 208 TYR B O 1
ATOM 3970 N N . ASP B 2 209 ? 49.518 65.634 29.585 1.00 36.53 209 ASP B N 1
ATOM 3971 C CA . ASP B 2 209 ? 50.165 66.788 30.200 1.00 37.67 209 ASP B CA 1
ATOM 3972 C C . ASP B 2 209 ? 51.011 67.639 29.262 1.00 34.17 209 ASP B C 1
ATOM 3973 O O . ASP B 2 209 ? 51.047 68.854 29.405 1.00 34.26 209 ASP B O 1
ATOM 3978 N N . TYR B 2 210 ? 51.699 67.025 28.310 1.00 32.28 210 TYR B N 1
ATOM 3979 C CA . TYR B 2 210 ? 52.506 67.825 27.405 1.00 31.09 210 TYR B CA 1
ATOM 3980 C C . TYR B 2 210 ? 51.622 68.718 26.556 1.00 32.30 210 TYR B C 1
ATOM 3981 O O . TYR B 2 210 ? 52.045 69.798 26.145 1.00 34.68 210 TYR B O 1
ATOM 3990 N N . TYR B 2 211 ? 50.390 68.283 26.311 1.00 31.81 211 TYR B N 1
ATOM 3991 C CA . TYR B 2 211 ? 49.448 69.083 25.525 1.00 32.28 211 TYR B CA 1
ATOM 3992 C C . TYR B 2 211 ? 49.106 70.358 26.283 1.00 33.40 211 TYR B C 1
ATOM 3993 O O . TYR B 2 211 ? 49.272 71.475 25.793 1.00 33.07 211 TYR B O 1
ATOM 4002 N N . GLU B 2 212 ? 48.614 70.143 27.495 1.00 34.24 212 GLU B N 1
ATOM 4003 C CA . GLU B 2 212 ? 48.199 71.186 28.405 1.00 35.06 212 GLU B CA 1
ATOM 4004 C C . GLU B 2 212 ? 49.296 72.187 28.770 1.00 34.57 212 GLU B C 1
ATOM 4005 O O . GLU B 2 212 ? 49.000 73.313 29.149 1.00 35.61 212 GLU B O 1
ATOM 4011 N N . ASN B 2 213 ? 50.555 71.778 28.647 1.00 34.62 213 ASN B N 1
ATOM 4012 C CA . ASN B 2 213 ? 51.689 72.645 28.969 1.00 33.86 213 ASN B CA 1
ATOM 4013 C C . ASN B 2 213 ? 52.207 73.459 27.790 1.00 33.29 213 ASN B C 1
ATOM 4014 O O . ASN B 2 213 ? 52.784 74.525 27.983 1.00 33.91 213 ASN B O 1
ATOM 4019 N N . ARG B 2 214 ? 52.008 72.955 26.576 1.00 32.02 214 ARG B N 1
ATOM 4020 C CA . ARG B 2 214 ? 52.508 73.620 25.378 1.00 30.69 214 ARG B CA 1
ATOM 4021 C C . ARG B 2 214 ? 51.522 74.226 24.396 1.00 29.68 214 ARG B C 1
ATOM 4022 O O . ARG B 2 214 ? 51.928 74.976 23.510 1.00 28.13 214 ARG B O 1
ATOM 4030 N N . ILE B 2 215 ? 50.243 73.908 24.530 1.00 28.18 215 ILE B N 1
ATOM 4031 C CA . ILE B 2 215 ? 49.266 74.408 23.578 1.00 29.11 215 ILE B CA 1
ATOM 4032 C C . ILE B 2 215 ? 49.183 75.923 23.432 1.00 31.56 215 ILE B C 1
ATOM 4033 O O . ILE B 2 215 ? 48.890 76.423 22.343 1.00 30.84 215 ILE B O 1
ATOM 4038 N N . ASP B 2 216 ? 49.441 76.661 24.508 1.00 32.88 216 ASP B N 1
ATOM 4039 C CA . ASP B 2 216 ? 49.354 78.110 24.416 1.00 33.43 216 ASP B CA 1
ATOM 4040 C C . ASP B 2 216 ? 50.420 78.735 23.539 1.00 31.76 216 ASP B C 1
ATOM 4041 O O . ASP B 2 216 ? 50.121 79.621 22.731 1.00 31.43 216 ASP B O 1
ATOM 4046 N N . GLY B 2 217 ? 51.655 78.269 23.696 1.00 31.08 217 GLY B N 1
ATOM 4047 C CA . GLY B 2 217 ? 52.752 78.784 22.896 1.00 30.88 217 GLY B CA 1
ATOM 4048 C C . GLY B 2 217 ? 52.597 78.366 21.444 1.00 30.20 217 GLY B C 1
ATOM 4049 O O . GLY B 2 217 ? 52.850 79.150 20.523 1.00 31.15 217 GLY B O 1
ATOM 4050 N N . VAL B 2 218 ? 52.186 77.120 21.242 1.00 28.23 218 VAL B N 1
ATOM 4051 C CA . VAL B 2 218 ? 51.975 76.610 19.909 1.00 26.66 218 VAL B CA 1
ATOM 4052 C C . VAL B 2 218 ? 51.000 77.558 19.236 1.00 26.88 218 VAL B C 1
ATOM 4053 O O . VAL B 2 218 ? 51.324 78.160 18.220 1.00 27.73 218 VAL B O 1
ATOM 4057 N N . CYS B 2 219 ? 49.817 77.718 19.815 1.00 26.98 219 CYS B N 1
ATOM 4058 C CA . CYS B 2 219 ? 48.807 78.612 19.233 1.00 28.39 219 CYS B CA 1
ATOM 4059 C C . CYS B 2 219 ? 49.353 80.009 18.969 1.00 28.86 219 CYS B C 1
ATOM 4060 O O . CYS B 2 219 ? 49.090 80.604 17.921 1.00 28.56 219 CYS B O 1
ATOM 4063 N N . LYS B 2 220 ? 50.103 80.528 19.932 1.00 27.63 220 LYS B N 1
ATOM 4064 C CA . LYS B 2 220 ? 50.687 81.856 19.824 1.00 28.36 220 LYS B CA 1
ATOM 4065 C C . LYS B 2 220 ? 51.654 81.994 18.641 1.00 28.41 220 LYS B C 1
ATOM 4066 O O . LYS B 2 220 ? 51.623 82.989 17.911 1.00 28.51 220 LYS B O 1
ATOM 4072 N N . SER B 2 221 ? 52.516 80.997 18.461 1.00 28.10 221 SER B N 1
ATOM 4073 C CA . SER B 2 221 ? 53.487 81.017 17.377 1.00 28.01 221 SER B CA 1
ATOM 4074 C C . SER B 2 221 ? 52.809 80.899 16.014 1.00 27.72 221 SER B C 1
ATOM 4075 O O . SER B 2 221 ? 53.392 81.258 14.986 1.00 28.53 221 SER B O 1
ATOM 4078 N N . LEU B 2 222 ? 51.577 80.400 16.013 1.00 25.56 222 LEU B N 1
ATOM 4079 C CA . LEU B 2 222 ? 50.817 80.223 14.789 1.00 25.31 222 LEU B CA 1
ATOM 4080 C C . LEU B 2 222 ? 49.746 81.300 14.641 1.00 27.59 222 LEU B C 1
ATOM 4081 O O . LEU B 2 222 ? 48.917 81.257 13.730 1.00 28.75 222 LEU B O 1
ATOM 4086 N N . TYR B 2 223 ? 49.766 82.264 15.551 1.00 27.17 223 TYR B N 1
ATOM 4087 C CA . TYR B 2 223 ? 48.816 83.365 15.529 1.00 27.05 223 TYR B CA 1
ATOM 4088 C C . TYR B 2 223 ? 47.382 82.924 15.775 1.00 26.67 223 TYR B C 1
ATOM 4089 O O . TYR B 2 223 ? 46.451 83.483 15.189 1.00 28.77 223 TYR B O 1
ATOM 4098 N N . ILE B 2 224 ? 47.196 81.927 16.633 1.00 24.76 224 ILE B N 1
ATOM 4099 C CA . ILE B 2 224 ? 45.852 81.457 16.933 1.00 22.08 224 ILE B CA 1
ATOM 4100 C C . ILE B 2 224 ? 45.468 81.821 18.355 1.00 22.71 224 ILE B C 1
ATOM 4101 O O . ILE B 2 224 ? 46.189 81.527 19.303 1.00 24.27 224 ILE B O 1
ATOM 4106 N N . THR B 2 225 ? 44.323 82.473 18.500 1.00 23.47 225 THR B N 1
ATOM 4107 C CA . THR B 2 225 ? 43.854 82.879 19.811 1.00 25.06 225 THR B CA 1
ATOM 4108 C C . THR B 2 225 ? 43.104 81.708 20.453 1.00 28.21 225 THR B C 1
ATOM 4109 O O . THR B 2 225 ? 42.706 80.763 19.775 1.00 28.43 225 THR B O 1
ATOM 4113 N N . LYS B 2 226 ? 42.920 81.768 21.765 1.00 28.88 226 LYS B N 1
ATOM 4114 C CA . LYS B 2 226 ? 42.231 80.706 22.465 1.00 30.30 226 LYS B CA 1
ATOM 4115 C C . LYS B 2 226 ? 40.806 80.644 21.941 1.00 30.74 226 LYS B C 1
ATOM 4116 O O . LYS B 2 226 ? 40.233 79.565 21.760 1.00 30.63 226 LYS B O 1
ATOM 4122 N N . GLU B 2 227 ? 40.258 81.820 21.667 1.00 30.85 227 GLU B N 1
ATOM 4123 C CA . GLU B 2 227 ? 38.904 81.949 21.147 1.00 31.83 227 GLU B CA 1
ATOM 4124 C C . GLU B 2 227 ? 38.716 81.211 19.817 1.00 31.26 227 GLU B C 1
ATOM 4125 O O . GLU B 2 227 ? 37.723 80.499 19.636 1.00 31.17 227 GLU B O 1
ATOM 4131 N N . GLU B 2 228 ? 39.670 81.381 18.896 1.00 28.34 228 GLU B N 1
ATOM 4132 C CA . GLU B 2 228 ? 39.597 80.740 17.590 1.00 25.68 228 GLU B CA 1
ATOM 4133 C C . GLU B 2 228 ? 39.567 79.218 17.719 1.00 24.52 228 GLU B C 1
ATOM 4134 O O . GLU B 2 228 ? 38.783 78.539 17.062 1.00 20.61 228 GLU B O 1
ATOM 4140 N N . LEU B 2 229 ? 40.447 78.694 18.564 1.00 24.32 229 LEU B N 1
ATOM 4141 C CA . LEU B 2 229 ? 40.545 77.263 18.798 1.00 22.66 229 LEU B CA 1
ATOM 4142 C C . LEU B 2 229 ? 39.209 76.708 19.277 1.00 23.22 229 LEU B C 1
ATOM 4143 O O . LEU B 2 229 ? 38.694 75.746 18.718 1.00 24.93 229 LEU B O 1
ATOM 4148 N N . HIS B 2 230 ? 38.641 77.336 20.299 1.00 23.12 230 HIS B N 1
ATOM 4149 C CA . HIS B 2 230 ? 37.367 76.900 20.858 1.00 23.58 230 HIS B CA 1
ATOM 4150 C C . HIS B 2 230 ? 36.192 76.989 19.920 1.00 22.85 230 HIS B C 1
ATOM 4151 O O . HIS B 2 230 ? 35.287 76.163 19.980 1.00 22.10 230 HIS B O 1
ATOM 4158 N N . GLN B 2 231 ? 36.178 78.009 19.075 1.00 23.56 231 GLN B N 1
ATOM 4159 C CA . GLN B 2 231 ? 35.091 78.136 18.126 1.00 23.86 231 GLN B CA 1
ATOM 4160 C C . GLN B 2 231 ? 35.219 76.992 17.144 1.00 22.07 231 GLN B C 1
ATOM 4161 O O . GLN B 2 231 ? 34.247 76.312 16.829 1.00 24.41 231 GLN B O 1
ATOM 4167 N N . CYS B 2 232 ? 36.436 76.769 16.673 1.00 20.06 232 CYS B N 1
ATOM 4168 C CA . CYS B 2 232 ? 36.668 75.711 15.715 1.00 22.83 232 CYS B CA 1
ATOM 4169 C C . CYS B 2 232 ? 36.180 74.394 16.284 1.00 23.03 232 CYS B C 1
ATOM 4170 O O . CYS B 2 232 ? 35.540 73.623 15.581 1.00 22.72 232 CYS B O 1
ATOM 4173 N N . CYS B 2 233 ? 36.469 74.146 17.559 1.00 24.40 233 CYS B N 1
ATOM 4174 C CA . CYS B 2 233 ? 36.031 72.914 18.209 1.00 25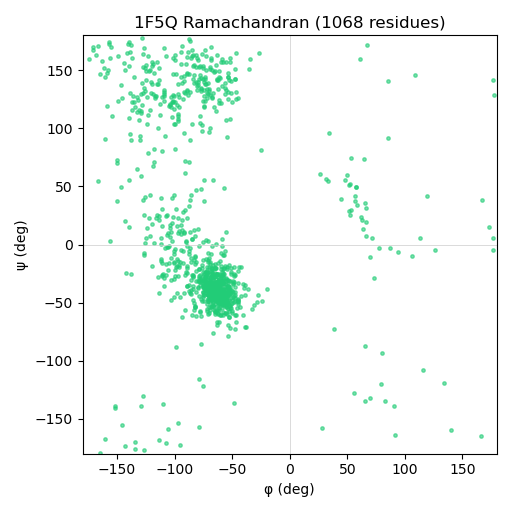.25 233 CYS B CA 1
ATOM 4175 C C . CYS B 2 233 ? 34.527 72.717 18.047 1.00 26.70 233 CYS B C 1
ATOM 4176 O O . CYS B 2 233 ? 34.053 71.584 17.883 1.00 28.15 233 CYS B O 1
ATOM 4179 N N . ASP B 2 234 ? 33.779 73.819 18.098 1.00 25.65 234 ASP B N 1
ATOM 4180 C CA . ASP B 2 234 ? 32.334 73.752 17.959 1.00 26.63 234 ASP B CA 1
ATOM 4181 C C . ASP B 2 234 ? 31.918 73.556 16.517 1.00 26.27 234 ASP B C 1
ATOM 4182 O O . ASP B 2 234 ? 30.874 72.961 16.250 1.00 24.68 234 ASP B O 1
ATOM 4187 N N . LEU B 2 235 ? 32.729 74.059 15.589 1.00 24.53 235 LEU B N 1
ATOM 4188 C CA . LEU B 2 235 ? 32.437 73.884 14.175 1.00 23.56 235 LEU B CA 1
ATOM 4189 C C . LEU B 2 235 ? 32.610 72.405 13.858 1.00 21.84 235 LEU B C 1
ATOM 4190 O O . LEU B 2 235 ? 31.797 71.815 13.154 1.00 22.03 235 LEU B O 1
ATOM 4195 N N . VAL B 2 236 ? 33.671 71.813 14.400 1.00 21.61 236 VAL B N 1
ATOM 4196 C CA . VAL B 2 236 ? 33.959 70.403 14.189 1.00 22.14 236 VAL B CA 1
ATOM 4197 C C . VAL B 2 236 ? 32.866 69.515 14.789 1.00 24.27 236 VAL B C 1
ATOM 4198 O O . VAL B 2 236 ? 32.437 68.547 14.160 1.00 24.20 236 VAL B O 1
ATOM 4202 N N . ASP B 2 237 ? 32.405 69.836 15.995 1.00 25.76 237 ASP B N 1
ATOM 4203 C CA . ASP B 2 237 ? 31.348 69.042 16.598 1.00 26.94 237 ASP B CA 1
ATOM 4204 C C . ASP B 2 237 ? 30.049 69.165 15.824 1.00 26.39 237 ASP B C 1
ATOM 4205 O O . ASP B 2 237 ? 29.217 68.268 15.862 1.00 26.85 237 ASP B O 1
ATOM 4210 N N . ILE B 2 238 ? 29.871 70.284 15.132 1.00 27.35 238 ILE B N 1
ATOM 4211 C CA . ILE B 2 238 ? 28.685 70.472 14.313 1.00 27.08 238 ILE B CA 1
ATOM 4212 C C . ILE B 2 238 ? 28.879 69.588 13.084 1.00 26.43 238 ILE B C 1
ATOM 4213 O O . ILE B 2 238 ? 27.959 68.884 12.649 1.00 27.17 238 ILE B O 1
ATOM 4218 N N . ALA B 2 239 ? 30.093 69.627 12.542 1.00 24.63 239 ALA B N 1
ATOM 4219 C CA . ALA B 2 239 ? 30.441 68.837 11.371 1.00 24.35 239 ALA B CA 1
ATOM 4220 C C . ALA B 2 239 ? 30.208 67.368 11.662 1.00 24.84 239 ALA B C 1
ATOM 4221 O O . ALA B 2 239 ? 29.699 66.650 10.821 1.00 27.04 239 ALA B O 1
ATOM 4223 N N . ILE B 2 240 ? 30.570 66.925 12.859 1.00 24.06 240 ILE B N 1
ATOM 4224 C CA . ILE B 2 240 ? 30.389 65.526 13.226 1.00 24.79 240 ILE B CA 1
ATOM 4225 C C . ILE B 2 240 ? 28.921 65.117 13.359 1.00 25.64 240 ILE B C 1
ATOM 4226 O O . ILE B 2 240 ? 28.534 64.021 12.956 1.00 26.30 240 ILE B O 1
ATOM 4231 N N . VAL B 2 241 ? 28.100 66.000 13.904 1.00 26.06 241 VAL B N 1
ATOM 4232 C CA . VAL B 2 241 ? 26.691 65.686 14.090 1.00 27.94 241 VAL B CA 1
ATOM 4233 C C . VAL B 2 241 ? 25.859 65.694 12.818 1.00 30.06 241 VAL B C 1
ATOM 4234 O O . VAL B 2 241 ? 24.950 64.887 12.676 1.00 29.56 241 VAL B O 1
ATOM 4238 N N . SER B 2 242 ? 26.177 66.600 11.899 1.00 31.30 242 SER B N 1
ATOM 4239 C CA . SER B 2 242 ? 25.433 66.720 10.652 1.00 32.50 242 SER B CA 1
ATOM 4240 C C . SER B 2 242 ? 25.953 65.878 9.485 1.00 32.66 242 SER B C 1
ATOM 4241 O O . SER B 2 242 ? 25.401 65.948 8.387 1.00 34.18 242 SER B O 1
ATOM 4244 N N . PHE B 2 243 ? 26.997 65.083 9.723 1.00 32.02 243 PHE B N 1
ATOM 4245 C CA . PHE B 2 243 ? 27.568 64.210 8.697 1.00 30.99 243 PHE B CA 1
ATOM 4246 C C . PHE B 2 243 ? 26.645 63.024 8.388 1.00 34.05 243 PHE B C 1
ATOM 4247 O O . PHE B 2 243 ? 26.246 62.291 9.287 1.00 33.33 243 PHE B O 1
ATOM 4255 N N . ASP B 2 244 ? 26.317 62.848 7.109 1.00 37.01 244 ASP B N 1
ATOM 4256 C CA . ASP B 2 244 ? 25.445 61.766 6.650 1.00 39.53 244 ASP B CA 1
ATOM 4257 C C . ASP B 2 244 ? 26.105 61.147 5.427 1.00 38.41 244 ASP B C 1
ATOM 4258 O O . ASP B 2 244 ? 26.289 61.818 4.421 1.00 37.87 244 ASP B O 1
ATOM 4263 N N . GLU B 2 245 ? 26.451 59.870 5.514 1.00 40.19 245 GLU B N 1
ATOM 4264 C CA . GLU B 2 245 ? 27.112 59.176 4.407 1.00 42.33 245 GLU B CA 1
ATOM 4265 C C . GLU B 2 245 ? 26.252 59.077 3.149 1.00 42.70 245 GLU B C 1
ATOM 4266 O O . GLU B 2 245 ? 26.767 58.950 2.032 1.00 42.70 245 GLU B O 1
ATOM 4272 N N . ASN B 2 246 ? 24.940 59.124 3.339 1.00 42.84 246 ASN B N 1
ATOM 4273 C CA . ASN B 2 246 ? 24.019 58.982 2.232 1.00 42.84 246 ASN B CA 1
ATOM 4274 C C . ASN B 2 246 ? 23.485 60.299 1.680 1.00 42.63 246 ASN B C 1
ATOM 4275 O O . ASN B 2 246 ? 22.505 60.313 0.938 1.00 43.13 246 ASN B O 1
ATOM 4280 N N . TYR B 2 247 ? 24.133 61.406 2.016 1.00 42.15 247 TYR B N 1
ATOM 4281 C CA . TYR B 2 247 ? 23.662 62.698 1.527 1.00 43.23 247 TYR B CA 1
ATOM 4282 C C . TYR B 2 247 ? 23.563 62.715 0.003 1.00 42.64 247 TYR B C 1
ATOM 4283 O O . TYR B 2 247 ? 22.518 63.039 -0.564 1.00 42.52 247 TYR B O 1
ATOM 4292 N N . PHE B 2 248 ? 24.658 62.370 -0.660 1.00 42.19 248 PHE B N 1
ATOM 4293 C CA . PHE B 2 248 ? 24.659 62.371 -2.108 1.00 42.95 248 PHE B CA 1
ATOM 4294 C C . PHE B 2 248 ? 23.545 61.472 -2.651 1.00 44.40 248 PHE B C 1
ATOM 4295 O O . PHE B 2 248 ? 23.155 61.605 -3.799 1.00 45.04 248 PHE B O 1
ATOM 4303 N N . LYS B 2 249 ? 23.028 60.567 -1.823 1.00 47.19 249 LYS B N 1
ATOM 4304 C CA . LYS B 2 249 ? 21.956 59.658 -2.249 1.00 49.06 249 LYS B CA 1
ATOM 4305 C C . LYS B 2 249 ? 20.573 60.304 -2.146 1.00 50.63 249 LYS B C 1
ATOM 4306 O O . LYS B 2 249 ? 19.824 60.366 -3.126 1.00 49.28 249 LYS B O 1
ATOM 4312 N N . ILE B 2 250 ? 20.265 60.770 -0.933 1.00 53.65 250 ILE B N 1
ATOM 4313 C CA . ILE B 2 250 ? 19.004 61.420 -0.558 1.00 55.17 250 ILE B CA 1
ATOM 4314 C C . ILE B 2 250 ? 18.627 62.651 -1.391 1.00 57.57 250 ILE B C 1
ATOM 4315 O O . ILE B 2 250 ? 17.472 62.805 -1.804 1.00 57.63 250 ILE B O 1
ATOM 4320 N N . ASN B 2 251 ? 19.601 63.532 -1.611 1.00 59.62 251 ASN B N 1
ATOM 4321 C CA . ASN B 2 251 ? 19.356 64.781 -2.335 1.00 61.72 251 ASN B CA 1
ATOM 4322 C C . ASN B 2 251 ? 19.585 64.696 -3.839 1.00 62.45 251 ASN B C 1
ATOM 4323 O O . ASN B 2 251 ? 18.689 65.022 -4.631 1.00 63.83 251 ASN B O 1
ATOM 4328 N N . ALA B 2 252 ? 20.787 64.283 -4.229 1.00 61.41 252 ALA B N 1
ATOM 4329 C CA . ALA B 2 252 ? 21.117 64.155 -5.635 1.00 61.33 252 ALA B CA 1
ATOM 4330 C C . ALA B 2 252 ? 19.941 63.563 -6.386 1.00 61.25 252 ALA B C 1
ATOM 4331 O O . ALA B 2 252 ? 19.837 62.314 -6.419 1.00 61.96 252 ALA B O 1
ATOM 4333 N N . MET C 1 1 ? 28.478 58.917 24.787 1.00 61.45 1 MET C N 1
ATOM 4334 C CA . MET C 1 1 ? 27.655 59.628 23.764 1.00 62.31 1 MET C CA 1
ATOM 4335 C C . MET C 1 1 ? 27.358 58.817 22.508 1.00 63.46 1 MET C C 1
ATOM 4336 O O . MET C 1 1 ? 26.527 59.216 21.679 1.00 63.46 1 MET C O 1
ATOM 4341 N N . GLU C 1 2 ? 28.035 57.682 22.364 1.00 65.40 2 GLU C N 1
ATOM 4342 C CA . GLU C 1 2 ? 27.814 56.812 21.216 1.00 68.06 2 GLU C CA 1
ATOM 4343 C C . GLU C 1 2 ? 26.570 55.930 21.441 1.00 69.50 2 GLU C C 1
ATOM 4344 O O . GLU C 1 2 ? 26.594 54.717 21.212 1.00 70.31 2 GLU C O 1
ATOM 4350 N N . ASN C 1 3 ? 25.482 56.552 21.889 1.00 70.52 3 ASN C N 1
ATOM 4351 C CA . ASN C 1 3 ? 24.225 55.852 22.136 1.00 71.10 3 ASN C CA 1
ATOM 4352 C C . ASN C 1 3 ? 23.037 56.710 21.655 1.00 71.55 3 ASN C C 1
ATOM 4353 O O . ASN C 1 3 ? 21.882 56.427 22.004 1.00 71.46 3 ASN C O 1
ATOM 4358 N N . PHE C 1 4 ? 23.315 57.744 20.850 1.00 71.92 4 PHE C N 1
ATOM 4359 C CA . PHE C 1 4 ? 22.263 58.647 20.354 1.00 72.12 4 PHE C CA 1
ATOM 4360 C C . PHE C 1 4 ? 22.503 59.121 18.909 1.00 72.54 4 PHE C C 1
ATOM 4361 O O . PHE C 1 4 ? 23.435 58.641 18.238 1.00 72.55 4 PHE C O 1
ATOM 4369 N N . GLN C 1 5 ? 21.651 60.054 18.450 1.00 72.90 5 GLN C N 1
ATOM 4370 C CA . GLN C 1 5 ? 21.713 60.656 17.099 1.00 72.95 5 GLN C CA 1
ATOM 4371 C C . GLN C 1 5 ? 20.545 61.632 16.833 1.00 73.05 5 GLN C C 1
ATOM 4372 O O . GLN C 1 5 ? 19.410 61.363 17.245 1.00 74.29 5 GLN C O 1
ATOM 4374 N N . LYS C 1 6 ? 20.843 62.743 16.145 1.00 72.50 6 LYS C N 1
ATOM 4375 C CA . LYS C 1 6 ? 19.887 63.804 15.740 1.00 71.92 6 LYS C CA 1
ATOM 4376 C C . LYS C 1 6 ? 20.466 65.224 15.881 1.00 71.88 6 LYS C C 1
ATOM 4377 O O . LYS C 1 6 ? 21.693 65.392 15.924 1.00 71.24 6 LYS C O 1
ATOM 4383 N N . VAL C 1 7 ? 19.611 66.249 15.953 1.00 71.56 7 VAL C N 1
ATOM 4384 C CA . VAL C 1 7 ? 20.151 67.609 16.046 1.00 72.41 7 VAL C CA 1
ATOM 4385 C C . VAL C 1 7 ? 19.398 68.655 16.873 1.00 72.30 7 VAL C C 1
ATOM 4386 O O . VAL C 1 7 ? 18.656 68.327 17.806 1.00 72.11 7 VAL C O 1
ATOM 4388 N N . GLU C 1 8 ? 19.627 69.916 16.505 1.00 72.83 8 GLU C N 1
ATOM 4389 C CA . GLU C 1 8 ? 19.054 71.113 17.138 1.00 73.22 8 GLU C CA 1
ATOM 4390 C C . GLU C 1 8 ? 17.702 71.026 17.861 1.00 73.68 8 GLU C C 1
ATOM 4391 O O . GLU C 1 8 ? 16.940 70.065 17.697 1.00 74.84 8 GLU C O 1
ATOM 4397 N N . LYS C 1 9 ? 17.416 72.053 18.662 1.00 72.94 9 LYS C N 1
ATOM 4398 C CA . LYS C 1 9 ? 16.172 72.129 19.429 1.00 72.18 9 LYS C CA 1
ATOM 4399 C C . LYS C 1 9 ? 16.190 73.388 20.309 1.00 72.10 9 LYS C C 1
ATOM 4400 O O . LYS C 1 9 ? 17.022 74.286 20.114 1.00 70.91 9 LYS C O 1
ATOM 4402 N N . GLU C 1 12 ? 19.622 78.008 22.013 1.00 74.25 12 GLU C N 1
ATOM 4403 C CA . GLU C 1 12 ? 18.630 78.122 23.083 1.00 74.90 12 GLU C CA 1
ATOM 4404 C C . GLU C 1 12 ? 18.976 77.196 24.267 1.00 75.46 12 GLU C C 1
ATOM 4405 O O . GLU C 1 12 ? 18.580 76.020 24.284 1.00 76.23 12 GLU C O 1
ATOM 4407 N N . GLY C 1 13 ? 19.716 77.715 25.248 1.00 75.32 13 GLY C N 1
ATOM 4408 C CA . GLY C 1 13 ? 20.075 76.888 26.393 1.00 75.87 13 GLY C CA 1
ATOM 4409 C C . GLY C 1 13 ? 20.973 77.566 27.416 1.00 76.17 13 GLY C C 1
ATOM 4410 O O . GLY C 1 13 ? 22.024 78.118 27.056 1.00 76.27 13 GLY C O 1
ATOM 4411 N N . THR C 1 14 ? 20.567 77.513 28.686 1.00 76.30 14 THR C N 1
ATOM 4412 C CA . THR C 1 14 ? 21.319 78.126 29.783 1.00 77.04 14 THR C CA 1
ATOM 4413 C C . THR C 1 14 ? 22.835 77.972 29.571 1.00 77.91 14 THR C C 1
ATOM 4414 O O . THR C 1 14 ? 23.535 78.950 29.250 1.00 77.13 14 THR C O 1
ATOM 4418 N N . TYR C 1 15 ? 23.332 76.740 29.720 1.00 78.79 15 TYR C N 1
ATOM 4419 C CA . TYR C 1 15 ? 24.763 76.443 29.548 1.00 78.15 15 TYR C CA 1
ATOM 4420 C C . TYR C 1 15 ? 25.270 76.756 28.129 1.00 77.66 15 TYR C C 1
ATOM 4421 O O . TYR C 1 15 ? 26.087 77.676 27.943 1.00 77.78 15 TYR C O 1
ATOM 4423 N N . GLY C 1 16 ? 24.785 76.002 27.139 1.00 76.36 16 GLY C N 1
ATOM 4424 C CA . GLY C 1 16 ? 25.208 76.222 25.762 1.00 74.81 16 GLY C CA 1
ATOM 4425 C C . GLY C 1 16 ? 24.168 75.818 24.730 1.00 73.78 16 GLY C C 1
ATOM 4426 O O . GLY C 1 16 ? 22.972 76.077 24.911 1.00 72.96 16 GLY C O 1
ATOM 4427 N N . VAL C 1 17 ? 24.625 75.185 23.647 1.00 73.38 17 VAL C N 1
ATOM 4428 C CA . VAL C 1 17 ? 23.741 74.739 22.568 1.00 73.50 17 VAL C CA 1
ATOM 4429 C C . VAL C 1 17 ? 22.994 73.507 23.054 1.00 73.54 17 VAL C C 1
ATOM 4430 O O . VAL C 1 17 ? 23.518 72.767 23.897 1.00 73.19 17 VAL C O 1
ATOM 4432 N N . VAL C 1 18 ? 21.784 73.285 22.528 1.00 73.95 18 VAL C N 1
ATOM 4433 C CA . VAL C 1 18 ? 20.957 72.147 22.957 1.00 73.89 18 VAL C CA 1
ATOM 4434 C C . VAL C 1 18 ? 20.811 70.979 21.987 1.00 72.60 18 VAL C C 1
ATOM 4435 O O . VAL C 1 18 ? 21.487 70.910 20.959 1.00 72.08 18 VAL C O 1
ATOM 4439 N N . TYR C 1 19 ? 19.909 70.065 22.340 1.00 71.16 19 TYR C N 1
ATOM 4440 C CA . TYR C 1 19 ? 19.629 68.889 21.530 1.00 69.62 19 TYR C CA 1
ATOM 4441 C C . TYR C 1 19 ? 18.251 68.220 21.726 1.00 70.24 19 TYR C C 1
ATOM 4442 O O . TYR C 1 19 ? 17.433 68.577 22.608 1.00 69.54 19 TYR C O 1
ATOM 4451 N N . LYS C 1 20 ? 18.019 67.257 20.842 1.00 69.94 20 LYS C N 1
ATOM 4452 C CA . LYS C 1 20 ? 16.819 66.433 20.781 1.00 68.34 20 LYS C CA 1
ATOM 4453 C C . LYS C 1 20 ? 17.396 65.277 19.997 1.00 67.20 20 LYS C C 1
ATOM 4454 O O . LYS C 1 20 ? 17.866 65.483 18.874 1.00 68.75 20 LYS C O 1
ATOM 4460 N N . ALA C 1 21 ? 17.395 64.081 20.576 1.00 65.46 21 ALA C N 1
ATOM 4461 C CA . ALA C 1 21 ? 17.960 62.933 19.885 1.00 63.55 21 ALA C CA 1
ATOM 4462 C C . ALA C 1 21 ? 17.184 61.636 20.063 1.00 63.83 21 ALA C C 1
ATOM 4463 O O . ALA C 1 21 ? 16.210 61.549 20.823 1.00 62.10 21 ALA C O 1
ATOM 4465 N N . ARG C 1 22 ? 17.628 60.634 19.309 1.00 64.79 22 ARG C N 1
ATOM 4466 C CA . ARG C 1 22 ? 17.064 59.296 19.350 1.00 64.48 22 ARG C CA 1
ATOM 4467 C C . ARG C 1 22 ? 18.272 58.484 19.790 1.00 64.35 22 ARG C C 1
ATOM 4468 O O . ARG C 1 22 ? 19.417 58.922 19.588 1.00 63.35 22 ARG C O 1
ATOM 4470 N N . ASN C 1 23 ? 18.025 57.327 20.401 1.00 64.76 23 ASN C N 1
ATOM 4471 C CA . ASN C 1 23 ? 19.104 56.464 20.893 1.00 65.14 23 ASN C CA 1
ATOM 4472 C C . ASN C 1 23 ? 19.212 55.167 20.091 1.00 64.80 23 ASN C C 1
ATOM 4473 O O . ASN C 1 23 ? 20.289 54.810 19.603 1.00 63.65 23 ASN C O 1
ATOM 4475 N N . GLY C 1 27 ? 16.233 54.495 18.810 1.00 66.62 27 GLY C N 1
ATOM 4476 C CA . GLY C 1 27 ? 15.135 53.894 19.554 1.00 67.50 27 GLY C CA 1
ATOM 4477 C C . GLY C 1 27 ? 14.387 54.892 20.425 1.00 67.61 27 GLY C C 1
ATOM 4478 O O . GLY C 1 27 ? 13.460 55.555 19.952 1.00 67.17 27 GLY C O 1
ATOM 4479 N N . GLU C 1 28 ? 14.784 54.996 21.698 1.00 67.90 28 GLU C N 1
ATOM 4480 C CA . GLU C 1 28 ? 14.156 55.933 22.643 1.00 67.34 28 GLU C CA 1
ATOM 4481 C C . GLU C 1 28 ? 14.598 57.380 22.366 1.00 66.70 28 GLU C C 1
ATOM 4482 O O . GLU C 1 28 ? 15.801 57.666 22.274 1.00 66.47 28 GLU C O 1
ATOM 4484 N N . VAL C 1 29 ? 13.631 58.284 22.218 1.00 65.20 29 VAL C N 1
ATOM 4485 C CA . VAL C 1 29 ? 13.950 59.688 21.972 1.00 63.90 29 VAL C CA 1
ATOM 4486 C C . VAL C 1 29 ? 14.302 60.318 23.323 1.00 62.79 29 VAL C C 1
ATOM 4487 O O . VAL C 1 29 ? 13.951 59.774 24.381 1.00 63.57 29 VAL C O 1
ATOM 4491 N N . VAL C 1 30 ? 14.993 61.456 23.291 1.00 60.58 30 VAL C N 1
ATOM 4492 C CA . VAL C 1 30 ? 15.402 62.131 24.516 1.00 57.46 30 VAL C CA 1
ATOM 4493 C C . VAL C 1 30 ? 16.065 63.485 24.235 1.00 55.45 30 VAL C C 1
ATOM 4494 O O . VAL C 1 30 ? 16.528 63.740 23.126 1.00 55.57 30 VAL C O 1
ATOM 4498 N N . ALA C 1 31 ? 16.104 64.355 25.243 1.00 53.35 31 ALA C N 1
ATOM 4499 C CA . ALA C 1 31 ? 16.747 65.666 25.106 1.00 50.78 31 ALA C CA 1
ATOM 4500 C C . ALA C 1 31 ? 18.140 65.648 25.757 1.00 47.84 31 ALA C C 1
ATOM 4501 O O . ALA C 1 31 ? 18.369 64.955 26.746 1.00 46.35 31 ALA C O 1
ATOM 4503 N N . LEU C 1 32 ? 19.067 66.408 25.187 1.00 46.45 32 LEU C N 1
ATOM 4504 C CA . LEU C 1 32 ? 20.425 66.492 25.709 1.00 45.18 32 LEU C CA 1
ATOM 4505 C C . LEU C 1 32 ? 20.807 67.955 25.928 1.00 43.77 32 LEU C C 1
ATOM 4506 O O . LEU C 1 32 ? 20.633 68.797 25.049 1.00 42.97 32 LEU C O 1
ATOM 4511 N N . LYS C 1 33 ? 21.318 68.247 27.116 1.00 42.13 33 LYS C N 1
ATOM 4512 C CA . LYS C 1 33 ? 21.774 69.581 27.448 1.00 40.00 33 LYS C CA 1
ATOM 4513 C C . LYS C 1 33 ? 23.300 69.482 27.382 1.00 39.78 33 LYS C C 1
ATOM 4514 O O . LYS C 1 33 ? 23.900 68.663 28.088 1.00 39.38 33 LYS C O 1
ATOM 4520 N N . LYS C 1 34 ? 23.921 70.277 26.513 1.00 38.51 34 LYS C N 1
ATOM 4521 C CA . LYS C 1 34 ? 25.369 70.255 26.368 1.00 37.10 34 LYS C CA 1
ATOM 4522 C C . LYS C 1 34 ? 26.007 71.317 27.253 1.00 35.92 34 LYS C C 1
ATOM 4523 O O . LYS C 1 34 ? 25.489 72.423 27.347 1.00 35.01 34 LYS C O 1
ATOM 4529 N N . ILE C 1 35 ? 27.126 70.984 27.899 1.00 34.54 35 ILE C N 1
ATOM 4530 C CA . ILE C 1 35 ? 27.819 71.928 28.792 1.00 33.64 35 ILE C CA 1
ATOM 4531 C C . ILE C 1 35 ? 29.345 71.918 28.621 1.00 33.69 35 ILE C C 1
ATOM 4532 O O . ILE C 1 35 ? 29.996 70.921 28.919 1.00 35.54 35 ILE C O 1
ATOM 4537 N N . ARG C 1 36 ? 29.918 73.032 28.176 1.00 33.18 36 ARG C N 1
ATOM 4538 C CA . ARG C 1 36 ? 31.368 73.119 27.963 1.00 32.23 36 ARG C CA 1
ATOM 4539 C C . ARG C 1 36 ? 32.195 73.173 29.250 1.00 31.20 36 ARG C C 1
ATOM 4540 O O . ARG C 1 36 ? 31.913 73.970 30.149 1.00 28.80 36 ARG C O 1
ATOM 4548 N N . LEU C 1 37 ? 33.221 72.325 29.324 1.00 28.68 37 LEU C N 1
ATOM 4549 C CA . LEU C 1 37 ? 34.088 72.250 30.501 1.00 28.00 37 LEU C CA 1
ATOM 4550 C C . LEU C 1 37 ? 35.419 72.970 30.349 1.00 29.28 37 LEU C C 1
ATOM 4551 O O . LEU C 1 37 ? 36.158 73.112 31.323 1.00 30.62 37 LEU C O 1
ATOM 4556 N N . ASP C 1 38 ? 35.717 73.435 29.139 1.00 29.38 38 ASP C N 1
ATOM 4557 C CA . ASP C 1 38 ? 36.995 74.082 28.858 1.00 27.53 38 ASP C CA 1
ATOM 4558 C C . ASP C 1 38 ? 36.996 75.582 28.541 1.00 28.15 38 ASP C C 1
ATOM 4559 O O . ASP C 1 38 ? 38.054 76.152 28.309 1.00 30.16 38 ASP C O 1
ATOM 4564 N N . THR C 1 39 ? 35.841 76.231 28.544 1.00 28.16 39 THR C N 1
ATOM 4565 C CA . THR C 1 39 ? 35.812 77.651 28.214 1.00 29.98 39 THR C CA 1
ATOM 4566 C C . THR C 1 39 ? 35.761 78.658 29.368 1.00 30.24 39 THR C C 1
ATOM 4567 O O . THR C 1 39 ? 36.083 79.825 29.185 1.00 31.92 39 THR C O 1
ATOM 4571 N N . GLU C 1 40 ? 35.366 78.217 30.551 1.00 29.25 40 GLU C N 1
ATOM 4572 C CA . GLU C 1 40 ? 35.267 79.109 31.693 1.00 29.30 40 GLU C CA 1
ATOM 4573 C C . GLU C 1 40 ? 36.508 79.123 32.567 1.00 30.23 40 GLU C C 1
ATOM 4574 O O . GLU C 1 40 ? 37.258 78.162 32.605 1.00 32.23 40 GLU C O 1
ATOM 4580 N N . THR C 1 41 ? 36.710 80.214 33.294 1.00 30.69 41 THR C N 1
ATOM 4581 C CA . THR C 1 41 ? 37.878 80.329 34.162 1.00 30.57 41 THR C CA 1
ATOM 4582 C C . THR C 1 41 ? 37.961 79.201 35.194 1.00 29.83 41 THR C C 1
ATOM 4583 O O . THR C 1 41 ? 39.008 78.559 35.341 1.00 29.46 41 THR C O 1
ATOM 4587 N N . GLU C 1 42 ? 36.859 78.951 35.897 1.00 26.67 42 GLU C N 1
ATOM 4588 C CA . GLU C 1 42 ? 36.845 77.908 36.913 1.00 25.16 42 GLU C CA 1
ATOM 4589 C C . GLU C 1 42 ? 36.371 76.524 36.425 1.00 26.72 42 GLU C C 1
ATOM 4590 O O . GLU C 1 42 ? 35.846 75.732 37.209 1.00 27.56 42 GLU C O 1
ATOM 4596 N N . GLY C 1 43 ? 36.558 76.229 35.140 1.00 25.68 43 GLY C N 1
ATOM 4597 C CA . GLY C 1 43 ? 36.162 74.932 34.611 1.00 23.83 43 GLY C CA 1
ATOM 4598 C C . GLY C 1 43 ? 34.675 74.633 34.611 1.00 24.43 43 GLY C C 1
ATOM 4599 O O . GLY C 1 43 ? 33.864 75.467 34.220 1.00 26.16 43 GLY C O 1
ATOM 4600 N N . VAL C 1 44 ? 34.320 73.430 35.047 1.00 24.00 44 VAL C N 1
ATOM 4601 C CA . VAL C 1 44 ? 32.931 72.997 35.104 1.00 22.63 44 VAL C CA 1
ATOM 4602 C C . VAL C 1 44 ? 32.065 74.012 35.811 1.00 23.63 44 VAL C C 1
ATOM 4603 O O . VAL C 1 44 ? 32.310 74.350 36.956 1.00 23.01 44 VAL C O 1
ATOM 4607 N N . PRO C 1 45 ? 31.022 74.500 35.139 1.00 24.35 45 PRO C N 1
ATOM 4608 C CA . PRO C 1 45 ? 30.148 75.479 35.777 1.00 24.48 45 PRO C CA 1
ATOM 4609 C C . PRO C 1 45 ? 29.579 74.957 37.097 1.00 26.38 45 PRO C C 1
ATOM 4610 O O . PRO C 1 45 ? 29.121 73.813 37.183 1.00 26.95 45 PRO C O 1
ATOM 4614 N N . SER C 1 46 ? 29.604 75.798 38.127 1.00 25.80 46 SER C N 1
ATOM 4615 C CA . SER C 1 46 ? 29.076 75.389 39.414 1.00 24.03 46 SER C CA 1
ATOM 4616 C C . SER C 1 46 ? 27.563 75.232 39.303 1.00 24.90 46 SER C C 1
ATOM 4617 O O . SER C 1 46 ? 26.946 74.548 40.116 1.00 27.75 46 SER C O 1
ATOM 4620 N N . THR C 1 47 ? 26.950 75.850 38.300 1.00 23.06 47 THR C N 1
ATOM 4621 C CA . THR C 1 47 ? 25.506 75.708 38.159 1.00 23.91 47 THR C CA 1
ATOM 4622 C C . THR C 1 47 ? 25.147 74.299 37.679 1.00 25.58 47 THR C C 1
ATOM 4623 O O . THR C 1 47 ? 24.152 73.722 38.106 1.00 27.58 47 THR C O 1
ATOM 4627 N N . ALA C 1 48 ? 25.971 73.745 36.794 1.00 27.77 48 ALA C N 1
ATOM 4628 C CA . ALA C 1 48 ? 25.746 72.401 36.275 1.00 26.79 48 ALA C CA 1
ATOM 4629 C C . ALA C 1 48 ? 25.886 71.425 37.425 1.00 26.48 48 ALA C C 1
ATOM 4630 O O . ALA C 1 48 ? 25.048 70.568 37.619 1.00 29.53 48 ALA C O 1
ATOM 4632 N N . ILE C 1 49 ? 26.949 71.562 38.198 1.00 25.65 49 ILE C N 1
ATOM 4633 C CA . ILE C 1 49 ? 27.164 70.663 39.312 1.00 24.59 49 ILE C CA 1
ATOM 4634 C C . ILE C 1 49 ? 25.953 70.650 40.239 1.00 25.76 49 ILE C C 1
ATOM 4635 O O . ILE C 1 49 ? 25.410 69.595 40.558 1.00 26.38 49 ILE C O 1
ATOM 4640 N N . ARG C 1 50 ? 25.518 71.831 40.648 1.00 25.61 50 ARG C N 1
ATOM 4641 C CA . ARG C 1 50 ? 24.388 71.951 41.548 1.00 25.43 50 ARG C CA 1
ATOM 4642 C C . ARG C 1 50 ? 23.067 71.480 40.970 1.00 25.59 50 ARG C C 1
ATOM 4643 O O . ARG C 1 50 ? 22.143 71.188 41.712 1.00 25.47 50 ARG C O 1
ATOM 4651 N N . GLU C 1 51 ? 22.961 71.403 39.653 1.00 25.98 51 GLU C N 1
ATOM 4652 C CA . GLU C 1 51 ? 21.707 70.964 39.073 1.00 28.41 51 GLU C CA 1
ATOM 4653 C C . GLU C 1 51 ? 21.704 69.445 39.024 1.00 27.93 51 GLU C C 1
ATOM 4654 O O . GLU C 1 51 ? 20.707 68.808 39.358 1.00 29.46 51 GLU C O 1
ATOM 4660 N N . ILE C 1 52 ? 22.827 68.863 38.627 1.00 27.41 52 ILE C N 1
ATOM 4661 C CA . ILE C 1 52 ? 22.937 67.412 38.562 1.00 27.91 52 ILE C CA 1
ATOM 4662 C C . ILE C 1 52 ? 22.541 66.822 39.909 1.00 28.65 52 ILE C C 1
ATOM 4663 O O . ILE C 1 52 ? 21.647 65.981 39.997 1.00 30.03 52 ILE C O 1
ATOM 4668 N N . SER C 1 53 ? 23.218 67.289 40.953 1.00 29.70 53 SER C N 1
ATOM 4669 C CA . SER C 1 53 ? 23.009 66.818 42.312 1.00 30.42 53 SER C CA 1
ATOM 4670 C C . SER C 1 53 ? 21.641 67.141 42.864 1.00 31.43 53 SER C C 1
ATOM 4671 O O . SER C 1 53 ? 21.212 66.564 43.856 1.00 31.92 53 SER C O 1
ATOM 4674 N N . LEU C 1 54 ? 20.962 68.074 42.219 1.00 31.86 54 LEU C N 1
ATOM 4675 C CA . LEU C 1 54 ? 19.631 68.449 42.626 1.00 30.76 54 LEU C CA 1
ATOM 4676 C C . LEU C 1 54 ? 18.702 67.418 42.013 1.00 32.31 54 LEU C C 1
ATOM 4677 O O . LEU C 1 54 ? 17.923 66.760 42.700 1.00 32.79 54 LEU C O 1
ATOM 4682 N N . LEU C 1 55 ? 18.829 67.262 40.704 1.00 32.67 55 LEU C N 1
ATOM 4683 C CA . LEU C 1 55 ? 18.002 66.344 39.938 1.00 32.83 55 LEU C CA 1
ATOM 4684 C C . LEU C 1 55 ? 18.132 64.875 40.271 1.00 33.23 55 LEU C C 1
ATOM 4685 O O . LEU C 1 55 ? 17.154 64.144 40.209 1.00 33.03 55 LEU C O 1
ATOM 4690 N N . LYS C 1 56 ? 19.332 64.427 40.608 1.00 36.14 56 LYS C N 1
ATOM 4691 C CA . LYS C 1 56 ? 19.508 63.017 40.931 1.00 39.32 56 LYS C CA 1
ATOM 4692 C C . LYS C 1 56 ? 18.492 62.673 42.012 1.00 40.32 56 LYS C C 1
ATOM 4693 O O . LYS C 1 56 ? 17.822 61.642 41.961 1.00 42.91 56 LYS C O 1
ATOM 4699 N N . GLU C 1 57 ? 18.344 63.582 42.961 1.00 40.96 57 GLU C N 1
ATOM 4700 C CA . GLU C 1 57 ? 17.423 63.413 44.069 1.00 41.93 57 GLU C CA 1
ATOM 4701 C C . GLU C 1 57 ? 15.923 63.522 43.745 1.00 41.81 57 GLU C C 1
ATOM 4702 O O . GLU C 1 57 ? 15.097 63.054 44.522 1.00 42.69 57 GLU C O 1
ATOM 4704 N N . LEU C 1 58 ? 15.562 64.139 42.623 1.00 41.82 58 LEU C N 1
ATOM 4705 C CA . LEU C 1 58 ? 14.146 64.299 42.276 1.00 41.05 58 LEU C CA 1
ATOM 4706 C C . LEU C 1 58 ? 13.639 63.276 41.269 1.00 41.81 58 LEU C C 1
ATOM 4707 O O . LEU C 1 58 ? 13.558 63.562 40.072 1.00 40.67 58 LEU C O 1
ATOM 4712 N N . ASN C 1 59 ? 13.286 62.090 41.753 1.00 43.67 59 ASN C N 1
ATOM 4713 C CA . ASN C 1 59 ? 12.775 61.037 40.880 1.00 43.88 59 ASN C CA 1
ATOM 4714 C C . ASN C 1 59 ? 11.282 60.850 41.125 1.00 42.97 59 ASN C C 1
ATOM 4715 O O . ASN C 1 59 ? 10.887 60.103 42.019 1.00 43.71 59 ASN C O 1
ATOM 4720 N N . HIS C 1 60 ? 10.465 61.532 40.326 1.00 40.24 60 HIS C N 1
ATOM 4721 C CA . HIS C 1 60 ? 9.007 61.467 40.442 1.00 40.65 60 HIS C CA 1
ATOM 4722 C C . HIS C 1 60 ? 8.400 61.597 39.034 1.00 42.46 60 HIS C C 1
ATOM 4723 O O . HIS C 1 60 ? 8.845 62.428 38.240 1.00 44.38 60 HIS C O 1
ATOM 4730 N N . PRO C 1 61 ? 7.382 60.781 38.705 1.00 42.20 61 PRO C N 1
ATOM 4731 C CA . PRO C 1 61 ? 6.772 60.872 37.374 1.00 41.47 61 PRO C CA 1
ATOM 4732 C C . PRO C 1 61 ? 6.359 62.288 36.942 1.00 40.75 61 PRO C C 1
ATOM 4733 O O . PRO C 1 61 ? 6.265 62.572 35.746 1.00 41.11 61 PRO C O 1
ATOM 4737 N N . ASN C 1 62 ? 6.130 63.181 37.902 1.00 39.65 62 ASN C N 1
ATOM 4738 C CA . ASN C 1 62 ? 5.738 64.543 37.561 1.00 37.86 62 ASN C CA 1
ATOM 4739 C C . ASN C 1 62 ? 6.890 65.529 37.481 1.00 37.03 62 ASN C C 1
ATOM 4740 O O . ASN C 1 62 ? 6.680 66.743 37.506 1.00 37.76 62 ASN C O 1
ATOM 4745 N N . ILE C 1 63 ? 8.109 65.014 37.379 1.00 34.74 63 ILE C N 1
ATOM 4746 C CA . ILE C 1 63 ? 9.285 65.870 37.260 1.00 33.48 63 ILE C CA 1
ATOM 4747 C C . ILE C 1 63 ? 10.183 65.286 36.170 1.00 35.19 63 ILE C C 1
ATOM 4748 O O . ILE C 1 63 ? 10.506 64.091 36.200 1.00 35.93 63 ILE C O 1
ATOM 4753 N N . VAL C 1 64 ? 10.574 66.118 35.204 1.00 34.74 64 VAL C N 1
ATOM 4754 C CA . VAL C 1 64 ? 11.414 65.652 34.105 1.00 34.79 64 VAL C CA 1
ATOM 4755 C C . VAL C 1 64 ? 12.638 64.935 34.653 1.00 36.65 64 VAL C C 1
ATOM 4756 O O . VAL C 1 64 ? 13.546 65.546 35.204 1.00 36.01 64 VAL C O 1
ATOM 4760 N N . LYS C 1 65 ? 12.650 63.620 34.490 1.00 39.81 65 LYS C N 1
ATOM 4761 C CA . LYS C 1 65 ? 13.734 62.795 34.999 1.00 42.18 65 LYS C CA 1
ATOM 4762 C C . LYS C 1 65 ? 15.051 62.891 34.233 1.00 44.00 65 LYS C C 1
ATOM 4763 O O . LYS C 1 65 ? 15.099 62.663 33.012 1.00 44.89 65 LYS C O 1
ATOM 4769 N N . LEU C 1 66 ? 16.115 63.241 34.960 1.00 42.93 66 LEU C N 1
ATOM 4770 C CA . LEU C 1 66 ? 17.450 63.313 34.388 1.00 40.28 66 LEU C CA 1
ATOM 4771 C C . LEU C 1 66 ? 17.782 61.841 34.291 1.00 39.60 66 LEU C C 1
ATOM 4772 O O . LEU C 1 66 ? 17.731 61.133 35.291 1.00 39.88 66 LEU C O 1
ATOM 4777 N N . LEU C 1 67 ? 18.111 61.372 33.098 1.00 40.34 67 LEU C N 1
ATOM 4778 C CA . LEU C 1 67 ? 18.427 59.961 32.921 1.00 40.15 67 LEU C CA 1
ATOM 4779 C C . LEU C 1 67 ? 19.897 59.629 33.120 1.00 40.34 67 LEU C C 1
ATOM 4780 O O . LEU C 1 67 ? 20.227 58.578 33.668 1.00 42.19 67 LEU C O 1
ATOM 4785 N N . ASP C 1 68 ? 20.791 60.521 32.710 1.00 39.62 68 ASP C N 1
ATOM 4786 C CA . ASP C 1 68 ? 22.201 60.196 32.831 1.00 38.42 68 ASP C CA 1
ATOM 4787 C C . ASP C 1 68 ? 23.076 61.425 32.580 1.00 37.02 68 ASP C C 1
ATOM 4788 O O . ASP C 1 68 ? 22.613 62.427 32.044 1.00 37.50 68 ASP C O 1
ATOM 4793 N N . VAL C 1 69 ? 24.331 61.343 33.003 1.00 33.81 69 VAL C N 1
ATOM 4794 C CA . VAL C 1 69 ? 25.289 62.423 32.823 1.00 32.66 69 VAL C CA 1
ATOM 4795 C C . VAL C 1 69 ? 26.550 61.795 32.230 1.00 32.56 69 VAL C C 1
ATOM 4796 O O . VAL C 1 69 ? 27.202 60.959 32.855 1.00 32.48 69 VAL C O 1
ATOM 4800 N N . ILE C 1 70 ? 26.878 62.188 31.008 1.00 32.67 70 ILE C N 1
ATOM 4801 C CA . ILE C 1 70 ? 28.042 61.640 30.325 1.00 32.64 70 ILE C CA 1
ATOM 4802 C C . ILE C 1 70 ? 29.090 62.712 30.114 1.00 32.38 70 ILE C C 1
ATOM 4803 O O . ILE C 1 70 ? 28.764 63.845 29.749 1.00 33.18 70 ILE C O 1
ATOM 4808 N N . HIS C 1 71 ? 30.346 62.350 30.346 1.00 29.80 71 HIS C N 1
ATOM 4809 C CA . HIS C 1 71 ? 31.440 63.284 30.176 1.00 29.27 71 HIS C CA 1
ATOM 4810 C C . HIS C 1 71 ? 32.299 62.853 29.014 1.00 31.24 71 HIS C C 1
ATOM 4811 O O . HIS C 1 71 ? 32.980 61.827 29.096 1.00 32.30 71 HIS C O 1
ATOM 4818 N N . THR C 1 72 ? 32.282 63.629 27.936 1.00 31.11 72 THR C N 1
ATOM 4819 C CA . THR C 1 72 ? 33.122 63.285 26.804 1.00 31.51 72 THR C CA 1
ATOM 4820 C C . THR C 1 72 ? 33.919 64.464 26.247 1.00 31.48 72 THR C C 1
ATOM 4821 O O . THR C 1 72 ? 33.387 65.529 25.960 1.00 31.25 72 THR C O 1
ATOM 4825 N N . GLU C 1 73 ? 35.221 64.251 26.138 1.00 32.35 73 GLU C N 1
ATOM 4826 C CA . GLU C 1 73 ? 36.149 65.231 25.600 1.00 33.78 73 GLU C CA 1
ATOM 4827 C C . GLU C 1 73 ? 36.333 66.511 26.403 1.00 35.10 73 GLU C C 1
ATOM 4828 O O . GLU C 1 73 ? 37.260 66.608 27.221 1.00 37.72 73 GLU C O 1
ATOM 4834 N N . ASN C 1 74 ? 35.481 67.497 26.145 1.00 33.76 74 ASN C N 1
ATOM 4835 C CA . ASN C 1 74 ? 35.557 68.776 26.847 1.00 32.90 74 ASN C CA 1
ATOM 4836 C C . ASN C 1 74 ? 34.141 69.257 27.085 1.00 30.56 74 ASN C C 1
ATOM 4837 O O . ASN C 1 74 ? 33.898 70.438 27.318 1.00 31.04 74 ASN C O 1
ATOM 4842 N N . LYS C 1 75 ? 33.221 68.297 27.029 1.00 29.97 75 LYS C N 1
ATOM 4843 C CA . LYS C 1 75 ? 31.800 68.523 27.224 1.00 29.15 75 LYS C CA 1
ATOM 4844 C C . LYS C 1 75 ? 31.206 67.591 28.274 1.00 31.18 75 LYS C C 1
ATOM 4845 O O . LYS C 1 75 ? 31.792 66.571 28.639 1.00 31.45 75 LYS C O 1
ATOM 4851 N N . LEU C 1 76 ? 30.022 67.953 28.744 1.00 31.50 76 LEU C N 1
ATOM 4852 C CA . LEU C 1 76 ? 29.319 67.193 29.755 1.00 31.82 76 LEU C CA 1
ATOM 4853 C C . LEU C 1 76 ? 27.864 67.216 29.337 1.00 32.82 76 LEU C C 1
ATOM 4854 O O . LEU C 1 76 ? 27.218 68.254 29.436 1.00 33.98 76 LEU C O 1
ATOM 4859 N N . TYR C 1 77 ? 27.339 66.085 28.883 1.00 32.56 77 TYR C N 1
ATOM 4860 C CA . TYR C 1 77 ? 25.955 66.049 28.438 1.00 31.51 77 TYR C CA 1
ATOM 4861 C C . TYR C 1 77 ? 24.963 65.661 29.505 1.00 31.03 77 TYR C C 1
ATOM 4862 O O . TYR C 1 77 ? 25.141 64.672 30.200 1.00 32.54 77 TYR C O 1
ATOM 4871 N N . LEU C 1 78 ? 23.902 66.442 29.624 1.00 31.74 78 LEU C N 1
ATOM 4872 C CA . LEU C 1 78 ? 22.848 66.156 30.589 1.00 34.12 78 LEU C CA 1
ATOM 4873 C C . LEU C 1 78 ? 21.707 65.504 29.784 1.00 36.90 78 LEU C C 1
ATOM 4874 O O . LEU C 1 78 ? 21.135 66.142 28.901 1.00 39.24 78 LEU C O 1
ATOM 4879 N N . VAL C 1 79 ? 21.375 64.245 30.076 1.00 36.71 79 VAL C N 1
ATOM 4880 C CA . VAL C 1 79 ? 20.319 63.532 29.339 1.00 34.70 79 VAL C CA 1
ATOM 4881 C C . VAL C 1 79 ? 18.948 63.551 30.026 1.00 35.61 79 VAL C C 1
ATOM 4882 O O . VAL C 1 79 ? 18.779 62.932 31.064 1.00 36.71 79 VAL C O 1
ATOM 4886 N N . PHE C 1 80 ? 17.965 64.232 29.436 1.00 37.53 80 PHE C N 1
ATOM 4887 C CA . PHE C 1 80 ? 16.619 64.321 30.024 1.00 39.27 80 PHE C CA 1
ATOM 4888 C C . PHE C 1 80 ? 15.554 63.631 29.198 1.00 41.78 80 PHE C C 1
ATOM 4889 O O . PHE C 1 80 ? 15.567 63.735 27.975 1.00 41.86 80 PHE C O 1
ATOM 4897 N N . GLU C 1 81 ? 14.606 62.966 29.857 1.00 44.60 81 GLU C N 1
ATOM 4898 C CA . GLU C 1 81 ? 13.514 62.324 29.128 1.00 47.34 81 GLU C CA 1
ATOM 4899 C C . GLU C 1 81 ? 12.915 63.436 28.262 1.00 49.18 81 GLU C C 1
ATOM 4900 O O . GLU C 1 81 ? 12.662 64.540 28.758 1.00 49.23 81 GLU C O 1
ATOM 4906 N N . PHE C 1 82 ? 12.709 63.162 26.974 1.00 50.85 82 PHE C N 1
ATOM 4907 C CA . PHE C 1 82 ? 12.181 64.187 26.067 1.00 51.86 82 PHE C CA 1
ATOM 4908 C C . PHE C 1 82 ? 10.674 64.404 26.107 1.00 52.86 82 PHE C C 1
ATOM 4909 O O . PHE C 1 82 ? 9.897 63.445 26.068 1.00 53.31 82 PHE C O 1
ATOM 4917 N N . LEU C 1 83 ? 10.263 65.668 26.172 1.00 53.72 83 LEU C N 1
ATOM 4918 C CA . LEU C 1 83 ? 8.839 65.996 26.163 1.00 55.43 83 LEU C CA 1
ATOM 4919 C C . LEU C 1 83 ? 8.557 66.863 24.946 1.00 58.02 83 LEU C C 1
ATOM 4920 O O . LEU C 1 83 ? 9.338 67.761 24.611 1.00 59.56 83 LEU C O 1
ATOM 4925 N N . HIS C 1 84 ? 7.441 66.578 24.282 1.00 60.27 84 HIS C N 1
ATOM 4926 C CA . HIS C 1 84 ? 7.061 67.262 23.049 1.00 61.90 84 HIS C CA 1
ATOM 4927 C C . HIS C 1 84 ? 7.088 68.778 23.054 1.00 62.04 84 HIS C C 1
ATOM 4928 O O . HIS C 1 84 ? 7.636 69.388 22.132 1.00 61.29 84 HIS C O 1
ATOM 4935 N N . GLN C 1 85 ? 6.507 69.387 24.084 1.00 62.29 85 GLN C N 1
ATOM 4936 C CA . GLN C 1 85 ? 6.469 70.842 24.160 1.00 62.63 85 GLN C CA 1
ATOM 4937 C C . GLN C 1 85 ? 5.947 71.292 25.522 1.00 62.87 85 GLN C C 1
ATOM 4938 O O . GLN C 1 85 ? 5.428 70.473 26.299 1.00 62.74 85 GLN C O 1
ATOM 4944 N N . ASP C 1 86 ? 6.060 72.592 25.804 1.00 62.76 86 ASP C N 1
ATOM 4945 C CA . ASP C 1 86 ? 5.573 73.108 27.079 1.00 62.72 86 ASP C CA 1
ATOM 4946 C C . ASP C 1 86 ? 4.097 73.501 27.076 1.00 61.45 86 ASP C C 1
ATOM 4947 O O . ASP C 1 86 ? 3.416 73.413 26.060 1.00 60.79 86 ASP C O 1
ATOM 4952 N N . LEU C 1 87 ? 3.619 73.913 28.244 1.00 61.33 87 LEU C N 1
ATOM 4953 C CA . LEU C 1 87 ? 2.237 74.317 28.443 1.00 61.01 87 LEU C CA 1
ATOM 4954 C C . LEU C 1 87 ? 1.940 75.696 27.868 1.00 61.36 87 LEU C C 1
ATOM 4955 O O . LEU C 1 87 ? 0.827 76.202 28.022 1.00 61.82 87 LEU C O 1
ATOM 4960 N N . LYS C 1 88 ? 2.927 76.324 27.234 1.00 62.53 88 LYS C N 1
ATOM 4961 C CA . LYS C 1 88 ? 2.702 77.652 26.660 1.00 63.35 88 LYS C CA 1
ATOM 4962 C C . LYS C 1 88 ? 2.108 77.527 25.260 1.00 63.95 88 LYS C C 1
ATOM 4963 O O . LYS C 1 88 ? 1.224 78.303 24.868 1.00 65.01 88 LYS C O 1
ATOM 4969 N N . LYS C 1 89 ? 2.595 76.547 24.507 1.00 64.24 89 LYS C N 1
ATOM 4970 C CA . LYS C 1 89 ? 2.077 76.300 23.169 1.00 64.50 89 LYS C CA 1
ATOM 4971 C C . LYS C 1 89 ? 0.608 75.896 23.315 1.00 64.96 89 LYS C C 1
ATOM 4972 O O . LYS C 1 89 ? -0.305 76.621 22.900 1.00 64.31 89 LYS C O 1
ATOM 4978 N N . PHE C 1 90 ? 0.402 74.729 23.922 1.00 65.52 90 PHE C N 1
ATOM 4979 C CA . PHE C 1 90 ? -0.931 74.192 24.137 1.00 66.83 90 PHE C CA 1
ATOM 4980 C C . PHE C 1 90 ? -1.937 75.265 24.524 1.00 68.56 90 PHE C C 1
ATOM 4981 O O . PHE C 1 90 ? -3.110 75.168 24.158 1.00 69.40 90 PHE C O 1
ATOM 4989 N N . MET C 1 91 ? -1.489 76.273 25.275 1.00 70.49 91 MET C N 1
ATOM 4990 C CA . MET C 1 91 ? -2.372 77.367 25.697 1.00 72.62 91 MET C CA 1
ATOM 4991 C C . MET C 1 91 ? -2.482 78.407 24.588 1.00 73.59 91 MET C C 1
ATOM 4992 O O . MET C 1 91 ? -3.583 78.835 24.219 1.00 73.53 91 MET C O 1
ATOM 4997 N N . ASP C 1 92 ? -1.332 78.841 24.084 1.00 74.14 92 ASP C N 1
ATOM 4998 C CA . ASP C 1 92 ? -1.341 79.826 23.025 1.00 75.24 92 ASP C CA 1
ATOM 4999 C C . ASP C 1 92 ? -2.278 79.307 21.932 1.00 76.13 92 ASP C C 1
ATOM 5000 O O . ASP C 1 92 ? -3.405 79.809 21.765 1.00 76.55 92 ASP C O 1
ATOM 5005 N N . ALA C 1 93 ? -1.819 78.271 21.228 1.00 76.03 93 ALA C N 1
ATOM 5006 C CA . ALA C 1 93 ? -2.573 77.656 20.138 1.00 75.77 93 ALA C CA 1
ATOM 5007 C C . ALA C 1 93 ? -3.757 76.781 20.591 1.00 75.31 93 ALA C C 1
ATOM 5008 O O . ALA C 1 93 ? -3.841 75.601 20.224 1.00 75.30 93 ALA C O 1
ATOM 5010 N N . SER C 1 94 ? -4.671 77.356 21.373 1.00 74.83 94 SER C N 1
ATOM 5011 C CA . SER C 1 94 ? -5.847 76.625 21.856 1.00 74.77 94 SER C CA 1
ATOM 5012 C C . SER C 1 94 ? -6.679 77.498 22.786 1.00 75.20 94 SER C C 1
ATOM 5013 O O . SER C 1 94 ? -7.663 77.041 23.380 1.00 75.12 94 SER C O 1
ATOM 5016 N N . ALA C 1 95 ? -6.283 78.761 22.909 1.00 76.00 95 ALA C N 1
ATOM 5017 C CA . ALA C 1 95 ? -6.996 79.686 23.783 1.00 76.99 95 ALA C CA 1
ATOM 5018 C C . ALA C 1 95 ? -8.493 79.682 23.486 1.00 77.95 95 ALA C C 1
ATOM 5019 O O . ALA C 1 95 ? -9.310 79.504 24.388 1.00 77.80 95 ALA C O 1
ATOM 5021 N N . LEU C 1 96 ? -8.829 79.882 22.211 1.00 78.97 96 LEU C N 1
ATOM 5022 C CA . LEU C 1 96 ? -10.216 79.939 21.734 1.00 78.60 96 LEU C CA 1
ATOM 5023 C C . LEU C 1 96 ? -11.096 78.914 22.448 1.00 78.24 96 LEU C C 1
ATOM 5024 O O . LEU C 1 96 ? -11.949 79.267 23.279 1.00 78.24 96 LEU C O 1
ATOM 5029 N N . THR C 1 97 ? -10.884 77.644 22.122 1.00 77.60 97 THR C N 1
ATOM 5030 C CA . THR C 1 97 ? -11.636 76.566 22.748 1.00 76.64 97 THR C CA 1
ATOM 5031 C C . THR C 1 97 ? -11.269 76.561 24.248 1.00 76.66 97 THR C C 1
ATOM 5032 O O . THR C 1 97 ? -12.009 76.036 25.095 1.00 76.62 97 THR C O 1
ATOM 5036 N N . GLY C 1 98 ? -10.126 77.173 24.562 1.00 75.93 98 GLY C N 1
ATOM 5037 C CA . GLY C 1 98 ? -9.668 77.256 25.941 1.00 74.49 98 GLY C CA 1
ATOM 5038 C C . GLY C 1 98 ? -9.018 75.984 26.452 1.00 73.31 98 GLY C C 1
ATOM 5039 O O . GLY C 1 98 ? -8.001 75.522 25.910 1.00 73.25 98 GLY C O 1
ATOM 5040 N N . ILE C 1 99 ? -9.597 75.418 27.506 1.00 71.75 99 ILE C N 1
ATOM 5041 C CA . ILE C 1 99 ? -9.061 74.192 28.071 1.00 71.46 99 ILE C CA 1
ATOM 5042 C C . ILE C 1 99 ? -10.128 73.386 28.799 1.00 70.97 99 ILE C C 1
ATOM 5043 O O . ILE C 1 99 ? -10.612 73.793 29.860 1.00 71.13 99 ILE C O 1
ATOM 5048 N N . PRO C 1 100 ? -10.506 72.227 28.241 1.00 70.17 100 PRO C N 1
ATOM 5049 C CA . PRO C 1 100 ? -11.527 71.439 28.937 1.00 69.97 100 PRO C CA 1
ATOM 5050 C C . PRO C 1 100 ? -11.150 71.432 30.425 1.00 69.67 100 PRO C C 1
ATOM 5051 O O . PRO C 1 100 ? -10.017 71.109 30.790 1.00 69.86 100 PRO C O 1
ATOM 5055 N N . LEU C 1 101 ? -12.080 71.821 31.284 1.00 69.58 101 LEU C N 1
ATOM 5056 C CA . LEU C 1 101 ? -11.752 71.880 32.695 1.00 70.24 101 LEU C CA 1
ATOM 5057 C C . LEU C 1 101 ? -11.095 70.590 33.182 1.00 71.72 101 LEU C C 1
ATOM 5058 O O . LEU C 1 101 ? -9.956 70.613 33.656 1.00 72.45 101 LEU C O 1
ATOM 5063 N N . PRO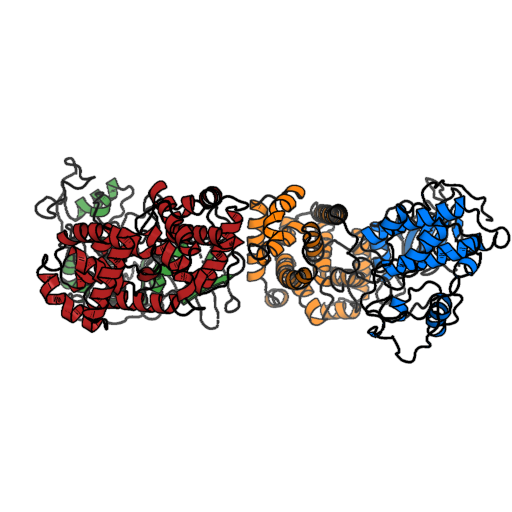 C 1 102 ? -11.784 69.440 33.047 1.00 72.92 102 PRO C N 1
ATOM 5064 C CA . PRO C 1 102 ? -11.185 68.177 33.509 1.00 72.64 102 PRO C CA 1
ATOM 5065 C C . PRO C 1 102 ? -9.698 68.014 33.158 1.00 72.44 102 PRO C C 1
ATOM 5066 O O . PRO C 1 102 ? -9.000 67.178 33.760 1.00 73.57 102 PRO C O 1
ATOM 5070 N N . LEU C 1 103 ? -9.210 68.782 32.180 1.00 70.18 103 LEU C N 1
ATOM 5071 C CA . LEU C 1 103 ? -7.785 68.719 31.854 1.00 68.76 103 LEU C CA 1
ATOM 5072 C C . LEU C 1 103 ? -7.136 69.636 32.917 1.00 68.15 103 LEU C C 1
ATOM 5073 O O . LEU C 1 103 ? -6.340 69.180 33.752 1.00 68.27 103 LEU C O 1
ATOM 5078 N N . ILE C 1 104 ? -7.507 70.919 32.899 1.00 66.28 104 ILE C N 1
ATOM 5079 C CA . ILE C 1 104 ? -6.999 71.879 33.877 1.00 63.90 104 ILE C CA 1
ATOM 5080 C C . ILE C 1 104 ? -6.885 71.248 35.277 1.00 62.45 104 ILE C C 1
ATOM 5081 O O . ILE C 1 104 ? -5.890 71.470 35.977 1.00 62.63 104 ILE C O 1
ATOM 5086 N N . LYS C 1 105 ? -7.894 70.475 35.692 1.00 60.45 105 LYS C N 1
ATOM 5087 C CA . LYS C 1 105 ? -7.849 69.835 37.009 1.00 58.21 105 LYS C CA 1
ATOM 5088 C C . LYS C 1 105 ? -6.668 68.884 37.055 1.00 58.43 105 LYS C C 1
ATOM 5089 O O . LYS C 1 105 ? -5.766 69.028 37.887 1.00 59.71 105 LYS C O 1
ATOM 5095 N N . SER C 1 106 ? -6.680 67.915 36.146 1.00 57.46 106 SER C N 1
ATOM 5096 C CA . SER C 1 106 ? -5.617 66.927 36.061 1.00 56.87 106 SER C CA 1
ATOM 5097 C C . SER C 1 106 ? -4.271 67.665 36.102 1.00 56.57 106 SER C C 1
ATOM 5098 O O . SER C 1 106 ? -3.564 67.630 37.120 1.00 55.81 106 SER C O 1
ATOM 5101 N N . TYR C 1 107 ? -3.938 68.338 34.996 1.00 55.41 107 TYR C N 1
ATOM 5102 C CA . TYR C 1 107 ? -2.697 69.112 34.870 1.00 53.65 107 TYR C CA 1
ATOM 5103 C C . TYR C 1 107 ? -2.296 69.807 36.176 1.00 52.04 107 TYR C C 1
ATOM 5104 O O . TYR C 1 107 ? -1.113 69.876 36.517 1.00 52.06 107 TYR C O 1
ATOM 5113 N N . LEU C 1 108 ? -3.290 70.318 36.897 1.00 50.58 108 LEU C N 1
ATOM 5114 C CA . LEU C 1 108 ? -3.063 71.015 38.162 1.00 49.29 108 LEU C CA 1
ATOM 5115 C C . LEU C 1 108 ? -2.740 70.012 39.263 1.00 49.49 108 LEU C C 1
ATOM 5116 O O . LEU C 1 108 ? -1.818 70.204 40.067 1.00 50.61 108 LEU C O 1
ATOM 5121 N N . PHE C 1 109 ? -3.518 68.941 39.298 1.00 47.68 109 PHE C N 1
ATOM 5122 C CA . PHE C 1 109 ? -3.335 67.904 40.288 1.00 45.92 109 PHE C CA 1
ATOM 5123 C C . PHE C 1 109 ? -1.925 67.316 40.151 1.00 46.02 109 PHE C C 1
ATOM 5124 O O . PHE C 1 109 ? -1.252 67.038 41.148 1.00 47.22 109 PHE C O 1
ATOM 5132 N N . GLN C 1 110 ? -1.468 67.159 38.915 1.00 44.68 110 GLN C N 1
ATOM 5133 C CA . GLN C 1 110 ? -0.151 66.581 38.665 1.00 43.60 110 GLN C CA 1
ATOM 5134 C C . GLN C 1 110 ? 0.978 67.478 39.143 1.00 42.95 110 GLN C C 1
ATOM 5135 O O . GLN C 1 110 ? 1.904 67.017 39.826 1.00 43.45 110 GLN C O 1
ATOM 5141 N N . LEU C 1 111 ? 0.902 68.758 38.788 1.00 41.22 111 LEU C N 1
ATOM 5142 C CA . LEU C 1 111 ? 1.923 69.713 39.202 1.00 38.73 111 LEU C CA 1
ATOM 5143 C C . LEU C 1 111 ? 1.979 69.769 40.731 1.00 37.96 111 LEU C C 1
ATOM 5144 O O . LEU C 1 111 ? 3.054 69.705 41.324 1.00 36.97 111 LEU C O 1
ATOM 5149 N N . LEU C 1 112 ? 0.819 69.864 41.370 1.00 36.26 112 LEU C N 1
ATOM 5150 C CA . LEU C 1 112 ? 0.789 69.899 42.817 1.00 36.96 112 LEU C CA 1
ATOM 5151 C C . LEU C 1 112 ? 1.408 68.636 43.392 1.00 39.41 112 LEU C C 1
ATOM 5152 O O . LEU C 1 112 ? 1.600 68.532 44.608 1.00 40.40 112 LEU C O 1
ATOM 5157 N N . GLN C 1 113 ? 1.726 67.681 42.517 1.00 40.06 113 GLN C N 1
ATOM 5158 C CA . GLN C 1 113 ? 2.322 66.420 42.948 1.00 40.71 113 GLN C CA 1
ATOM 5159 C C . GLN C 1 113 ? 3.834 66.466 42.843 1.00 40.59 113 GLN C C 1
ATOM 5160 O O . GLN C 1 113 ? 4.556 66.027 43.747 1.00 40.41 113 GLN C O 1
ATOM 5166 N N . GLY C 1 114 ? 4.312 66.975 41.718 1.00 39.75 114 GLY C N 1
ATOM 5167 C CA . GLY C 1 114 ? 5.742 67.088 41.539 1.00 38.82 114 GLY C CA 1
ATOM 5168 C C . GLY C 1 114 ? 6.180 68.139 42.532 1.00 38.31 114 GLY C C 1
ATOM 5169 O O . GLY C 1 114 ? 7.222 68.024 43.175 1.00 38.35 114 GLY C O 1
ATOM 5170 N N . LEU C 1 115 ? 5.357 69.167 42.684 1.00 37.01 115 LEU C N 1
ATOM 5171 C CA . LEU C 1 115 ? 5.693 70.231 43.607 1.00 37.69 115 LEU C CA 1
ATOM 5172 C C . LEU C 1 115 ? 5.742 69.719 45.045 1.00 37.74 115 LEU C C 1
ATOM 5173 O O . LEU C 1 115 ? 6.613 70.109 45.814 1.00 38.01 115 LEU C O 1
ATOM 5178 N N . ALA C 1 116 ? 4.810 68.843 45.399 1.00 36.17 116 ALA C N 1
ATOM 5179 C CA . ALA C 1 116 ? 4.758 68.299 46.746 1.00 35.96 116 ALA C CA 1
ATOM 5180 C C . ALA C 1 116 ? 5.982 67.441 46.997 1.00 36.29 116 ALA C C 1
ATOM 5181 O O . ALA C 1 116 ? 6.545 67.448 48.098 1.00 36.09 116 ALA C O 1
ATOM 5183 N N . PHE C 1 117 ? 6.388 66.701 45.970 1.00 34.74 117 PHE C N 1
ATOM 5184 C CA . PHE C 1 117 ? 7.558 65.838 46.075 1.00 33.91 117 PHE C CA 1
ATOM 5185 C C . PHE C 1 117 ? 8.800 66.712 46.289 1.00 34.97 117 PHE C C 1
ATOM 5186 O O . PHE C 1 117 ? 9.654 66.390 47.118 1.00 35.29 117 PHE C O 1
ATOM 5194 N N . CYS C 1 118 ? 8.888 67.809 45.530 1.00 35.14 118 CYS C N 1
ATOM 5195 C CA . CYS C 1 118 ? 10.012 68.747 45.602 1.00 34.83 118 CYS C CA 1
ATOM 5196 C C . CYS C 1 118 ? 10.218 69.341 46.980 1.00 33.01 118 CYS C C 1
ATOM 5197 O O . CYS C 1 118 ? 11.284 69.235 47.559 1.00 32.78 118 CYS C O 1
ATOM 5200 N N . HIS C 1 119 ? 9.180 69.992 47.482 1.00 32.35 119 HIS C N 1
ATOM 5201 C CA . HIS C 1 119 ? 9.229 70.629 48.777 1.00 32.18 119 HIS C CA 1
ATOM 5202 C C . HIS C 1 119 ? 9.588 69.614 49.842 1.00 33.79 119 HIS C C 1
ATOM 5203 O O . HIS C 1 119 ? 10.130 69.966 50.883 1.00 35.20 119 HIS C O 1
ATOM 5210 N N . SER C 1 120 ? 9.291 68.350 49.568 1.00 34.95 120 SER C N 1
ATOM 5211 C CA . SER C 1 120 ? 9.579 67.270 50.499 1.00 36.31 120 SER C CA 1
ATOM 5212 C C . SER C 1 120 ? 11.049 66.900 50.425 1.00 37.02 120 SER C C 1
ATOM 5213 O O . SER C 1 120 ? 11.509 66.006 51.131 1.00 37.74 120 SER C O 1
ATOM 5216 N N . HIS C 1 121 ? 11.772 67.579 49.542 1.00 36.17 121 HIS C N 1
ATOM 5217 C CA . HIS C 1 121 ? 13.197 67.343 49.352 1.00 37.76 121 HIS C CA 1
ATOM 5218 C C . HIS C 1 121 ? 13.952 68.657 49.489 1.00 38.17 121 HIS C C 1
ATOM 5219 O O . HIS C 1 121 ? 15.037 68.815 48.936 1.00 39.61 121 HIS C O 1
ATOM 5226 N N . ARG C 1 122 ? 13.368 69.592 50.231 1.00 36.26 122 ARG C N 1
ATOM 5227 C CA . ARG C 1 122 ? 13.971 70.895 50.457 1.00 35.43 122 ARG C CA 1
ATOM 5228 C C . ARG C 1 122 ? 14.460 71.510 49.153 1.00 35.84 122 ARG C C 1
ATOM 5229 O O . ARG C 1 122 ? 15.630 71.852 49.021 1.00 38.45 122 ARG C O 1
ATOM 5237 N N . VAL C 1 123 ? 13.552 71.633 48.189 1.00 36.27 123 VAL C N 1
ATOM 5238 C CA . VAL C 1 123 ? 13.854 72.215 46.878 1.00 35.94 123 VAL C CA 1
ATOM 5239 C C . VAL C 1 123 ? 12.727 73.161 46.460 1.00 37.58 123 VAL C C 1
ATOM 5240 O O . VAL C 1 123 ? 11.563 72.761 46.394 1.00 37.04 123 VAL C O 1
ATOM 5244 N N . LEU C 1 124 ? 13.073 74.415 46.191 1.00 37.88 124 LEU C N 1
ATOM 5245 C CA . LEU C 1 124 ? 12.089 75.401 45.758 1.00 37.03 124 LEU C CA 1
ATOM 5246 C C . LEU C 1 124 ? 12.410 75.641 44.300 1.00 36.02 124 LEU C C 1
ATOM 5247 O O . LEU C 1 124 ? 13.572 75.855 43.970 1.00 38.36 124 LEU C O 1
ATOM 5252 N N . HIS C 1 125 ?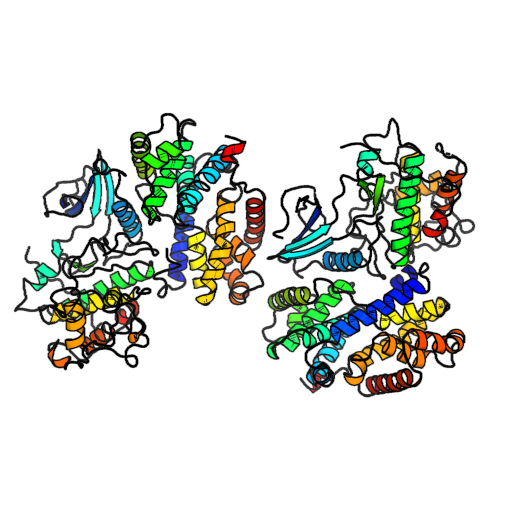 11.414 75.607 43.419 1.00 33.73 125 HIS C N 1
ATOM 5253 C CA . HIS C 1 125 ? 11.693 75.844 42.009 1.00 30.84 125 HIS C CA 1
ATOM 5254 C C . HIS C 1 125 ? 12.015 77.323 41.764 1.00 31.60 125 HIS C C 1
ATOM 5255 O O . HIS C 1 125 ? 13.033 77.655 41.148 1.00 30.56 125 HIS C O 1
ATOM 5262 N N . ARG C 1 126 ? 11.144 78.203 42.254 1.00 31.36 126 ARG C N 1
ATOM 5263 C CA . ARG C 1 126 ? 11.337 79.652 42.154 1.00 32.44 126 ARG C CA 1
ATOM 5264 C C . ARG C 1 126 ? 11.182 80.288 40.780 1.00 34.78 126 ARG C C 1
ATOM 5265 O O . ARG C 1 126 ? 11.445 81.475 40.619 1.00 34.92 126 ARG C O 1
ATOM 5273 N N . ASP C 1 127 ? 10.772 79.523 39.783 1.00 36.98 127 ASP C N 1
ATOM 5274 C CA . ASP C 1 127 ? 10.605 80.108 38.465 1.00 39.79 127 ASP C CA 1
ATOM 5275 C C . ASP C 1 127 ? 9.504 79.379 37.696 1.00 40.38 127 ASP C C 1
ATOM 5276 O O . ASP C 1 127 ? 9.596 79.170 36.488 1.00 41.92 127 ASP C O 1
ATOM 5281 N N . LEU C 1 128 ? 8.454 78.991 38.407 1.00 40.00 128 LEU C N 1
ATOM 5282 C CA . LEU C 1 128 ? 7.355 78.288 37.776 1.00 40.08 128 LEU C CA 1
ATOM 5283 C C . LEU C 1 128 ? 6.630 79.224 36.836 1.00 41.50 128 LEU C C 1
ATOM 5284 O O . LEU C 1 128 ? 6.220 80.316 37.217 1.00 40.70 128 LEU C O 1
ATOM 5289 N N . LYS C 1 129 ? 6.498 78.791 35.591 1.00 44.40 129 LYS C N 1
ATOM 5290 C CA . LYS C 1 129 ? 5.808 79.564 34.567 1.00 47.36 129 LYS C CA 1
ATOM 5291 C C . LYS C 1 129 ? 5.488 78.589 33.436 1.00 49.90 129 LYS C C 1
ATOM 5292 O O . LYS C 1 129 ? 6.125 77.545 33.326 1.00 51.99 129 LYS C O 1
ATOM 5298 N N . PRO C 1 130 ? 4.484 78.899 32.594 1.00 51.85 130 PRO C N 1
ATOM 5299 C CA . PRO C 1 130 ? 4.185 77.960 31.509 1.00 51.48 130 PRO C CA 1
ATOM 5300 C C . PRO C 1 130 ? 5.407 77.608 30.651 1.00 51.80 130 PRO C C 1
ATOM 5301 O O . PRO C 1 130 ? 5.569 76.458 30.238 1.00 51.76 130 PRO C O 1
ATOM 5305 N N . GLN C 1 131 ? 6.279 78.581 30.400 1.00 52.28 131 GLN C N 1
ATOM 5306 C CA . GLN C 1 131 ? 7.471 78.314 29.595 1.00 52.01 131 GLN C CA 1
ATOM 5307 C C . GLN C 1 131 ? 8.272 77.095 30.073 1.00 51.66 131 GLN C C 1
ATOM 5308 O O . GLN C 1 131 ? 8.995 76.483 29.280 1.00 50.94 131 GLN C O 1
ATOM 5314 N N . ASN C 1 132 ? 8.169 76.738 31.355 1.00 50.51 132 ASN C N 1
ATOM 5315 C CA . ASN C 1 132 ? 8.914 75.573 31.824 1.00 49.72 132 ASN C CA 1
ATOM 5316 C C . ASN C 1 132 ? 8.088 74.481 32.520 1.00 48.98 132 ASN C C 1
ATOM 5317 O O . ASN C 1 132 ? 8.506 73.889 33.519 1.00 47.62 132 ASN C O 1
ATOM 5322 N N . LEU C 1 133 ? 6.914 74.213 31.949 1.00 47.90 133 LEU C N 1
ATOM 5323 C CA . LEU C 1 133 ? 6.008 73.166 32.419 1.00 47.09 133 LEU C CA 1
ATOM 5324 C C . LEU C 1 133 ? 5.643 72.336 31.184 1.00 47.86 133 LEU C C 1
ATOM 5325 O O . LEU C 1 133 ? 4.665 72.645 30.496 1.00 48.41 133 LEU C O 1
ATOM 5330 N N . LEU C 1 134 ? 6.429 71.291 30.910 1.00 47.78 134 LEU C N 1
ATOM 5331 C CA . LEU C 1 134 ? 6.237 70.435 29.723 1.00 48.02 134 LEU C CA 1
ATOM 5332 C C . LEU C 1 134 ? 5.109 69.392 29.768 1.00 50.42 134 LEU C C 1
ATOM 5333 O O . LEU C 1 134 ? 4.713 68.921 30.837 1.00 52.16 134 LEU C O 1
ATOM 5338 N N . ILE C 1 135 ? 4.600 69.028 28.593 1.00 52.15 135 ILE C N 1
ATOM 5339 C CA . ILE C 1 135 ? 3.528 68.034 28.501 1.00 53.08 135 ILE C CA 1
ATOM 5340 C C . ILE C 1 135 ? 3.746 67.087 27.326 1.00 53.40 135 ILE C C 1
ATOM 5341 O O . ILE C 1 135 ? 4.396 67.443 26.344 1.00 53.61 135 ILE C O 1
ATOM 5346 N N . ASN C 1 136 ? 3.211 65.878 27.424 1.00 54.49 136 ASN C N 1
ATOM 5347 C CA . ASN C 1 136 ? 3.345 64.942 26.318 1.00 56.64 136 ASN C CA 1
ATOM 5348 C C . ASN C 1 136 ? 1.978 64.394 25.879 1.00 59.38 136 ASN C C 1
ATOM 5349 O O . ASN C 1 136 ? 0.932 64.808 26.408 1.00 59.95 136 ASN C O 1
ATOM 5354 N N . THR C 1 137 ? 2.006 63.468 24.917 1.00 61.58 137 THR C N 1
ATOM 5355 C CA . THR C 1 137 ? 0.811 62.842 24.329 1.00 62.42 137 THR C CA 1
ATOM 5356 C C . THR C 1 137 ? -0.033 61.911 25.211 1.00 63.15 137 THR C C 1
ATOM 5357 O O . THR C 1 137 ? -1.054 61.386 24.748 1.00 63.31 137 THR C O 1
ATOM 5361 N N . GLU C 1 138 ? 0.372 61.685 26.458 1.00 63.66 138 GLU C N 1
ATOM 5362 C CA . GLU C 1 138 ? -0.410 60.796 27.324 1.00 63.81 138 GLU C CA 1
ATOM 5363 C C . GLU C 1 138 ? -1.309 61.558 28.285 1.00 62.65 138 GLU C C 1
ATOM 5364 O O . GLU C 1 138 ? -2.293 61.010 28.788 1.00 62.95 138 GLU C O 1
ATOM 5370 N N . GLY C 1 139 ? -0.972 62.816 28.545 1.00 60.89 139 GLY C N 1
ATOM 5371 C CA . GLY C 1 139 ? -1.776 63.606 29.463 1.00 59.65 139 GLY C CA 1
ATOM 5372 C C . GLY C 1 139 ? -0.989 63.930 30.721 1.00 57.71 139 GLY C C 1
ATOM 5373 O O . GLY C 1 139 ? -1.519 64.514 31.679 1.00 57.39 139 GLY C O 1
ATOM 5374 N N . ALA C 1 140 ? 0.287 63.549 30.711 1.00 55.51 140 ALA C N 1
ATOM 5375 C CA . ALA C 1 140 ? 1.176 63.793 31.843 1.00 53.62 140 ALA C CA 1
ATOM 5376 C C . ALA C 1 140 ? 1.931 65.108 31.673 1.00 51.29 140 ALA C C 1
ATOM 5377 O O . ALA C 1 140 ? 2.589 65.311 30.653 1.00 52.05 140 ALA C O 1
ATOM 5379 N N . ILE C 1 141 ? 1.833 65.999 32.660 1.00 49.09 141 ILE C N 1
ATOM 5380 C CA . ILE C 1 141 ? 2.552 67.274 32.605 1.00 47.36 141 ILE C CA 1
ATOM 5381 C C . ILE C 1 141 ? 3.622 67.291 33.702 1.00 46.84 141 ILE C C 1
ATOM 5382 O O . ILE C 1 141 ? 3.309 67.167 34.889 1.00 48.32 141 ILE C O 1
ATOM 5387 N N . LYS C 1 142 ? 4.882 67.445 33.313 1.00 44.69 142 LYS C N 1
ATOM 5388 C CA . LYS C 1 142 ? 5.961 67.440 34.293 1.00 44.13 142 LYS C CA 1
ATOM 5389 C C . LYS C 1 142 ? 6.630 68.794 34.586 1.00 44.07 142 LYS C C 1
ATOM 5390 O O . LYS C 1 142 ? 6.508 69.757 33.812 1.00 44.22 142 LYS C O 1
ATOM 5396 N N . LEU C 1 143 ? 7.331 68.842 35.722 1.00 41.88 143 LEU C N 1
ATOM 5397 C CA . LEU C 1 143 ? 8.055 70.023 36.183 1.00 38.79 143 LEU C CA 1
ATOM 5398 C C . LEU C 1 143 ? 9.444 70.029 35.570 1.00 39.02 143 LEU C C 1
ATOM 5399 O O . LEU C 1 143 ? 10.152 69.022 35.645 1.00 40.86 143 LEU C O 1
ATOM 5404 N N . ALA C 1 144 ? 9.856 71.157 34.997 1.00 37.63 144 ALA C N 1
ATOM 5405 C CA . ALA C 1 144 ? 11.172 71.225 34.372 1.00 36.94 144 ALA C CA 1
ATOM 5406 C C . ALA C 1 144 ? 11.934 72.538 34.563 1.00 36.73 144 ALA C C 1
ATOM 5407 O O . ALA C 1 144 ? 11.367 73.547 34.960 1.00 38.38 144 ALA C O 1
ATOM 5409 N N . ASP C 1 145 ? 13.233 72.493 34.274 1.00 37.18 145 ASP C N 1
ATOM 5410 C CA . ASP C 1 145 ? 14.133 73.648 34.348 1.00 38.00 145 ASP C CA 1
ATOM 5411 C C . ASP C 1 145 ? 14.336 74.241 35.742 1.00 36.63 145 ASP C C 1
ATOM 5412 O O . ASP C 1 145 ? 13.833 75.322 36.047 1.00 35.68 145 ASP C O 1
ATOM 5417 N N . PHE C 1 146 ? 15.090 73.536 36.579 1.00 35.36 146 PHE C N 1
ATOM 5418 C CA . PHE C 1 146 ? 15.368 73.998 37.936 1.00 32.78 146 PHE C CA 1
ATOM 5419 C C . PHE C 1 146 ? 16.604 74.895 37.960 1.00 32.56 146 PHE C C 1
ATOM 5420 O O . PHE C 1 146 ? 17.345 74.908 38.935 1.00 33.70 146 PHE C O 1
ATOM 5428 N N . GLY C 1 147 ? 16.803 75.648 36.882 1.00 32.78 147 GLY C N 1
ATOM 5429 C CA . GLY C 1 147 ? 17.949 76.540 36.766 1.00 33.97 147 GLY C CA 1
ATOM 5430 C C . GLY C 1 147 ? 18.076 77.695 37.758 1.00 34.52 147 GLY C C 1
ATOM 5431 O O . GLY C 1 147 ? 19.190 78.171 37.995 1.00 35.01 147 GLY C O 1
ATOM 5432 N N . LEU C 1 148 ? 16.955 78.156 38.317 1.00 32.38 148 LEU C N 1
ATOM 5433 C CA . LEU C 1 148 ? 16.952 79.240 39.306 1.00 32.12 148 LEU C CA 1
ATOM 5434 C C . LEU C 1 148 ? 16.441 78.751 40.664 1.00 31.57 148 LEU C C 1
ATOM 5435 O O . LEU C 1 148 ? 15.973 79.543 41.481 1.00 32.42 148 LEU C O 1
ATOM 5440 N N . ALA C 1 149 ? 16.527 77.450 40.901 1.00 31.44 149 ALA C N 1
ATOM 5441 C CA . ALA C 1 149 ? 16.026 76.866 42.134 1.00 29.86 149 ALA C CA 1
ATOM 5442 C C . ALA C 1 149 ? 16.990 76.924 43.301 1.00 29.93 149 ALA C C 1
ATOM 5443 O O . ALA C 1 149 ? 18.186 77.155 43.141 1.00 29.57 149 ALA C O 1
ATOM 5445 N N . ARG C 1 150 ? 16.436 76.721 44.489 1.00 30.01 150 ARG C N 1
ATOM 5446 C CA . ARG C 1 150 ? 17.214 76.697 45.713 1.00 30.58 150 ARG C CA 1
ATOM 5447 C C . ARG C 1 150 ? 17.024 75.283 46.232 1.00 30.30 150 ARG C C 1
ATOM 5448 O O . ARG C 1 150 ? 15.894 74.810 46.362 1.00 32.08 150 ARG C O 1
ATOM 5456 N N . ALA C 1 151 ? 18.128 74.597 46.490 1.00 28.73 151 ALA C N 1
ATOM 5457 C CA . ALA C 1 151 ? 18.064 73.234 46.981 1.00 29.39 151 ALA C CA 1
ATOM 5458 C C . ALA C 1 151 ? 18.877 73.134 48.259 1.00 30.88 151 ALA C C 1
ATOM 5459 O O . ALA C 1 151 ? 20.015 73.601 48.321 1.00 32.09 151 ALA C O 1
ATOM 5461 N N . PHE C 1 152 ? 18.276 72.524 49.278 1.00 31.60 152 PHE C N 1
ATOM 5462 C CA . PHE C 1 152 ? 18.914 72.353 50.573 1.00 30.94 152 PHE C CA 1
ATOM 5463 C C . PHE C 1 152 ? 19.435 73.686 51.086 1.00 30.33 152 PHE C C 1
ATOM 5464 O O . PHE C 1 152 ? 20.382 73.726 51.861 1.00 31.12 152 PHE C O 1
ATOM 5472 N N . GLY C 1 153 ? 18.824 74.776 50.638 1.00 29.81 153 GLY C N 1
ATOM 5473 C CA . GLY C 1 153 ? 19.237 76.094 51.084 1.00 29.71 153 GLY C CA 1
ATOM 5474 C C . GLY C 1 153 ? 20.237 76.799 50.185 1.00 30.98 153 GLY C C 1
ATOM 5475 O O . GLY C 1 153 ? 20.562 77.967 50.399 1.00 32.49 153 GLY C O 1
ATOM 5476 N N . VAL C 1 154 ? 20.730 76.104 49.169 1.00 29.76 154 VAL C N 1
ATOM 5477 C CA . VAL C 1 154 ? 21.707 76.705 48.267 1.00 28.69 154 VAL C CA 1
ATOM 5478 C C . VAL C 1 154 ? 21.099 76.978 46.896 1.00 30.01 154 VAL C C 1
ATOM 5479 O O . VAL C 1 154 ? 20.504 76.090 46.291 1.00 32.95 154 VAL C O 1
ATOM 5483 N N . PRO C 1 155 ? 21.222 78.218 46.393 1.00 29.98 155 PRO C N 1
ATOM 5484 C CA . PRO C 1 155 ? 20.664 78.547 45.076 1.00 29.69 155 PRO C CA 1
ATOM 5485 C C . PRO C 1 155 ? 21.525 77.968 43.965 1.00 28.37 155 PRO C C 1
ATOM 5486 O O . PRO C 1 155 ? 22.740 77.933 44.081 1.00 29.56 155 PRO C O 1
ATOM 5490 N N . VAL C 1 156 ? 20.904 77.500 42.896 1.00 28.05 156 VAL C N 1
ATOM 5491 C CA . VAL C 1 156 ? 21.679 76.987 41.786 1.00 28.21 156 VAL C CA 1
ATOM 5492 C C . VAL C 1 156 ? 22.255 78.218 41.113 1.00 30.50 156 VAL C C 1
ATOM 5493 O O . VAL C 1 156 ? 23.348 78.180 40.555 1.00 31.74 156 VAL C O 1
ATOM 5497 N N . ARG C 1 157 ? 21.477 79.300 41.180 1.00 30.62 157 ARG C N 1
ATOM 5498 C CA . ARG C 1 157 ? 21.801 80.617 40.625 1.00 32.54 157 ARG C CA 1
ATOM 5499 C C . ARG C 1 157 ? 20.943 81.618 41.392 1.00 36.34 157 ARG C C 1
ATOM 5500 O O . ARG C 1 157 ? 19.833 81.287 41.824 1.00 36.93 157 ARG C O 1
ATOM 5508 N N . THR C 1 158 ? 21.414 82.846 41.546 1.00 38.76 158 THR C N 1
ATOM 5509 C CA . THR C 1 158 ? 20.589 83.820 42.240 1.00 42.85 158 THR C CA 1
ATOM 5510 C C . THR C 1 158 ? 19.785 84.626 41.240 1.00 45.82 158 THR C C 1
ATOM 5511 O O . THR C 1 158 ? 20.060 84.596 40.037 1.00 46.87 158 THR C O 1
ATOM 5515 N N . TYR C 1 159 ? 18.780 85.336 41.740 1.00 50.23 159 TYR C N 1
ATOM 5516 C CA . TYR C 1 159 ? 17.921 86.178 40.904 1.00 54.38 159 TYR C CA 1
ATOM 5517 C C . TYR C 1 159 ? 18.665 87.362 40.239 1.00 57.04 159 TYR C C 1
ATOM 5518 O O . TYR C 1 159 ? 18.506 87.625 39.034 1.00 56.93 159 TYR C O 1
ATOM 5527 N N . THR C 1 160 ? 19.466 88.065 41.046 1.00 59.18 160 THR C N 1
ATOM 5528 C CA . THR C 1 160 ? 20.231 89.236 40.621 1.00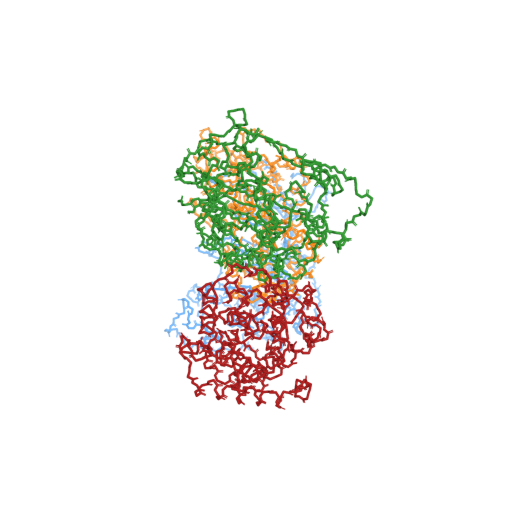 60.60 160 THR C CA 1
ATOM 5529 C C . THR C 1 160 ? 20.632 89.320 39.141 1.00 64.83 160 THR C C 1
ATOM 5530 O O . THR C 1 160 ? 20.530 90.400 38.536 1.00 66.08 160 THR C O 1
ATOM 5534 N N . HIS C 1 161 ? 21.095 88.212 38.562 1.00 67.80 161 HIS C N 1
ATOM 5535 C CA . HIS C 1 161 ? 21.522 88.205 37.153 1.00 71.86 161 HIS C CA 1
ATOM 5536 C C . HIS C 1 161 ? 20.631 87.383 36.218 1.00 73.54 161 HIS C C 1
ATOM 5537 O O . HIS C 1 161 ? 21.150 86.714 35.306 1.00 74.75 161 HIS C O 1
ATOM 5544 N N . GLU C 1 162 ? 19.312 87.430 36.398 1.00 74.06 162 GLU C N 1
ATOM 5545 C CA . GLU C 1 162 ? 18.472 86.595 35.548 1.00 74.93 162 GLU C CA 1
ATOM 5546 C C . GLU C 1 162 ? 17.195 87.254 35.034 1.00 75.11 162 GLU C C 1
ATOM 5547 O O . GLU C 1 162 ? 16.161 87.238 35.724 1.00 75.18 162 GLU C O 1
ATOM 5553 N N . VAL C 1 163 ? 17.272 87.798 33.815 1.00 74.65 163 VAL C N 1
ATOM 5554 C CA . VAL C 1 163 ? 16.143 88.457 33.147 1.00 73.96 163 VAL C CA 1
ATOM 5555 C C . VAL C 1 163 ? 14.795 87.946 33.672 1.00 73.32 163 VAL C C 1
ATOM 5556 O O . VAL C 1 163 ? 14.149 87.086 33.062 1.00 71.83 163 VAL C O 1
ATOM 5560 N N . VAL C 1 164 ? 14.391 88.504 34.811 1.00 72.88 164 VAL C N 1
ATOM 5561 C CA . VAL C 1 164 ? 13.157 88.143 35.496 1.00 72.05 164 VAL C CA 1
ATOM 5562 C C . VAL C 1 164 ? 11.882 88.205 34.648 1.00 70.24 164 VAL C C 1
ATOM 5563 O O . VAL C 1 164 ? 11.738 89.064 33.759 1.00 70.19 164 VAL C O 1
ATOM 5567 N N . THR C 1 165 ? 10.976 87.267 34.923 1.00 67.24 165 THR C N 1
ATOM 5568 C CA . THR C 1 165 ? 9.691 87.189 34.252 1.00 64.34 165 THR C CA 1
ATOM 5569 C C . THR C 1 165 ? 8.721 87.247 35.420 1.00 62.21 165 THR C C 1
ATOM 5570 O O . THR C 1 165 ? 8.179 86.245 35.876 1.00 61.85 165 THR C O 1
ATOM 5574 N N . LEU C 1 166 ? 8.534 88.469 35.895 1.00 59.72 166 LEU C N 1
ATOM 5575 C CA . LEU C 1 166 ? 7.715 88.790 37.050 1.00 56.85 166 LEU C CA 1
ATOM 5576 C C . LEU C 1 166 ? 6.238 88.410 37.154 1.00 55.82 166 LEU C C 1
ATOM 5577 O O . LEU C 1 166 ? 5.650 88.543 38.236 1.00 56.84 166 LEU C O 1
ATOM 5582 N N . TRP C 1 167 ? 5.619 87.917 36.092 1.00 54.68 167 TRP C N 1
ATOM 5583 C CA . TRP C 1 167 ? 4.182 87.644 36.204 1.00 53.54 167 TRP C CA 1
ATOM 5584 C C . TRP C 1 167 ? 3.777 86.600 37.232 1.00 51.52 167 TRP C C 1
ATOM 5585 O O . TRP C 1 167 ? 2.608 86.531 37.613 1.00 52.20 167 TRP C O 1
ATOM 5596 N N . TYR C 1 168 ? 4.733 85.807 37.704 1.00 49.99 168 TYR C N 1
ATOM 5597 C CA . TYR C 1 168 ? 4.417 84.734 38.653 1.00 47.63 168 TYR C CA 1
ATOM 5598 C C . TYR C 1 168 ? 5.130 84.789 40.003 1.00 44.27 168 TYR C C 1
ATOM 5599 O O . TYR C 1 168 ? 5.021 83.865 40.816 1.00 43.43 168 TYR C O 1
ATOM 5608 N N . ARG C 1 169 ? 5.839 85.884 40.232 1.00 40.72 169 ARG C N 1
ATOM 5609 C CA . ARG C 1 169 ? 6.596 86.080 41.451 1.00 39.35 169 ARG C CA 1
ATOM 5610 C C . ARG C 1 169 ? 5.675 86.308 42.629 1.00 37.57 169 ARG C C 1
ATOM 5611 O O . ARG C 1 169 ? 4.773 87.138 42.568 1.00 37.64 169 ARG C O 1
ATOM 5619 N N . ALA C 1 170 ? 5.901 85.565 43.704 1.00 35.32 170 ALA C N 1
ATOM 5620 C CA . ALA C 1 170 ? 5.085 85.719 44.896 1.00 36.15 170 ALA C CA 1
ATOM 5621 C C . ALA C 1 170 ? 5.280 87.116 45.439 1.00 36.32 170 ALA C C 1
ATOM 5622 O O . ALA C 1 170 ? 6.387 87.649 45.411 1.00 36.34 170 ALA C O 1
ATOM 5624 N N . PRO C 1 171 ? 4.202 87.726 45.955 1.00 36.74 171 PRO C N 1
ATOM 5625 C CA . PRO C 1 171 ? 4.264 89.079 46.514 1.00 36.10 171 PRO C CA 1
ATOM 5626 C C . PRO C 1 171 ? 5.364 89.245 47.558 1.00 35.78 171 PRO C C 1
ATOM 5627 O O . PRO C 1 171 ? 6.026 90.278 47.595 1.00 37.40 171 PRO C O 1
ATOM 5631 N N . GLU C 1 172 ? 5.572 88.239 48.404 1.00 34.01 172 GLU C N 1
ATOM 5632 C CA . GLU C 1 172 ? 6.620 88.355 49.413 1.00 33.90 172 GLU C CA 1
ATOM 5633 C C . GLU C 1 172 ? 7.983 88.567 48.755 1.00 33.94 172 GLU C C 1
ATOM 5634 O O . GLU C 1 172 ? 8.781 89.397 49.205 1.00 35.23 172 GLU C O 1
ATOM 5640 N N . ILE C 1 173 ? 8.259 87.815 47.694 1.00 31.96 173 ILE C N 1
ATOM 5641 C CA . ILE C 1 173 ? 9.521 87.978 47.008 1.00 28.55 173 ILE C CA 1
ATOM 5642 C C . ILE C 1 173 ? 9.609 89.410 46.508 1.00 29.30 173 ILE C C 1
ATOM 5643 O O . ILE C 1 173 ? 10.660 90.034 46.603 1.00 29.65 173 ILE C O 1
ATOM 5648 N N . LEU C 1 174 ? 8.500 89.931 45.986 1.00 29.00 174 LEU C N 1
ATOM 5649 C CA . LEU C 1 174 ? 8.471 91.294 45.468 1.00 29.38 174 LEU C CA 1
ATOM 5650 C C . LEU C 1 174 ? 8.563 92.332 46.579 1.00 31.57 174 LEU C C 1
ATOM 5651 O O . LEU C 1 174 ? 8.898 93.487 46.326 1.00 32.36 174 LEU C O 1
ATOM 5656 N N . LEU C 1 175 ? 8.266 91.920 47.809 1.00 32.35 175 LEU C N 1
ATOM 5657 C CA . LEU C 1 175 ? 8.354 92.817 48.951 1.00 31.87 175 LEU C CA 1
ATOM 5658 C C . LEU C 1 175 ? 9.708 92.630 49.644 1.00 32.31 175 LEU C C 1
ATOM 5659 O O . LEU C 1 175 ? 9.934 93.115 50.753 1.00 33.25 175 LEU C O 1
ATOM 5664 N N . GLY C 1 176 ? 10.606 91.919 48.972 1.00 32.00 176 GLY C N 1
ATOM 5665 C CA . GLY C 1 176 ? 11.931 91.679 49.506 1.00 32.34 176 GLY C CA 1
ATOM 5666 C C . GLY C 1 176 ? 11.927 91.006 50.861 1.00 33.25 176 GLY C C 1
ATOM 5667 O O . GLY C 1 176 ? 12.697 91.384 51.748 1.00 33.70 176 GLY C O 1
ATOM 5668 N N . CYS C 1 177 ? 11.054 90.019 51.038 1.00 33.90 177 CYS C N 1
ATOM 5669 C CA . CYS C 1 177 ? 10.998 89.307 52.302 1.00 32.24 177 CYS C CA 1
ATOM 5670 C C . CYS C 1 177 ? 12.221 88.411 52.379 1.00 32.40 177 CYS C C 1
ATOM 5671 O O . CYS C 1 177 ? 12.602 87.773 51.413 1.00 33.56 177 CYS C O 1
ATOM 5674 N N . LYS C 1 178 ? 12.844 88.354 53.538 1.00 34.35 178 LYS C N 1
ATOM 5675 C CA . LYS C 1 178 ? 14.048 87.567 53.660 1.00 33.56 178 LYS C CA 1
ATOM 5676 C C . LYS C 1 178 ? 13.865 86.100 54.005 1.00 33.46 178 LYS C C 1
ATOM 5677 O O . LYS C 1 178 ? 14.842 85.349 54.006 1.00 35.45 178 LYS C O 1
ATOM 5683 N N . TYR C 1 179 ? 12.635 85.675 54.280 1.00 32.90 179 TYR C N 1
ATOM 5684 C CA . TYR C 1 179 ? 12.403 84.267 54.611 1.00 32.97 179 TYR C CA 1
ATOM 5685 C C . TYR C 1 179 ? 11.319 83.596 53.782 1.00 30.73 179 TYR C C 1
ATOM 5686 O O . TYR C 1 179 ? 10.553 82.791 54.299 1.00 31.25 179 TYR C O 1
ATOM 5695 N N . TYR C 1 180 ? 11.254 83.924 52.499 1.00 29.61 180 TYR C N 1
ATOM 5696 C CA . TYR C 1 180 ? 10.257 83.320 51.632 1.00 29.87 180 TYR C CA 1
ATOM 5697 C C . TYR C 1 180 ? 10.677 81.870 51.433 1.00 31.46 180 TYR C C 1
ATOM 5698 O O . TYR C 1 180 ? 11.865 81.579 51.279 1.00 31.38 180 TYR C O 1
ATOM 5707 N N . SER C 1 181 ? 9.714 80.955 51.453 1.00 32.36 181 SER C N 1
ATOM 5708 C CA . SER C 1 181 ? 10.054 79.550 51.297 1.00 32.60 181 SER C CA 1
ATOM 5709 C C . SER C 1 181 ? 9.237 78.844 50.220 1.00 32.00 181 SER C C 1
ATOM 5710 O O . SER C 1 181 ? 8.999 79.401 49.153 1.00 29.71 181 SER C O 1
ATOM 5713 N N . THR C 1 182 ? 8.823 77.614 50.510 1.00 30.98 182 THR C N 1
ATOM 5714 C CA . THR C 1 182 ? 8.038 76.808 49.580 1.00 31.04 182 THR C CA 1
ATOM 5715 C C . THR C 1 182 ? 6.776 77.520 49.120 1.00 30.08 182 THR C C 1
ATOM 5716 O O . THR C 1 182 ? 6.336 77.356 47.987 1.00 29.45 182 THR C O 1
ATOM 5720 N N . ALA C 1 183 ? 6.197 78.316 50.005 1.00 30.16 183 ALA C N 1
ATOM 5721 C CA . ALA C 1 183 ? 4.991 79.044 49.673 1.00 29.85 183 ALA C CA 1
ATOM 5722 C C . ALA C 1 183 ? 5.061 79.779 48.323 1.00 32.82 183 ALA C C 1
ATOM 5723 O O . ALA C 1 183 ? 4.024 80.004 47.692 1.00 35.34 183 ALA C O 1
ATOM 5725 N N . VAL C 1 184 ? 6.261 80.145 47.864 1.00 32.98 184 VAL C N 1
ATOM 5726 C CA . VAL C 1 184 ? 6.374 80.869 46.592 1.00 32.74 184 VAL C CA 1
ATOM 5727 C C . VAL C 1 184 ? 6.081 80.035 45.346 1.00 34.09 184 VAL C C 1
ATOM 5728 O O . VAL C 1 184 ? 5.673 80.565 44.326 1.00 36.34 184 VAL C O 1
ATOM 5732 N N . ASP C 1 185 ? 6.307 78.732 45.409 1.00 37.54 185 ASP C N 1
ATOM 5733 C CA . ASP C 1 185 ? 6.017 77.892 44.250 1.00 39.54 185 ASP C CA 1
ATOM 5734 C C . ASP C 1 185 ? 4.506 77.697 44.146 1.00 40.43 185 ASP C C 1
ATOM 5735 O O . ASP C 1 185 ? 3.964 77.551 43.046 1.00 40.77 185 ASP C O 1
ATOM 5740 N N . ILE C 1 186 ? 3.832 77.690 45.299 1.00 38.92 186 ILE C N 1
ATOM 5741 C CA . ILE C 1 186 ? 2.385 77.535 45.326 1.00 37.82 186 ILE C CA 1
ATOM 5742 C C . ILE C 1 186 ? 1.765 78.762 44.668 1.00 37.68 186 ILE C C 1
ATOM 5743 O O . ILE C 1 186 ? 0.975 78.634 43.741 1.00 38.16 186 ILE C O 1
ATOM 5748 N N . TRP C 1 187 ? 2.133 79.948 45.139 1.00 37.58 187 TRP C N 1
ATOM 5749 C CA . TRP C 1 187 ? 1.605 81.179 44.565 1.00 37.07 187 TRP C CA 1
ATOM 5750 C C . TRP C 1 187 ? 1.737 81.131 43.056 1.00 37.12 187 TRP C C 1
ATOM 5751 O O . TRP C 1 187 ? 0.810 81.481 42.331 1.00 38.03 187 TRP C O 1
ATOM 5762 N N . SER C 1 188 ? 2.904 80.709 42.586 1.00 36.65 188 SER C N 1
ATOM 5763 C CA . SER C 1 188 ? 3.140 80.610 41.156 1.00 36.61 188 SER C CA 1
ATOM 5764 C C . SER C 1 188 ? 2.045 79.761 40.530 1.00 38.40 188 SER C C 1
ATOM 5765 O O . SER C 1 188 ? 1.428 80.172 39.555 1.00 39.31 188 SER C O 1
ATOM 5768 N N . LEU C 1 189 ? 1.795 78.580 41.085 1.00 39.70 189 LEU C N 1
ATOM 5769 C CA . LEU C 1 189 ? 0.747 77.740 40.529 1.00 41.69 189 LEU C CA 1
ATOM 5770 C C . LEU C 1 189 ? -0.586 78.477 40.562 1.00 42.95 189 LEU C C 1
ATOM 5771 O O . LEU C 1 189 ? -1.346 78.413 39.607 1.00 45.48 189 LEU C O 1
ATOM 5776 N N . GLY C 1 190 ? -0.875 79.185 41.644 1.00 43.19 190 GLY C N 1
ATOM 5777 C CA . GLY C 1 190 ? -2.133 79.912 41.698 1.00 44.75 190 GLY C CA 1
ATOM 5778 C C . GLY C 1 190 ? -2.360 80.634 40.381 1.00 45.99 190 GLY C C 1
ATOM 5779 O O . GLY C 1 190 ? -3.437 80.552 39.764 1.00 43.38 190 GLY C O 1
ATOM 5780 N N . CYS C 1 191 ? -1.315 81.336 39.949 1.00 47.25 191 CYS C N 1
ATOM 5781 C CA . CYS C 1 191 ? -1.345 82.078 38.701 1.00 49.26 191 CYS C CA 1
ATOM 5782 C C . CYS C 1 191 ? -1.476 81.112 37.535 1.00 51.02 191 CYS C C 1
ATOM 5783 O O . CYS C 1 191 ? -2.460 81.171 36.793 1.00 54.20 191 CYS C O 1
ATOM 5786 N N . ILE C 1 192 ? -0.510 80.208 37.386 1.00 50.81 192 ILE C N 1
ATOM 5787 C CA . ILE C 1 192 ? -0.536 79.243 36.289 1.00 49.93 192 ILE C CA 1
ATOM 5788 C C . ILE C 1 192 ? -1.868 78.514 36.213 1.00 49.65 192 ILE C C 1
ATOM 5789 O O . ILE C 1 192 ? -2.228 77.958 35.177 1.00 50.11 192 ILE C O 1
ATOM 5794 N N . PHE C 1 193 ? -2.610 78.528 37.310 1.00 49.96 193 PHE C N 1
ATOM 5795 C CA . PHE C 1 193 ? -3.935 77.921 37.328 1.00 50.72 193 PHE C CA 1
ATOM 5796 C C . PHE C 1 193 ? -4.758 78.979 36.607 1.00 51.73 193 PHE C C 1
ATOM 5797 O O . PHE C 1 193 ? -4.922 78.930 35.384 1.00 52.99 193 PHE C O 1
ATOM 5805 N N . ALA C 1 194 ? -5.232 79.960 37.365 1.00 51.63 194 ALA C N 1
ATOM 5806 C CA . ALA C 1 194 ? -6.025 81.053 36.808 1.00 51.76 194 ALA C CA 1
ATOM 5807 C C . ALA C 1 194 ? -5.775 81.302 35.320 1.00 51.31 194 ALA C C 1
ATOM 5808 O O . ALA C 1 194 ? -6.715 81.405 34.536 1.00 51.02 194 ALA C O 1
ATOM 5810 N N . GLU C 1 195 ? -4.513 81.381 34.929 1.00 51.76 195 GLU C N 1
ATOM 5811 C CA . GLU C 1 195 ? -4.178 81.652 33.536 1.00 53.47 195 GLU C CA 1
ATOM 5812 C C . GLU C 1 195 ? -4.900 80.735 32.556 1.00 54.36 195 GLU C C 1
ATOM 5813 O O . GLU C 1 195 ? -5.440 81.194 31.545 1.00 55.91 195 GLU C O 1
ATOM 5819 N N . MET C 1 196 ? -4.904 79.441 32.850 1.00 55.67 196 MET C N 1
ATOM 5820 C CA . MET C 1 196 ? -5.567 78.471 31.984 1.00 56.46 196 MET C CA 1
ATOM 5821 C C . MET C 1 196 ? -7.072 78.766 32.011 1.00 57.50 196 MET C C 1
ATOM 5822 O O . MET C 1 196 ? -7.689 79.040 30.979 1.00 57.82 196 MET C O 1
ATOM 5827 N N . VAL C 1 197 ? -7.637 78.741 33.218 1.00 58.88 197 VAL C N 1
ATOM 5828 C CA . VAL C 1 197 ? -9.062 78.969 33.457 1.00 59.80 197 VAL C CA 1
ATOM 5829 C C . VAL C 1 197 ? -9.685 80.238 32.876 1.00 61.04 197 VAL C C 1
ATOM 5830 O O . VAL C 1 197 ? -10.914 80.320 32.760 1.00 61.59 197 VAL C O 1
ATOM 5834 N N . THR C 1 198 ? -8.863 81.221 32.507 1.00 61.99 198 THR C N 1
ATOM 5835 C CA . THR C 1 198 ? -9.393 82.465 31.935 1.00 62.15 198 THR C CA 1
ATOM 5836 C C . THR C 1 198 ? -8.752 82.751 30.583 1.00 62.75 198 THR C C 1
ATOM 5837 O O . THR C 1 198 ? -8.983 83.801 29.984 1.00 63.73 198 THR C O 1
ATOM 5841 N N . ARG C 1 199 ? -7.947 81.807 30.108 1.00 63.40 199 ARG C N 1
ATOM 5842 C CA . ARG C 1 199 ? -7.282 81.941 28.815 1.00 65.33 199 ARG C CA 1
ATOM 5843 C C . ARG C 1 199 ? -6.117 82.940 28.766 1.00 66.05 199 ARG C C 1
ATOM 5844 O O . ARG C 1 199 ? -5.191 82.754 27.958 1.00 65.98 199 ARG C O 1
ATOM 5846 N N . ARG C 1 200 ? -6.141 83.982 29.607 1.00 66.65 200 ARG C N 1
ATOM 5847 C CA . ARG C 1 200 ? -5.037 84.965 29.606 1.00 67.94 200 ARG C CA 1
ATOM 5848 C C . ARG C 1 200 ? -4.361 85.283 30.960 1.00 66.64 200 ARG C C 1
ATOM 5849 O O . ARG C 1 200 ? -4.975 85.161 32.028 1.00 65.25 200 ARG C O 1
ATOM 5857 N N . ALA C 1 201 ? -3.089 85.691 30.880 1.00 65.10 201 ALA C N 1
ATOM 5858 C CA . ALA C 1 201 ? -2.262 86.016 32.047 1.00 63.38 201 ALA C CA 1
ATOM 5859 C C . ALA C 1 201 ? -3.048 86.645 33.197 1.00 62.74 201 ALA C C 1
ATOM 5860 O O . ALA C 1 201 ? -4.142 87.176 32.999 1.00 62.81 201 ALA C O 1
ATOM 5862 N N . LEU C 1 202 ? -2.492 86.592 34.403 1.00 62.12 202 LEU C N 1
ATOM 5863 C CA . LEU C 1 202 ? -3.194 87.145 35.550 1.00 61.07 202 LEU C CA 1
ATOM 5864 C C . LEU C 1 202 ? -2.572 88.420 36.124 1.00 61.60 202 LEU C C 1
ATOM 5865 O O . LEU C 1 202 ? -3.287 89.222 36.737 1.00 60.89 202 LEU C O 1
ATOM 5870 N N . PHE C 1 203 ? -1.261 88.610 35.923 1.00 62.06 203 PHE C N 1
ATOM 5871 C CA . PHE C 1 203 ? -0.550 89.792 36.449 1.00 62.72 203 PHE C CA 1
ATOM 5872 C C . PHE C 1 203 ? 0.644 90.215 35.593 1.00 64.10 203 PHE C C 1
ATOM 5873 O O . PHE C 1 203 ? 1.793 90.025 35.996 1.00 63.39 203 PHE C O 1
ATOM 5881 N N . PRO C 1 204 ? 0.382 90.807 34.408 1.00 65.52 204 PRO C N 1
ATOM 5882 C CA . PRO C 1 204 ? 1.336 91.308 33.398 1.00 66.14 204 PRO C CA 1
ATOM 5883 C C . PRO C 1 204 ? 2.175 92.510 33.858 1.00 66.70 204 PRO C C 1
ATOM 5884 O O . PRO C 1 204 ? 2.190 93.556 33.189 1.00 66.05 204 PRO C O 1
ATOM 5888 N N . GLY C 1 205 ? 2.876 92.369 34.981 1.00 66.52 205 GLY C N 1
ATOM 5889 C CA . GLY C 1 205 ? 3.659 93.489 35.473 1.00 66.65 205 GLY C CA 1
ATOM 5890 C C . GLY C 1 205 ? 4.934 93.757 34.695 1.00 66.45 205 GLY C C 1
ATOM 5891 O O . GLY C 1 205 ? 5.805 92.878 34.639 1.00 66.43 205 GLY C O 1
ATOM 5892 N N . ASP C 1 206 ? 5.067 94.944 34.092 1.00 66.03 206 ASP C N 1
ATOM 5893 C CA . ASP C 1 206 ? 6.304 95.229 33.359 1.00 66.17 206 ASP C CA 1
ATOM 5894 C C . ASP C 1 206 ? 7.477 95.322 34.344 1.00 64.97 206 ASP C C 1
ATOM 5895 O O . ASP C 1 206 ? 8.268 94.377 34.453 1.00 64.59 206 ASP C O 1
ATOM 5900 N N . SER C 1 207 ? 7.592 96.428 35.077 1.00 63.94 207 SER C N 1
ATOM 5901 C CA . SER C 1 207 ? 8.690 96.553 36.039 1.00 63.59 207 SER C CA 1
ATOM 5902 C C . SER C 1 207 ? 8.241 95.923 37.359 1.00 62.40 207 SER C C 1
ATOM 5903 O O . SER C 1 207 ? 7.085 95.509 37.494 1.00 61.85 207 SER C O 1
ATOM 5906 N N . GLU C 1 208 ? 9.141 95.848 38.332 1.00 61.55 208 GLU C N 1
ATOM 5907 C CA . GLU C 1 208 ? 8.791 95.253 39.615 1.00 61.93 208 GLU C CA 1
ATOM 5908 C C . GLU C 1 208 ? 7.687 96.029 40.322 1.00 60.83 208 GLU C C 1
ATOM 5909 O O . GLU C 1 208 ? 6.810 95.443 40.966 1.00 59.51 208 GLU C O 1
ATOM 5915 N N . ILE C 1 209 ? 7.739 97.354 40.193 1.00 59.85 209 ILE C N 1
ATOM 5916 C CA . ILE C 1 209 ? 6.750 98.231 40.807 1.00 58.19 209 ILE C CA 1
ATOM 5917 C C . ILE C 1 209 ? 5.355 97.883 40.286 1.00 57.02 209 ILE C C 1
ATOM 5918 O O . ILE C 1 209 ? 4.438 97.626 41.068 1.00 56.96 209 ILE C O 1
ATOM 5923 N N . ASP C 1 210 ? 5.199 97.881 38.965 1.00 55.22 210 ASP C N 1
ATOM 5924 C CA . ASP C 1 210 ? 3.906 97.584 38.360 1.00 55.33 210 ASP C CA 1
ATOM 5925 C C . ASP C 1 210 ? 3.334 96.291 38.918 1.00 55.23 210 ASP C C 1
ATOM 5926 O O . ASP C 1 210 ? 2.197 96.263 39.413 1.00 56.10 210 ASP C O 1
ATOM 5931 N N . GLN C 1 211 ? 4.136 95.228 38.821 1.00 54.02 211 GLN C N 1
ATOM 5932 C CA . GLN C 1 211 ? 3.775 93.889 39.289 1.00 52.19 211 GLN C CA 1
ATOM 5933 C C . GLN C 1 211 ? 3.134 93.907 40.676 1.00 52.74 211 GLN C C 1
ATOM 5934 O O . GLN C 1 211 ? 2.068 93.322 40.882 1.00 52.13 211 GLN C O 1
ATOM 5940 N N . LEU C 1 212 ? 3.793 94.576 41.624 1.00 53.26 212 LEU C N 1
ATOM 5941 C CA . LEU C 1 212 ? 3.284 94.669 42.987 1.00 53.18 212 LEU C CA 1
ATOM 5942 C C . LEU C 1 212 ? 1.916 95.346 43.017 1.00 53.94 212 LEU C C 1
ATOM 5943 O O . LEU C 1 212 ? 1.081 95.054 43.888 1.00 52.74 212 LEU C O 1
ATOM 5948 N N . PHE C 1 213 ? 1.685 96.248 42.064 1.00 54.77 213 PHE C N 1
ATOM 5949 C CA . PHE C 1 213 ? 0.406 96.950 41.997 1.00 55.84 213 PHE C CA 1
ATOM 5950 C C . PHE C 1 213 ? -0.693 96.135 41.315 1.00 55.62 213 PHE C C 1
ATOM 5951 O O . PHE C 1 213 ? -1.836 96.129 41.788 1.00 55.99 213 PHE C O 1
ATOM 5959 N N . ARG C 1 214 ? -0.370 95.437 40.226 1.00 54.48 214 ARG C N 1
ATOM 5960 C CA . ARG C 1 214 ? -1.401 94.628 39.582 1.00 54.28 214 ARG C CA 1
ATOM 5961 C C . ARG C 1 214 ? -1.951 93.734 40.689 1.00 54.47 214 ARG C C 1
ATOM 5962 O O . ARG C 1 214 ? -3.163 93.565 40.833 1.00 54.91 214 ARG C O 1
ATOM 5970 N N . ILE C 1 215 ? -1.054 93.191 41.505 1.00 54.22 215 ILE C N 1
ATOM 5971 C CA . ILE C 1 215 ? -1.492 92.345 42.598 1.00 54.03 215 ILE C CA 1
ATOM 5972 C C . ILE C 1 215 ? -2.334 93.142 43.597 1.00 55.25 215 ILE C C 1
ATOM 5973 O O . ILE C 1 215 ? -3.488 92.784 43.834 1.00 56.98 215 ILE C O 1
ATOM 5978 N N . PHE C 1 216 ? -1.790 94.213 44.181 1.00 55.51 216 PHE C N 1
ATOM 5979 C CA . PHE C 1 216 ? -2.574 94.999 45.149 1.00 55.63 216 PHE C CA 1
ATOM 5980 C C . PHE C 1 216 ? -3.933 95.308 44.535 1.00 54.72 216 PHE C C 1
ATOM 5981 O O . PHE C 1 216 ? -4.968 95.249 45.200 1.00 52.41 216 PHE C O 1
ATOM 5989 N N . ARG C 1 217 ? -3.908 95.640 43.250 1.00 54.19 217 ARG C N 1
ATOM 5990 C CA . ARG C 1 217 ? -5.120 95.962 42.531 1.00 55.98 217 ARG C CA 1
ATOM 5991 C C . ARG C 1 217 ? -6.149 94.838 42.683 1.00 56.70 217 ARG C C 1
ATOM 5992 O O . ARG C 1 217 ? -7.064 94.950 43.499 1.00 58.36 217 ARG C O 1
ATOM 6000 N N . THR C 1 218 ? -5.990 93.745 41.934 1.00 56.25 218 THR C N 1
ATOM 6001 C CA . THR C 1 218 ? -6.953 92.638 41.987 1.00 54.99 218 THR C CA 1
ATOM 6002 C C . THR C 1 218 ? -7.370 92.134 43.363 1.00 55.49 218 THR C C 1
ATOM 6003 O O . THR C 1 218 ? -8.558 91.880 43.590 1.00 56.38 218 THR C O 1
ATOM 6007 N N . LEU C 1 219 ? -6.420 91.973 44.279 1.00 55.14 219 LEU C N 1
ATOM 6008 C CA . LEU C 1 219 ? -6.759 91.452 45.607 1.00 55.50 219 LEU C CA 1
ATOM 6009 C C . LEU C 1 219 ? -6.899 92.500 46.713 1.00 55.67 219 LEU C C 1
ATOM 6010 O O . LEU C 1 219 ? -7.613 92.280 47.689 1.00 56.27 219 LEU C O 1
ATOM 6015 N N . GLY C 1 220 ? -6.213 93.629 46.572 1.00 55.87 220 GLY C N 1
ATOM 6016 C CA . GLY C 1 220 ? -6.298 94.658 47.595 1.00 55.79 220 GLY C CA 1
ATOM 6017 C C . GLY C 1 220 ? -5.004 94.763 48.380 1.00 55.58 220 GLY C C 1
ATOM 6018 O O . GLY C 1 220 ? -4.322 93.752 48.608 1.00 56.24 220 GLY C O 1
ATOM 6019 N N . THR C 1 221 ? -4.668 95.984 48.786 1.00 53.73 221 THR C N 1
ATOM 6020 C CA . THR C 1 221 ? -3.449 96.244 49.537 1.00 52.18 221 THR C CA 1
ATOM 6021 C C . THR C 1 221 ? -3.518 95.656 50.931 1.00 51.55 221 THR C C 1
ATOM 6022 O O . THR C 1 221 ? -4.105 96.251 51.836 1.00 52.27 221 THR C O 1
ATOM 6026 N N . PRO C 1 222 ? -2.884 94.492 51.130 1.00 51.22 222 PRO C N 1
ATOM 6027 C CA . PRO C 1 222 ? -2.855 93.779 52.410 1.00 50.86 222 PRO C CA 1
ATOM 6028 C C . PRO C 1 222 ? -2.416 94.664 53.562 1.00 50.25 222 PRO C C 1
ATOM 6029 O O . PRO C 1 222 ? -1.750 95.680 53.343 1.00 50.76 222 PRO C O 1
ATOM 6033 N N . ASP C 1 223 ? -2.794 94.270 54.777 1.00 49.41 223 ASP C N 1
ATOM 6034 C CA . ASP C 1 223 ? -2.444 95.004 55.988 1.00 51.11 223 ASP C CA 1
ATOM 6035 C C . ASP C 1 223 ? -1.964 94.022 57.049 1.00 52.41 223 ASP C C 1
ATOM 6036 O O . ASP C 1 223 ? -1.758 92.840 56.760 1.00 52.40 223 ASP C O 1
ATOM 6041 N N . GLU C 1 224 ? -1.801 94.499 58.279 1.00 52.37 224 GLU C N 1
ATOM 6042 C CA . GLU C 1 224 ? -1.339 93.625 59.354 1.00 53.34 224 GLU C CA 1
ATOM 6043 C C . GLU C 1 224 ? -2.427 92.648 59.779 1.00 52.19 224 GLU C C 1
ATOM 6044 O O . GLU C 1 224 ? -2.173 91.684 60.502 1.00 51.66 224 GLU C O 1
ATOM 6050 N N . VAL C 1 225 ? -3.644 92.907 59.324 1.00 52.50 225 VAL C N 1
ATOM 6051 C CA . VAL C 1 225 ? -4.769 92.035 59.633 1.00 52.60 225 VAL C CA 1
ATOM 6052 C C . VAL C 1 225 ? -4.708 90.799 58.732 1.00 51.34 225 VAL C C 1
ATOM 6053 O O . VAL C 1 225 ? -4.666 89.674 59.223 1.00 51.89 225 VAL C O 1
ATOM 6057 N N . VAL C 1 226 ? -4.696 91.021 57.419 1.00 49.54 226 VAL C N 1
ATOM 6058 C CA . VAL C 1 226 ? -4.632 89.932 56.445 1.00 47.62 226 VAL C CA 1
ATOM 6059 C C . VAL C 1 226 ? -3.250 89.257 56.462 1.00 47.30 226 VAL C C 1
ATOM 6060 O O . VAL C 1 226 ? -3.121 88.036 56.622 1.00 47.46 226 VAL C O 1
ATOM 6064 N N . TRP C 1 227 ? -2.211 90.064 56.308 1.00 46.76 227 TRP C N 1
ATOM 6065 C CA . TRP C 1 227 ? -0.858 89.543 56.293 1.00 44.85 227 TRP C CA 1
ATOM 6066 C C . TRP C 1 227 ? -0.059 90.124 57.463 1.00 44.95 227 TRP C C 1
ATOM 6067 O O . TRP C 1 227 ? 0.683 91.096 57.306 1.00 43.47 227 TRP C O 1
ATOM 6078 N N . PRO C 1 228 ? -0.214 89.534 58.661 1.00 45.46 228 PRO C N 1
ATOM 6079 C CA . PRO C 1 228 ? 0.519 90.030 59.825 1.00 44.34 228 PRO C CA 1
ATOM 6080 C C . PRO C 1 228 ? 2.009 90.039 59.516 1.00 44.35 228 PRO C C 1
ATOM 6081 O O . PRO C 1 228 ? 2.645 88.986 59.421 1.00 46.21 228 PRO C O 1
ATOM 6085 N N . GLY C 1 229 ? 2.559 91.231 59.330 1.00 43.70 229 GLY C N 1
ATOM 6086 C CA . GLY C 1 229 ? 3.974 91.336 59.043 1.00 41.36 229 GLY C CA 1
ATOM 6087 C C . GLY C 1 229 ? 4.332 92.119 57.796 1.00 40.11 229 GLY C C 1
ATOM 6088 O O . GLY C 1 229 ? 5.517 92.335 57.554 1.00 41.23 229 GLY C O 1
ATOM 6089 N N . VAL C 1 230 ? 3.337 92.558 57.024 1.00 38.69 230 VAL C N 1
ATOM 6090 C CA . VAL C 1 230 ? 3.600 93.304 55.791 1.00 38.20 230 VAL C CA 1
ATOM 6091 C C . VAL C 1 230 ? 4.384 94.599 55.894 1.00 39.79 230 VAL C C 1
ATOM 6092 O O . VAL C 1 230 ? 5.315 94.803 55.129 1.00 40.92 230 VAL C O 1
ATOM 6096 N N . THR C 1 231 ? 4.023 95.482 56.821 1.00 41.88 231 THR C N 1
ATOM 6097 C CA . THR C 1 231 ? 4.725 96.766 56.928 1.00 43.57 231 THR C CA 1
ATOM 6098 C C . THR C 1 231 ? 6.143 96.700 57.503 1.00 44.65 231 THR C C 1
ATOM 6099 O O . THR C 1 231 ? 6.777 97.746 57.698 1.00 47.01 231 THR C O 1
ATOM 6103 N N . SER C 1 232 ? 6.638 95.493 57.779 1.00 43.89 232 SER C N 1
ATOM 6104 C CA . SER C 1 232 ? 8.002 95.330 58.296 1.00 42.38 232 SER C CA 1
ATOM 6105 C C . SER C 1 232 ? 8.829 94.643 57.221 1.00 41.57 232 SER C C 1
ATOM 6106 O O . SER C 1 232 ? 9.982 94.283 57.447 1.00 42.07 232 SER C O 1
ATOM 6109 N N . MET C 1 233 ? 8.217 94.459 56.053 1.00 40.15 233 MET C N 1
ATOM 6110 C CA . MET C 1 233 ? 8.864 93.824 54.910 1.00 39.21 233 MET C CA 1
ATOM 6111 C C . MET C 1 233 ? 9.789 94.875 54.315 1.00 37.22 233 MET C C 1
ATOM 6112 O O . MET C 1 233 ? 9.368 95.998 54.079 1.00 36.83 233 MET C O 1
ATOM 6117 N N . PRO C 1 234 ? 11.052 94.515 54.041 1.00 36.37 234 PRO C N 1
ATOM 6118 C CA . PRO C 1 234 ? 12.054 95.424 53.477 1.00 35.52 234 PRO C CA 1
ATOM 6119 C C . PRO C 1 234 ? 11.623 96.399 52.393 1.00 36.36 234 PRO C C 1
ATOM 6120 O O . PRO C 1 234 ? 12.102 97.528 52.371 1.00 38.49 234 PRO C O 1
ATOM 6124 N N . ASP C 1 235 ? 10.737 96.006 51.489 1.00 36.78 235 ASP C N 1
ATOM 6125 C CA . ASP C 1 235 ? 10.349 96.951 50.441 1.00 39.17 235 ASP C CA 1
ATOM 6126 C C . ASP C 1 235 ? 8.908 97.452 50.457 1.00 40.95 235 ASP C C 1
ATOM 6127 O O . ASP C 1 235 ? 8.393 97.939 49.441 1.00 40.50 235 ASP C O 1
ATOM 6132 N N . TYR C 1 236 ? 8.274 97.346 51.624 1.00 43.16 236 TYR C N 1
ATOM 6133 C CA . TYR C 1 236 ? 6.908 97.821 51.815 1.00 45.54 236 TYR C CA 1
ATOM 6134 C C . TYR C 1 236 ? 7.013 99.336 51.864 1.00 46.68 236 TYR C C 1
ATOM 6135 O O . TYR C 1 236 ? 7.987 99.873 52.392 1.00 46.35 236 TYR C O 1
ATOM 6144 N N . LYS C 1 237 ? 6.019 100.027 51.321 1.00 48.09 237 LYS C N 1
ATOM 6145 C CA . LYS C 1 237 ? 6.035 101.490 51.302 1.00 49.67 237 LYS C CA 1
ATOM 6146 C C . LYS C 1 237 ? 4.722 102.044 51.853 1.00 50.73 237 LYS C C 1
ATOM 6147 O O . LYS C 1 237 ? 3.660 101.867 51.237 1.00 52.21 237 LYS C O 1
ATOM 6153 N N . PRO C 1 238 ? 4.772 102.723 53.018 1.00 49.89 238 PRO C N 1
ATOM 6154 C CA . PRO C 1 238 ? 3.555 103.281 53.609 1.00 48.87 238 PRO C CA 1
ATOM 6155 C C . PRO C 1 238 ? 2.729 104.067 52.610 1.00 49.26 238 PRO C C 1
ATOM 6156 O O . PRO C 1 238 ? 1.512 104.186 52.767 1.00 50.04 238 PRO C O 1
ATOM 6160 N N . SER C 1 239 ? 3.386 104.585 51.572 1.00 49.68 239 SER C N 1
ATOM 6161 C CA . SER C 1 239 ? 2.690 105.362 50.543 1.00 50.65 239 SER C CA 1
ATOM 6162 C C . SER C 1 239 ? 2.126 104.446 49.459 1.00 51.81 239 SER C C 1
ATOM 6163 O O . SER C 1 239 ? 1.694 104.912 48.394 1.00 52.54 239 SER C O 1
ATOM 6166 N N . PHE C 1 240 ? 2.143 103.144 49.725 1.00 52.58 240 PHE C N 1
ATOM 6167 C CA . PHE C 1 240 ? 1.617 102.165 48.779 1.00 54.25 240 PHE C CA 1
ATOM 6168 C C . PHE C 1 240 ? 0.141 102.412 48.499 1.00 54.88 240 PHE C C 1
ATOM 6169 O O . PHE C 1 240 ? -0.676 102.393 49.427 1.00 55.24 240 PHE C O 1
ATOM 6177 N N . PRO C 1 241 ? -0.227 102.641 47.222 1.00 54.85 241 PRO C N 1
ATOM 6178 C CA . PRO C 1 241 ? -1.648 102.873 46.922 1.00 54.65 241 PRO C CA 1
ATOM 6179 C C . PRO C 1 241 ? -2.477 101.814 47.643 1.00 54.85 241 PRO C C 1
ATOM 6180 O O . PRO C 1 241 ? -2.156 100.631 47.582 1.00 55.26 241 PRO C O 1
ATOM 6184 N N . LYS C 1 242 ? -3.520 102.226 48.347 1.00 55.54 242 LYS C N 1
ATOM 6185 C CA . LYS C 1 242 ? -4.340 101.251 49.049 1.00 57.23 242 LYS C CA 1
ATOM 6186 C C . LYS C 1 242 ? -5.602 100.941 48.254 1.00 58.74 242 LYS C C 1
ATOM 6187 O O . LYS C 1 242 ? -6.530 101.743 48.228 1.00 59.77 242 LYS C O 1
ATOM 6193 N N . TRP C 1 243 ? -5.633 99.780 47.603 1.00 60.69 243 TRP C N 1
ATOM 6194 C CA . TRP C 1 243 ? -6.796 99.373 46.815 1.00 61.94 243 TRP C CA 1
ATOM 6195 C C . TRP C 1 243 ? -7.661 98.454 47.688 1.00 63.73 243 TRP C C 1
ATOM 6196 O O . TRP C 1 243 ? -7.618 98.557 48.926 1.00 64.49 243 TRP C O 1
ATOM 6207 N N . ALA C 1 244 ? -8.439 97.564 47.059 1.00 64.50 244 ALA C N 1
ATOM 6208 C CA . ALA C 1 244 ? -9.306 96.633 47.802 1.00 64.03 244 ALA C CA 1
ATOM 6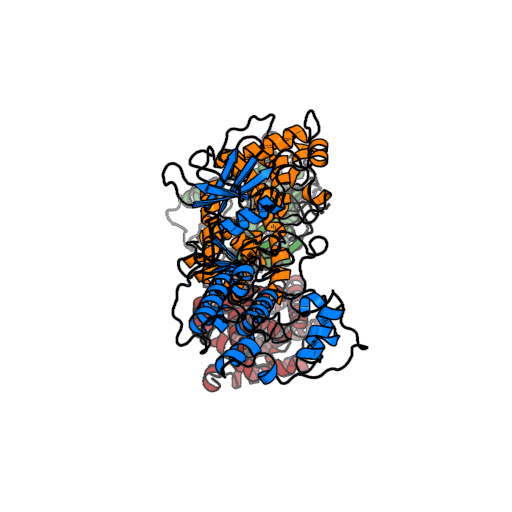209 C C . ALA C 1 244 ? -9.762 95.419 46.959 1.00 63.68 244 ALA C C 1
ATOM 6210 O O . ALA C 1 244 ? -9.868 95.508 45.724 1.00 63.44 244 ALA C O 1
ATOM 6212 N N . ARG C 1 245 ? -10.031 94.299 47.643 1.00 63.63 245 ARG C N 1
ATOM 6213 C CA . ARG C 1 245 ? -10.460 93.029 47.027 1.00 64.35 245 ARG C CA 1
ATOM 6214 C C . ARG C 1 245 ? -11.572 93.137 45.984 1.00 65.12 245 ARG C C 1
ATOM 6215 O O . ARG C 1 245 ? -12.268 94.156 45.897 1.00 64.74 245 ARG C O 1
ATOM 6217 N N . GLN C 1 246 ? -11.744 92.068 45.202 1.00 65.95 246 GLN C N 1
ATOM 6218 C CA . GLN C 1 246 ? -12.762 92.042 44.151 1.00 66.73 246 GLN C CA 1
ATOM 6219 C C . GLN C 1 246 ? -13.696 90.833 44.220 1.00 68.31 246 GLN C C 1
ATOM 6220 O O . GLN C 1 246 ? -14.252 90.529 45.279 1.00 68.95 246 GLN C O 1
ATOM 6226 N N . ASP C 1 247 ? -13.874 90.138 43.096 1.00 69.71 247 ASP C N 1
ATOM 6227 C CA . ASP C 1 247 ? -14.774 88.984 43.085 1.00 70.77 247 ASP C CA 1
ATOM 6228 C C . ASP C 1 247 ? -14.612 88.116 41.825 1.00 71.01 247 ASP C C 1
ATOM 6229 O O . ASP C 1 247 ? -13.910 88.499 40.873 1.00 71.42 247 ASP C O 1
ATOM 6234 N N . PHE C 1 248 ? -15.266 86.952 41.843 1.00 70.95 248 PHE C N 1
ATOM 6235 C CA . PHE C 1 248 ? -15.234 85.978 40.748 1.00 71.47 248 PHE C CA 1
ATOM 6236 C C . PHE C 1 248 ? -13.948 86.038 39.916 1.00 71.64 248 PHE C C 1
ATOM 6237 O O . PHE C 1 248 ? -12.869 86.361 40.430 1.00 71.79 248 PHE C O 1
ATOM 6239 N N . PRO C 1 253 ? -14.002 84.039 34.811 1.00 77.72 253 PRO C N 1
ATOM 6240 C CA . PRO C 1 253 ? -13.603 83.162 35.919 1.00 77.69 253 PRO C CA 1
ATOM 6241 C C . PRO C 1 253 ? -14.495 81.930 36.115 1.00 77.43 253 PRO C C 1
ATOM 6242 O O . PRO C 1 253 ? -14.813 81.546 37.251 1.00 77.13 253 PRO C O 1
ATOM 6246 N N . PRO C 1 254 ? -14.895 81.280 35.005 1.00 77.41 254 PRO C N 1
ATOM 6247 C CA . PRO C 1 254 ? -15.749 80.084 35.094 1.00 77.10 254 PRO C CA 1
ATOM 6248 C C . PRO C 1 254 ? -15.117 79.033 36.012 1.00 76.28 254 PRO C C 1
ATOM 6249 O O . PRO C 1 254 ? -14.312 78.201 35.577 1.00 75.78 254 PRO C O 1
ATOM 6253 N N . LEU C 1 255 ? -15.481 79.066 37.285 1.00 75.62 255 LEU C N 1
ATOM 6254 C CA . LEU C 1 255 ? -14.903 78.113 38.222 1.00 74.82 255 LEU C CA 1
ATOM 6255 C C . LEU C 1 255 ? -15.896 77.805 39.314 1.00 73.72 255 LEU C C 1
ATOM 6256 O O . LEU C 1 255 ? -16.375 78.715 39.997 1.00 73.63 255 LEU C O 1
ATOM 6261 N N . ASP C 1 256 ? -16.213 76.525 39.468 1.00 72.22 256 ASP C N 1
ATOM 6262 C CA . ASP C 1 256 ? -17.128 76.097 40.516 1.00 70.82 256 ASP C CA 1
ATOM 6263 C C . ASP C 1 256 ? -16.506 76.556 41.827 1.00 69.91 256 ASP C C 1
ATOM 6264 O O . ASP C 1 256 ? -15.299 76.817 41.878 1.00 68.88 256 ASP C O 1
ATOM 6269 N N . GLU C 1 257 ? -17.310 76.666 42.883 1.00 70.34 257 GLU C N 1
ATOM 6270 C CA . GLU C 1 257 ? -16.769 77.114 44.170 1.00 71.05 257 GLU C CA 1
ATOM 6271 C C . GLU C 1 257 ? -15.636 76.208 44.690 1.00 70.99 257 GLU C C 1
ATOM 6272 O O . GLU C 1 257 ? -15.049 76.471 45.744 1.00 70.44 257 GLU C O 1
ATOM 6278 N N . ASP C 1 258 ? -15.332 75.151 43.933 1.00 70.41 258 ASP C N 1
ATOM 6279 C CA . ASP C 1 258 ? -14.281 74.209 44.289 1.00 68.88 258 ASP C CA 1
ATOM 6280 C C . ASP C 1 258 ? -12.937 74.849 43.980 1.00 67.35 258 ASP C C 1
ATOM 6281 O O . ASP C 1 258 ? -12.022 74.837 44.807 1.00 68.10 258 ASP C O 1
ATOM 6286 N N . GLY C 1 259 ? -12.830 75.406 42.778 1.00 65.34 259 GLY C N 1
ATOM 6287 C CA . GLY C 1 259 ? -11.587 76.021 42.348 1.00 64.60 259 GLY C CA 1
ATOM 6288 C C . GLY C 1 259 ? -11.356 77.459 42.780 1.00 63.64 259 GLY C C 1
ATOM 6289 O O . GLY C 1 259 ? -10.220 77.848 43.082 1.00 64.51 259 GLY C O 1
ATOM 6290 N N . ARG C 1 260 ? -12.412 78.266 42.781 1.00 62.01 260 ARG C N 1
ATOM 6291 C CA . ARG C 1 260 ? -12.267 79.651 43.189 1.00 59.69 260 ARG C CA 1
ATOM 6292 C C . ARG C 1 260 ? -11.865 79.644 44.655 1.00 58.19 260 ARG C C 1
ATOM 6293 O O . ARG C 1 260 ? -11.108 80.508 45.108 1.00 58.37 260 ARG C O 1
ATOM 6301 N N . SER C 1 261 ? -12.368 78.667 45.404 1.00 55.69 261 SER C N 1
ATOM 6302 C CA . SER C 1 261 ? -11.993 78.579 46.804 1.00 54.32 261 SER C CA 1
ATOM 6303 C C . SER C 1 261 ? -10.497 78.285 46.770 1.00 55.04 261 SER C C 1
ATOM 6304 O O . SER C 1 261 ? -9.682 79.060 47.292 1.00 55.37 261 SER C O 1
ATOM 6307 N N . LEU C 1 262 ? -10.145 77.178 46.114 1.00 54.32 262 LEU C N 1
ATOM 6308 C CA . LEU C 1 262 ? -8.751 76.752 45.999 1.00 53.48 262 LEU C CA 1
ATOM 6309 C C . LEU C 1 262 ? -7.828 77.893 45.602 1.00 53.73 262 LEU C C 1
ATOM 6310 O O . LEU C 1 262 ? -6.969 78.313 46.390 1.00 54.20 262 LEU C O 1
ATOM 6315 N N . LEU C 1 263 ? -8.010 78.393 44.379 1.00 53.05 263 LEU C N 1
ATOM 6316 C CA . LEU C 1 263 ? -7.185 79.484 43.866 1.00 52.10 263 LEU C CA 1
ATOM 6317 C C . LEU C 1 263 ? -6.969 80.543 44.936 1.00 51.86 263 LEU C C 1
ATOM 6318 O O . LEU C 1 263 ? -5.849 81.020 45.118 1.00 51.81 263 LEU C O 1
ATOM 6323 N N . SER C 1 264 ? -8.044 80.887 45.647 1.00 52.09 264 SER C N 1
ATOM 6324 C CA . SER C 1 264 ? -8.004 81.904 46.699 1.00 51.90 264 SER C CA 1
ATOM 6325 C C . SER C 1 264 ? -7.207 81.443 47.918 1.00 51.87 264 SER C C 1
ATOM 6326 O O . SER C 1 264 ? -6.871 82.255 48.784 1.00 52.51 264 SER C O 1
ATOM 6329 N N . GLN C 1 265 ? -6.937 80.143 48.007 1.00 50.92 265 GLN C N 1
ATOM 6330 C CA . GLN C 1 265 ? -6.132 79.618 49.104 1.00 50.23 265 GLN C CA 1
ATOM 6331 C C . GLN C 1 265 ? -4.708 79.485 48.574 1.00 49.33 265 GLN C C 1
ATOM 6332 O O . GLN C 1 265 ? -3.755 79.299 49.330 1.00 50.02 265 GLN C O 1
ATOM 6338 N N . MET C 1 266 ? -4.575 79.574 47.255 1.00 48.63 266 MET C N 1
ATOM 6339 C CA . MET C 1 266 ? -3.271 79.498 46.604 1.00 47.61 266 MET C CA 1
ATOM 6340 C C . MET C 1 266 ? -2.722 80.896 46.346 1.00 48.33 266 MET C C 1
ATOM 6341 O O . MET C 1 266 ? -1.526 81.068 46.119 1.00 49.73 266 MET C O 1
ATOM 6346 N N . LEU C 1 267 ? -3.596 81.897 46.382 1.00 47.56 267 LEU C N 1
ATOM 6347 C CA . LEU C 1 267 ? -3.174 83.270 46.159 1.00 45.71 267 LEU C CA 1
ATOM 6348 C C . LEU C 1 267 ? -3.355 84.073 47.431 1.00 45.47 267 LEU C C 1
ATOM 6349 O O . LEU C 1 267 ? -3.505 85.294 47.411 1.00 45.67 267 LEU C O 1
ATOM 6354 N N . HIS C 1 268 ? -3.336 83.357 48.545 1.00 45.23 268 HIS C N 1
ATOM 6355 C CA . HIS C 1 268 ? -3.461 83.955 49.864 1.00 46.10 268 HIS C CA 1
ATOM 6356 C C . HIS C 1 268 ? -2.194 84.800 50.039 1.00 45.19 268 HIS C C 1
ATOM 6357 O O . HIS C 1 268 ? -1.142 84.447 49.508 1.00 44.47 268 HIS C O 1
ATOM 6364 N N . TYR C 1 269 ? -2.278 85.907 50.769 1.00 45.10 269 TYR C N 1
ATOM 6365 C CA . TYR C 1 269 ? -1.104 86.760 50.959 1.00 44.93 269 TYR C CA 1
ATOM 6366 C C . TYR C 1 269 ? -0.096 86.246 51.989 1.00 45.24 269 TYR C C 1
ATOM 6367 O O . TYR C 1 269 ? 1.079 86.038 51.667 1.00 45.88 269 TYR C O 1
ATOM 6376 N N . ASP C 1 270 ? -0.530 86.042 53.225 1.00 43.51 270 ASP C N 1
ATOM 6377 C CA . ASP C 1 270 ? 0.412 85.563 54.226 1.00 42.91 270 ASP C CA 1
ATOM 6378 C C . ASP C 1 270 ? 0.899 84.144 53.876 1.00 42.69 270 ASP C C 1
ATOM 6379 O O . ASP C 1 270 ? 0.109 83.200 53.785 1.00 43.02 270 ASP C O 1
ATOM 6384 N N . PRO C 1 271 ? 2.216 83.987 53.649 1.00 41.48 271 PRO C N 1
ATOM 6385 C CA . PRO C 1 271 ? 2.821 82.696 53.305 1.00 40.87 271 PRO C CA 1
ATOM 6386 C C . PRO C 1 271 ? 2.617 81.551 54.305 1.00 41.77 271 PRO C C 1
ATOM 6387 O O . PRO C 1 271 ? 2.973 80.417 54.006 1.00 41.65 271 PRO C O 1
ATOM 6391 N N . ASN C 1 272 ? 2.069 81.834 55.488 1.00 43.55 272 ASN C N 1
ATOM 6392 C CA . ASN C 1 272 ? 1.815 80.766 56.468 1.00 45.17 272 ASN C CA 1
ATOM 6393 C C . ASN C 1 272 ? 0.355 80.316 56.342 1.00 45.63 272 ASN C C 1
ATOM 6394 O O . ASN C 1 272 ? -0.014 79.249 56.819 1.00 46.61 272 ASN C O 1
ATOM 6399 N N . LYS C 1 273 ? -0.480 81.153 55.732 1.00 45.66 273 LYS C N 1
ATOM 6400 C CA . LYS C 1 273 ? -1.891 80.823 55.555 1.00 45.64 273 LYS C CA 1
ATOM 6401 C C . LYS C 1 273 ? -2.062 80.065 54.235 1.00 44.41 273 LYS C C 1
ATOM 6402 O O . LYS C 1 273 ? -2.892 79.149 54.123 1.00 44.38 273 LYS C O 1
ATOM 6408 N N . ARG C 1 274 ? -1.262 80.462 53.246 1.00 41.18 274 ARG C N 1
ATOM 6409 C CA . ARG C 1 274 ? -1.305 79.876 51.924 1.00 38.92 274 ARG C CA 1
ATOM 6410 C C . ARG C 1 274 ? -1.313 78.376 52.033 1.00 38.32 274 ARG C C 1
ATOM 6411 O O . ARG C 1 274 ? -0.769 77.811 52.977 1.00 38.15 274 ARG C O 1
ATOM 6419 N N . ILE C 1 275 ? -1.931 77.737 51.049 1.00 37.84 275 ILE C N 1
ATOM 6420 C CA . ILE C 1 275 ? -2.056 76.293 51.036 1.00 37.98 275 ILE C CA 1
ATOM 6421 C C . ILE C 1 275 ? -0.807 75.624 50.476 1.00 40.45 275 ILE C C 1
ATOM 6422 O O . ILE C 1 275 ? -0.207 76.097 49.506 1.00 42.54 275 ILE C O 1
ATOM 6427 N N . SER C 1 276 ? -0.402 74.528 51.105 1.00 41.25 276 SER C N 1
ATOM 6428 C CA . SER C 1 276 ? 0.766 73.798 50.649 1.00 42.43 276 SER C CA 1
ATOM 6429 C C . SER C 1 276 ? 0.317 72.888 49.513 1.00 43.16 276 SER C C 1
ATOM 6430 O O . SER C 1 276 ? -0.848 72.510 49.449 1.00 44.66 276 SER C O 1
ATOM 6433 N N . ALA C 1 277 ? 1.243 72.543 48.623 1.00 44.30 277 ALA C N 1
ATOM 6434 C CA . ALA C 1 277 ? 0.946 71.691 47.479 1.00 44.53 277 ALA C CA 1
ATOM 6435 C C . ALA C 1 277 ? 0.376 70.359 47.917 1.00 44.91 277 ALA C C 1
ATOM 6436 O O . ALA C 1 277 ? -0.271 69.658 47.128 1.00 45.88 277 ALA C O 1
ATOM 6438 N N . LYS C 1 278 ? 0.612 69.998 49.170 1.00 43.92 278 LYS C N 1
ATOM 6439 C CA . LYS C 1 278 ? 0.112 68.726 49.652 1.00 44.60 278 LYS C CA 1
ATOM 6440 C C . LYS C 1 278 ? -1.323 68.827 50.119 1.00 45.45 278 LYS C C 1
ATOM 6441 O O . LYS C 1 278 ? -2.162 67.987 49.764 1.00 46.50 278 LYS C O 1
ATOM 6447 N N . ALA C 1 279 ? -1.601 69.849 50.926 1.00 44.83 279 ALA C N 1
ATOM 6448 C CA . ALA C 1 279 ? -2.950 70.066 51.434 1.00 43.76 279 ALA C CA 1
ATOM 6449 C C . ALA C 1 279 ? -3.877 70.308 50.243 1.00 43.56 279 ALA C C 1
ATOM 6450 O O . ALA C 1 279 ? -5.020 69.847 50.226 1.00 43.56 279 ALA C O 1
ATOM 6452 N N . ALA C 1 280 ? -3.359 71.026 49.250 1.00 42.16 280 ALA C N 1
ATOM 6453 C CA . ALA C 1 280 ? -4.106 71.342 48.045 1.00 42.16 280 ALA C CA 1
ATOM 6454 C C . ALA C 1 280 ? -4.640 70.067 47.395 1.00 42.55 280 ALA C C 1
ATOM 6455 O O . ALA C 1 280 ? -5.823 69.974 47.064 1.00 42.37 280 ALA C O 1
ATOM 6457 N N . LEU C 1 281 ? -3.753 69.092 47.220 1.00 44.07 281 LEU C N 1
ATOM 6458 C CA . LEU C 1 281 ? -4.091 67.813 46.603 1.00 46.22 281 LEU C CA 1
ATOM 6459 C C . LEU C 1 281 ? -5.349 67.171 47.174 1.00 48.81 281 LEU C C 1
ATOM 6460 O O . LEU C 1 281 ? -5.951 66.304 46.536 1.00 50.28 281 LEU C O 1
ATOM 6465 N N . ALA C 1 282 ? -5.745 67.589 48.371 1.00 50.80 282 ALA C N 1
ATOM 6466 C CA . ALA C 1 282 ? -6.930 67.032 49.009 1.00 53.34 282 ALA C CA 1
ATOM 6467 C C . ALA C 1 282 ? -8.131 67.972 48.957 1.00 54.01 282 ALA C C 1
ATOM 6468 O O . ALA C 1 282 ? -9.125 67.775 49.662 1.00 53.40 282 ALA C O 1
ATOM 6470 N N . HIS C 1 283 ? -8.052 68.997 48.120 1.00 55.49 283 HIS C N 1
ATOM 6471 C CA . HIS C 1 283 ? -9.172 69.926 48.023 1.00 57.41 283 HIS C CA 1
ATOM 6472 C C . HIS C 1 283 ? -10.251 69.316 47.119 1.00 59.07 283 HIS C C 1
ATOM 6473 O O . HIS C 1 283 ? -9.956 68.722 46.066 1.00 58.72 283 HIS C O 1
ATOM 6480 N N . PRO C 1 284 ? -11.520 69.430 47.541 1.00 59.57 284 PRO C N 1
ATOM 6481 C CA . PRO C 1 284 ? -12.689 68.924 46.822 1.00 58.60 284 PRO C CA 1
ATOM 6482 C C . PRO C 1 284 ? -12.625 69.130 45.305 1.00 57.34 284 PRO C C 1
ATOM 6483 O O . PRO C 1 284 ? -13.122 68.291 44.544 1.00 58.29 284 PRO C O 1
ATOM 6487 N N . PHE C 1 285 ? -12.009 70.230 44.873 1.00 55.30 285 PHE C N 1
ATOM 6488 C CA . PHE C 1 285 ? -11.876 70.528 43.445 1.00 54.56 285 PHE C CA 1
ATOM 6489 C C . PHE C 1 285 ? -11.132 69.400 42.729 1.00 54.89 285 PHE C C 1
ATOM 6490 O O . PHE C 1 285 ? -10.821 69.496 41.539 1.00 55.67 285 PHE C O 1
ATOM 6498 N N . PHE C 1 286 ? -10.836 68.334 43.463 1.00 54.69 286 PHE C N 1
ATOM 6499 C CA . PHE C 1 286 ? -10.136 67.207 42.889 1.00 54.60 286 PHE C CA 1
ATOM 6500 C C . PHE C 1 286 ? -10.894 65.912 43.139 1.00 55.57 286 PHE C C 1
ATOM 6501 O O . PHE C 1 286 ? -10.541 64.865 42.586 1.00 55.41 286 PHE C O 1
ATOM 6509 N N . GLN C 1 287 ? -11.949 65.986 43.951 1.00 57.07 287 GLN C N 1
ATOM 6510 C CA . GLN C 1 287 ? -12.751 64.802 44.274 1.00 59.91 287 GLN C CA 1
ATOM 6511 C C . GLN C 1 287 ? -13.065 63.927 43.049 1.00 61.66 287 GLN C C 1
ATOM 6512 O O . GLN C 1 287 ? -13.379 62.741 43.199 1.00 61.33 287 GLN C O 1
ATOM 6514 N N . ASP C 1 288 ? -12.949 64.511 41.849 1.00 63.74 288 ASP C N 1
ATOM 6515 C CA . ASP C 1 288 ? -13.231 63.825 40.572 1.00 64.73 288 ASP C CA 1
ATOM 6516 C C . ASP C 1 288 ? -12.133 64.047 39.510 1.00 65.51 288 ASP C C 1
ATOM 6517 O O . ASP C 1 288 ? -12.383 64.648 38.459 1.00 64.12 288 ASP C O 1
ATOM 6522 N N . VAL C 1 289 ? -10.925 63.555 39.762 1.00 67.08 289 VAL C N 1
ATOM 6523 C CA . VAL C 1 289 ? -9.854 63.767 38.795 1.00 67.94 289 VAL C CA 1
ATOM 6524 C C . VAL C 1 289 ? -9.631 62.571 37.902 1.00 68.68 289 VAL C C 1
ATOM 6525 O O . VAL C 1 289 ? -9.769 61.421 38.336 1.00 67.61 289 VAL C O 1
ATOM 6529 N N . THR C 1 290 ? -9.252 62.864 36.658 1.00 69.61 290 THR C N 1
ATOM 6530 C CA . THR C 1 290 ? -9.000 61.842 35.646 1.00 70.53 290 THR C CA 1
ATOM 6531 C C . THR C 1 290 ? -7.521 61.685 35.272 1.00 71.15 290 THR C C 1
ATOM 6532 O O . THR C 1 290 ? -6.631 61.662 36.138 1.00 71.46 290 THR C O 1
ATOM 6536 N N . LYS C 1 291 ? -7.287 61.547 33.966 1.00 71.45 291 LYS C N 1
ATOM 6537 C CA . LYS C 1 291 ? -5.952 61.399 33.372 1.00 71.17 291 LYS C CA 1
ATOM 6538 C C . LYS C 1 291 ? -6.105 61.605 31.848 1.00 71.31 291 LYS C C 1
ATOM 6539 O O . LYS C 1 291 ? -5.696 60.758 31.043 1.00 70.80 291 LYS C O 1
ATOM 6545 N N . PRO C 1 292 ? -6.688 62.757 31.449 1.00 70.91 292 PRO C N 1
ATOM 6546 C CA . PRO C 1 292 ? -6.968 63.201 30.080 1.00 71.43 292 PRO C CA 1
ATOM 6547 C C . PRO C 1 292 ? -5.750 63.490 29.215 1.00 72.40 292 PRO C C 1
ATOM 6548 O O . PRO C 1 292 ? -4.843 64.221 29.637 1.00 73.82 292 PRO C O 1
ATOM 6552 N N . VAL C 1 293 ? -5.746 62.929 28.004 1.00 72.74 293 VAL C N 1
ATOM 6553 C CA . VAL C 1 293 ? -4.647 63.107 27.046 1.00 73.24 293 VAL C CA 1
ATOM 6554 C C . VAL C 1 293 ? -5.044 64.103 25.948 1.00 73.18 293 VAL C C 1
ATOM 6555 O O . VAL C 1 293 ? -6.079 63.934 25.294 1.00 73.36 293 VAL C O 1
ATOM 6559 N N . PRO C 1 294 ? -4.219 65.147 25.724 1.00 72.86 294 PRO C N 1
ATOM 6560 C CA . PRO C 1 294 ? -4.512 66.158 24.708 1.00 72.94 294 PRO C CA 1
ATOM 6561 C C . PRO C 1 294 ? -3.740 65.918 23.411 1.00 73.66 294 PRO C C 1
ATOM 6562 O O . PRO C 1 294 ? -2.739 65.177 23.392 1.00 73.81 294 PRO C O 1
ATOM 6566 N N . HIS C 1 295 ? -4.191 66.565 22.334 1.00 73.51 295 HIS C N 1
ATOM 6567 C CA . HIS C 1 295 ? -3.534 66.427 21.030 1.00 73.55 295 HIS C CA 1
ATOM 6568 C C . HIS C 1 295 ? -3.017 67.776 20.506 1.00 73.39 295 HIS C C 1
ATOM 6569 O O . HIS C 1 295 ? -3.505 68.846 20.916 1.00 73.37 295 HIS C O 1
ATOM 6571 N N . LEU C 1 296 ? -2.025 67.705 19.607 1.00 72.77 296 LEU C N 1
ATOM 6572 C CA . LEU C 1 296 ? -1.402 68.882 18.974 1.00 71.99 296 LEU C CA 1
ATOM 6573 C C . LEU C 1 296 ? -0.099 68.472 18.271 1.00 71.59 296 LEU C C 1
ATOM 6574 O O . LEU C 1 296 ? 0.135 67.279 18.035 1.00 70.70 296 LEU C O 1
ATOM 6576 N N . ARG C 1 297 ? 0.743 69.449 17.926 1.00 71.10 297 ARG C N 1
ATOM 6577 C CA . ARG C 1 297 ? 2.015 69.135 17.268 1.00 71.18 297 ARG C CA 1
ATOM 6578 C C . ARG C 1 297 ? 2.819 70.356 16.795 1.00 71.25 297 ARG C C 1
ATOM 6579 O O . ARG C 1 297 ? 2.399 71.496 17.121 1.00 71.38 297 ARG C O 1
ATOM 6581 N N . GLU D 2 5 ? 22.620 77.512 55.259 1.00 48.88 5 GLU D N 1
ATOM 6582 C CA . GLU D 2 5 ? 22.322 76.622 56.427 1.00 50.14 5 GLU D CA 1
ATOM 6583 C C . GLU D 2 5 ? 21.030 77.010 57.179 1.00 49.50 5 GLU D C 1
ATOM 6584 O O . GLU D 2 5 ? 20.287 76.129 57.638 1.00 48.33 5 GLU D O 1
ATOM 6586 N N . PHE D 2 6 ? 20.774 78.319 57.295 1.00 48.90 6 PHE D N 1
ATOM 6587 C CA . PHE D 2 6 ? 19.581 78.839 57.974 1.00 49.03 6 PHE D CA 1
ATOM 6588 C C . PHE D 2 6 ? 18.441 78.928 56.981 1.00 50.09 6 PHE D C 1
ATOM 6589 O O . PHE D 2 6 ? 17.295 78.642 57.328 1.00 52.68 6 PHE D O 1
ATOM 6591 N N . GLN D 2 7 ? 18.741 79.347 55.753 1.00 49.18 7 GLN D N 1
ATOM 6592 C CA . GLN D 2 7 ? 17.710 79.411 54.717 1.00 47.96 7 GLN D CA 1
ATOM 6593 C C . GLN D 2 7 ? 17.375 77.949 54.459 1.00 48.39 7 GLN D C 1
ATOM 6594 O O . GLN D 2 7 ? 16.222 77.588 54.218 1.00 47.35 7 GLN D O 1
ATOM 6596 N N . GLY D 2 8 ? 18.414 77.114 54.543 1.00 48.70 8 GLY D N 1
ATOM 6597 C CA . GLY D 2 8 ? 18.265 75.691 54.322 1.00 47.77 8 GLY D CA 1
ATOM 6598 C C . GLY D 2 8 ? 17.191 75.056 55.185 1.00 48.53 8 GLY D C 1
ATOM 6599 O O . GLY D 2 8 ? 16.135 74.637 54.686 1.00 48.57 8 GLY D O 1
ATOM 6600 N N . PHE D 2 9 ? 17.452 74.992 56.486 1.00 47.29 9 PHE D N 1
ATOM 6601 C CA . PHE D 2 9 ? 16.524 74.369 57.407 1.00 45.79 9 PHE D CA 1
ATOM 6602 C C . PHE D 2 9 ? 15.057 74.836 57.272 1.00 45.48 9 PHE D C 1
ATOM 6603 O O . PHE D 2 9 ? 14.131 74.051 57.514 1.00 45.99 9 PHE D O 1
ATOM 6605 N N . LEU D 2 10 ? 14.837 76.093 56.884 1.00 44.42 10 LEU D N 1
ATOM 6606 C CA . LEU D 2 10 ? 13.470 76.621 56.734 1.00 43.64 10 LEU D CA 1
ATOM 6607 C C . LEU D 2 10 ? 12.804 76.121 55.449 1.00 42.38 10 LEU D C 1
ATOM 6608 O O . LEU D 2 10 ? 11.583 76.191 55.297 1.00 42.05 10 LEU D O 1
ATOM 6610 N N . ASP D 2 11 ? 13.618 75.630 54.522 1.00 40.84 11 ASP D N 1
ATOM 6611 C CA . ASP D 2 11 ? 13.104 75.098 53.278 1.00 39.97 11 ASP D CA 1
ATOM 6612 C C . ASP D 2 11 ? 12.600 73.688 53.523 1.00 40.85 11 ASP D C 1
ATOM 6613 O O . ASP D 2 11 ? 12.335 72.937 52.579 1.00 40.76 11 ASP D O 1
ATOM 6618 N N . SER D 2 12 ? 12.464 73.336 54.801 1.00 42.28 12 SER D N 1
ATOM 6619 C CA . SER D 2 12 ? 12.007 72.007 55.202 1.00 42.90 12 SER D CA 1
ATOM 6620 C C . SER D 2 12 ? 10.782 71.975 56.105 1.00 43.01 12 SER D C 1
ATOM 6621 O O . SER D 2 12 ? 10.504 70.942 56.714 1.00 45.11 12 SER D O 1
ATOM 6624 N N . SER D 2 13 ? 10.051 73.077 56.226 1.00 41.78 13 SER D N 1
ATOM 6625 C CA . SER D 2 13 ? 8.871 73.040 57.073 1.00 40.84 13 SER D CA 1
ATOM 6626 C C . SER D 2 13 ? 7.766 72.316 56.300 1.00 41.09 13 SER D C 1
ATOM 6627 O O . SER D 2 13 ? 6.626 72.795 56.204 1.00 42.83 13 SER D O 1
ATOM 6630 N N . LEU D 2 14 ? 8.142 71.166 55.735 1.00 39.46 14 LEU D N 1
ATOM 6631 C CA . LEU D 2 14 ? 7.246 70.303 54.971 1.00 37.88 14 LEU D CA 1
ATOM 6632 C C . LEU D 2 14 ? 7.749 68.865 54.961 1.00 38.25 14 LEU D C 1
ATOM 6633 O O . LEU D 2 14 ? 7.163 67.999 54.308 1.00 38.78 14 LEU D O 1
ATOM 6638 N N . LEU D 2 15 ? 8.838 68.607 55.674 1.00 37.80 15 LEU D N 1
ATOM 6639 C CA . LEU D 2 15 ? 9.391 67.258 55.739 1.00 38.24 15 LEU D CA 1
ATOM 6640 C C . LEU D 2 15 ? 8.767 66.494 56.906 1.00 38.06 15 LEU D C 1
ATOM 6641 O O . LEU D 2 15 ? 8.289 67.105 57.861 1.00 38.86 15 LEU D O 1
ATOM 6646 N N . ASN D 2 16 ? 8.763 65.164 56.819 1.00 37.68 16 ASN D N 1
ATOM 6647 C CA . ASN D 2 16 ? 8.249 64.324 57.900 1.00 38.41 16 ASN D CA 1
ATOM 6648 C C . ASN D 2 16 ? 9.286 63.264 58.254 1.00 38.90 16 ASN D C 1
ATOM 6649 O O . ASN D 2 16 ? 10.349 63.190 57.638 1.00 40.05 16 ASN D O 1
ATOM 6654 N N . GLU D 2 17 ? 8.997 62.441 59.246 1.00 38.87 17 GLU D N 1
ATOM 6655 C CA . GLU D 2 17 ? 9.980 61.457 59.657 1.00 39.78 17 GLU D CA 1
ATOM 6656 C C . GLU D 2 17 ? 10.641 60.689 58.527 1.00 39.27 17 GLU D C 1
ATOM 6657 O O . GLU D 2 17 ? 11.868 60.665 58.420 1.00 39.94 17 GLU D O 1
ATOM 6663 N N . GLU D 2 18 ? 9.842 60.062 57.678 1.00 39.14 18 GLU D N 1
ATOM 6664 C CA . GLU D 2 18 ? 10.414 59.284 56.597 1.00 38.81 18 GLU D CA 1
ATOM 6665 C C . GLU D 2 18 ? 11.351 60.077 55.691 1.00 38.18 18 GLU D C 1
ATOM 6666 O O . GLU D 2 18 ? 12.440 59.594 55.397 1.00 39.00 18 GLU D O 1
ATOM 6672 N N . ASP D 2 19 ? 10.952 61.270 55.241 1.00 37.98 19 ASP D N 1
ATOM 6673 C CA . ASP D 2 19 ? 11.838 62.067 54.384 1.00 39.10 19 ASP D CA 1
ATOM 6674 C C . ASP D 2 19 ? 13.204 62.172 55.061 1.00 38.74 19 ASP D C 1
ATOM 6675 O O . ASP D 2 19 ? 14.243 61.902 54.454 1.00 38.41 19 ASP D O 1
ATOM 6680 N N . CYS D 2 20 ? 13.182 62.576 56.329 1.00 36.51 20 CYS D N 1
ATOM 6681 C CA . CYS D 2 20 ? 14.400 62.727 57.113 1.00 34.31 20 CYS D CA 1
ATOM 6682 C C . CYS D 2 20 ? 15.195 61.436 57.141 1.00 35.37 20 CYS D C 1
ATOM 6683 O O . CYS D 2 20 ? 16.405 61.435 56.929 1.00 38.16 20 CYS D O 1
ATOM 6686 N N . ARG D 2 21 ? 14.514 60.332 57.411 1.00 34.99 21 ARG D N 1
ATOM 6687 C CA . ARG D 2 21 ? 15.184 59.052 57.453 1.00 35.68 21 ARG D CA 1
ATOM 6688 C C . ARG D 2 21 ? 15.880 58.731 56.144 1.00 36.10 21 ARG D C 1
ATOM 6689 O O . ARG D 2 21 ? 16.982 58.181 56.150 1.00 37.73 21 ARG D O 1
ATOM 6697 N N . GLN D 2 22 ? 15.248 59.078 55.026 1.00 34.84 22 GLN D N 1
ATOM 6698 C CA . GLN D 2 22 ? 15.829 58.820 53.717 1.00 32.26 22 GLN D CA 1
ATOM 6699 C C . GLN D 2 22 ? 17.189 59.467 53.608 1.00 30.82 22 GLN D C 1
ATOM 6700 O O . GLN D 2 22 ? 18.134 58.877 53.096 1.00 31.32 22 GLN D O 1
ATOM 6706 N N . MET D 2 23 ? 17.279 60.690 54.108 1.00 30.73 23 MET D N 1
ATOM 6707 C CA . MET D 2 23 ? 18.512 61.454 54.060 1.00 29.96 23 MET D CA 1
ATOM 6708 C C . MET D 2 23 ? 19.589 60.779 54.891 1.00 28.03 23 MET D C 1
ATOM 6709 O O . MET D 2 23 ? 20.742 60.676 54.477 1.00 26.43 23 MET D O 1
ATOM 6714 N N . ILE D 2 24 ? 19.214 60.320 56.072 1.00 26.60 24 ILE D N 1
ATOM 6715 C CA . ILE D 2 24 ? 20.175 59.646 56.923 1.00 27.10 24 ILE D CA 1
ATOM 6716 C C . ILE D 2 24 ? 20.650 58.422 56.155 1.00 28.07 24 ILE D C 1
ATOM 6717 O O . ILE D 2 24 ? 21.849 58.192 55.994 1.00 28.77 24 ILE D O 1
ATOM 6722 N N . TYR D 2 25 ? 19.694 57.648 55.659 1.00 27.36 25 TYR D N 1
ATOM 6723 C CA . TYR D 2 25 ? 20.010 56.463 54.891 1.00 29.37 25 TYR D CA 1
ATOM 6724 C C . TYR D 2 25 ? 20.970 56.814 53.758 1.00 29.69 25 TYR D C 1
ATOM 6725 O O . TYR D 2 25 ? 21.895 56.052 53.462 1.00 28.88 25 TYR D O 1
ATOM 6734 N N . ARG D 2 26 ? 20.772 57.972 53.135 1.00 27.61 26 ARG D N 1
ATOM 6735 C CA . ARG D 2 26 ? 21.662 58.383 52.062 1.00 26.58 26 ARG D CA 1
ATOM 6736 C C . ARG D 2 26 ? 23.066 58.654 52.592 1.00 26.79 26 ARG D C 1
ATOM 6737 O O . ARG D 2 26 ? 24.049 58.417 51.893 1.00 27.88 26 ARG D O 1
ATOM 6745 N N . SER D 2 27 ? 23.168 59.146 53.821 1.00 26.21 27 SER D N 1
ATOM 6746 C CA . SER D 2 27 ? 24.479 59.435 54.392 1.00 26.66 27 SER D CA 1
ATOM 6747 C C . SER D 2 27 ? 25.201 58.145 54.725 1.00 25.96 27 SER D C 1
ATOM 6748 O O . SER D 2 27 ? 26.423 58.117 54.797 1.00 24.85 27 SER D O 1
ATOM 6751 N N . GLU D 2 28 ? 24.427 57.085 54.934 1.00 26.25 28 GLU D N 1
ATOM 6752 C CA . GLU D 2 28 ? 24.962 55.768 55.247 1.00 26.80 28 GLU D CA 1
ATOM 6753 C C . GLU D 2 28 ? 25.542 55.117 54.004 1.00 28.82 28 GLU D C 1
ATOM 6754 O O . GLU D 2 28 ? 26.545 54.404 54.082 1.00 29.31 28 GLU D O 1
ATOM 6760 N N . ARG D 2 29 ? 24.896 55.349 52.860 1.00 29.92 29 ARG D N 1
ATOM 6761 C CA . ARG D 2 29 ? 25.363 54.805 51.587 1.00 28.85 29 ARG D CA 1
ATOM 6762 C C . ARG D 2 29 ? 26.654 55.514 51.200 1.00 27.70 29 ARG D C 1
ATOM 6763 O O . ARG D 2 29 ? 27.655 54.875 50.852 1.00 23.98 29 ARG D O 1
ATOM 6771 N N . GLU D 2 30 ? 26.617 56.841 51.267 1.00 25.27 30 GLU D N 1
ATOM 6772 C CA . GLU D 2 30 ? 27.778 57.656 50.936 1.00 24.77 30 GLU D CA 1
ATOM 6773 C C . GLU D 2 30 ? 28.956 57.228 51.812 1.00 24.89 30 GLU D C 1
ATOM 6774 O O . GLU D 2 30 ? 30.085 57.119 51.336 1.00 21.99 30 GLU D O 1
ATOM 6780 N N . HIS D 2 31 ? 28.680 56.963 53.090 1.00 26.44 31 HIS D N 1
ATOM 6781 C CA . HIS D 2 31 ? 29.715 56.513 54.013 1.00 25.80 31 HIS D CA 1
ATOM 6782 C C . HIS D 2 31 ? 30.284 55.190 53.519 1.00 27.66 31 HIS D C 1
ATOM 6783 O O . HIS D 2 31 ? 31.497 55.039 53.402 1.00 27.76 31 HIS D O 1
ATOM 6790 N N . ASP D 2 32 ? 29.405 54.235 53.220 1.00 29.21 32 ASP D N 1
ATOM 6791 C CA . ASP D 2 32 ? 29.840 52.918 52.734 1.00 31.99 32 ASP D CA 1
ATOM 6792 C C . ASP D 2 32 ? 30.662 52.974 51.439 1.00 32.16 32 ASP D C 1
ATOM 6793 O O . ASP D 2 32 ? 31.549 52.149 51.225 1.00 31.22 32 ASP D O 1
ATOM 6798 N N . ALA D 2 33 ? 30.358 53.941 50.577 1.00 33.26 33 ALA D N 1
ATOM 6799 C CA . ALA D 2 33 ? 31.063 54.084 49.311 1.00 34.35 33 ALA D CA 1
ATOM 6800 C C . ALA D 2 33 ? 32.401 54.750 49.527 1.00 35.39 33 ALA D C 1
ATOM 6801 O O . ALA D 2 33 ? 33.341 54.558 48.756 1.00 36.81 33 ALA D O 1
ATOM 6803 N N . ARG D 2 34 ? 32.476 55.544 50.583 1.00 37.58 34 ARG D N 1
ATOM 6804 C CA . ARG D 2 34 ? 33.685 56.280 50.913 1.00 38.76 34 ARG D CA 1
ATOM 6805 C C . ARG D 2 34 ? 34.610 55.380 51.724 1.00 40.29 34 ARG D C 1
ATOM 6806 O O . ARG D 2 34 ? 35.823 55.545 51.695 1.00 40.20 34 ARG D O 1
ATOM 6814 N N . MET D 2 35 ? 34.026 54.406 52.417 1.00 43.85 35 MET D N 1
ATOM 6815 C CA . MET D 2 35 ? 34.786 53.483 53.260 1.00 47.76 35 MET D CA 1
ATOM 6816 C C . MET D 2 35 ? 35.295 52.192 52.604 1.00 51.36 35 MET D C 1
ATOM 6817 O O . MET D 2 35 ? 36.248 51.575 53.097 1.00 51.03 35 MET D O 1
ATOM 6822 N N . VAL D 2 36 ? 34.651 51.746 51.527 1.00 55.54 36 VAL D N 1
ATOM 6823 C CA . VAL D 2 36 ? 35.130 50.532 50.866 1.00 56.95 36 VAL D CA 1
ATOM 6824 C C . VAL D 2 36 ? 36.209 51.020 49.932 1.00 57.64 36 VAL D C 1
ATOM 6825 O O . VAL D 2 36 ? 35.927 51.621 48.892 1.00 58.30 36 VAL D O 1
ATOM 6829 N N . GLY D 2 37 ? 37.453 50.792 50.330 1.00 58.05 37 GLY D N 1
ATOM 6830 C CA . GLY D 2 37 ? 38.562 51.227 49.519 1.00 58.89 37 GLY D CA 1
ATOM 6831 C C . GLY D 2 37 ? 39.812 50.471 49.904 1.00 60.26 37 GLY D C 1
ATOM 6832 O O . GLY D 2 37 ? 39.757 49.465 50.632 1.00 58.57 37 GLY D O 1
ATOM 6833 N N . VAL D 2 38 ? 40.948 50.962 49.412 1.00 60.98 38 VAL D N 1
ATOM 6834 C CA . VAL D 2 38 ? 42.228 50.333 49.695 1.00 60.94 38 VAL D CA 1
ATOM 6835 C C . VAL D 2 38 ? 42.664 50.679 51.122 1.00 59.69 38 VAL D C 1
ATOM 6836 O O . VAL D 2 38 ? 43.213 51.763 51.381 1.00 58.59 38 VAL D O 1
ATOM 6840 N N . ASN D 2 39 ? 42.388 49.750 52.037 1.00 57.83 39 ASN D N 1
ATOM 6841 C CA . ASN D 2 39 ? 42.725 49.913 53.445 1.00 56.15 39 ASN D CA 1
ATOM 6842 C C . ASN D 2 39 ? 42.611 51.362 53.896 1.00 52.50 39 ASN D C 1
ATOM 6843 O O . ASN D 2 39 ? 43.531 52.157 53.727 1.00 51.42 39 ASN D O 1
ATOM 6848 N N . VAL D 2 40 ? 41.462 51.683 54.479 1.00 49.19 40 VAL D N 1
ATOM 6849 C CA . VAL D 2 40 ? 41.161 53.028 54.931 1.00 45.89 40 VAL D CA 1
ATOM 6850 C C . VAL D 2 40 ? 41.892 53.469 56.202 1.00 43.90 40 VAL D C 1
ATOM 6851 O O . VAL D 2 40 ? 42.291 54.630 56.328 1.00 44.62 40 VAL D O 1
ATOM 6855 N N . ASP D 2 41 ? 42.077 52.540 57.130 1.00 40.84 41 ASP D N 1
ATOM 6856 C CA . ASP D 2 41 ? 42.738 52.823 58.405 1.00 38.59 41 ASP D CA 1
ATOM 6857 C C . ASP D 2 41 ? 44.038 53.605 58.301 1.00 35.40 41 ASP D C 1
ATOM 6858 O O . ASP D 2 41 ? 44.242 54.578 59.013 1.00 34.19 41 ASP D O 1
ATOM 6863 N N . GLN D 2 42 ? 44.922 53.164 57.422 1.00 32.72 42 GLN D N 1
ATOM 6864 C CA . GLN D 2 42 ? 46.219 53.804 57.241 1.00 32.03 42 GLN D CA 1
ATOM 6865 C C . GLN D 2 42 ? 46.099 55.252 56.771 1.00 30.63 42 GLN D C 1
ATOM 6866 O O . GLN D 2 42 ? 46.923 56.096 57.121 1.00 29.82 42 GLN D O 1
ATOM 6872 N N . HIS D 2 43 ? 45.060 55.528 55.987 1.00 27.19 43 HIS D N 1
ATOM 6873 C CA . HIS D 2 43 ? 44.827 56.864 55.468 1.00 25.13 43 HIS D CA 1
ATOM 6874 C C . HIS D 2 43 ? 44.321 57.798 56.551 1.00 24.25 43 HIS D C 1
ATOM 6875 O O . HIS D 2 43 ? 44.711 58.957 56.600 1.00 24.31 43 HIS D O 1
ATOM 6882 N N . PHE D 2 44 ? 43.451 57.298 57.418 1.00 22.83 44 PHE D N 1
ATOM 6883 C CA . PHE D 2 44 ? 42.931 58.128 58.487 1.00 22.44 44 PHE D CA 1
ATOM 6884 C C . PHE D 2 44 ? 43.926 58.408 59.615 1.00 23.28 44 PHE D C 1
ATOM 6885 O O . PHE D 2 44 ? 43.889 59.466 60.241 1.00 22.16 44 PHE D O 1
ATOM 6893 N N . THR D 2 45 ? 44.833 57.475 59.856 1.00 24.04 45 THR D N 1
ATOM 6894 C CA . THR D 2 45 ? 45.820 57.662 60.901 1.00 27.78 45 THR D CA 1
ATOM 6895 C C . THR D 2 45 ? 47.117 58.290 60.390 1.00 27.87 45 THR D C 1
ATOM 6896 O O . THR D 2 45 ? 48.001 58.626 61.169 1.00 28.67 45 THR D O 1
ATOM 6900 N N . SER D 2 46 ? 47.225 58.466 59.081 1.00 28.31 46 SER D N 1
ATOM 6901 C CA . SER D 2 46 ? 48.430 59.047 58.499 1.00 28.51 46 SER D CA 1
ATOM 6902 C C . SER D 2 46 ? 48.642 60.487 58.912 1.00 29.15 46 SER D C 1
ATOM 6903 O O . SER D 2 46 ? 47.704 61.240 59.150 1.00 32.02 46 SER D O 1
ATOM 6906 N N . GLN D 2 47 ? 49.900 60.871 58.979 1.00 30.72 47 GLN D N 1
ATOM 6907 C CA . GLN D 2 47 ? 50.247 62.221 59.355 1.00 33.20 47 GLN D CA 1
ATOM 6908 C C . GLN D 2 47 ? 49.882 63.175 58.214 1.00 32.11 47 GLN D C 1
ATOM 6909 O O . GLN D 2 47 ? 49.484 64.314 58.462 1.00 32.05 47 GLN D O 1
ATOM 6915 N N . TYR D 2 48 ? 49.985 62.696 56.971 1.00 29.58 48 TYR D N 1
ATOM 6916 C CA . TYR D 2 48 ? 49.681 63.531 55.815 1.00 29.27 48 TYR D CA 1
ATOM 6917 C C . TYR D 2 48 ? 48.223 63.965 55.717 1.00 28.40 48 TYR D C 1
ATOM 6918 O O . TYR D 2 48 ? 47.929 64.975 55.097 1.00 29.26 48 TYR D O 1
ATOM 6927 N N . ARG D 2 49 ? 47.305 63.210 56.313 1.00 27.64 49 ARG D N 1
ATOM 6928 C CA . ARG D 2 49 ? 45.900 63.595 56.255 1.00 25.61 49 ARG D CA 1
ATOM 6929 C C . ARG D 2 49 ? 45.685 64.690 57.274 1.00 27.43 49 ARG D C 1
ATOM 6930 O O . ARG D 2 49 ? 44.730 65.453 57.183 1.00 27.44 49 ARG D O 1
ATOM 6938 N N . LYS D 2 50 ? 46.582 64.756 58.252 1.00 29.92 50 LYS D N 1
ATOM 6939 C CA . LYS D 2 50 ? 46.490 65.772 59.288 1.00 32.85 50 LYS D CA 1
ATOM 6940 C C . LYS D 2 50 ? 46.823 67.134 58.707 1.00 32.92 50 LYS D C 1
ATOM 6941 O O . LYS D 2 50 ? 46.187 68.136 59.031 1.00 32.36 50 LYS D O 1
ATOM 6947 N N . VAL D 2 51 ? 47.825 67.159 57.839 1.00 32.34 51 VAL D N 1
ATOM 6948 C CA . VAL D 2 51 ? 48.249 68.389 57.202 1.00 31.81 51 VAL D CA 1
ATOM 6949 C C . VAL D 2 51 ? 47.173 68.886 56.246 1.00 31.46 51 VAL D C 1
ATOM 6950 O O . VAL D 2 51 ? 46.735 70.038 56.336 1.00 31.57 51 VAL D O 1
ATOM 6954 N N . LEU D 2 52 ? 46.743 68.010 55.343 1.00 29.87 52 LEU D N 1
ATOM 6955 C CA . LEU D 2 52 ? 45.727 68.359 54.358 1.00 28.31 52 LEU D CA 1
ATOM 6956 C C . LEU D 2 52 ? 44.415 68.908 54.933 1.00 30.02 52 LEU D C 1
ATOM 6957 O O . LEU D 2 52 ? 43.931 69.942 54.471 1.00 29.50 52 LEU D O 1
ATOM 6962 N N . THR D 2 53 ? 43.835 68.229 55.925 1.00 29.66 53 THR D N 1
ATOM 6963 C CA . THR D 2 53 ? 42.586 68.709 56.532 1.00 29.62 53 THR D CA 1
ATOM 6964 C C . THR D 2 53 ? 42.767 70.029 57.298 1.00 29.86 53 THR D C 1
ATOM 6965 O O . THR D 2 53 ? 41.926 70.928 57.216 1.00 30.18 53 THR D O 1
ATOM 6969 N N . THR D 2 54 ? 43.861 70.140 58.042 1.00 29.53 54 THR D N 1
ATOM 6970 C CA . THR D 2 54 ? 44.124 71.342 58.807 1.00 30.18 54 THR D CA 1
ATOM 6971 C C . THR D 2 54 ? 44.417 72.500 57.869 1.00 29.61 54 THR D C 1
ATOM 6972 O O . THR D 2 54 ? 44.201 73.654 58.223 1.00 31.56 54 THR D O 1
ATOM 6976 N N . TRP D 2 55 ? 44.897 72.187 56.669 1.00 29.64 55 TRP D N 1
ATOM 6977 C CA . TRP D 2 55 ? 45.187 73.203 55.658 1.00 28.48 55 TRP D CA 1
ATOM 6978 C C . TRP D 2 55 ? 43.884 73.789 55.123 1.00 29.05 55 TRP D C 1
ATOM 6979 O O . TRP D 2 55 ? 43.636 74.991 55.214 1.00 29.56 55 TRP D O 1
ATOM 6990 N N . MET D 2 56 ? 43.061 72.914 54.556 1.00 27.62 56 MET D N 1
ATOM 6991 C CA . MET D 2 56 ? 41.771 73.285 54.004 1.00 26.54 56 MET D CA 1
ATOM 6992 C C . MET D 2 56 ? 41.003 74.097 55.026 1.00 26.06 56 MET D C 1
ATOM 6993 O O . MET D 2 56 ? 40.338 75.069 54.682 1.00 25.60 56 MET D O 1
ATOM 6998 N N . PHE D 2 57 ? 41.103 73.683 56.286 1.00 26.09 57 PHE D N 1
ATOM 6999 C CA . PHE D 2 57 ? 40.430 74.364 57.384 1.00 25.88 57 PHE D CA 1
ATOM 7000 C C . PHE D 2 57 ? 40.867 75.822 57.431 1.00 26.24 57 PHE D C 1
ATOM 7001 O O . PHE D 2 57 ? 40.041 76.731 57.591 1.00 23.14 57 PHE D O 1
ATOM 7009 N N . CYS D 2 58 ? 42.172 76.042 57.303 1.00 27.42 58 CYS D N 1
ATOM 7010 C CA . CYS D 2 58 ? 42.697 77.396 57.332 1.00 32.26 58 CYS D CA 1
ATOM 7011 C C . CYS D 2 58 ? 42.282 78.173 56.106 1.00 32.61 58 CYS D C 1
ATOM 7012 O O . CYS D 2 58 ? 41.848 79.324 56.214 1.00 34.70 58 CYS D O 1
ATOM 7015 N N . VAL D 2 59 ? 42.409 77.555 54.939 1.00 31.55 59 VAL D N 1
ATOM 7016 C CA . VAL D 2 59 ? 42.035 78.249 53.729 1.00 31.67 59 VAL D CA 1
ATOM 7017 C C . VAL D 2 59 ? 40.603 78.706 53.887 1.00 32.80 59 VAL D C 1
ATOM 7018 O O . VAL D 2 59 ? 40.288 79.868 53.611 1.00 32.49 59 VAL D O 1
ATOM 7022 N N . CYS D 2 60 ? 39.745 77.796 54.350 1.00 31.59 60 CYS D N 1
ATOM 7023 C CA . CYS D 2 60 ? 38.340 78.118 54.545 1.00 30.46 60 CYS D CA 1
ATOM 7024 C C . CYS D 2 60 ? 38.101 79.209 55.583 1.00 31.22 60 CYS D C 1
ATOM 7025 O O . CYS D 2 60 ? 37.202 80.031 55.429 1.00 32.53 60 CYS D O 1
ATOM 7028 N N . LYS D 2 61 ? 38.896 79.229 56.640 1.00 32.24 61 LYS D N 1
ATOM 7029 C CA . LYS D 2 61 ? 38.695 80.253 57.648 1.00 35.26 61 LYS D CA 1
ATOM 7030 C C . LYS D 2 61 ? 39.124 81.633 57.134 1.00 35.21 61 LYS D C 1
ATOM 7031 O O . LYS D 2 61 ? 38.423 82.626 57.346 1.00 34.32 61 LYS D O 1
ATOM 7037 N N . ASP D 2 62 ? 40.261 81.693 56.448 1.00 34.64 62 ASP D N 1
ATOM 7038 C CA . ASP D 2 62 ? 40.762 82.964 55.933 1.00 36.09 62 ASP D CA 1
ATOM 7039 C C . ASP D 2 62 ? 39.920 83.589 54.835 1.00 35.82 62 ASP D C 1
ATOM 7040 O O . ASP D 2 62 ? 39.731 84.805 54.825 1.00 36.26 62 ASP D O 1
ATOM 7045 N N . LEU D 2 63 ? 39.424 82.768 53.911 1.00 34.47 63 LEU D N 1
ATOM 7046 C CA . LEU D 2 63 ? 38.598 83.270 52.824 1.00 33.34 63 LEU D CA 1
ATOM 7047 C C . LEU D 2 63 ? 37.152 83.263 53.261 1.00 35.57 63 LEU D C 1
ATOM 7048 O O . LEU D 2 63 ? 36.250 83.225 52.424 1.00 38.65 63 LEU D O 1
ATOM 7053 N N . ARG D 2 64 ? 36.934 83.292 54.571 1.00 35.68 64 ARG D N 1
ATOM 7054 C CA . ARG D 2 64 ? 35.586 83.287 55.127 1.00 35.62 64 ARG D CA 1
ATOM 7055 C C . ARG D 2 64 ? 34.635 82.500 54.229 1.00 33.66 64 ARG D C 1
ATOM 7056 O O . ARG D 2 64 ? 33.616 83.014 53.768 1.00 31.93 64 ARG D O 1
ATOM 7064 N N . GLN D 2 65 ? 34.992 81.245 53.978 1.00 34.18 65 GLN D N 1
ATOM 7065 C CA . GLN D 2 65 ? 34.175 80.388 53.138 1.00 37.12 65 GLN D CA 1
ATOM 7066 C C . GLN D 2 65 ? 33.029 79.803 53.925 1.00 40.30 65 GLN D C 1
ATOM 7067 O O . GLN D 2 65 ? 33.133 79.651 55.152 1.00 41.55 65 GLN D O 1
ATOM 7073 N N . ASP D 2 66 ? 31.940 79.494 53.209 1.00 42.92 66 ASP D N 1
ATOM 7074 C CA . ASP D 2 66 ? 30.729 78.923 53.806 1.00 44.01 66 ASP D CA 1
ATOM 7075 C C . ASP D 2 66 ? 31.063 77.780 54.724 1.00 42.90 66 ASP D C 1
ATOM 7076 O O . ASP D 2 66 ? 31.965 76.976 54.453 1.00 42.02 66 ASP D O 1
ATOM 7081 N N . ASN D 2 67 ? 30.311 77.728 55.815 1.00 42.17 67 ASN D N 1
ATOM 7082 C CA . ASN D 2 67 ? 30.500 76.740 56.851 1.00 41.99 67 ASN D CA 1
ATOM 7083 C C . ASN D 2 67 ? 30.356 75.318 56.393 1.00 38.83 67 ASN D C 1
ATOM 7084 O O . ASN D 2 67 ? 30.820 74.403 57.071 1.00 40.99 67 ASN D O 1
ATOM 7089 N N . ASN D 2 68 ? 29.731 75.109 55.244 1.00 34.77 68 ASN D N 1
ATOM 7090 C CA . ASN D 2 68 ? 29.600 73.745 54.776 1.00 31.07 68 ASN D CA 1
ATOM 7091 C C . ASN D 2 68 ? 30.612 73.338 53.732 1.00 29.21 68 ASN D C 1
ATOM 7092 O O . ASN D 2 68 ? 30.653 72.181 53.348 1.00 31.14 68 ASN D O 1
ATOM 7097 N N . VAL D 2 69 ? 31.448 74.270 53.292 1.00 26.94 69 VAL D N 1
ATOM 7098 C CA . VAL D 2 69 ? 32.458 73.949 52.289 1.00 24.25 69 VAL D CA 1
ATOM 7099 C C . VAL D 2 69 ? 33.538 73.034 52.848 1.00 25.62 69 VAL D C 1
ATOM 7100 O O . VAL D 2 69 ? 33.909 72.053 52.212 1.00 26.95 69 VAL D O 1
ATOM 7104 N N . PHE D 2 70 ? 34.043 73.353 54.034 1.00 25.70 70 PHE D N 1
ATOM 7105 C CA . PHE D 2 70 ? 35.087 72.542 54.652 1.00 24.89 70 PHE D CA 1
ATOM 7106 C C . PHE D 2 70 ? 34.669 71.067 54.854 1.00 25.20 70 PHE D C 1
ATOM 7107 O O . PHE D 2 70 ? 35.432 70.152 54.530 1.00 23.63 70 PHE D O 1
ATOM 7115 N N . PRO D 2 71 ? 33.465 70.824 55.412 1.00 24.00 71 PRO D N 1
ATOM 7116 C CA . PRO D 2 71 ? 32.999 69.454 55.626 1.00 24.06 71 PRO D CA 1
ATOM 7117 C C . PRO D 2 71 ? 32.936 68.663 54.308 1.00 24.28 71 PRO D C 1
ATOM 7118 O O . PRO D 2 71 ? 33.487 67.569 54.209 1.00 24.37 71 PRO D O 1
ATOM 7122 N N . LEU D 2 72 ? 32.268 69.225 53.302 1.00 21.86 72 LEU D N 1
ATOM 7123 C CA . LEU D 2 72 ? 32.145 68.567 52.005 1.00 20.66 72 LEU D CA 1
ATOM 7124 C C . LEU D 2 72 ? 33.514 68.313 51.386 1.00 20.03 72 LEU D C 1
ATOM 7125 O O . LEU D 2 72 ? 33.746 67.276 50.780 1.00 23.66 72 LEU D O 1
ATOM 7130 N N . ALA D 2 73 ? 34.419 69.265 51.546 1.00 17.69 73 ALA D N 1
ATOM 7131 C CA . ALA D 2 73 ? 35.758 69.139 51.006 1.00 17.62 73 ALA D CA 1
ATOM 7132 C C . ALA D 2 73 ? 36.458 67.911 51.561 1.00 19.55 73 ALA D C 1
ATOM 7133 O O . ALA D 2 73 ? 37.150 67.202 50.825 1.00 21.13 73 ALA D O 1
ATOM 7135 N N . VAL D 2 74 ? 36.270 67.667 52.860 1.00 18.78 74 VAL D N 1
ATOM 7136 C CA . VAL D 2 74 ? 36.894 66.542 53.560 1.00 17.70 74 VAL D CA 1
ATOM 7137 C C . VAL D 2 74 ? 36.359 65.180 53.117 1.00 17.88 74 VAL D C 1
ATOM 7138 O O . VAL D 2 74 ? 37.122 64.261 52.868 1.00 16.42 74 VAL D O 1
ATOM 7142 N N . ALA D 2 75 ? 35.040 65.076 53.016 1.00 18.79 75 ALA D N 1
ATOM 7143 C CA . ALA D 2 75 ? 34.373 63.853 52.599 1.00 16.95 75 ALA D CA 1
ATOM 7144 C C . ALA D 2 75 ? 34.795 63.465 51.194 1.00 17.62 75 ALA D C 1
ATOM 7145 O O . ALA D 2 75 ? 34.908 62.289 50.893 1.00 16.77 75 ALA D O 1
ATOM 7147 N N . LEU D 2 76 ? 35.029 64.456 50.336 1.00 19.08 76 LEU D N 1
ATOM 7148 C CA . LEU D 2 76 ? 35.444 64.193 48.959 1.00 17.59 76 LEU D CA 1
ATOM 7149 C C . LEU D 2 76 ? 36.935 63.922 48.867 1.00 18.85 76 LEU D C 1
ATOM 7150 O O . LEU D 2 76 ? 37.378 63.168 48.016 1.00 21.61 76 LEU D O 1
ATOM 7155 N N . LEU D 2 77 ? 37.706 64.551 49.745 1.00 20.49 77 LEU D N 1
ATOM 7156 C CA . LEU D 2 77 ? 39.141 64.351 49.777 1.00 20.34 77 LEU D CA 1
ATOM 7157 C C . LEU D 2 77 ? 39.416 62.894 50.138 1.00 22.07 77 LEU D C 1
ATOM 7158 O O . LEU D 2 77 ? 40.216 62.216 49.492 1.00 22.46 77 LEU D O 1
ATOM 7163 N N . ASP D 2 78 ? 38.746 62.420 51.182 1.00 21.84 78 ASP D N 1
ATOM 7164 C CA . ASP D 2 78 ? 38.916 61.048 51.623 1.00 23.37 78 ASP D CA 1
ATOM 7165 C C . ASP D 2 78 ? 38.466 60.018 50.592 1.00 24.48 78 ASP D C 1
ATOM 7166 O O . ASP D 2 78 ? 39.194 59.070 50.316 1.00 27.39 78 ASP D O 1
ATOM 7171 N N . GLU D 2 79 ? 37.283 60.198 50.014 1.00 22.88 79 GLU D N 1
ATOM 7172 C CA . GLU D 2 79 ? 36.802 59.255 49.015 1.00 23.72 79 GLU D CA 1
ATOM 7173 C C . GLU D 2 79 ? 37.756 59.167 47.830 1.00 23.96 79 GLU D C 1
ATOM 7174 O O . GLU D 2 79 ? 37.880 58.129 47.206 1.00 22.60 79 GLU D O 1
ATOM 7180 N N . LEU D 2 80 ? 38.438 60.262 47.527 1.00 25.49 80 LEU D N 1
ATOM 7181 C CA . LEU D 2 80 ? 39.372 60.266 46.415 1.00 26.05 80 LEU D CA 1
ATOM 7182 C C . LEU D 2 80 ? 40.640 59.525 46.787 1.00 26.94 80 LEU D C 1
ATOM 7183 O O . LEU D 2 80 ? 41.177 58.774 45.988 1.00 28.06 80 LEU D O 1
ATOM 7188 N N . PHE D 2 81 ? 41.112 59.733 48.009 1.00 27.44 81 PHE D N 1
ATOM 7189 C CA . PHE D 2 81 ? 42.317 59.068 48.471 1.00 26.65 81 PHE D CA 1
ATOM 7190 C C . PHE D 2 81 ? 42.085 57.572 48.601 1.00 26.48 81 PHE D C 1
ATOM 7191 O O . PHE D 2 81 ? 42.926 56.773 48.219 1.00 28.65 81 PHE D O 1
ATOM 7199 N N . LEU D 2 82 ? 40.934 57.211 49.149 1.00 25.48 82 LEU D N 1
ATOM 7200 C CA . LEU D 2 82 ? 40.564 55.820 49.362 1.00 25.84 82 LEU D CA 1
ATOM 7201 C C . LEU D 2 82 ? 40.074 55.125 48.093 1.00 28.51 82 LEU D C 1
ATOM 7202 O O . LEU D 2 82 ? 40.098 53.900 47.989 1.00 29.73 82 LEU D O 1
ATOM 7207 N N . SER D 2 83 ? 39.635 55.908 47.122 1.00 29.16 83 SER D N 1
ATOM 7208 C CA . SER D 2 83 ? 39.094 55.329 45.916 1.00 29.86 83 SER D CA 1
ATOM 7209 C C . SER D 2 83 ? 40.036 55.310 44.731 1.00 30.73 83 SER D C 1
ATOM 7210 O O . SER D 2 83 ? 39.798 54.597 43.764 1.00 32.91 83 SER D O 1
ATOM 7213 N N . THR D 2 84 ? 41.109 56.080 44.794 1.00 31.56 84 THR D N 1
ATOM 7214 C CA . THR D 2 84 ? 42.037 56.114 43.685 1.00 32.77 84 THR D CA 1
ATOM 7215 C C . THR D 2 84 ? 43.453 56.144 44.192 1.00 35.25 84 THR D C 1
ATOM 7216 O O . THR D 2 84 ? 43.698 56.267 45.388 1.00 35.02 84 THR D O 1
ATOM 7220 N N . ARG D 2 85 ? 44.386 56.049 43.254 1.00 37.58 85 ARG D N 1
ATOM 7221 C CA . ARG D 2 85 ? 45.798 56.082 43.574 1.00 40.02 85 ARG D CA 1
ATOM 7222 C C . ARG D 2 85 ? 46.311 57.485 43.280 1.00 40.52 85 ARG D C 1
ATOM 7223 O O . ARG D 2 85 ? 46.109 58.020 42.179 1.00 40.71 85 ARG D O 1
ATOM 7231 N N . ILE D 2 86 ? 46.975 58.080 44.271 1.00 38.09 86 ILE D N 1
ATOM 7232 C CA . ILE D 2 86 ? 47.505 59.428 44.126 1.00 33.00 86 ILE D CA 1
ATOM 7233 C C . ILE D 2 86 ? 48.995 59.418 44.427 1.00 33.20 86 ILE D C 1
ATOM 7234 O O . ILE D 2 86 ? 49.443 58.703 45.316 1.00 33.30 86 ILE D O 1
ATOM 7239 N N . ASP D 2 87 ? 49.769 60.192 43.675 1.00 33.08 87 ASP D N 1
ATOM 7240 C CA . ASP D 2 87 ? 51.189 60.268 43.946 1.00 34.08 87 ASP D CA 1
ATOM 7241 C C . ASP D 2 87 ? 51.340 61.284 45.059 1.00 33.61 87 ASP D C 1
ATOM 7242 O O . ASP D 2 87 ? 50.590 62.250 45.119 1.00 32.57 87 ASP D O 1
ATOM 7247 N N . ARG D 2 88 ? 52.315 61.073 45.931 1.00 32.63 88 ARG D N 1
ATOM 7248 C CA . ARG D 2 88 ? 52.544 61.985 47.028 1.00 33.06 88 ARG D CA 1
ATOM 7249 C C . ARG D 2 88 ? 52.733 63.413 46.540 1.00 33.12 88 ARG D C 1
ATOM 7250 O O . ARG D 2 88 ? 52.393 64.365 47.252 1.00 32.93 88 ARG D O 1
ATOM 7258 N N . GLU D 2 89 ? 53.283 63.554 45.333 1.00 34.14 89 GLU D N 1
ATOM 7259 C CA . GLU D 2 89 ? 53.526 64.862 44.722 1.00 35.72 89 GLU D CA 1
ATOM 7260 C C . GLU D 2 89 ? 52.190 65.550 44.462 1.00 34.26 89 GLU D C 1
ATOM 7261 O O . GLU D 2 89 ? 52.131 66.764 44.296 1.00 35.20 89 GLU D O 1
ATOM 7267 N N . ASN D 2 90 ? 51.119 64.766 44.420 1.00 32.64 90 ASN D N 1
ATOM 7268 C CA . ASN D 2 90 ? 49.798 65.316 44.174 1.00 31.79 90 ASN D CA 1
ATOM 7269 C C . ASN D 2 90 ? 48.865 65.429 45.377 1.00 30.62 90 ASN D C 1
ATOM 7270 O O . ASN D 2 90 ? 47.745 65.912 45.232 1.00 32.30 90 ASN D O 1
ATOM 7275 N N . TYR D 2 91 ? 49.301 64.995 46.555 1.00 28.57 91 TYR D N 1
ATOM 7276 C CA . TYR D 2 91 ? 48.451 65.109 47.738 1.00 28.42 91 TYR D CA 1
ATOM 7277 C C . TYR D 2 91 ? 47.934 66.538 47.953 1.00 29.69 91 TYR D C 1
ATOM 7278 O O . TYR D 2 91 ? 46.732 66.756 48.108 1.00 28.85 91 TYR D O 1
ATOM 7287 N N . GLN D 2 92 ? 48.848 67.507 47.960 1.00 29.42 92 GLN D N 1
ATOM 7288 C CA . GLN D 2 92 ? 48.483 68.899 48.175 1.00 28.74 92 GLN D CA 1
ATOM 7289 C C . GLN D 2 92 ? 47.498 69.416 47.131 1.00 28.13 92 GLN D C 1
ATOM 7290 O O . GLN D 2 92 ? 46.542 70.107 47.472 1.00 28.72 92 GLN D O 1
ATOM 7296 N N . SER D 2 93 ? 47.731 69.083 45.867 1.00 24.79 93 SER D N 1
ATOM 7297 C CA . SER D 2 93 ? 46.847 69.514 44.793 1.00 24.77 93 SER D CA 1
ATOM 7298 C C . SER D 2 93 ? 45.448 68.932 44.979 1.00 25.54 93 SER D C 1
ATOM 7299 O O . SER D 2 93 ? 44.452 69.589 44.687 1.00 26.82 93 SER D O 1
ATOM 7302 N N . THR D 2 94 ? 45.385 67.692 45.459 1.00 23.99 94 THR D N 1
ATOM 7303 C CA . THR D 2 94 ? 44.117 66.995 45.657 1.00 23.62 94 THR D CA 1
ATOM 7304 C C . THR D 2 94 ? 43.270 67.610 46.773 1.00 24.70 94 THR D C 1
ATOM 7305 O O . THR D 2 94 ? 42.047 67.453 46.807 1.00 26.62 94 THR D O 1
ATOM 7309 N N . ALA D 2 95 ? 43.922 68.291 47.704 1.00 23.50 95 ALA D N 1
ATOM 7310 C CA . ALA D 2 95 ? 43.196 68.921 48.783 1.00 22.00 95 ALA D CA 1
ATOM 7311 C C . ALA D 2 95 ? 42.586 70.194 48.204 1.00 22.89 95 ALA D C 1
ATOM 7312 O O . ALA D 2 95 ? 41.505 70.604 48.605 1.00 25.10 95 ALA D O 1
ATOM 7314 N N . ALA D 2 96 ? 43.275 70.796 47.235 1.00 21.44 96 ALA D N 1
ATOM 7315 C CA . ALA D 2 96 ? 42.807 72.020 46.596 1.00 18.49 96 ALA D CA 1
ATOM 7316 C C . ALA D 2 96 ? 41.576 71.761 45.735 1.00 18.69 96 ALA D C 1
ATOM 7317 O O . ALA D 2 96 ? 40.640 72.557 45.727 1.00 15.69 96 ALA D O 1
ATOM 7319 N N . VAL D 2 97 ? 41.585 70.639 45.018 1.00 20.12 97 VAL D N 1
ATOM 7320 C CA . VAL D 2 97 ? 40.477 70.245 44.151 1.00 20.20 97 VAL D CA 1
ATOM 7321 C C . VAL D 2 97 ? 39.223 69.944 44.953 1.00 22.04 97 VAL D C 1
ATOM 7322 O O . VAL D 2 97 ? 38.120 70.269 44.525 1.00 25.29 97 VAL D O 1
ATOM 7326 N N . ALA D 2 98 ? 39.396 69.329 46.118 1.00 21.82 98 ALA D N 1
ATOM 7327 C CA . ALA D 2 98 ? 38.271 69.002 46.977 1.00 21.73 98 ALA D CA 1
ATOM 7328 C C . ALA D 2 98 ? 37.621 70.305 47.445 1.00 22.08 98 ALA D C 1
ATOM 7329 O O . ALA D 2 98 ? 36.415 70.492 47.331 1.00 21.37 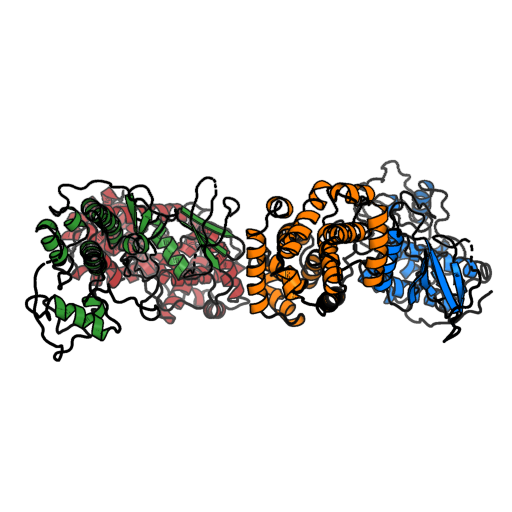98 ALA D O 1
ATOM 7331 N N . LEU D 2 99 ? 38.446 71.202 47.970 1.00 22.06 99 LEU D N 1
ATOM 7332 C CA . LEU D 2 99 ? 38.005 72.508 48.429 1.00 22.94 99 LEU D CA 1
ATOM 7333 C C . LEU D 2 99 ? 37.322 73.210 47.251 1.00 24.68 99 LEU D C 1
ATOM 7334 O O . LEU D 2 99 ? 36.192 73.677 47.356 1.00 25.84 99 LEU D O 1
ATOM 7339 N N . HIS D 2 100 ? 38.016 73.261 46.120 1.00 25.85 100 HIS D N 1
ATOM 7340 C CA . HIS D 2 100 ? 37.489 73.897 44.922 1.00 25.15 100 HIS D CA 1
ATOM 7341 C C . HIS D 2 100 ? 36.126 73.333 44.528 1.00 24.29 100 HIS D C 1
ATOM 7342 O O . HIS D 2 100 ? 35.204 74.104 44.257 1.00 27.08 100 HIS D O 1
ATOM 7349 N N . ILE D 2 101 ? 35.992 72.005 44.504 1.00 22.26 101 ILE D N 1
ATOM 7350 C CA . ILE D 2 101 ? 34.722 71.364 44.141 1.00 20.21 101 ILE D CA 1
ATOM 7351 C C . ILE D 2 101 ? 33.623 71.641 45.172 1.00 22.15 101 ILE D C 1
ATOM 7352 O O . ILE D 2 101 ? 32.464 71.855 44.817 1.00 25.23 101 ILE D O 1
ATOM 7357 N N . ALA D 2 102 ? 33.991 71.634 46.449 1.00 22.24 102 ALA D N 1
ATOM 7358 C CA . ALA D 2 102 ? 33.037 71.887 47.522 1.00 21.67 102 ALA D CA 1
ATOM 7359 C C . ALA D 2 102 ? 32.534 73.317 47.404 1.00 22.66 102 ALA D C 1
ATOM 7360 O O . ALA D 2 102 ? 31.365 73.609 47.674 1.00 23.13 102 ALA D O 1
ATOM 7362 N N . GLY D 2 103 ? 33.437 74.204 47.003 1.00 22.55 103 GLY D N 1
ATOM 7363 C CA . GLY D 2 103 ? 33.083 75.593 46.829 1.00 24.51 103 GLY D CA 1
ATOM 7364 C C . GLY D 2 103 ? 32.013 75.685 45.761 1.00 26.74 103 GLY D C 1
ATOM 7365 O O . GLY D 2 103 ? 31.097 76.503 45.866 1.00 27.88 103 GLY D O 1
ATOM 7366 N N . LYS D 2 104 ? 32.119 74.843 44.734 1.00 25.06 104 LYS D N 1
ATOM 7367 C CA . LYS D 2 104 ? 31.129 74.825 43.658 1.00 27.07 104 LYS D CA 1
ATOM 7368 C C . LYS D 2 104 ? 29.742 74.337 44.095 1.00 26.66 104 LYS D C 1
ATOM 7369 O O . LYS D 2 104 ? 28.731 74.649 43.461 1.00 24.42 104 LYS D O 1
ATOM 7375 N N . VAL D 2 105 ? 29.700 73.570 45.181 1.00 27.55 105 VAL D N 1
ATOM 7376 C CA . VAL D 2 105 ? 28.440 73.027 45.679 1.00 26.16 105 VAL D CA 1
ATOM 7377 C C . VAL D 2 105 ? 27.805 73.805 46.828 1.00 27.34 105 VAL D C 1
ATOM 7378 O O . VAL D 2 105 ? 26.593 74.006 46.825 1.00 30.47 105 VAL D O 1
ATOM 7382 N N . ARG D 2 106 ? 28.607 74.253 47.793 1.00 27.63 106 ARG D N 1
ATOM 7383 C CA . ARG D 2 106 ? 28.066 74.959 48.968 1.00 28.08 106 ARG D CA 1
ATOM 7384 C C . ARG D 2 106 ? 28.368 76.449 49.115 1.00 30.23 106 ARG D C 1
ATOM 7385 O O . ARG D 2 106 ? 27.593 77.180 49.728 1.00 30.23 106 ARG D O 1
ATOM 7393 N N . ALA D 2 107 ? 29.488 76.891 48.546 1.00 32.17 107 ALA D N 1
ATOM 7394 C CA . ALA D 2 107 ? 29.943 78.279 48.647 1.00 32.29 107 ALA D CA 1
ATOM 7395 C C . ALA D 2 107 ? 29.156 79.369 47.932 1.00 35.02 107 ALA D C 1
ATOM 7396 O O . ALA D 2 107 ? 28.496 79.129 46.911 1.00 34.90 107 ALA D O 1
ATOM 7398 N N . TYR D 2 108 ? 29.243 80.577 48.494 1.00 37.14 108 TYR D N 1
ATOM 7399 C CA . TYR D 2 108 ? 28.602 81.765 47.940 1.00 39.54 108 TYR D CA 1
ATOM 7400 C C . TYR D 2 108 ? 29.694 82.381 47.073 1.00 41.70 108 TYR D C 1
ATOM 7401 O O . TYR D 2 108 ? 29.545 82.496 45.856 1.00 43.49 108 TYR D O 1
ATOM 7410 N N . MET D 2 109 ? 30.795 82.771 47.712 1.00 44.95 109 MET D N 1
ATOM 7411 C CA . MET D 2 109 ? 31.958 83.313 47.010 1.00 47.14 109 MET D CA 1
ATOM 7412 C C . MET D 2 109 ? 32.805 82.057 46.755 1.00 46.30 109 MET D C 1
ATOM 7413 O O . MET D 2 109 ? 33.550 81.603 47.623 1.00 46.58 109 MET D O 1
ATOM 7418 N N . PRO D 2 110 ? 32.679 81.460 45.571 1.00 45.44 110 PRO D N 1
ATOM 7419 C CA . PRO D 2 110 ? 33.465 80.253 45.282 1.00 44.78 110 PRO D CA 1
ATOM 7420 C C . PRO D 2 110 ? 34.948 80.611 45.204 1.00 42.74 110 PRO D C 1
ATOM 7421 O O . PRO D 2 110 ? 35.291 81.736 44.827 1.00 42.79 110 PRO D O 1
ATOM 7425 N N . ILE D 2 111 ? 35.818 79.664 45.557 1.00 40.68 111 ILE D N 1
ATOM 7426 C CA . ILE D 2 111 ? 37.265 79.899 45.546 1.00 39.56 111 ILE D CA 1
ATOM 7427 C C . ILE D 2 111 ? 37.860 79.795 44.153 1.00 36.91 111 ILE D C 1
ATOM 7428 O O . ILE D 2 111 ? 37.540 78.888 43.395 1.00 37.94 111 ILE D O 1
ATOM 7433 N N . LYS D 2 112 ? 38.749 80.713 43.817 1.00 34.50 112 LYS D N 1
ATOM 7434 C CA . LYS D 2 112 ? 39.356 80.680 42.497 1.00 32.39 112 LYS D CA 1
ATOM 7435 C C . LYS D 2 112 ? 40.513 79.670 42.465 1.00 32.41 112 LYS D C 1
ATOM 7436 O O . LYS D 2 112 ? 41.287 79.561 43.424 1.00 33.16 112 LYS D O 1
ATOM 7442 N N . ALA D 2 113 ? 40.620 78.928 41.364 1.00 28.99 113 ALA D N 1
ATOM 7443 C CA . ALA D 2 113 ? 41.684 77.949 41.206 1.00 26.48 113 ALA D CA 1
ATOM 7444 C C . ALA D 2 113 ? 43.039 78.651 41.242 1.00 27.32 113 ALA D C 1
ATOM 7445 O O . ALA D 2 113 ? 43.970 78.186 41.895 1.00 28.08 113 ALA D O 1
ATOM 7447 N N . THR D 2 114 ? 43.147 79.772 40.535 1.00 26.87 114 THR D N 1
ATOM 7448 C CA . THR D 2 114 ? 44.400 80.516 40.501 1.00 27.44 114 THR D CA 1
ATOM 7449 C C . THR D 2 114 ? 44.870 80.834 41.913 1.00 29.34 114 THR D C 1
ATOM 7450 O O . THR D 2 114 ? 46.072 80.808 42.201 1.00 30.94 114 THR D O 1
ATOM 7454 N N . GLN D 2 115 ? 43.924 81.141 42.791 1.00 27.79 115 GLN D N 1
ATOM 7455 C CA . GLN D 2 115 ? 44.269 81.461 44.160 1.00 29.33 115 GLN D CA 1
ATOM 7456 C C . GLN D 2 115 ? 44.737 80.215 44.915 1.00 29.58 115 GLN D C 1
ATOM 7457 O O . GLN D 2 115 ? 45.777 80.233 45.575 1.00 30.74 115 GLN D O 1
ATOM 7463 N N . LEU D 2 116 ? 43.964 79.140 44.815 1.00 28.06 116 LEU D N 1
ATOM 7464 C CA . LEU D 2 116 ? 44.317 77.895 45.470 1.00 25.94 116 LEU D CA 1
ATOM 7465 C C . LEU D 2 116 ? 45.687 77.442 44.983 1.00 26.25 116 LEU D C 1
ATOM 7466 O O . LEU D 2 116 ? 46.530 77.050 45.782 1.00 26.24 116 LEU D O 1
ATOM 7471 N N . ALA D 2 117 ? 45.912 77.516 43.675 1.00 25.93 117 ALA D N 1
ATOM 7472 C CA . ALA D 2 117 ? 47.192 77.125 43.087 1.00 26.65 117 ALA D CA 1
ATOM 7473 C C . ALA D 2 117 ? 48.332 77.930 43.699 1.00 26.83 117 ALA D C 1
ATOM 7474 O O . ALA D 2 117 ? 49.473 77.485 43.729 1.00 26.15 117 ALA D O 1
ATOM 7476 N N . TYR D 2 118 ? 48.015 79.128 44.177 1.00 28.23 118 TYR D N 1
ATOM 7477 C CA . TYR D 2 118 ? 49.019 79.980 44.793 1.00 31.00 118 TYR D CA 1
ATOM 7478 C C . TYR D 2 118 ? 49.230 79.572 46.236 1.00 31.51 118 TYR D C 1
ATOM 7479 O O . TYR D 2 118 ? 50.363 79.343 46.653 1.00 31.31 118 TYR D O 1
ATOM 7488 N N . LEU D 2 119 ? 48.143 79.503 47.001 1.00 30.94 119 LEU D N 1
ATOM 7489 C CA . LEU D 2 119 ? 48.233 79.109 48.400 1.00 31.98 119 LEU D CA 1
ATOM 7490 C C . LEU D 2 119 ? 48.935 77.762 48.435 1.00 33.31 119 LEU D C 1
ATOM 7491 O O . LEU D 2 119 ? 49.647 77.437 49.381 1.00 34.95 119 LEU D O 1
ATOM 7496 N N A CYS D 2 120 ? 48.735 76.964 47.390 0.50 32.30 120 CYS D N 1
ATOM 7497 C CA A CYS D 2 120 ? 49.389 75.667 47.312 0.50 30.83 120 CYS D CA 1
ATOM 7498 C C A CYS D 2 120 ? 50.876 75.882 47.079 0.50 33.28 120 CYS D C 1
ATOM 7499 O O A CYS D 2 120 ? 51.702 75.459 47.880 0.50 35.45 120 CYS D O 1
ATOM 7502 N N . GLY D 2 121 ? 51.222 76.551 45.985 1.00 35.49 121 GLY D N 1
ATOM 7503 C CA . GLY D 2 121 ? 52.629 76.783 45.707 1.00 35.65 121 GLY D CA 1
ATOM 7504 C C . GLY D 2 121 ? 53.283 75.717 44.850 1.00 37.37 121 GLY D C 1
ATOM 7505 O O . GLY D 2 121 ? 52.604 74.915 44.204 1.00 39.15 121 GLY D O 1
ATOM 7506 N N . GLY D 2 122 ? 54.611 75.706 44.846 1.00 36.03 122 GLY D N 1
ATOM 7507 C CA . GLY D 2 122 ? 55.331 74.732 44.048 1.00 36.58 122 GLY D CA 1
ATOM 7508 C C . GLY D 2 122 ? 55.183 75.023 42.564 1.00 38.60 122 GLY D C 1
ATOM 7509 O O . GLY D 2 122 ? 55.356 76.165 42.120 1.00 37.51 122 GLY D O 1
ATOM 7510 N N . ALA D 2 123 ? 54.860 73.991 41.789 1.00 39.21 123 ALA D N 1
ATOM 7511 C CA . ALA D 2 123 ? 54.687 74.163 40.354 1.00 38.77 123 ALA D CA 1
ATOM 7512 C C . ALA D 2 123 ? 53.206 74.124 40.023 1.00 38.89 123 ALA D C 1
ATOM 7513 O O . ALA D 2 123 ? 52.826 74.075 38.847 1.00 40.78 123 ALA D O 1
ATOM 7515 N N . THR D 2 124 ? 52.377 74.158 41.066 1.00 36.37 124 THR D N 1
ATOM 7516 C CA . THR D 2 124 ? 50.923 74.118 40.906 1.00 34.73 124 THR D CA 1
ATOM 7517 C C . THR D 2 124 ? 50.362 75.328 40.146 1.00 33.57 124 THR D C 1
ATOM 7518 O O . THR D 2 124 ? 50.821 76.454 40.319 1.00 34.84 124 THR D O 1
ATOM 7522 N N . THR D 2 125 ? 49.365 75.075 39.304 1.00 31.39 125 THR D N 1
ATOM 7523 C CA . THR D 2 125 ? 48.726 76.107 38.500 1.00 29.23 125 THR D CA 1
ATOM 7524 C C . THR D 2 125 ? 47.264 75.742 38.413 1.00 29.10 125 THR D C 1
ATOM 7525 O O . THR D 2 125 ? 46.913 74.568 38.552 1.00 29.67 125 THR D O 1
ATOM 7529 N N . ALA D 2 126 ? 46.415 76.737 38.174 1.00 28.89 126 ALA D N 1
ATOM 7530 C CA . ALA D 2 126 ? 44.975 76.511 38.067 1.00 30.01 126 ALA D CA 1
ATOM 7531 C C . ALA D 2 126 ? 44.657 75.497 36.970 1.00 31.58 126 ALA D C 1
ATOM 7532 O O . ALA D 2 126 ? 43.640 74.808 37.040 1.00 34.35 126 ALA D O 1
ATOM 7534 N N . ASP D 2 127 ? 45.516 75.419 35.954 1.00 32.24 127 ASP D N 1
ATOM 7535 C CA . ASP D 2 127 ? 45.326 74.470 34.856 1.00 32.16 127 ASP D CA 1
ATOM 7536 C C . ASP D 2 127 ? 45.454 73.063 35.381 1.00 29.12 127 ASP D C 1
ATOM 7537 O O . ASP D 2 127 ? 44.668 72.192 35.045 1.00 30.00 127 ASP D O 1
ATOM 7542 N N . LYS D 2 128 ? 46.466 72.838 36.199 1.00 28.03 128 LYS D N 1
ATOM 7543 C CA . LYS D 2 128 ? 46.665 71.516 36.763 1.00 28.67 128 LYS D CA 1
ATOM 7544 C C . LYS D 2 128 ? 45.505 71.135 37.678 1.00 28.30 128 LYS D C 1
ATOM 7545 O O . LYS D 2 128 ? 44.963 70.037 37.576 1.00 29.89 128 LYS D O 1
ATOM 7551 N N . LEU D 2 129 ? 45.116 72.046 38.562 1.00 25.80 129 LEU D N 1
ATOM 7552 C CA . LEU D 2 129 ? 44.023 71.766 39.472 1.00 26.00 129 LEU D CA 1
ATOM 7553 C C . LEU D 2 129 ? 42.735 71.527 38.697 1.00 26.71 129 LEU D C 1
ATOM 7554 O O . LEU D 2 129 ? 41.937 70.670 39.077 1.00 26.50 129 LEU D O 1
ATOM 7559 N N . LEU D 2 130 ? 42.544 72.263 37.603 1.00 24.91 130 LEU D N 1
ATOM 7560 C CA . LEU D 2 130 ? 41.351 72.108 36.775 1.00 24.67 130 LEU D CA 1
ATOM 7561 C C . LEU D 2 130 ? 41.337 70.763 36.054 1.00 25.15 130 LEU D C 1
ATOM 7562 O O . LEU D 2 130 ? 40.278 70.167 35.865 1.00 25.26 130 LEU D O 1
ATOM 7567 N N . THR D 2 131 ? 42.510 70.276 35.655 1.00 25.50 131 THR D N 1
ATOM 7568 C CA . THR D 2 131 ? 42.592 68.970 35.001 1.00 27.12 131 THR D CA 1
ATOM 7569 C C . THR D 2 131 ? 42.313 67.918 36.071 1.00 26.93 131 THR D C 1
ATOM 7570 O O . THR D 2 131 ? 41.634 66.928 35.822 1.00 30.26 131 THR D O 1
ATOM 7574 N N . LEU D 2 132 ? 42.844 68.148 37.265 1.00 26.08 132 LEU D N 1
ATOM 7575 C CA . LEU D 2 132 ? 42.648 67.242 38.380 1.00 25.12 132 LEU D CA 1
ATOM 7576 C C . LEU D 2 132 ? 41.172 67.140 38.737 1.00 25.88 132 LEU D C 1
ATOM 7577 O O . LEU D 2 132 ? 40.648 66.059 38.973 1.00 26.45 132 LEU D O 1
ATOM 7582 N N . GLU D 2 133 ? 40.507 68.284 38.780 1.00 27.46 133 GLU D N 1
ATOM 7583 C CA . GLU D 2 133 ? 39.089 68.355 39.114 1.00 27.33 133 GLU D CA 1
ATOM 7584 C C . GLU D 2 133 ? 38.247 67.451 38.216 1.00 26.64 133 GLU D C 1
ATOM 7585 O O . GLU D 2 133 ? 37.428 66.671 38.697 1.00 26.85 133 GLU D O 1
ATOM 7591 N N . VAL D 2 134 ? 38.456 67.571 36.911 1.00 26.42 134 VAL D N 1
ATOM 7592 C CA . VAL D 2 134 ? 37.726 66.778 35.933 1.00 27.10 134 VAL D CA 1
ATOM 7593 C C . VAL D 2 134 ? 37.870 65.277 36.202 1.00 27.64 134 VAL D C 1
ATOM 7594 O O . VAL D 2 134 ? 36.888 64.539 36.295 1.00 26.99 134 VAL D O 1
ATOM 7598 N N . LYS D 2 135 ? 39.109 64.833 36.315 1.00 27.32 135 LYS D N 1
ATOM 7599 C CA . LYS D 2 135 ? 39.380 63.445 36.584 1.00 27.97 135 LYS D CA 1
ATOM 7600 C C . LYS D 2 135 ? 38.750 63.049 37.911 1.00 28.02 135 LYS D C 1
ATOM 7601 O O . LYS D 2 135 ? 38.199 61.956 38.033 1.00 30.00 135 LYS D O 1
ATOM 7607 N N . SER D 2 136 ? 38.819 63.939 38.899 1.00 26.67 136 SER D N 1
ATOM 7608 C CA . SER D 2 136 ? 38.245 63.667 40.223 1.00 26.36 136 SER D CA 1
ATOM 7609 C C . SER D 2 136 ? 36.726 63.544 40.169 1.00 25.75 136 SER D C 1
ATOM 7610 O O . SER D 2 136 ? 36.147 62.686 40.824 1.00 25.88 136 SER D O 1
ATOM 7613 N N . LEU D 2 137 ? 36.090 64.417 39.394 1.00 24.58 137 LEU D N 1
ATOM 7614 C CA . LEU D 2 137 ? 34.642 64.406 39.239 1.00 24.55 137 LEU D CA 1
ATOM 7615 C C . LEU D 2 137 ? 34.202 63.137 38.501 1.00 25.40 137 LEU D C 1
ATOM 7616 O O . LEU D 2 137 ? 33.092 62.627 38.712 1.00 23.05 137 LEU D O 1
ATOM 7621 N N . ASP D 2 138 ? 35.078 62.645 37.624 1.00 26.43 138 ASP D N 1
ATOM 7622 C CA . ASP D 2 138 ? 34.820 61.410 36.876 1.00 28.76 138 ASP D CA 1
ATOM 7623 C C . ASP D 2 138 ? 34.692 60.287 37.901 1.00 27.03 138 ASP D C 1
ATOM 7624 O O . ASP D 2 138 ? 33.786 59.459 37.851 1.00 25.71 138 ASP D O 1
ATOM 7629 N N . THR D 2 139 ? 35.632 60.274 38.830 1.00 26.71 139 THR D N 1
ATOM 7630 C CA . THR D 2 139 ? 35.644 59.277 39.865 1.00 27.28 139 THR D CA 1
ATOM 7631 C C . THR D 2 139 ? 34.382 59.401 40.699 1.00 27.06 139 THR D C 1
ATOM 7632 O O . THR D 2 139 ? 33.837 58.397 41.127 1.00 29.65 139 THR D O 1
ATOM 7636 N N . LEU D 2 140 ? 33.919 60.632 40.913 1.00 25.08 140 LEU D N 1
ATOM 7637 C CA . LEU D 2 140 ? 32.719 60.901 41.703 1.00 23.95 140 LEU D CA 1
ATOM 7638 C C . LEU D 2 140 ? 31.436 60.800 40.888 1.00 24.51 140 LEU D C 1
ATOM 7639 O O . LEU D 2 140 ? 30.354 61.095 41.385 1.00 24.55 140 LEU D O 1
ATOM 7644 N N . SER D 2 141 ? 31.559 60.398 39.628 1.00 26.03 141 SER D N 1
ATOM 7645 C CA . SER D 2 141 ? 30.404 60.246 38.751 1.00 24.43 141 SER D CA 1
ATOM 7646 C C . SER D 2 141 ? 29.597 61.523 38.645 1.00 25.13 141 SER D C 1
ATOM 7647 O O . SER D 2 141 ? 28.370 61.496 38.586 1.00 24.55 141 SER D O 1
ATOM 7650 N N . TRP D 2 142 ? 30.307 62.640 38.631 1.00 24.69 142 TRP D N 1
ATOM 7651 C CA . TRP D 2 142 ? 29.702 63.956 38.491 1.00 25.41 142 TRP D CA 1
ATOM 7652 C C . TRP D 2 142 ? 28.568 64.275 39.440 1.00 26.23 142 TRP D C 1
ATOM 7653 O O . TRP D 2 142 ? 27.675 65.061 39.113 1.00 28.28 142 TRP D O 1
ATOM 7664 N N . VAL D 2 143 ? 28.623 63.660 40.619 1.00 25.21 143 VAL D N 1
ATOM 7665 C CA . VAL D 2 143 ? 27.658 63.890 41.690 1.00 24.97 143 VAL D CA 1
ATOM 7666 C C . VAL D 2 143 ? 28.569 64.293 42.835 1.00 23.90 143 VAL D C 1
ATOM 7667 O O . VAL D 2 143 ? 29.224 63.461 43.425 1.00 24.46 143 VAL D O 1
ATOM 7671 N N . ALA D 2 144 ? 28.615 65.583 43.138 1.00 25.51 144 ALA D N 1
ATOM 7672 C CA . ALA D 2 144 ? 29.521 66.091 44.159 1.00 25.95 144 ALA D CA 1
ATOM 7673 C C . ALA D 2 144 ? 28.993 66.464 45.544 1.00 27.69 144 ALA D C 1
ATOM 7674 O O . ALA D 2 144 ? 29.790 66.700 46.451 1.00 27.41 144 ALA D O 1
ATOM 7676 N N . ASP D 2 145 ? 27.679 66.538 45.725 1.00 25.95 145 ASP D N 1
ATOM 7677 C CA . ASP D 2 145 ? 27.162 66.880 47.036 1.00 25.31 145 ASP D CA 1
ATOM 7678 C C . ASP D 2 145 ? 27.096 65.617 47.897 1.00 26.00 145 ASP D C 1
ATOM 7679 O O . ASP D 2 145 ? 27.016 64.514 47.371 1.00 29.00 145 ASP D O 1
ATOM 7684 N N . ARG D 2 146 ? 27.178 65.782 49.214 1.00 24.55 146 ARG D N 1
ATOM 7685 C CA . ARG D 2 146 ? 27.108 64.667 50.155 1.00 23.62 146 ARG D CA 1
ATOM 7686 C C . ARG D 2 146 ? 26.247 65.153 51.294 1.00 23.58 146 ARG D C 1
ATOM 7687 O O . ARG D 2 146 ? 25.994 66.343 51.388 1.00 25.60 146 ARG D O 1
ATOM 7695 N N . CYS D 2 147 ? 25.789 64.242 52.145 1.00 25.22 147 CYS D N 1
ATOM 7696 C CA . CYS D 2 147 ? 24.968 64.587 53.308 1.00 25.84 147 CYS D CA 1
ATOM 7697 C C . CYS D 2 147 ? 25.947 64.646 54.470 1.00 26.29 147 CYS D C 1
ATOM 7698 O O . CYS D 2 147 ? 26.483 63.628 54.894 1.00 26.07 147 CYS D O 1
ATOM 7701 N N . LEU D 2 148 ? 26.186 65.843 54.983 1.00 26.67 148 LEU D N 1
ATOM 7702 C CA . LEU D 2 148 ? 27.151 66.022 56.061 1.00 25.34 148 LEU D CA 1
ATOM 7703 C C . LEU D 2 148 ? 26.596 65.881 57.480 1.00 26.95 148 LEU D C 1
ATOM 7704 O O . LEU D 2 148 ? 25.382 65.956 57.707 1.00 26.70 148 LEU D O 1
ATOM 7709 N N . SER D 2 149 ? 27.499 65.665 58.436 1.00 27.54 149 SER D N 1
ATOM 7710 C CA . SER D 2 149 ? 27.105 65.530 59.841 1.00 26.55 149 SER D CA 1
ATOM 7711 C C . SER D 2 149 ? 26.424 66.814 60.301 1.00 25.80 149 SER D C 1
ATOM 7712 O O . SER D 2 149 ? 25.608 66.806 61.224 1.00 27.39 149 SER D O 1
ATOM 7715 N N . THR D 2 150 ? 26.775 67.919 59.654 1.00 25.30 150 THR D N 1
ATOM 7716 C CA . THR D 2 150 ? 26.179 69.209 59.968 1.00 25.67 150 THR D CA 1
ATOM 7717 C C . THR D 2 150 ? 24.752 69.290 59.428 1.00 24.51 150 THR D C 1
ATOM 7718 O O . THR D 2 150 ? 23.883 69.894 60.050 1.00 27.06 150 THR D O 1
ATOM 7722 N N . ASP D 2 151 ? 24.509 68.669 58.277 1.00 26.50 151 ASP D N 1
ATOM 7723 C CA . ASP D 2 151 ? 23.171 68.673 57.684 1.00 27.43 151 ASP D CA 1
ATOM 7724 C C . ASP D 2 151 ? 22.235 67.780 58.480 1.00 28.07 151 ASP D C 1
ATOM 7725 O O . ASP D 2 151 ? 21.056 68.099 58.650 1.00 28.62 151 ASP D O 1
ATOM 7730 N N . LEU D 2 152 ? 22.771 66.648 58.940 1.00 29.20 152 LEU D N 1
ATOM 7731 C CA . LEU D 2 152 ? 22.007 65.668 59.708 1.00 28.15 152 LEU D CA 1
ATOM 7732 C C . LEU D 2 152 ? 21.523 66.240 61.038 1.00 27.70 152 LEU D C 1
ATOM 7733 O O . LEU D 2 152 ? 20.507 65.800 61.572 1.00 29.05 152 LEU D O 1
ATOM 7738 N N . ILE D 2 153 ? 22.244 67.222 61.567 1.00 27.15 153 ILE D N 1
ATOM 7739 C CA . ILE D 2 153 ? 21.846 67.838 62.825 1.00 28.17 153 ILE D CA 1
ATOM 7740 C C . ILE D 2 153 ? 20.420 68.342 62.675 1.00 29.88 153 ILE D C 1
ATOM 7741 O O . ILE D 2 153 ? 19.590 68.190 63.573 1.00 31.91 153 ILE D O 1
ATOM 7746 N N . CYS D 2 154 ? 20.137 68.931 61.524 1.00 30.96 154 CYS D N 1
ATOM 7747 C CA . CYS D 2 154 ? 18.815 69.455 61.259 1.00 33.99 154 CYS D CA 1
ATOM 7748 C C . CYS D 2 154 ? 17.771 68.350 61.065 1.00 33.80 154 CYS D C 1
ATOM 7749 O O . CYS D 2 154 ? 16.603 68.538 61.400 1.00 35.35 154 CYS D O 1
ATOM 7752 N N . TYR D 2 155 ? 18.180 67.197 60.540 1.00 32.89 155 TYR D N 1
ATOM 7753 C CA . TYR D 2 155 ? 17.234 66.104 60.305 1.00 32.84 155 TYR D CA 1
ATOM 7754 C C . TYR D 2 155 ? 16.877 65.341 61.565 1.00 32.34 155 TYR D C 1
ATOM 7755 O O . TYR D 2 155 ? 15.750 64.881 61.723 1.00 33.55 155 TYR D O 1
ATOM 7764 N N . ILE D 2 156 ? 17.840 65.209 62.464 1.00 30.28 156 ILE D N 1
ATOM 7765 C CA . ILE D 2 156 ? 17.597 64.518 63.714 1.00 31.63 156 ILE D CA 1
ATOM 7766 C C . ILE D 2 156 ? 16.682 65.377 64.592 1.00 30.88 156 ILE D C 1
ATOM 7767 O O . ILE D 2 156 ? 15.743 64.874 65.206 1.00 28.23 156 ILE D O 1
ATOM 7772 N N . LEU D 2 157 ? 16.958 66.678 64.641 1.00 31.02 157 LEU D N 1
ATOM 7773 C CA . LEU D 2 157 ? 16.124 67.576 65.423 1.00 31.93 157 LEU D CA 1
ATOM 7774 C C . LEU D 2 157 ? 14.712 67.523 64.876 1.00 34.41 157 LEU D C 1
ATOM 7775 O O . LEU D 2 157 ? 13.749 67.632 65.629 1.00 36.65 157 LEU D O 1
ATOM 7780 N N . HIS D 2 158 ? 14.576 67.363 63.563 1.00 36.55 158 HIS D N 1
ATOM 7781 C CA . HIS D 2 158 ? 13.240 67.303 62.988 1.00 37.10 158 HIS D CA 1
ATOM 7782 C C . HIS D 2 158 ? 12.531 66.032 63.453 1.00 36.12 158 HIS D C 1
ATOM 7783 O O . HIS D 2 158 ? 11.419 66.091 63.975 1.00 36.77 158 HIS D O 1
ATOM 7790 N N . ILE D 2 159 ? 13.175 64.885 63.262 1.00 34.83 159 ILE D N 1
ATOM 7791 C CA . ILE D 2 159 ? 12.607 63.612 63.692 1.00 33.61 159 ILE D CA 1
ATOM 7792 C C . ILE D 2 159 ? 12.229 63.680 65.174 1.00 34.71 159 ILE D C 1
ATOM 7793 O O . ILE D 2 159 ? 11.278 63.032 65.621 1.00 33.64 159 ILE D O 1
ATOM 7798 N N . MET D 2 160 ? 12.982 64.483 65.924 1.00 35.93 160 MET D N 1
ATOM 7799 C CA . MET D 2 160 ? 12.739 64.678 67.347 1.00 36.35 160 MET D CA 1
ATOM 7800 C C . MET D 2 160 ? 11.806 65.851 67.596 1.00 38.04 160 MET D C 1
ATOM 7801 O O . MET D 2 160 ? 11.907 66.516 68.629 1.00 41.31 160 MET D O 1
ATOM 7806 N N . HIS D 2 161 ? 10.913 66.110 66.650 1.00 39.39 161 HIS D N 1
ATOM 7807 C CA . HIS D 2 161 ? 9.939 67.199 66.768 1.00 41.19 161 HIS D CA 1
ATOM 7808 C C . HIS D 2 161 ? 10.456 68.317 67.682 1.00 40.21 161 HIS D C 1
ATOM 7809 O O . HIS D 2 161 ? 9.860 68.617 68.714 1.00 40.43 161 HIS D O 1
ATOM 7816 N N . ALA D 2 162 ? 11.574 68.919 67.297 1.00 37.99 162 ALA D N 1
ATOM 7817 C CA . ALA D 2 162 ? 12.171 69.980 68.086 1.00 37.57 162 ALA D CA 1
ATOM 7818 C C . ALA D 2 162 ? 11.639 71.355 67.700 1.00 38.21 162 ALA D C 1
ATOM 7819 O O . ALA D 2 162 ? 11.301 71.602 66.544 1.00 41.18 162 ALA D O 1
ATOM 7821 N N . PRO D 2 163 ? 11.553 72.269 68.676 1.00 37.33 163 PRO D N 1
ATOM 7822 C CA . PRO D 2 163 ? 11.068 73.625 68.432 1.00 36.94 163 PRO D CA 1
ATOM 7823 C C . PRO D 2 163 ? 11.987 74.307 67.426 1.00 39.20 163 PRO D C 1
ATOM 7824 O O . PRO D 2 163 ? 13.201 74.105 67.445 1.00 41.45 163 PRO D O 1
ATOM 7828 N N . ARG D 2 164 ? 11.416 75.124 66.554 1.00 42.37 164 ARG D N 1
ATOM 7829 C CA . ARG D 2 164 ? 12.209 75.824 65.547 1.00 43.04 164 ARG D CA 1
ATOM 7830 C C . ARG D 2 164 ? 13.345 76.621 66.165 1.00 41.47 164 ARG D C 1
ATOM 7831 O O . ARG D 2 164 ? 14.476 76.603 65.670 1.00 41.88 164 ARG D O 1
ATOM 7839 N N . GLU D 2 165 ? 13.045 77.315 67.253 1.00 39.15 165 GLU D N 1
ATOM 7840 C CA . GLU D 2 165 ? 14.041 78.169 67.888 1.00 39.36 165 GLU D CA 1
ATOM 7841 C C . GLU D 2 165 ? 15.204 77.472 68.547 1.00 36.22 165 GLU D C 1
ATOM 7842 O O . GLU D 2 165 ? 16.141 78.121 68.984 1.00 37.01 165 GLU D O 1
ATOM 7848 N N . ASP D 2 166 ? 15.158 76.158 68.640 1.00 32.42 166 ASP D N 1
ATOM 7849 C CA . ASP D 2 166 ? 16.267 75.472 69.265 1.00 31.81 166 ASP D CA 1
ATOM 7850 C C . ASP D 2 166 ? 17.333 75.109 68.246 1.00 30.85 166 ASP D C 1
ATOM 7851 O O . ASP D 2 166 ? 18.506 74.970 68.586 1.00 29.79 166 ASP D O 1
ATOM 7856 N N . TYR D 2 167 ? 16.913 74.992 66.993 1.00 30.01 167 TYR D N 1
ATOM 7857 C CA . TYR D 2 167 ? 17.798 74.618 65.908 1.00 29.61 167 TYR D CA 1
ATOM 7858 C C . TYR D 2 167 ? 19.124 75.363 65.840 1.00 31.03 167 TYR D C 1
ATOM 7859 O O . TYR D 2 167 ? 20.189 74.752 65.935 1.00 32.07 167 TYR D O 1
ATOM 7868 N N . LEU D 2 168 ? 19.060 76.679 65.674 1.00 31.78 168 LEU D N 1
ATOM 7869 C CA . LEU D 2 168 ? 20.260 77.502 65.555 1.00 31.81 168 LEU D CA 1
ATOM 7870 C C . LEU D 2 168 ? 21.301 77.355 66.658 1.00 31.11 168 LEU D C 1
ATOM 7871 O O . LEU D 2 168 ? 22.494 77.234 66.383 1.00 30.16 168 LEU D O 1
ATOM 7876 N N . ASN D 2 169 ? 20.856 77.392 67.905 1.00 30.99 169 ASN D N 1
ATOM 7877 C CA . ASN D 2 169 ? 21.777 77.277 69.025 1.00 32.18 169 ASN D CA 1
ATOM 7878 C C . ASN D 2 169 ? 22.479 75.940 69.004 1.00 30.37 169 ASN D C 1
ATOM 7879 O O . ASN D 2 169 ? 23.681 75.851 69.254 1.00 29.22 169 ASN D O 1
ATOM 7884 N N . ILE D 2 170 ? 21.708 74.902 68.713 1.00 28.46 170 ILE D N 1
ATOM 7885 C CA . ILE D 2 170 ? 22.221 73.547 68.662 1.00 27.24 170 ILE D CA 1
ATOM 7886 C C . ILE D 2 170 ? 23.138 73.364 67.471 1.00 28.50 170 ILE D C 1
ATOM 7887 O O . ILE D 2 170 ? 24.090 72.592 67.521 1.00 30.24 170 ILE D O 1
ATOM 7892 N N . TYR D 2 171 ? 22.855 74.085 66.396 1.00 29.16 171 TYR D N 1
ATOM 7893 C CA . TYR D 2 171 ? 23.683 73.990 65.211 1.00 29.21 171 TYR D CA 1
ATOM 7894 C C . TYR D 2 171 ? 25.064 74.557 65.486 1.00 28.15 171 TYR D C 1
ATOM 7895 O O . TYR D 2 171 ? 26.069 73.933 65.175 1.00 28.18 171 TYR D O 1
ATOM 7904 N N . ASN D 2 172 ? 25.107 75.753 66.065 1.00 29.23 172 ASN D N 1
ATOM 7905 C CA . ASN D 2 172 ? 26.371 76.418 66.344 1.00 28.46 172 ASN D CA 1
ATOM 7906 C C . ASN D 2 172 ? 27.228 75.738 67.400 1.00 27.92 172 ASN D C 1
ATOM 7907 O O . ASN D 2 172 ? 28.451 75.860 67.376 1.00 28.40 172 ASN D O 1
ATOM 7912 N N . LEU D 2 173 ? 26.604 75.020 68.323 1.00 25.90 173 LEU D N 1
ATOM 7913 C CA . LEU D 2 173 ? 27.375 74.332 69.340 1.00 27.27 173 LEU D CA 1
ATOM 7914 C C . LEU D 2 173 ? 27.977 73.043 68.779 1.00 28.99 173 LEU D C 1
ATOM 7915 O O . LEU D 2 173 ? 29.047 72.606 69.220 1.00 31.52 173 LEU D O 1
ATOM 7920 N N . CYS D 2 174 ? 27.299 72.447 67.798 1.00 27.26 174 CYS D N 1
ATOM 7921 C CA . CYS D 2 174 ? 27.764 71.203 67.182 1.00 25.80 174 CYS D CA 1
ATOM 7922 C C . CYS D 2 174 ? 28.764 71.389 66.049 1.00 25.55 174 CYS D C 1
ATOM 7923 O O . CYS D 2 174 ? 29.616 70.535 65.836 1.00 27.08 174 CYS D O 1
ATOM 7926 N N . ARG D 2 175 ? 28.666 72.497 65.327 1.00 25.10 175 ARG D N 1
ATOM 7927 C CA . ARG D 2 175 ? 29.556 72.740 64.208 1.00 24.33 175 ARG D CA 1
ATOM 7928 C C . ARG D 2 175 ? 31.040 72.648 64.549 1.00 23.78 175 ARG D C 1
ATOM 7929 O O . ARG D 2 175 ? 31.799 72.035 63.821 1.00 24.32 175 ARG D O 1
ATOM 7937 N N . PRO D 2 176 ? 31.477 73.247 65.665 1.00 24.06 176 PRO D N 1
ATOM 7938 C CA . PRO D 2 176 ? 32.898 73.189 66.030 1.00 21.50 176 PRO D CA 1
ATOM 7939 C C . PRO D 2 176 ? 33.334 71.777 66.383 1.00 21.69 176 PRO D C 1
ATOM 7940 O O . PRO D 2 176 ? 34.435 71.346 66.046 1.00 23.66 176 PRO D O 1
ATOM 7944 N N . LYS D 2 177 ? 32.467 71.054 67.074 1.00 19.91 177 LYS D N 1
ATOM 7945 C CA . LYS D 2 177 ? 32.796 69.692 67.452 1.00 21.70 177 LYS D CA 1
ATOM 7946 C C . LYS D 2 177 ? 32.978 68.834 66.202 1.00 22.42 177 LYS D C 1
ATOM 7947 O O . LYS D 2 177 ? 33.957 68.104 66.088 1.00 24.64 177 LYS D O 1
ATOM 7953 N N . ILE D 2 178 ? 32.045 68.946 65.260 1.00 22.23 178 ILE D N 1
ATOM 7954 C CA . ILE D 2 178 ? 32.103 68.185 64.019 1.00 20.15 178 ILE D CA 1
ATOM 7955 C C . ILE D 2 178 ? 33.383 68.489 63.224 1.00 22.34 178 ILE D C 1
ATOM 7956 O O . ILE D 2 178 ? 34.109 67.576 62.826 1.00 20.85 178 ILE D O 1
ATOM 7961 N N . PHE D 2 179 ? 33.662 69.773 63.009 1.00 23.71 179 PHE D N 1
ATOM 7962 C CA . PHE D 2 179 ? 34.845 70.186 62.265 1.00 25.54 179 PHE D CA 1
ATOM 7963 C C . PHE D 2 179 ? 36.114 69.591 62.847 1.00 26.13 179 PHE D C 1
ATOM 7964 O O . PHE D 2 179 ? 36.973 69.128 62.106 1.00 27.72 179 PHE D O 1
ATOM 7972 N N . CYS D 2 180 ? 36.242 69.617 64.170 1.00 26.14 180 CYS D N 1
ATOM 7973 C CA . CYS D 2 180 ? 37.422 69.056 64.823 1.00 25.81 180 CYS D CA 1
ATOM 7974 C C . CYS D 2 180 ? 37.439 67.547 64.643 1.00 23.68 180 CYS D C 1
ATOM 7975 O O . CYS D 2 180 ? 38.498 66.943 64.464 1.00 22.07 180 CYS D O 1
ATOM 7978 N N . ALA D 2 181 ? 36.260 66.942 64.696 1.00 19.51 181 ALA D N 1
ATOM 7979 C CA . ALA D 2 181 ? 36.157 65.505 64.543 1.00 21.80 181 ALA D CA 1
ATOM 7980 C C . ALA D 2 181 ? 36.680 65.064 63.190 1.00 22.52 181 ALA D C 1
ATOM 7981 O O . ALA D 2 181 ? 37.258 63.989 63.072 1.00 24.36 181 ALA D O 1
ATOM 7983 N N . LEU D 2 182 ? 36.484 65.900 62.174 1.00 23.39 182 LEU D N 1
ATOM 7984 C CA . LEU D 2 182 ? 36.920 65.578 60.819 1.00 23.39 182 LEU D CA 1
ATOM 7985 C C . LEU D 2 182 ? 38.434 65.628 60.655 1.00 22.75 182 LEU D C 1
ATOM 7986 O O . LEU D 2 182 ? 38.997 64.871 59.875 1.00 23.44 182 LEU D O 1
ATOM 7991 N N . CYS D 2 183 ? 39.103 66.498 61.397 1.00 21.11 183 CYS D N 1
ATOM 7992 C CA . CYS D 2 183 ? 40.550 66.575 61.295 1.00 24.53 183 CYS D CA 1
ATOM 7993 C C . CYS D 2 183 ? 41.240 65.419 61.992 1.00 26.16 183 CYS D C 1
ATOM 7994 O O . CYS D 2 183 ? 42.429 65.187 61.797 1.00 26.93 183 CYS D O 1
ATOM 7997 N N . ASP D 2 184 ? 40.484 64.680 62.796 1.00 28.52 184 ASP D N 1
ATOM 7998 C CA . ASP D 2 184 ? 41.031 63.544 63.524 1.00 28.43 184 ASP D CA 1
ATOM 7999 C C . ASP D 2 184 ? 40.670 62.259 62.791 1.00 27.21 184 ASP D C 1
ATOM 8000 O O . ASP D 2 184 ? 39.497 61.971 62.573 1.00 25.81 184 ASP D O 1
ATOM 8005 N N . GLY D 2 185 ? 41.685 61.490 62.417 1.00 27.36 185 GLY D N 1
ATOM 8006 C CA . GLY D 2 185 ? 41.455 60.259 61.687 1.00 28.97 185 GLY D CA 1
ATOM 8007 C C . GLY D 2 185 ? 40.671 59.203 62.441 1.00 32.14 185 GLY D C 1
ATOM 8008 O O . GLY D 2 185 ? 39.903 58.440 61.849 1.00 34.21 185 GLY D O 1
ATOM 8009 N N . ARG D 2 186 ? 40.854 59.154 63.753 1.00 32.92 186 ARG D N 1
ATOM 8010 C CA . ARG D 2 186 ? 40.159 58.168 64.560 1.00 33.39 186 ARG D CA 1
ATOM 8011 C C . ARG D 2 186 ? 38.680 58.442 64.724 1.00 32.05 186 ARG D C 1
ATOM 8012 O O . ARG D 2 186 ? 37.920 57.530 64.993 1.00 34.13 186 ARG D O 1
ATOM 8020 N N . SER D 2 187 ? 38.260 59.689 64.549 1.00 31.35 187 SER D N 1
ATOM 8021 C CA . SER D 2 187 ? 36.842 60.017 64.672 1.00 29.14 187 SER D CA 1
ATOM 8022 C C . SER D 2 187 ? 36.178 60.407 63.346 1.00 28.39 187 SER D C 1
ATOM 8023 O O . SER D 2 187 ? 34.951 60.405 63.244 1.00 28.46 187 SER D O 1
ATOM 8026 N N . ALA D 2 188 ? 36.983 60.717 62.331 1.00 26.59 188 ALA D N 1
ATOM 8027 C CA . ALA D 2 188 ? 36.455 61.117 61.029 1.00 26.64 188 ALA D CA 1
ATOM 8028 C C . ALA D 2 188 ? 36.070 59.930 60.157 1.00 25.62 188 ALA D C 1
ATOM 8029 O O . ALA D 2 188 ? 35.450 60.084 59.114 1.00 26.06 188 ALA D O 1
ATOM 8031 N N . MET D 2 189 ? 36.444 58.738 60.577 1.00 26.43 189 MET D N 1
ATOM 8032 C CA . MET D 2 189 ? 36.098 57.573 59.794 1.00 26.15 189 MET D CA 1
ATOM 8033 C C . MET D 2 189 ? 34.800 56.962 60.311 1.00 26.42 189 MET D C 1
ATOM 8034 O O . MET D 2 189 ? 34.270 56.010 59.737 1.00 25.81 189 MET D O 1
ATOM 8039 N N . LYS D 2 190 ? 34.288 57.524 61.400 1.00 25.64 190 LYS D N 1
ATOM 8040 C CA . LYS D 2 190 ? 33.050 57.043 61.979 1.00 25.71 190 LYS D CA 1
ATOM 8041 C C . LYS D 2 190 ? 31.893 57.451 61.089 1.00 27.65 190 LYS D C 1
ATOM 8042 O O . LYS D 2 190 ? 32.031 58.334 60.253 1.00 27.35 190 LYS D O 1
ATOM 8048 N N . ARG D 2 191 ? 30.751 56.794 61.260 1.00 28.83 191 ARG D N 1
ATOM 8049 C CA . ARG D 2 191 ? 29.581 57.109 60.465 1.00 28.39 191 ARG D CA 1
ATOM 8050 C C . ARG D 2 191 ? 29.171 58.553 60.716 1.00 28.74 191 ARG D C 1
ATOM 8051 O O . ARG D 2 191 ? 29.304 59.058 61.828 1.00 32.49 191 ARG D O 1
ATOM 8059 N N . PRO D 2 192 ? 28.679 59.245 59.681 1.00 25.63 192 PRO D N 1
ATOM 8060 C CA . PRO D 2 192 ? 28.257 60.644 59.805 1.00 24.13 192 PRO D CA 1
ATOM 8061 C C . PRO D 2 192 ? 27.233 60.943 60.901 1.00 24.19 192 PRO D C 1
ATOM 8062 O O . PRO D 2 192 ? 27.467 61.823 61.720 1.00 25.67 192 PRO D O 1
ATOM 8066 N N . VAL D 2 193 ? 26.101 60.235 60.916 1.00 21.35 193 VAL D N 1
ATOM 8067 C CA . VAL D 2 193 ? 25.074 60.482 61.925 1.00 21.88 193 VAL D CA 1
ATOM 8068 C C . VAL D 2 193 ? 25.521 60.082 63.310 1.00 23.04 193 VAL D C 1
ATOM 8069 O O . VAL D 2 193 ? 24.961 60.564 64.293 1.00 25.24 193 VAL D O 1
ATOM 8073 N N . LEU D 2 194 ? 26.501 59.181 63.391 1.00 19.28 194 LEU D N 1
ATOM 8074 C CA . LEU D 2 194 ? 27.033 58.761 64.679 1.00 20.74 194 LEU D CA 1
ATOM 8075 C C . LEU D 2 194 ? 27.817 59.947 65.241 1.00 21.87 194 LEU D C 1
ATOM 8076 O O . LEU D 2 194 ? 27.776 60.239 66.432 1.00 22.22 194 LEU D O 1
ATOM 8081 N N . ILE D 2 195 ? 28.529 60.632 64.360 1.00 20.59 195 ILE D N 1
ATOM 8082 C CA . ILE D 2 195 ? 29.299 61.784 64.756 1.00 19.39 195 ILE D CA 1
ATOM 8083 C C . ILE D 2 195 ? 28.287 62.859 65.109 1.00 20.80 195 ILE D C 1
ATOM 8084 O O . ILE D 2 195 ? 28.428 63.550 66.111 1.00 21.55 195 ILE D O 1
ATOM 8089 N N . THR D 2 196 ? 27.252 62.981 64.286 1.00 20.37 196 THR D N 1
ATOM 8090 C CA . THR D 2 196 ? 26.212 63.972 64.511 1.00 20.08 196 THR D CA 1
ATOM 8091 C C . THR D 2 196 ? 25.545 63.770 65.867 1.00 19.19 196 THR D C 1
ATOM 8092 O O . THR D 2 196 ? 25.420 64.703 66.652 1.00 20.28 196 THR D O 1
ATOM 8096 N N . LEU D 2 197 ? 25.105 62.546 66.130 1.00 19.81 197 LEU D N 1
ATOM 8097 C CA . LEU D 2 197 ? 24.457 62.220 67.394 1.00 21.88 197 LEU D CA 1
ATOM 8098 C C . LEU D 2 197 ? 25.409 62.349 68.596 1.00 22.04 197 LEU D C 1
ATOM 8099 O O . LEU D 2 197 ? 24.992 62.740 69.685 1.00 22.28 197 LEU D O 1
ATOM 8104 N N . ALA D 2 198 ? 26.685 62.037 68.404 1.00 19.76 198 ALA D N 1
ATOM 8105 C CA . ALA D 2 198 ? 27.643 62.161 69.490 1.00 19.91 198 ALA D CA 1
ATOM 8106 C C . ALA D 2 198 ? 27.695 63.627 69.928 1.00 22.51 198 ALA D C 1
ATOM 8107 O O . ALA D 2 198 ? 27.636 63.932 71.121 1.00 22.13 198 ALA D O 1
ATOM 8109 N N . CYS D 2 199 ? 27.789 64.527 68.950 1.00 23.66 199 CYS D N 1
ATOM 8110 C CA . CYS D 2 199 ? 27.848 65.964 69.214 1.00 23.46 199 CYS D CA 1
ATOM 8111 C C . CYS D 2 199 ? 26.527 66.487 69.768 1.00 23.16 199 CYS D C 1
ATOM 8112 O O . CYS D 2 199 ? 26.521 67.343 70.640 1.00 21.75 199 CYS D O 1
ATOM 8115 N N . MET D 2 200 ? 25.413 65.964 69.259 1.00 23.38 200 MET D N 1
ATOM 8116 C CA . MET D 2 200 ? 24.097 66.376 69.734 1.00 23.35 200 MET D CA 1
ATOM 8117 C C . MET D 2 200 ? 23.941 65.896 71.176 1.00 22.15 200 MET D C 1
ATOM 8118 O O . MET D 2 200 ? 23.319 66.565 71.998 1.00 22.66 200 MET D O 1
ATOM 8123 N N . HIS D 2 201 ? 24.515 64.734 71.473 1.00 21.47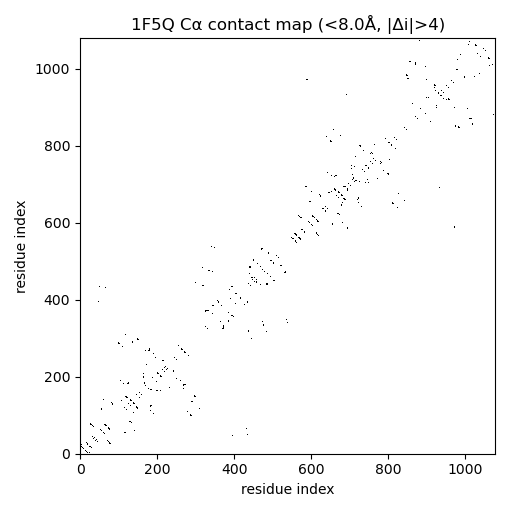 201 HIS D N 1
ATOM 8124 C CA . HIS D 2 201 ? 24.469 64.172 72.819 1.00 22.05 201 HIS D CA 1
ATOM 8125 C C . HIS D 2 201 ? 25.206 65.119 73.767 1.00 20.10 201 HIS D C 1
ATOM 8126 O O . HIS D 2 201 ? 24.704 65.463 74.828 1.00 19.27 201 HIS D O 1
ATOM 8133 N N . LEU D 2 202 ? 26.396 65.538 73.355 1.00 20.13 202 LEU D N 1
ATOM 8134 C CA . LEU D 2 202 ? 27.235 66.442 74.126 1.00 23.55 202 LEU D CA 1
ATOM 8135 C C . LEU D 2 202 ? 26.669 67.835 74.351 1.00 24.90 202 LEU D C 1
ATOM 8136 O O . LEU D 2 202 ? 27.017 68.502 75.315 1.00 27.93 202 LEU D O 1
ATOM 8141 N N . THR D 2 203 ? 25.800 68.284 73.463 1.00 26.27 203 THR D N 1
ATOM 8142 C CA . THR D 2 203 ? 25.239 69.610 73.607 1.00 25.84 203 THR D CA 1
ATOM 8143 C C . THR D 2 203 ? 23.780 69.575 74.046 1.00 27.03 203 THR D C 1
ATOM 8144 O O . THR D 2 203 ? 23.250 70.576 74.523 1.00 29.95 203 THR D O 1
ATOM 8148 N N . MET D 2 204 ? 23.135 68.424 73.909 1.00 27.11 204 MET D N 1
ATOM 8149 C CA . MET D 2 204 ? 21.722 68.312 74.272 1.00 27.57 204 MET D CA 1
ATOM 8150 C C . MET D 2 204 ? 21.341 67.411 75.442 1.00 27.46 204 MET D C 1
ATOM 8151 O O . MET D 2 204 ? 20.328 67.648 76.083 1.00 28.51 204 MET D O 1
ATOM 8156 N N . ASN D 2 205 ? 22.125 66.374 75.712 1.00 29.16 205 ASN D N 1
ATOM 8157 C CA . ASN D 2 205 ? 21.782 65.441 76.783 1.00 29.96 205 ASN D CA 1
ATOM 8158 C C . ASN D 2 205 ? 21.569 66.077 78.150 1.00 29.28 205 ASN D C 1
ATOM 8159 O O . ASN D 2 205 ? 22.351 66.896 78.610 1.00 29.14 205 ASN D O 1
ATOM 8164 N N . GLN D 2 206 ? 20.485 65.674 78.790 1.00 30.86 206 GLN D N 1
ATOM 8165 C CA . GLN D 2 206 ? 20.109 66.173 80.100 1.00 33.60 206 GLN D CA 1
ATOM 8166 C C . GLN D 2 206 ? 19.807 67.662 80.099 1.00 34.27 206 GLN D C 1
ATOM 8167 O O . GLN D 2 206 ? 19.701 68.272 81.161 1.00 37.73 206 GLN D O 1
ATOM 8173 N N . LYS D 2 207 ? 19.656 68.245 78.913 1.00 33.09 207 LYS D N 1
ATOM 8174 C CA . LYS D 2 207 ? 19.335 69.666 78.804 1.00 33.27 207 LYS D CA 1
ATOM 8175 C C . LYS D 2 207 ? 18.099 69.914 77.949 1.00 34.12 207 LYS D C 1
ATOM 8176 O O . LYS D 2 207 ? 17.617 71.036 77.875 1.00 36.83 207 LYS D O 1
ATOM 8182 N N . TYR D 2 208 ? 17.599 68.876 77.287 1.00 33.60 208 TYR D N 1
ATOM 8183 C CA . TYR D 2 208 ? 16.410 69.001 76.451 1.00 30.12 208 TYR D CA 1
ATOM 8184 C C . TYR D 2 208 ? 15.510 67.789 76.640 1.00 30.37 208 TYR D C 1
ATOM 8185 O O . TYR D 2 208 ? 15.957 66.643 76.564 1.00 28.69 208 TYR D O 1
ATOM 8194 N N . ASP D 2 209 ? 14.235 68.062 76.886 1.00 32.11 209 ASP D N 1
ATOM 8195 C CA . ASP D 2 209 ? 13.242 67.026 77.108 1.00 34.14 209 ASP D CA 1
ATOM 8196 C C . ASP D 2 209 ? 13.015 66.126 75.905 1.00 33.56 209 ASP D C 1
ATOM 8197 O O . ASP D 2 209 ? 13.001 64.902 76.047 1.00 33.88 209 ASP D O 1
ATOM 8202 N N . TYR D 2 210 ? 12.830 66.707 74.723 1.00 32.05 210 TYR D N 1
ATOM 8203 C CA . TYR D 2 210 ? 12.599 65.862 73.573 1.00 30.81 210 TYR D CA 1
ATOM 8204 C C . TYR D 2 210 ? 13.792 64.970 73.289 1.00 32.02 210 TYR D C 1
ATOM 8205 O O . TYR D 2 210 ? 13.619 63.824 72.863 1.00 34.15 210 TYR D O 1
ATOM 8214 N N . TYR D 2 211 ? 14.998 65.467 73.561 1.00 31.59 211 TYR D N 1
ATOM 8215 C CA . TYR D 2 211 ? 16.201 64.671 73.329 1.00 31.53 211 TYR D CA 1
ATOM 8216 C C . TYR D 2 211 ? 16.208 63.406 74.194 1.00 32.78 211 TYR D C 1
ATOM 8217 O O . TYR D 2 211 ? 16.348 62.283 73.705 1.00 32.84 211 TYR D O 1
ATOM 8226 N N . GLU D 2 212 ? 16.059 63.621 75.494 1.00 33.53 212 GLU D N 1
ATOM 8227 C CA . GLU D 2 212 ? 16.033 62.569 76.497 1.00 34.36 212 GLU D CA 1
ATOM 8228 C C . GLU D 2 212 ? 14.969 61.476 76.296 1.00 34.66 212 GLU D C 1
ATOM 8229 O O . GLU D 2 212 ? 15.203 60.318 76.634 1.00 35.77 212 GLU D O 1
ATOM 8235 N N . ASN D 2 213 ? 13.806 61.834 75.757 1.00 34.41 213 ASN D N 1
ATOM 8236 C CA . ASN D 2 213 ? 12.741 60.853 75.544 1.00 33.76 213 ASN D CA 1
ATOM 8237 C C . ASN D 2 213 ? 12.942 60.109 74.240 1.00 33.25 213 ASN D C 1
ATOM 8238 O O . ASN D 2 213 ? 12.498 58.974 74.087 1.00 33.18 213 ASN D O 1
ATOM 8243 N N . ARG D 2 214 ? 13.609 60.745 73.289 1.00 32.45 214 ARG D N 1
ATOM 8244 C CA . ARG D 2 214 ? 13.761 60.117 71.995 1.00 32.52 214 ARG D CA 1
ATOM 8245 C C . ARG D 2 214 ? 15.069 59.471 71.600 1.00 32.38 214 ARG D C 1
ATOM 8246 O O . ARG D 2 214 ? 15.055 58.511 70.842 1.00 31.77 214 ARG D O 1
ATOM 8254 N N . ILE D 2 215 ? 16.192 59.966 72.102 1.00 31.38 215 ILE D N 1
ATOM 8255 C CA . ILE D 2 215 ? 17.469 59.396 71.702 1.00 32.91 215 ILE D CA 1
ATOM 8256 C C . ILE D 2 215 ? 17.527 57.860 71.689 1.00 33.32 215 ILE D C 1
ATOM 8257 O O . ILE D 2 215 ? 18.216 57.274 70.842 1.00 33.16 215 ILE D O 1
ATOM 8262 N N . ASP D 2 216 ? 16.804 57.204 72.596 1.00 31.79 216 ASP D N 1
ATOM 8263 C CA . ASP D 2 216 ? 16.816 55.742 72.630 1.00 32.25 216 ASP D CA 1
ATOM 8264 C C . ASP D 2 216 ? 16.266 55.071 71.368 1.00 29.49 216 ASP D C 1
ATOM 8265 O O . ASP D 2 216 ? 16.922 54.212 70.790 1.00 32.34 216 ASP D O 1
ATOM 8270 N N . GLY D 2 217 ? 15.072 55.453 70.937 1.00 26.66 217 GLY D N 1
ATOM 8271 C CA . GLY D 2 217 ? 14.498 54.843 69.748 1.00 26.23 217 GLY D CA 1
ATOM 8272 C C . GLY D 2 217 ? 15.166 55.272 68.458 1.00 27.01 217 GLY D C 1
ATOM 8273 O O . GLY D 2 217 ? 15.152 54.557 67.456 1.00 27.63 217 GLY D O 1
ATOM 8274 N N . VAL D 2 218 ? 15.755 56.458 68.486 1.00 26.60 218 VAL D N 1
ATOM 8275 C CA . VAL D 2 218 ? 16.438 56.991 67.325 1.00 25.00 218 VAL D CA 1
ATOM 8276 C C . VAL D 2 218 ? 17.687 56.178 67.095 1.00 25.37 218 VAL D C 1
ATOM 8277 O O . VAL D 2 218 ? 17.953 55.752 65.978 1.00 27.45 218 VAL D O 1
ATOM 8281 N N . CYS D 2 219 ? 18.438 55.953 68.168 1.00 25.53 219 CYS D N 1
ATOM 8282 C CA . CYS D 2 219 ? 19.678 55.184 68.094 1.00 26.88 219 CYS D CA 1
ATOM 8283 C C . CYS D 2 219 ? 19.446 53.758 67.619 1.00 28.66 219 CYS D C 1
ATOM 8284 O O . CYS D 2 219 ? 20.242 53.210 66.853 1.00 28.18 219 CYS D O 1
ATOM 8287 N N . LYS D 2 220 ? 18.347 53.165 68.075 1.00 31.35 220 LYS D N 1
ATOM 8288 C CA . LYS D 2 220 ? 18.022 51.791 67.722 1.00 33.05 220 LYS D CA 1
ATOM 8289 C C . LYS D 2 220 ? 17.594 51.632 66.277 1.00 33.58 220 LYS D C 1
ATOM 8290 O O . LYS D 2 220 ? 17.911 50.631 65.632 1.00 35.54 220 LYS D O 1
ATOM 8296 N N . SER D 2 221 ? 16.862 52.613 65.768 1.00 32.86 221 SER D N 1
ATOM 8297 C CA . SER D 2 221 ? 16.407 52.549 64.393 1.00 31.36 221 SER D CA 1
ATOM 8298 C C . SER D 2 221 ? 17.612 52.665 63.467 1.00 28.81 221 SER D C 1
ATOM 8299 O O . SER D 2 221 ? 17.572 52.246 62.315 1.00 30.44 221 SER D O 1
ATOM 8302 N N . LEU D 2 222 ? 18.698 53.215 63.987 1.00 27.53 222 LEU D N 1
ATOM 8303 C CA . LEU D 2 222 ? 19.896 53.404 63.190 1.00 27.09 222 LEU D CA 1
ATOM 8304 C C . LEU D 2 222 ? 20.994 52.382 63.487 1.00 28.56 222 LEU D C 1
ATOM 8305 O O . LEU D 2 222 ? 22.127 52.517 63.020 1.00 29.49 222 LEU D O 1
ATOM 8310 N N . TYR D 2 223 ? 20.640 51.345 64.244 1.00 28.68 223 TYR D N 1
ATOM 8311 C CA . TYR D 2 223 ? 21.572 50.280 64.619 1.00 28.03 223 TYR D CA 1
ATOM 8312 C C . TYR D 2 223 ? 22.760 50.878 65.354 1.00 28.34 223 TYR D C 1
ATOM 8313 O O . TYR D 2 223 ? 23.921 50.601 65.041 1.00 29.51 223 TYR D O 1
ATOM 8322 N N . ILE D 2 224 ? 22.449 51.711 66.336 1.00 27.56 224 ILE D N 1
ATOM 8323 C CA . ILE D 2 224 ? 23.465 52.358 67.129 1.00 27.23 224 ILE D CA 1
ATOM 8324 C C . ILE D 2 224 ? 23.202 52.038 68.577 1.00 27.09 224 ILE D C 1
ATOM 8325 O O . ILE D 2 224 ? 22.094 52.222 69.074 1.00 27.46 224 ILE D O 1
ATOM 8330 N N . THR D 2 225 ? 24.231 51.535 69.244 1.00 26.29 225 THR D N 1
ATOM 8331 C CA . THR D 2 225 ? 24.115 51.169 70.641 1.00 25.66 225 THR D CA 1
ATOM 8332 C C . THR D 2 225 ? 24.425 52.365 71.519 1.00 26.50 225 THR D C 1
ATOM 8333 O O . THR D 2 225 ? 24.962 53.364 71.056 1.00 26.37 225 THR D O 1
ATOM 8337 N N . LYS D 2 226 ? 24.066 52.256 72.792 1.00 28.13 226 LYS D N 1
ATOM 8338 C CA . LYS D 2 226 ? 24.328 53.302 73.764 1.00 28.09 226 LYS D CA 1
ATOM 8339 C C . LYS D 2 226 ? 25.840 53.309 73.922 1.00 28.86 226 LYS D C 1
ATOM 8340 O O . LYS D 2 226 ? 26.458 54.353 74.105 1.00 30.98 226 LYS D O 1
ATOM 8346 N N . GLU D 2 227 ? 26.432 52.126 73.805 1.00 30.75 227 GLU D N 1
ATOM 8347 C CA . GLU D 2 227 ? 27.877 51.950 73.900 1.00 32.31 227 GLU D CA 1
ATOM 8348 C C . GLU D 2 227 ? 28.559 52.768 72.794 1.00 32.32 227 GLU D C 1
ATOM 8349 O O . GLU D 2 227 ? 29.340 53.668 73.082 1.00 34.54 227 GLU D O 1
ATOM 8355 N N . GLU D 2 228 ? 28.246 52.453 71.536 1.00 30.73 228 GLU D N 1
ATOM 8356 C CA . GLU D 2 228 ? 28.825 53.131 70.375 1.00 30.54 228 GLU D CA 1
ATOM 8357 C C . GLU D 2 228 ? 28.781 54.648 70.469 1.00 30.38 228 GLU D C 1
ATOM 8358 O O . GLU D 2 228 ? 29.769 55.326 70.197 1.00 28.57 228 GLU D O 1
ATOM 8364 N N . LEU D 2 229 ? 27.602 55.167 70.804 1.00 29.85 229 LEU D N 1
ATOM 8365 C CA . LEU D 2 229 ? 27.379 56.600 70.931 1.00 27.57 229 LEU D CA 1
ATOM 8366 C C . LEU D 2 229 ? 28.296 57.169 71.990 1.00 27.30 229 LEU D C 1
ATOM 8367 O O . LEU D 2 229 ? 28.821 58.265 71.840 1.00 27.98 229 LEU D O 1
ATOM 8372 N N . HIS D 2 230 ? 28.491 56.415 73.063 1.00 27.40 230 HIS D N 1
ATOM 8373 C CA . HIS D 2 230 ? 29.350 56.862 74.139 1.00 28.44 230 HIS D CA 1
ATOM 8374 C C . HIS D 2 230 ? 30.822 56.897 73.760 1.00 27.01 230 HIS D C 1
ATOM 8375 O O . HIS D 2 230 ? 31.530 57.819 74.145 1.00 27.07 230 HIS D O 1
ATOM 8382 N N . GLN D 2 231 ? 31.295 55.910 73.008 1.00 27.38 231 GLN D N 1
ATOM 8383 C CA . GLN D 2 231 ? 32.700 55.910 72.606 1.00 28.60 231 GLN D CA 1
ATOM 8384 C C . GLN D 2 231 ? 32.969 57.035 71.624 1.00 28.41 231 GLN D C 1
ATOM 8385 O O . GLN D 2 231 ? 34.044 57.619 71.642 1.00 31.02 231 GLN D O 1
ATOM 8391 N N . CYS D 2 232 ? 32.003 57.328 70.755 1.00 27.78 232 CYS D N 1
ATOM 8392 C CA . CYS D 2 232 ? 32.154 58.401 69.769 1.00 27.59 232 CYS D CA 1
ATOM 8393 C C . CYS D 2 232 ? 32.151 59.775 70.454 1.00 26.65 232 CYS D C 1
ATOM 8394 O O . CYS D 2 232 ? 32.738 60.715 69.946 1.00 27.26 232 CYS D O 1
ATOM 8397 N N . CYS D 2 233 ? 31.490 59.894 71.602 1.00 26.91 233 CYS D N 1
ATOM 8398 C CA . CYS D 2 233 ? 31.490 61.162 72.337 1.00 26.58 233 CYS D CA 1
ATOM 8399 C C . CYS D 2 233 ? 32.906 61.397 72.838 1.00 27.14 233 CYS D C 1
ATOM 8400 O O . CYS D 2 233 ? 33.365 62.537 72.934 1.00 28.42 233 CYS D O 1
ATOM 8403 N N . ASP D 2 234 ? 33.581 60.297 73.165 1.00 26.95 234 ASP D N 1
ATOM 8404 C CA . ASP D 2 234 ? 34.952 60.326 73.658 1.00 26.45 234 ASP D CA 1
ATOM 8405 C C . ASP D 2 234 ? 35.928 60.540 72.511 1.00 25.15 234 ASP D C 1
ATOM 8406 O O . ASP D 2 234 ? 37.022 61.066 72.712 1.00 25.35 234 ASP D O 1
ATOM 8411 N N . LEU D 2 235 ? 35.530 60.130 71.308 1.00 23.86 235 LEU D N 1
ATOM 8412 C CA . LEU D 2 235 ? 36.363 60.327 70.134 1.00 21.24 235 LEU D CA 1
ATOM 8413 C C . LEU D 2 235 ? 36.299 61.810 69.756 1.00 21.24 235 LEU D C 1
ATOM 8414 O O . LEU D 2 235 ? 37.306 62.422 69.403 1.00 19.35 235 LEU D O 1
ATOM 8419 N N . VAL D 2 236 ? 35.100 62.381 69.839 1.00 22.22 236 VAL D N 1
ATOM 8420 C CA . VAL D 2 236 ? 34.901 63.795 69.547 1.00 23.67 236 VAL D CA 1
ATOM 8421 C C . VAL D 2 236 ? 35.690 64.630 70.563 1.00 24.11 236 VAL D C 1
ATOM 8422 O O . VAL D 2 236 ? 36.406 65.556 70.183 1.00 24.95 236 VAL D O 1
ATOM 8426 N N . ASP D 2 237 ? 35.574 64.293 71.846 1.00 24.23 237 ASP D N 1
ATOM 8427 C CA . ASP D 2 237 ? 36.297 65.026 72.884 1.00 25.27 237 ASP D CA 1
ATOM 8428 C C . ASP D 2 237 ? 37.794 65.042 72.643 1.00 24.40 237 ASP D C 1
ATOM 8429 O O . ASP D 2 237 ? 38.454 66.048 72.861 1.00 23.87 237 ASP D O 1
ATOM 8434 N N . ILE D 2 238 ? 38.319 63.919 72.185 1.00 24.87 238 ILE D N 1
ATOM 8435 C CA . ILE D 2 238 ? 39.733 63.802 71.886 1.00 25.15 238 ILE D CA 1
ATOM 8436 C C . ILE D 2 238 ? 40.086 64.683 70.683 1.00 25.61 238 ILE D C 1
ATOM 8437 O O . ILE D 2 238 ? 41.108 65.360 70.673 1.00 24.78 238 ILE D O 1
ATOM 8442 N N . ALA D 2 239 ? 39.224 64.676 69.672 1.00 27.66 239 ALA D N 1
ATOM 8443 C CA . ALA D 2 239 ? 39.456 65.463 68.470 1.00 27.60 239 ALA D CA 1
ATOM 8444 C C . ALA D 2 239 ? 39.541 66.960 68.773 1.00 26.95 239 ALA D C 1
ATOM 8445 O O . ALA D 2 239 ? 40.291 67.693 68.131 1.00 26.76 239 ALA D O 1
ATOM 8447 N N . ILE D 2 240 ? 38.768 67.410 69.752 1.00 26.44 240 ILE D N 1
ATOM 8448 C CA . ILE D 2 240 ? 38.765 68.820 70.128 1.00 27.27 240 ILE D CA 1
ATOM 8449 C C . ILE D 2 240 ? 40.058 69.182 70.851 1.00 28.34 240 ILE D C 1
ATOM 8450 O O . ILE D 2 240 ? 40.651 70.223 70.585 1.00 29.58 240 ILE D O 1
ATOM 8455 N N . VAL D 2 241 ? 40.494 68.308 71.751 1.00 28.00 241 VAL D N 1
ATOM 8456 C CA . VAL D 2 241 ? 41.717 68.528 72.514 1.00 28.48 241 VAL D CA 1
ATOM 8457 C C . VAL D 2 241 ? 42.984 68.534 71.667 1.00 30.53 241 VAL D C 1
ATOM 8458 O O . VAL D 2 241 ? 43.850 69.385 71.866 1.00 32.08 241 VAL D O 1
ATOM 8462 N N . SER D 2 242 ? 43.097 67.593 70.730 1.00 31.24 242 SER D N 1
ATOM 8463 C CA . SER D 2 242 ? 44.292 67.503 69.895 1.00 32.35 242 SER D CA 1
ATOM 8464 C C . SER D 2 242 ? 44.266 68.356 68.621 1.00 32.47 242 SER D C 1
ATOM 8465 O O . SER D 2 242 ? 45.270 68.484 67.929 1.00 31.80 242 SER D O 1
ATOM 8468 N N . PHE D 2 243 ? 43.124 68.946 68.311 1.00 34.13 243 PHE D N 1
ATOM 8469 C CA . PHE D 2 243 ? 43.034 69.761 67.116 1.00 35.39 243 PHE D CA 1
ATOM 8470 C C . PHE D 2 243 ? 43.988 70.950 67.159 1.00 37.34 243 PHE D C 1
ATOM 8471 O O . PHE D 2 243 ? 43.950 71.749 68.084 1.00 36.28 243 PHE D O 1
ATOM 8479 N N . ASP D 2 244 ? 44.837 71.060 66.140 1.00 41.21 244 ASP D N 1
ATOM 8480 C CA . ASP D 2 244 ? 45.806 72.155 66.040 1.00 42.92 244 ASP D CA 1
ATOM 8481 C C . ASP D 2 244 ? 45.786 72.831 64.661 1.00 41.83 244 ASP D C 1
ATOM 8482 O O . ASP D 2 244 ? 46.250 72.269 63.668 1.00 42.11 244 ASP D O 1
ATOM 8487 N N . GLU D 2 245 ? 45.247 74.043 64.631 1.00 41.71 245 GLU D N 1
ATOM 8488 C CA . GLU D 2 245 ? 45.129 74.874 63.435 1.00 42.45 245 GLU D CA 1
ATOM 8489 C C . GLU D 2 245 ? 46.406 75.001 62.618 1.00 44.34 245 GLU D C 1
ATOM 8490 O O . GLU D 2 245 ? 46.346 75.232 61.410 1.00 45.72 245 GLU D O 1
ATOM 8496 N N . ASN D 2 246 ? 47.557 74.871 63.273 1.00 46.24 246 ASN D N 1
ATOM 8497 C CA . ASN D 2 246 ? 48.845 75.023 62.594 1.00 48.44 246 ASN D CA 1
ATOM 8498 C C . ASN D 2 246 ? 49.576 73.721 62.315 1.00 48.88 246 ASN D C 1
ATOM 8499 O O . ASN D 2 246 ? 50.778 73.729 62.028 1.00 48.64 246 ASN D O 1
ATOM 8504 N N . TYR D 2 247 ? 48.866 72.601 62.387 1.00 49.63 247 TYR D N 1
ATOM 8505 C CA . TYR D 2 247 ? 49.527 71.327 62.138 1.00 50.32 247 TYR D CA 1
ATOM 8506 C C . TYR D 2 247 ? 50.336 71.343 60.828 1.00 49.80 247 TYR D C 1
ATOM 8507 O O . TYR D 2 247 ? 51.521 70.983 60.820 1.00 48.48 247 TYR D O 1
ATOM 8516 N N . PHE D 2 248 ? 49.715 71.773 59.728 1.00 49.31 248 PHE D N 1
ATOM 8517 C CA . PHE D 2 248 ? 50.422 71.815 58.452 1.00 49.06 248 PHE D CA 1
ATOM 8518 C C . PHE D 2 248 ? 51.677 72.690 58.483 1.00 49.23 248 PHE D C 1
ATOM 8519 O O . PHE D 2 248 ? 52.725 72.268 57.990 1.00 49.33 248 PHE D O 1
ATOM 8527 N N . LYS D 2 249 ? 51.586 73.890 59.063 1.00 50.54 249 LYS D N 1
ATOM 8528 C CA . LYS D 2 249 ? 52.751 74.785 59.162 1.00 51.48 249 LYS D CA 1
ATOM 8529 C C . LYS D 2 249 ? 53.877 74.055 59.922 1.00 53.28 249 LYS D C 1
ATOM 8530 O O . LYS D 2 249 ? 54.979 73.835 59.397 1.00 51.74 249 LYS D O 1
ATOM 8536 N N . ILE D 2 250 ? 53.567 73.686 61.165 1.00 55.97 250 ILE D N 1
ATOM 8537 C CA . ILE D 2 250 ? 54.480 72.958 62.047 1.00 58.11 250 ILE D CA 1
ATOM 8538 C C . ILE D 2 250 ? 55.189 71.792 61.331 1.00 58.92 250 ILE D C 1
ATOM 8539 O O . ILE D 2 250 ? 56.411 71.664 61.405 1.00 58.62 250 ILE D O 1
ATOM 8544 N N . ASN D 2 251 ? 54.418 70.949 60.641 1.00 60.71 251 ASN D N 1
ATOM 8545 C CA . ASN D 2 251 ? 54.971 69.795 59.919 1.00 61.40 251 ASN D CA 1
ATOM 8546 C C . ASN D 2 251 ? 55.131 70.138 58.430 1.00 62.39 251 ASN D C 1
ATOM 8547 O O . ASN D 2 251 ? 55.040 69.277 57.548 1.00 62.21 251 ASN D O 1
ATOM 8552 N N . ALA D 2 252 ? 55.382 71.418 58.167 1.00 63.94 252 ALA D N 1
ATOM 8553 C CA . ALA D 2 252 ? 55.567 71.908 56.803 1.00 65.17 252 ALA D CA 1
ATOM 8554 C C . ALA D 2 252 ? 56.609 71.091 56.032 1.00 66.37 252 ALA D C 1
ATOM 8555 O O . ALA D 2 252 ? 57.349 70.281 56.664 1.00 66.41 252 ALA D O 1
#

Radius of gyration: 40.03 Å; Cα contacts (8 Å, |Δi|>4): 1775; chains: 4; bounding box: 112×76×108 Å

Solvent-accessible surface area: 47616 Å² total; per-residue (Å²): 53,142,61,42,60,80,87,84,80,201,33,70,46,45,55,38,52,74,3,26,31,70,88,86,45,76,74,5,19,1,15,50,1,104,16,87,85,94,109,41,5,2,12,42,26,0,0,36,3,0,8,2,10,132,29,3,86,24,95,8,0,8,68,24,79,71,27,33,53,33,135,45,35,0,9,0,5,29,39,39,13,63,14,22,0,85,123,17,12,93,40,26,40,183,118,25,16,85,69,69,8,5,18,2,0,0,52,5,0,0,60,0,0,17,55,0,3,26,32,12,0,0,0,21,13,1,22,0,79,10,0,43,0,22,66,69,0,9,0,23,0,9,75,3,2,20,0,21,10,29,4,16,38,5,54,55,30,98,159,72,99,62,42,15,91,17,24,1,0,0,24,19,0,26,22,154,178,36,34,18,14,3,1,2,1,6,0,0,1,0,0,2,5,3,22,32,45,185,23,23,1,49,7,105,68,104,128,26,0,11,36,63,0,2,88,14,30,6,24,7,56,77,132,77,8,84,32,0,66,95,23,78,89,44,105,119,91,18,54,178,129,76,207,80,88,40,54,138,35,0,72,94,7,61,90,48,0,71,40,0,0,50,65,0,11,76,18,7,36,137,140,15,19,30,1,123,51,0,47,92,15,66,2,16,148,103,43,93,118,45,90,24,171,26,156,139,62,80,54,29,47,10,18,79,66,12,59,75,89,24,0,26,72,11,0,79,46,0,43,151,23,13,62,64,23,38,132,26,104,94,25,94,114,8,4,56,20,127,65,2,70,23,8,0,5,18,0,30,12,10,12,107,98,50,209,21,38,78,7,0,3,2,0,0,1,12,0,1,5,21,6,21,2,53,59,243,39,85,175,130,61,40,55,21,5,0,0,0,0,2,6,0,0,3,14,7,14,4,182,126,99,9,108,1,81,70,0,5,168,74,26,34,85,86,32,65,18,115,128,5,32,84,38,2,33,127,6,0,64,46,7,72,6,22,0,7,16,6,10,11,0,22,0,0,6,4,0,0,34,7,0,128,13,60,181,146,27,32,129,84,0,46,57,82,0,56,60,25,1,17,15,0,22,13,26,7,139,0,15,40,81,106,11,1,12,4,0,0,0,0,0,10,1,10,0,17,24,102,44,90,35,1,29,98,98,20,88,46,8,8,154,44,22,198,9,70,121,120,62,5,18,107,1,0,49,37,0,12,89,1,59,69,72,52,53,65,60,50,40,126,128,76,96,53,160,95,52,68,98,44,138,72,115,37,78,51,32,59,34,33,70,4,29,65,92,76,79,5,25,8,33,16,7,35,3,17,64,99,104,43,7,1,23,38,33,5,0,33,13,0,9,2,8,138,30,2,92,28,92,11,0,8,56,24,97,75,32,40,39,38,35,0,6,0,19,2,3,30,37,56,13,98,37,26,0,62,104,19,13,80,94,24,38,190,118,14,23,84,56,74,5,5,11,2,2,0,55,20,3,0,49,0,2,12,52,0,2,13,43,20,0,0,0,17,22,2,41,0,91,8,0,38,9,26,89,118,0,17,0,26,1,11,72,3,5,24,0,23,9,37,11,32,37,5,52,60,40,111,163,46,159,70,40,8,102,15,18,1,0,0,25,14,0,26,24,153,184,36,18,13,12,3,0,3,1,7,2,0,0,1,0,6,5,7,18,44,42,160,33,48,2,54,2,117,50,108,114,31,0,12,37,80,0,1,97,46,50,6,24,7,61,78,125,73,8,86,31,0,74,101,23,73,86,34,104,116,92,9,56,169,104,74,80,135,130,77,86,105,22,63,142,40,0,104,46,0,35,68,65,1,14,60,18,10,34,123,125,16,29,34,1,115,50,0,42,86,28,84,0,12,95,90,45,90,143,34,98,23,99,81,142,75,84,48,1,32,52,0,12,60,64,14,74,72,97,29,0,29,83,22,1,73,47,1,32,146,22,8,68,62,24,46,126,34,107,110,15,94,144,11,4,57,21,77,67,2,64,30,7,0,5,16,0,30,14,8,11,104,98,40,197,14,53,60,18,0,1,3,0,0,3,10,0,0,4,21,6,22,4,57,45,214,38,80,180,133,55,47,56,15,5,0,0,0,0,0,6,0,0,0,7,6,24,4,174,112,72,7,121,1,81,61,0,6,168,71,27,28,92,84,30,62,16,77,72,2,20,10,46,0,8,94,6,0,66,57,9,73,8,29,0,13,19,7,10,9,1,24,0,1,28,8,2,1,44,10,0,126,15,59,197,152,29,42,121,77,1,24,80,86,0,58,72,42,1,14,16,0,22,9,27,8,146,0,16,35,83,85,10,0,9,4,0,0,0,0,0,32,61,16,0,45,160,152,43,104,16,0,106,110,89,19,88,47,13,10,145,42,11,194,14,67,142,122,58,5,80,97,1,10,84,36,0,64,96,1,67,131,68,51,51,74,53,49,39,121,121,56,121

Organism: Homo sapiens (NCBI:txid9606)

Secondary structure (DSSP, 8-state):
--S---B----SSS-EEEE--SSS---EEEEEEESSSSTTSS-HHHHHHHHHHHH---TTB--EEEEEEETTEEEEEEEP-SEEHHHHHHTSTTT---HHHHHHHHHHHHHHHHHHHTTTEE-----GGGEEE-TTS-EEE---TT-EETTEESS-TTT-----TT--HHHHTT-TT--THHHHHHHHHHHHHHHHSS-SS---STHHHHHHHHHHH----TTTSTTGGGSTT--TT-----B--HHHHSTT--TTHHHHHHHHT-SSTTTSPPHHHHHTSGGGTT-----PPP--/--SS-S-TT--HHHHHHHHHHHHHHHHHHHSSSSHHHHHH-SHHHHHHHHHHHHHHHTT--TTHHHHHHHHHHHHHHHS---GGGHHHHHHHHHHHHHHHH-SS---HHHHHHHH-TT--HHHHHHHHHHHHHHTTT------HHHHHHHHHHHTT--HHHHHHHHHHHHHHHHHHHH-HHHHTS-HHHHHHHHHHHHHTTT-HHHHHHHHHHHHHTT--HHHHHHHHHHHHHHHHH--TTHHHHT-/-TT-B------SSS-B--EE---EEEEEEEESSSSTTSS-HHHHHHHHHHTT---TTB--EEEEEEETTEEEEEEE--SEETTHHHHTTTTT---HHHHHHHHHHHHHHHHHHHTTTEE-----GGGEEE-TTS-EEE---TT-EETTEESS-GGGS---GGG--HHHHTT-TT--THHHHHHHHHHHHHHHTSS-S---SSHHHHHHHHHHHH----TTTSTTGGGSTT--TT-------------HHHHHHHHHHS-SSTTTSPPHHHHTTSGGGTT---PPP---/-HHHHHTTTT--HHHHHHHHHHHHHHHHHHHSSS-SHHHHH-HHHHHHHHHHHHHHHHTT--TTHHHHHHHHHHHHHHHS---GGGHHHHHHHHHHHHHHHH-SSPPPHHHHHHHH-TT--HHHHHHHHHHHHHHTTT------HHHHHHHHHHHTT--HHHHHHHHHHHHHHHHHHHH-HHHHTS-HHHHHHHHHHHHHTTT-HHHHHHHHHHHHHTT--HHHHHHHHHHHHHHHHH--TTHHHHT-

Foldseek 3Di:
DAQWDWDFPVDDQDGKTFIAGNVGGATKIKDKHFQPDDPVGGDLLVVVVVVLLVQLDDPAAFHFPDWDDDDRIIITITGDADAWQLVVLVVCVVVADDLLLLLQALLSVLVSLQSQVVQQKAQQDDDRRQFGHHQQQGTHGGDSSQMQGPNRGSDHCPPVPDPCLQAALLVLLVPPDDGSLRVLSSSLQVSLCRQNSHGLQPADDSVRSNVSVCQAAWDDDCVQENCSCVRNRRDPPDDGHHHDPVCVRRVVDDPQSCVLSVQSRRSYSVRRAHSVRSSPRCSCVPHDRDGDDDPD/DVFQPPPPPDDLVVLVVQLVQLVVLLVLLQVFDPLLCCQQDLLLLLLLLLLVVVCVVVVWDLCLSQLLLSLLSSLVRQDPDDPVCSNLSSLLSSQLSCVPGTPPHDDLQVSQVVSDDPGHSVVSVVVNVVSCVSVVVDRDHCALLNSLVSVCVNLVHDPVVSPVLSVQLSLLRSLLSSRSVQVSDRSPLSNLLSSCVPPPPPDVSCVVCVVVVCVVVVHDPVSSVVSNVSSVVSNVPDDSCSSPVPD/DQQWDDDADDADADGWAWIPSVAIWIKHKHFQPDDPVGGQLLVVVVVVLQVQQDDLQAFHFDDWDDDDGMIITITRDFDAFQVCVLVVCLVVFDDVLLLLQLLLSALVSLLSQVVQQKAQQQDDRRAWGDHQQSHIHGDDSSQMAGPRRGSDHPVPDPDDLLQFALLVLLQAPDDGSLSNLSSVLQVSVCRLNSHGQARADDSLSSNVSLCAAAWDDDCVQAVCRVVRNRRDPPPDTHHHDDAPPDDCQVVVLSCLSNRRHSVSRDRSVNSSPGVSCVPHDRDGDDDD/DLVVLVVVPPDALVVLVVQLVQLVVLLVLLPPFDDLLCVLQDLLLLQLLLLLVVVCVVVVWDLCLSQLLLSLLSSDVRHDPDDPVCNLLSSLLSSQVSCVPGTPPHDQLQVSQVSSDDPGGSVVSVVVNVVSCVSVVVDRDHCALLNSLSSVCVNLVHDPVVSVVLSVQQSVLRSLLSSHSVRVSDRGVLLSLLSSCVVPPPNDDSCVVPVVVVCVVVVHDPVSSVVSVVSSVVSNVPDDSCSNVVVD

InterPro domains:
  IPR000719 Protein kinase domain [PF00069] (4-286)
  IPR000719 Protein kinase domain [PS50011] (4-286)
  IPR000719 Protein kinase domain [SM00220] (4-286)
  IPR008271 Serine/threonine-protein kinase, active site [PS00108] (123-135)
  IPR011009 Protein kinase-like domain superfamily [SSF56112] (1-292)
  IPR017441 Protein kinase, ATP binding site [PS00107] (10-33)
  IPR050108 Cyclin-dependent kinase [PTHR24056] (2-287)

B-factor: mean 36.96, std 14.57, range [8.02, 79.28]

GO terms:
  GO:0043247 telomere maintenance in response to DNA damage (P, IDA)
  GO:0120186 negative regulation of protein localization to chromatin (P, IDA)
  GO:0120261 regulation of heterochromatin organization (P, IDA)
  GO:0004674 protein serine/threonine kinase activity (F, IGI)
  GO:0005515 protein binding (F, IPI)
  GO:0004693 cyclin-dependent protein serine/threonine kinase activity (F, IDA)
  GO:0097472 cyclin-dependent protein kinase activity (F, IDA)
  GO:0005768 endosome (C, IDA)
  GO:0015030 Cajal body (C, IDA)
  GO:0030332 cyclin binding (F, IDA)
  GO:0000307 cyclin-dependent protein kinase holoenzyme complex (C, IDA)
  GO:0097124 cyclin A2-CDK2 complex (C, IDA)
  GO:0031453 positive regulation of heterochromatin formation (P, IDA)
  GO:0006468 protein phosphorylation (P, IDA)
  GO:0106310 protein serine kinase activity (F, EXP)
  GO:0005813 centrosome (C, TAS)
  GO:0031571 mitotic G1 DNA damage checkpoint signaling (P, TAS)
  GO:0051298 centrosome duplication (P, TAS)
  GO:0051321 meiotic cell cycle (P, TAS)
  GO:0006260 DNA replication (P, TAS)

Sequence (1079 aa):
MENFQKVEKEGTYGVVYKARNKLTGEVVALKKIRLDTETEGVPSTAIREISLLKELNHPNIVKLLDVIHTENKLYLVFEFLHQDLKKFMDASALTGIPLPLIKSYLFQLLQGLAFCHSHRVLHRDLKPQNLLINTEGAIKLADFGLARAFGVPVRTYTHEVVTLWYRAPEILLGCKYYSTAVDIWSLGCIFAEMVTRRALFPGDSEIDQLFRIFRTLGTPDEVVWPGVTSMPDYKPSFPKWARQDFSKVVPPLDEDGRSLLSQMLHYDPNKRISAKAALAHPFFQDVTKPVPHLRLFQGFLDSSLLNEEDCRQMIYRSEREHDARMVGVNVDQHFTSQYRKVLTTWMFCCVCKDLRQDNNVFPLAVALLDELFLSTRIDRENYQSTAAVALHIAGKVRAYMPIKATQLAYLCGGATTADKLLTLEVKSLDTLSWVADRCLSTDLICYILHIMHAPREDYLNIYNLCRPKIFCALCDGRSAMKRPVLITLACMHLTMNQKYDYYENRIDGVCKSLYITKEELHQCCDLVDIAIVSFDENYFKINAMENFQKVEKEGTYGVVYKARNGEVVALKKIRLDTETEGVPSTAIREISLLKELNHPNIVKLLDVIHTENKLYLVFEFLHQDLKKFMDASALTGIPLPLIKSYLFQLLQGLAFCHSHRVLHRDLKPQNLLINTEGAIKLADFGLARAFGVPVRTYTHEVVTLWYRAPEILLGCKYYSTAVDIWSLGCIFAEMVTRRALFPGDSEIDQLFRIFRTLGTPDEVVWPGVTSMPDYKPSFPKWARQDFPPLDEDGRSLLSQMLHYDPNKRISAKAALAHPFFQDVTKPVPHLREFQGFLDSSLLNEEDCRQMIYRSEREHDARMVGVNVDQHFTSQYRKVLTTWMFCVCKDLRQDNNVFPLAVALLDELFLSTRIDRENYQSTAAVALHIAGKVRAYMPIKATQLAYLCGGATTADKLLTLEVKSLDTLSWVADRCLSTDLICYILHIMHAPREDYLNIYNLCRPKIFCALCDGRSAMKRPVLITLACMHLTMNQKYDYYENRIDGVCKSLYITKEELHQCCDLVDIAIVSFDENYFKINA